Protein AF-A0A817UX14-F1 (afdb_monomer)

Nearest PDB structures (foldseek):
  8pqc-assembly2_B  TM=8.090E-01  e=4.318E-15  Homo sapiens
  6aah-assembly1_B  TM=7.776E-01  e=4.093E-15  Homo sapiens
  6xvb-assembly1_A  TM=7.734E-01  e=9.143E-15  Homo sapiens
  8pqf-assembly2_C  TM=7.685E-01  e=1.018E-14  Homo sapiens
  6tpf-assembly1_A  TM=7.473E-01  e=2.398E-14  Homo sapiens

Structure (mmCIF, N/CA/C/O backbone):
data_AF-A0A817UX14-F1
#
_entry.id   AF-A0A817UX14-F1
#
loop_
_atom_site.group_PDB
_atom_site.id
_atom_site.type_symbol
_atom_site.label_atom_id
_atom_site.label_alt_id
_atom_site.label_comp_id
_atom_site.label_asym_id
_atom_site.label_entity_id
_atom_site.label_seq_id
_atom_site.pdbx_PDB_ins_code
_atom_site.Cartn_x
_atom_site.Cartn_y
_atom_site.Cartn_z
_atom_site.occupancy
_atom_site.B_iso_or_equiv
_atom_site.auth_seq_id
_atom_site.auth_comp_id
_atom_site.auth_asym_id
_atom_site.auth_atom_id
_atom_site.pdbx_PDB_model_num
ATOM 1 N N . MET A 1 1 ? -37.666 2.750 -24.695 1.00 27.81 1 MET A N 1
ATOM 2 C CA . MET A 1 1 ? -36.372 2.231 -25.201 1.00 27.81 1 MET A CA 1
ATOM 3 C C . MET A 1 1 ? -35.300 2.726 -24.253 1.00 27.81 1 MET A C 1
ATOM 5 O O . MET A 1 1 ? -35.486 3.818 -23.735 1.00 27.81 1 MET A O 1
ATOM 9 N N . LYS A 1 2 ? -34.231 1.959 -24.007 1.00 29.25 2 LYS A N 1
ATOM 10 C CA . LYS A 1 2 ? -33.114 2.449 -23.187 1.00 29.25 2 LYS A CA 1
ATOM 11 C C . LYS A 1 2 ? -32.446 3.632 -23.889 1.00 29.25 2 LYS A C 1
ATOM 13 O O . LYS A 1 2 ? -32.114 3.507 -25.066 1.00 29.25 2 LYS A O 1
ATOM 18 N N . ALA A 1 3 ? -32.235 4.724 -23.168 1.00 33.88 3 ALA A N 1
ATOM 19 C CA . ALA A 1 3 ? -31.270 5.753 -23.525 1.00 33.88 3 ALA A CA 1
ATOM 20 C C . ALA A 1 3 ? -30.038 5.531 -22.639 1.00 33.88 3 ALA A C 1
ATOM 22 O O . ALA A 1 3 ? -30.162 5.562 -21.417 1.00 33.88 3 ALA A O 1
ATOM 23 N N . SER A 1 4 ? -28.877 5.243 -23.230 1.00 44.59 4 SER A N 1
ATOM 24 C CA . SER A 1 4 ? -27.603 5.373 -22.516 1.00 44.59 4 SER A CA 1
ATOM 25 C C . SER A 1 4 ? -27.234 6.855 -22.397 1.00 44.59 4 SER A C 1
ATOM 27 O O . SER A 1 4 ? -27.844 7.702 -23.054 1.00 44.59 4 SER A O 1
ATOM 29 N N . GLU A 1 5 ? -26.224 7.182 -21.588 1.00 45.62 5 GLU A N 1
ATOM 30 C CA . GLU A 1 5 ? -25.717 8.557 -21.463 1.00 45.62 5 GLU A CA 1
ATOM 31 C C . GLU A 1 5 ? -25.317 9.143 -22.833 1.00 45.62 5 GLU A C 1
ATOM 33 O O . GLU A 1 5 ? -25.610 10.302 -23.122 1.00 45.62 5 GLU A O 1
ATOM 38 N N . ASP A 1 6 ? -24.809 8.296 -23.740 1.00 50.47 6 ASP A N 1
ATOM 39 C CA . ASP A 1 6 ? -24.524 8.621 -25.146 1.00 50.47 6 ASP A CA 1
ATOM 40 C C . ASP A 1 6 ? -25.689 9.287 -25.885 1.00 50.47 6 ASP A C 1
ATOM 42 O O . ASP A 1 6 ? -25.464 10.102 -26.775 1.00 50.47 6 ASP A O 1
ATOM 46 N N . ALA A 1 7 ? -26.931 8.925 -25.552 1.00 61.19 7 ALA A N 1
ATOM 47 C CA . ALA A 1 7 ? -28.116 9.396 -26.257 1.00 61.19 7 ALA A CA 1
ATOM 48 C C . ALA A 1 7 ? -28.475 10.851 -25.919 1.00 61.19 7 ALA A C 1
ATOM 50 O O . ALA A 1 7 ? -29.197 11.474 -26.694 1.00 61.19 7 ALA A O 1
ATOM 51 N N . LEU A 1 8 ? -27.982 11.393 -24.798 1.00 68.06 8 LEU A N 1
ATOM 52 C CA . LEU A 1 8 ? -28.151 12.802 -24.415 1.00 68.06 8 LEU A CA 1
ATOM 53 C C . LEU A 1 8 ? -26.970 13.684 -24.866 1.00 68.06 8 LEU A C 1
ATOM 55 O O . LEU A 1 8 ? -27.051 14.911 -24.770 1.00 68.06 8 LEU A O 1
ATOM 59 N N . LEU A 1 9 ? -25.885 13.072 -25.353 1.00 68.75 9 LEU A N 1
ATOM 60 C CA . LEU A 1 9 ? -24.669 13.752 -25.789 1.00 68.75 9 LEU A CA 1
ATOM 61 C C . LEU A 1 9 ? -24.631 13.933 -27.311 1.00 68.75 9 LEU A C 1
ATOM 63 O O . LEU A 1 9 ? -25.017 13.062 -28.089 1.00 68.75 9 LEU A O 1
ATOM 67 N N . CYS A 1 10 ? -24.091 15.065 -27.747 1.00 78.12 10 CYS A N 1
ATOM 68 C CA . CYS A 1 10 ? -23.890 15.384 -29.149 1.00 78.12 10 CYS A CA 1
ATOM 69 C C . CYS A 1 10 ? -22.788 14.522 -29.781 1.00 78.12 10 CYS A C 1
ATOM 71 O O . CYS A 1 10 ? -21.642 14.613 -29.352 1.00 78.12 10 CYS A O 1
ATOM 73 N N . PRO A 1 11 ? -23.040 13.790 -30.880 1.00 70.06 11 PRO A N 1
ATOM 74 C CA . PRO A 1 11 ? -22.001 13.009 -31.562 1.00 70.06 11 PRO A CA 1
ATOM 75 C C . PRO A 1 11 ? -20.893 13.828 -32.256 1.00 70.06 11 PRO A C 1
ATOM 77 O O . PRO A 1 11 ? -20.032 13.237 -32.899 1.00 70.06 11 PRO A O 1
ATOM 80 N N . ILE A 1 12 ? -20.921 15.168 -32.176 1.00 71.00 12 ILE A N 1
ATOM 81 C CA . ILE A 1 12 ? -19.880 16.064 -32.720 1.00 71.00 12 ILE A CA 1
ATOM 82 C C . ILE A 1 12 ? -19.131 16.805 -31.605 1.00 71.00 12 ILE A C 1
ATOM 84 O O . ILE A 1 12 ? -17.909 16.875 -31.657 1.00 71.00 12 ILE A O 1
ATOM 88 N N . THR A 1 13 ? -19.837 17.381 -30.622 1.00 65.81 13 THR A N 1
ATOM 89 C CA . THR A 1 13 ? -19.198 18.118 -29.509 1.00 65.81 13 THR A CA 1
ATOM 90 C C . THR A 1 13 ? -18.962 17.261 -28.271 1.00 65.81 13 THR A C 1
ATOM 92 O O . THR A 1 13 ? -18.198 17.658 -27.403 1.00 65.81 13 THR A O 1
ATOM 95 N N . LEU A 1 14 ? -19.615 16.096 -28.179 1.00 59.88 14 LEU A N 1
ATOM 96 C CA . LEU A 1 14 ? -19.617 15.184 -27.028 1.00 59.88 14 LEU A CA 1
ATOM 97 C C . LEU A 1 14 ? -20.153 15.809 -25.719 1.00 59.88 14 LEU A C 1
ATOM 99 O O . LEU A 1 14 ? -20.052 15.210 -24.652 1.00 59.88 14 LEU A O 1
ATOM 103 N N . GLU A 1 15 ? -20.792 16.977 -25.819 1.00 62.75 15 GLU A N 1
ATOM 104 C CA . GLU A 1 15 ? -21.490 17.697 -24.746 1.00 62.75 15 GLU A CA 1
ATOM 105 C C . GLU A 1 15 ? -22.997 17.379 -24.740 1.00 62.75 15 GLU A C 1
ATOM 107 O O . GLU A 1 15 ? -23.550 16.935 -25.748 1.00 62.75 15 GLU A O 1
ATOM 112 N N . LEU A 1 16 ? -23.689 17.672 -23.633 1.00 68.12 16 LEU A N 1
ATOM 113 C CA . LEU A 1 16 ? -25.160 17.667 -23.576 1.00 68.12 16 LEU A CA 1
ATOM 114 C C . LEU A 1 16 ? -25.749 18.636 -24.615 1.00 68.12 16 LEU A C 1
ATOM 116 O O . LEU A 1 16 ? -25.269 19.760 -24.763 1.00 68.12 16 LEU A O 1
ATOM 120 N N . PHE A 1 17 ? -26.807 18.230 -25.323 1.00 73.50 17 PHE A N 1
ATOM 121 C CA . PHE A 1 17 ? -27.410 19.088 -26.348 1.00 73.50 17 PHE A CA 1
ATOM 122 C C . PHE A 1 17 ? -28.073 20.356 -25.771 1.00 73.50 17 PHE A C 1
ATOM 124 O O . PHE A 1 17 ? -29.157 20.307 -25.179 1.00 73.50 17 PHE A O 1
ATOM 131 N N . CYS A 1 18 ? -27.503 21.523 -26.072 1.00 71.62 18 CYS A N 1
ATOM 132 C CA . CYS A 1 18 ? -28.115 22.822 -25.790 1.00 71.62 18 CYS A CA 1
ATOM 133 C C . CYS A 1 18 ? -29.289 23.125 -26.742 1.00 71.62 18 CYS A C 1
ATOM 135 O O . CYS A 1 18 ? -30.315 23.664 -26.327 1.00 71.62 18 CYS A O 1
ATOM 137 N N . ASN A 1 19 ? -29.147 22.779 -28.023 1.00 77.88 19 ASN A N 1
ATOM 138 C CA . ASN A 1 19 ? -30.113 22.991 -29.100 1.00 77.88 19 ASN A CA 1
ATOM 139 C C . ASN A 1 19 ? -30.092 21.774 -30.054 1.00 77.88 19 ASN A C 1
ATOM 141 O O . ASN A 1 19 ? -29.542 21.851 -31.157 1.00 77.88 19 ASN A O 1
ATOM 145 N N . PRO A 1 20 ? -30.645 20.621 -29.627 1.00 89.19 20 PRO A N 1
ATOM 146 C CA . PRO A 1 20 ? -30.602 19.393 -30.411 1.00 89.19 20 PRO A CA 1
ATOM 147 C C . PRO A 1 20 ? -31.442 19.490 -31.688 1.00 89.19 20 PRO A C 1
ATOM 149 O O . PRO A 1 20 ? -32.590 19.942 -31.672 1.00 89.19 20 PRO A O 1
ATOM 152 N N . VAL A 1 21 ? -30.903 18.973 -32.790 1.00 87.75 21 VAL A N 1
ATOM 153 C CA . VAL A 1 21 ? -31.576 18.833 -34.088 1.00 87.75 21 VAL A CA 1
ATOM 154 C C . VAL A 1 21 ? -31.407 17.423 -34.639 1.00 87.75 21 VAL A C 1
ATOM 156 O O . VAL A 1 21 ? -30.329 16.851 -34.534 1.00 87.75 21 VAL A O 1
ATOM 159 N N . VAL A 1 22 ? -32.451 16.867 -35.249 1.00 90.06 22 VAL A N 1
ATOM 160 C CA . VAL A 1 22 ? -32.379 15.620 -36.020 1.00 90.06 22 VAL A CA 1
ATOM 161 C C . VAL A 1 22 ? -31.994 15.950 -37.462 1.00 90.06 22 VAL A C 1
ATOM 163 O O . VAL A 1 22 ? -32.577 16.859 -38.059 1.00 90.06 22 VAL A O 1
ATOM 166 N N . ALA A 1 23 ? -31.031 15.219 -38.023 1.00 88.00 23 ALA A N 1
ATOM 167 C CA . ALA A 1 23 ? -30.685 15.282 -39.443 1.00 88.00 23 ALA A CA 1
ATOM 168 C C . ALA A 1 23 ? -31.401 14.185 -40.258 1.00 88.00 23 ALA A C 1
ATOM 170 O O . ALA A 1 23 ? -32.073 13.308 -39.716 1.00 88.00 23 ALA A O 1
ATOM 171 N N . GLN A 1 24 ? -31.249 14.221 -41.585 1.00 85.62 24 GLN A N 1
ATOM 172 C CA . GLN A 1 24 ? -31.940 13.307 -42.513 1.00 85.62 24 GLN A CA 1
ATOM 173 C C . GLN A 1 24 ? -31.567 11.824 -42.328 1.00 85.62 24 GLN A C 1
ATOM 175 O O . GLN A 1 24 ? -32.333 10.955 -42.732 1.00 85.62 24 GLN A O 1
ATOM 180 N N . ASP A 1 25 ? -30.429 11.534 -41.692 1.00 81.62 25 ASP A N 1
ATOM 181 C CA . ASP A 1 25 ? -29.975 10.183 -41.344 1.00 81.62 25 ASP A CA 1
ATOM 182 C C . ASP A 1 25 ? -30.524 9.679 -39.991 1.00 81.62 25 ASP A C 1
ATOM 184 O O . ASP A 1 25 ? -30.055 8.670 -39.464 1.00 81.62 25 ASP A O 1
ATOM 188 N N . GLY A 1 26 ? -31.492 10.393 -39.404 1.00 79.31 26 GLY A N 1
ATOM 189 C CA . GLY A 1 26 ? -32.179 10.034 -38.160 1.00 79.31 26 GLY A CA 1
ATOM 190 C C . GLY A 1 26 ? -31.402 10.325 -36.872 1.00 79.31 26 GLY A C 1
ATOM 191 O O . GLY A 1 26 ? -31.946 10.126 -35.785 1.00 79.31 26 GLY A O 1
ATOM 192 N N . HIS A 1 27 ? -30.161 10.808 -36.959 1.00 82.56 27 HIS A N 1
ATOM 193 C CA . HIS A 1 27 ? -29.323 11.070 -35.790 1.00 82.56 27 HIS A CA 1
ATOM 194 C C . HIS A 1 27 ? -29.525 12.493 -35.255 1.00 82.56 27 HIS A C 1
ATOM 196 O O . HIS A 1 27 ? -29.845 13.417 -36.006 1.00 82.56 27 HIS A O 1
ATOM 202 N N . THR A 1 28 ? -29.360 12.666 -33.938 1.00 85.62 28 THR A N 1
ATOM 203 C CA . THR A 1 28 ? -29.483 13.971 -33.268 1.00 85.62 28 THR A CA 1
ATOM 204 C C . THR A 1 28 ? -28.107 14.591 -33.037 1.00 85.62 28 THR A C 1
ATOM 206 O O . THR A 1 28 ? -27.185 13.906 -32.606 1.00 85.62 28 THR A O 1
ATOM 209 N N . TYR A 1 29 ? -27.981 15.889 -33.306 1.00 86.19 29 TYR A N 1
ATOM 210 C CA . TYR A 1 29 ? -26.748 16.670 -33.222 1.00 86.19 29 TYR A CA 1
ATOM 211 C C . TYR A 1 29 ? -26.999 18.020 -32.528 1.00 86.19 29 TYR A C 1
ATOM 213 O O . TYR A 1 29 ? -28.115 18.533 -32.561 1.00 86.19 29 TYR A O 1
ATOM 221 N N . GLU A 1 30 ? -25.973 18.633 -31.932 1.00 89.94 30 GLU A N 1
ATOM 222 C CA . GLU A 1 30 ? -26.035 20.041 -31.511 1.00 89.94 30 GLU A CA 1
ATOM 223 C C . GLU A 1 30 ? -26.065 20.931 -32.757 1.00 89.94 30 GLU A C 1
ATOM 225 O O . GLU A 1 30 ? -25.177 20.831 -33.612 1.00 89.94 30 GLU A O 1
ATOM 230 N N . ARG A 1 31 ? -27.075 21.807 -32.854 1.00 88.31 31 ARG A N 1
ATOM 231 C CA . ARG A 1 31 ? -27.349 22.651 -34.024 1.00 88.31 31 ARG A CA 1
ATOM 232 C C . ARG A 1 31 ? -26.101 23.325 -34.582 1.00 88.31 31 ARG A C 1
ATOM 234 O O . ARG A 1 31 ? -25.825 23.178 -35.770 1.00 88.31 31 ARG A O 1
ATOM 241 N N . LYS A 1 32 ? -25.349 24.062 -33.758 1.00 81.50 32 LYS A N 1
ATOM 242 C CA . LYS A 1 32 ? -24.183 24.821 -34.253 1.00 81.50 32 LYS A CA 1
ATOM 243 C C . LYS A 1 32 ? -23.141 23.903 -34.894 1.00 81.50 32 LYS A C 1
ATOM 245 O O . LYS A 1 32 ? -22.681 24.166 -36.003 1.00 81.50 32 LYS A O 1
ATOM 250 N N . ALA A 1 33 ? -22.835 22.798 -34.219 1.00 79.88 33 ALA A N 1
ATOM 251 C CA . ALA A 1 33 ? -21.798 21.863 -34.625 1.00 79.88 33 ALA A CA 1
ATOM 252 C C . ALA A 1 33 ? -22.152 21.114 -35.918 1.00 79.88 33 ALA A C 1
ATOM 254 O O . ALA A 1 33 ? -21.304 21.002 -36.803 1.00 79.88 33 ALA A O 1
ATOM 255 N N . ILE A 1 34 ? -23.401 20.655 -36.082 1.00 90.00 34 ILE A N 1
ATOM 256 C CA . ILE A 1 34 ? -23.819 20.014 -37.339 1.00 90.00 34 ILE A CA 1
ATOM 257 C C . ILE A 1 34 ? -23.928 21.019 -38.483 1.00 90.00 34 ILE A C 1
ATOM 259 O O . ILE A 1 34 ? -23.539 20.701 -39.604 1.00 90.00 34 ILE A O 1
ATOM 263 N N . GLU A 1 35 ? -24.382 22.248 -38.229 1.00 86.62 35 GLU A N 1
ATOM 264 C CA . GLU A 1 35 ? -24.437 23.268 -39.273 1.00 86.62 35 GLU A CA 1
ATOM 265 C C . GLU A 1 35 ? -23.030 23.640 -39.789 1.00 86.62 35 GLU A C 1
ATOM 267 O O . GLU A 1 35 ? -22.824 23.761 -40.997 1.00 86.62 35 GLU A O 1
ATOM 272 N N . GLU A 1 36 ? -22.036 23.777 -38.908 1.00 82.62 36 GLU A N 1
ATOM 273 C CA . GLU A 1 36 ? -20.631 23.982 -39.296 1.00 82.62 36 GLU A CA 1
ATOM 274 C C . GLU A 1 36 ? -20.027 22.749 -39.985 1.00 82.62 36 GLU A C 1
ATOM 276 O O . GLU A 1 36 ? -19.351 22.879 -41.011 1.00 82.62 36 GLU A O 1
ATOM 281 N N . TRP A 1 37 ? -20.328 21.544 -39.493 1.00 82.19 37 TRP A N 1
ATOM 282 C CA . TRP A 1 37 ? -19.878 20.296 -40.107 1.00 82.19 37 TRP A CA 1
ATOM 283 C C . TRP A 1 37 ? -20.425 20.111 -41.529 1.00 82.19 37 TRP A C 1
ATOM 285 O O . TRP A 1 37 ? -19.666 19.741 -42.428 1.00 82.19 37 TRP A O 1
ATOM 295 N N . ILE A 1 38 ? -21.707 20.408 -41.769 1.00 86.69 38 ILE A N 1
ATOM 296 C CA . ILE A 1 38 ? -22.318 20.344 -43.105 1.00 86.69 38 ILE A CA 1
ATOM 297 C C . ILE A 1 38 ? -21.677 21.381 -44.034 1.00 86.69 38 ILE A C 1
ATOM 299 O O . ILE A 1 38 ? -21.315 21.029 -45.154 1.00 86.69 38 ILE A O 1
ATOM 303 N N . ARG A 1 39 ? -21.451 22.621 -43.570 1.00 84.25 39 ARG A N 1
ATOM 304 C CA . ARG A 1 39 ? -20.758 23.665 -44.356 1.00 84.25 39 ARG A CA 1
ATOM 305 C C . ARG A 1 39 ? -19.337 23.256 -44.773 1.00 84.25 39 ARG A C 1
ATOM 307 O O . ARG A 1 39 ? -18.879 23.696 -45.823 1.00 84.25 39 ARG A O 1
ATOM 314 N N . LYS A 1 40 ? -18.646 22.428 -43.976 1.00 76.75 40 LYS A N 1
ATOM 315 C CA . LYS A 1 40 ? -17.275 21.957 -44.251 1.00 76.75 40 LYS A CA 1
ATOM 316 C C . LYS A 1 40 ? -17.206 20.645 -45.050 1.00 76.75 40 LYS A C 1
ATOM 318 O O . LYS A 1 40 ? -16.281 20.488 -45.840 1.00 76.75 40 LYS A O 1
ATOM 323 N N . ASN A 1 41 ? -18.145 19.714 -44.847 1.00 81.88 41 ASN A N 1
ATOM 324 C CA . ASN A 1 41 ? -18.043 18.331 -45.347 1.00 81.88 41 ASN A CA 1
ATOM 325 C C . ASN A 1 41 ? -19.228 17.857 -46.216 1.00 81.88 41 ASN A C 1
ATOM 327 O O . ASN A 1 41 ? -19.080 16.889 -46.957 1.00 81.88 41 ASN A O 1
ATOM 331 N N . GLY A 1 42 ? -20.413 18.474 -46.112 1.00 80.81 42 GLY A N 1
ATOM 332 C CA . GLY A 1 42 ? -21.627 18.082 -46.854 1.00 80.81 42 GLY A CA 1
ATOM 333 C C . GLY A 1 42 ? -22.210 16.692 -46.532 1.00 80.81 42 GLY A C 1
ATOM 334 O O . GLY A 1 42 ? -23.098 16.222 -47.245 1.00 80.81 42 GLY A O 1
ATOM 335 N N . ARG A 1 43 ? -21.708 16.014 -45.491 1.00 81.94 43 ARG A N 1
ATOM 336 C CA . ARG A 1 43 ? -22.049 14.628 -45.120 1.00 81.94 43 ARG A CA 1
ATOM 337 C C . ARG A 1 43 ? -22.223 14.459 -43.615 1.00 81.94 43 ARG A C 1
ATOM 339 O O . ARG A 1 43 ? -21.689 15.251 -42.843 1.00 81.94 43 ARG A O 1
ATOM 346 N N . SER A 1 44 ? -22.935 13.415 -43.204 1.00 80.81 44 SER A N 1
ATOM 347 C CA . SER A 1 44 ? -23.127 13.039 -41.802 1.00 80.81 44 SER A CA 1
ATOM 348 C C . SER A 1 44 ? -21.800 12.700 -41.104 1.00 80.81 44 SER A C 1
ATOM 350 O O . SER A 1 44 ? -20.996 11.964 -41.679 1.00 80.81 44 SER A O 1
ATOM 352 N N . PRO A 1 45 ? -21.573 13.168 -39.860 1.00 72.75 45 PRO A N 1
ATOM 353 C CA . PRO A 1 45 ? -20.442 12.735 -39.038 1.00 72.75 45 PRO A CA 1
ATOM 354 C C . PRO A 1 45 ? -20.436 11.231 -38.723 1.00 72.75 45 PRO A C 1
ATOM 356 O O . PRO A 1 45 ? -19.364 10.673 -38.499 1.00 72.75 45 PRO A O 1
ATOM 359 N N . ILE A 1 46 ? -21.614 10.591 -38.689 1.00 73.19 46 ILE A N 1
ATOM 360 C CA . ILE A 1 46 ? -21.803 9.205 -38.223 1.00 73.19 46 ILE A CA 1
ATOM 361 C C . ILE A 1 46 ? -21.995 8.240 -39.394 1.00 73.19 46 ILE A C 1
ATOM 363 O O . ILE A 1 46 ? -21.392 7.171 -39.430 1.00 73.19 46 ILE A O 1
ATOM 367 N N . THR A 1 47 ? -22.860 8.598 -40.347 1.00 75.81 47 THR A N 1
ATOM 368 C CA . THR A 1 47 ? -23.317 7.682 -41.406 1.00 75.81 47 THR A CA 1
ATOM 369 C C . THR A 1 47 ? -22.651 7.926 -42.763 1.00 75.81 47 THR A C 1
ATOM 371 O O . THR A 1 47 ? -22.893 7.162 -43.695 1.00 75.81 47 THR A O 1
ATOM 374 N N . ASP A 1 48 ? -21.859 9.000 -42.895 1.00 75.62 48 ASP A N 1
ATOM 375 C CA . ASP A 1 48 ? -21.282 9.529 -44.149 1.00 75.62 48 ASP A CA 1
ATOM 376 C C . ASP A 1 48 ? -22.311 9.788 -45.280 1.00 75.62 48 ASP A C 1
ATOM 378 O O . ASP A 1 48 ? -21.960 10.079 -46.424 1.00 75.62 48 ASP A O 1
ATOM 382 N N . GLN A 1 49 ? -23.612 9.741 -44.971 1.00 82.25 49 GLN A N 1
ATOM 383 C CA . GLN A 1 49 ? -24.682 10.065 -45.914 1.00 82.25 49 GLN A CA 1
ATOM 384 C C . GLN A 1 49 ? -24.703 11.567 -46.213 1.00 82.25 49 GLN A C 1
ATOM 386 O O . GLN A 1 49 ? -24.405 12.390 -45.347 1.00 82.25 49 GLN A O 1
ATOM 391 N N . GLN A 1 50 ? -25.072 11.943 -47.437 1.00 84.31 50 GLN A N 1
ATOM 392 C CA . GLN A 1 50 ? -25.211 13.347 -47.824 1.00 84.31 50 GLN A CA 1
ATOM 393 C C . GLN A 1 50 ? -26.423 13.978 -47.121 1.00 84.31 50 GLN A C 1
ATOM 395 O O . GLN A 1 50 ? -27.522 13.431 -47.183 1.00 84.31 50 GLN A O 1
ATOM 400 N N . ILE A 1 51 ? -26.224 15.128 -46.469 1.00 86.75 51 ILE A N 1
ATOM 401 C CA . ILE A 1 51 ? -27.248 15.808 -45.655 1.00 86.75 51 ILE A CA 1
ATOM 402 C C . ILE A 1 51 ? -27.237 17.329 -45.890 1.00 86.75 51 ILE A C 1
ATOM 404 O O . ILE A 1 51 ? -26.181 17.918 -46.124 1.00 86.75 51 ILE A O 1
ATOM 408 N N . SER A 1 52 ? -28.410 17.969 -45.825 1.00 84.06 52 SER A N 1
ATOM 409 C CA . SER A 1 52 ? -28.604 19.413 -46.060 1.00 84.06 52 SER A CA 1
ATOM 410 C C . SER A 1 52 ? -28.980 20.178 -44.783 1.00 84.06 52 SER A C 1
ATOM 412 O O . SER A 1 52 ? -29.745 19.690 -43.950 1.00 84.06 52 SER A O 1
ATOM 414 N N . LEU A 1 53 ? -28.503 21.427 -44.678 1.00 86.19 53 LEU A N 1
ATOM 415 C CA . LEU A 1 53 ? -28.872 22.389 -43.626 1.00 86.19 53 LEU A CA 1
ATOM 416 C C . LEU A 1 53 ? -30.391 22.621 -43.545 1.00 86.19 53 LEU A C 1
ATOM 418 O O . LEU A 1 53 ? -30.933 22.825 -42.463 1.00 86.19 53 LEU A O 1
ATOM 422 N N . GLU A 1 54 ? -31.076 22.570 -44.690 1.00 83.94 54 GLU A N 1
ATOM 423 C CA . GLU A 1 54 ? -32.516 22.841 -44.830 1.00 83.94 54 GLU A CA 1
ATOM 424 C C . GLU A 1 54 ? -33.398 21.803 -44.116 1.00 83.94 54 GLU A C 1
ATOM 426 O O . GLU A 1 54 ? -34.580 22.043 -43.891 1.00 83.94 54 GLU A O 1
ATOM 431 N N . HIS A 1 55 ? -32.826 20.649 -43.757 1.00 84.69 55 HIS A N 1
ATOM 432 C CA . HIS A 1 55 ? -33.541 19.494 -43.218 1.00 84.69 55 HIS A CA 1
ATOM 433 C C . HIS A 1 55 ? -33.177 19.193 -41.746 1.00 84.69 55 HIS A C 1
ATOM 435 O O . HIS A 1 55 ? -33.413 18.086 -41.265 1.00 84.69 55 HIS A O 1
ATOM 441 N N . LEU A 1 56 ? -32.605 20.167 -41.022 1.00 87.69 56 LEU A N 1
ATOM 442 C CA . LEU A 1 56 ? -32.265 20.060 -39.594 1.00 87.69 56 LEU A CA 1
ATOM 443 C C . LEU A 1 56 ? -33.463 20.411 -38.690 1.00 87.69 56 LEU A C 1
ATOM 445 O O . LEU A 1 56 ? -33.686 21.574 -38.329 1.00 87.69 56 LEU A O 1
ATOM 449 N N . ILE A 1 57 ? -34.226 19.389 -38.298 1.00 89.06 57 ILE A N 1
ATOM 450 C CA . ILE A 1 57 ? -35.473 19.521 -37.525 1.00 89.06 57 ILE A CA 1
ATOM 451 C C . ILE A 1 57 ? -35.156 19.630 -36.020 1.00 89.06 57 ILE A C 1
ATOM 453 O O . ILE A 1 57 ? -34.462 18.758 -35.504 1.00 89.06 57 ILE A O 1
ATOM 457 N N . PRO A 1 58 ? -35.664 20.625 -35.263 1.00 87.25 58 PRO A N 1
ATOM 458 C CA . PRO A 1 58 ? -35.433 20.706 -33.816 1.00 87.25 58 PRO A CA 1
ATOM 459 C C . PRO A 1 58 ? -35.970 19.478 -33.061 1.00 87.25 58 PRO A C 1
ATOM 461 O O . PRO A 1 58 ? -37.156 19.151 -33.146 1.00 87.25 58 PRO A O 1
ATOM 464 N N . ASN A 1 59 ? -35.121 18.817 -32.272 1.00 84.88 59 ASN A N 1
ATOM 465 C CA . ASN A 1 59 ? -35.510 17.659 -31.471 1.00 84.88 59 ASN A CA 1
ATOM 466 C C . ASN A 1 59 ? -36.035 18.105 -30.095 1.00 84.88 59 ASN A C 1
ATOM 468 O O . ASN A 1 59 ? -35.367 17.980 -29.068 1.00 84.88 59 ASN A O 1
ATOM 472 N N . TYR A 1 60 ? -37.265 18.623 -30.070 1.00 78.44 60 TYR A N 1
ATOM 473 C CA . TYR A 1 60 ? -37.922 19.074 -28.836 1.00 78.44 60 TYR A CA 1
ATOM 474 C C . TYR A 1 60 ? -38.098 17.968 -27.781 1.00 78.44 60 TYR A C 1
ATOM 476 O O . TYR A 1 60 ? -38.206 18.280 -26.597 1.00 78.44 60 TYR A O 1
ATOM 484 N N . ALA A 1 61 ? -38.122 16.690 -28.180 1.00 70.06 61 ALA A N 1
ATOM 485 C CA . ALA A 1 61 ? -38.153 15.573 -27.238 1.00 70.06 61 ALA A CA 1
ATOM 486 C C . ALA A 1 61 ? -36.807 15.435 -26.513 1.00 70.06 61 ALA A C 1
ATOM 488 O O . ALA A 1 61 ? -36.781 15.385 -25.286 1.00 70.06 61 ALA A O 1
ATOM 489 N N . MET A 1 62 ? -35.695 15.469 -27.256 1.00 75.12 62 MET A N 1
ATOM 490 C CA . MET A 1 62 ? -34.349 15.476 -26.680 1.00 75.12 62 MET A CA 1
ATOM 491 C C . MET A 1 62 ? -34.123 16.694 -25.786 1.00 75.12 62 MET A C 1
ATOM 493 O O . MET A 1 62 ? -33.661 16.540 -24.658 1.00 75.12 62 MET A O 1
ATOM 497 N N . LYS A 1 63 ? -34.522 17.895 -26.239 1.00 74.06 63 LYS A N 1
ATOM 498 C CA . LYS A 1 63 ? -34.355 19.099 -25.417 1.00 74.06 63 LYS A CA 1
ATOM 499 C C . LYS A 1 63 ? -35.151 19.000 -24.114 1.00 74.06 63 LYS A C 1
ATOM 501 O O . LYS A 1 63 ? -34.569 19.221 -23.066 1.00 74.06 63 LYS A O 1
ATOM 506 N N . LYS A 1 64 ? -36.402 18.520 -24.138 1.00 68.06 64 LYS A N 1
ATOM 507 C CA . LYS A 1 64 ? -37.180 18.277 -22.907 1.00 68.06 64 LYS A CA 1
ATOM 508 C C . LYS A 1 64 ? -36.568 17.236 -21.965 1.00 68.06 64 LYS A C 1
ATOM 510 O O . LYS A 1 64 ? -36.691 17.401 -20.756 1.00 68.06 64 LYS A O 1
ATOM 515 N N . MET A 1 65 ? -35.944 16.174 -22.482 1.00 67.06 65 MET A N 1
ATOM 516 C CA . MET A 1 65 ? -35.255 15.192 -21.631 1.00 67.06 65 MET A CA 1
ATOM 517 C C . MET A 1 65 ? -34.040 15.819 -20.936 1.00 67.06 65 MET A C 1
ATOM 519 O O . MET A 1 65 ? -33.829 15.577 -19.751 1.00 67.06 65 MET A O 1
ATOM 523 N N . ILE A 1 66 ? -33.307 16.688 -21.636 1.00 69.94 66 ILE A N 1
ATOM 524 C CA . ILE A 1 66 ? -32.170 17.428 -21.075 1.00 69.94 66 ILE A CA 1
ATOM 525 C C . ILE A 1 66 ? -32.631 18.526 -20.117 1.00 69.94 66 ILE A C 1
ATOM 527 O O . ILE A 1 66 ? -32.126 18.576 -19.008 1.00 69.94 66 ILE A O 1
ATOM 531 N N . ASP A 1 67 ? -33.642 19.325 -20.461 1.00 64.50 67 ASP A N 1
ATOM 532 C CA . ASP A 1 67 ? -34.220 20.339 -19.566 1.00 64.50 67 ASP A CA 1
ATOM 533 C C . ASP A 1 67 ? -34.711 19.704 -18.253 1.00 64.50 67 ASP A C 1
ATOM 535 O O . ASP A 1 67 ? -34.510 20.250 -17.169 1.00 64.50 67 ASP A O 1
ATOM 539 N N . HIS A 1 68 ? -35.324 18.516 -18.335 1.00 65.69 68 HIS A N 1
ATOM 540 C CA . HIS A 1 68 ? -35.732 17.756 -17.158 1.00 65.69 68 HIS A CA 1
ATOM 541 C C . HIS A 1 68 ? -34.521 17.276 -16.343 1.00 65.69 68 HIS A C 1
ATOM 543 O O . HIS A 1 68 ? -34.484 17.497 -15.132 1.00 65.69 68 HIS A O 1
ATOM 549 N N . PHE A 1 69 ? -33.511 16.696 -16.998 1.00 67.19 69 PHE A N 1
ATOM 550 C CA . PHE A 1 69 ? -32.272 16.248 -16.361 1.00 67.19 69 PHE A CA 1
ATOM 551 C C . PHE A 1 69 ? -31.518 17.401 -15.679 1.00 67.19 69 PHE A C 1
ATOM 553 O O . PHE A 1 69 ? -31.241 17.318 -14.485 1.00 67.19 69 PHE A O 1
ATOM 560 N N . GLU A 1 70 ? -31.271 18.507 -16.381 1.00 63.97 70 GLU A N 1
ATOM 561 C CA . GLU A 1 70 ? -30.618 19.712 -15.854 1.00 63.97 70 GLU A CA 1
ATOM 562 C C . GLU A 1 70 ? -31.412 20.302 -14.679 1.00 63.97 70 GLU A C 1
ATOM 564 O O . GLU A 1 70 ? -30.838 20.526 -13.614 1.00 63.97 70 GLU A O 1
ATOM 569 N N . SER A 1 71 ? -32.744 20.417 -14.787 1.00 61.69 71 SER A N 1
ATOM 570 C CA . SER A 1 71 ? -33.578 20.872 -13.661 1.00 61.69 71 SER A CA 1
ATOM 571 C C . SER A 1 71 ? -33.510 19.948 -12.434 1.00 61.69 71 SER A C 1
ATOM 573 O O . SER A 1 71 ? -33.597 20.424 -11.300 1.00 61.69 71 SER A O 1
ATOM 575 N N . SER A 1 72 ? -33.311 18.638 -12.630 1.00 60.31 72 SER A N 1
ATOM 576 C CA . SER A 1 72 ? -33.136 17.666 -11.540 1.00 60.31 72 SER A CA 1
ATOM 577 C C . SER A 1 72 ? -31.761 17.737 -10.859 1.00 60.31 72 SER A C 1
ATOM 579 O O . SER A 1 72 ? -31.641 17.338 -9.702 1.00 60.31 72 SER A O 1
ATOM 581 N N . LEU A 1 73 ? -30.743 18.269 -11.549 1.00 58.62 73 LEU A N 1
ATOM 582 C CA . LEU A 1 73 ? -29.408 18.520 -10.996 1.00 58.62 73 LEU A CA 1
ATOM 583 C C . LEU A 1 73 ? -29.368 19.862 -10.246 1.00 58.62 73 LEU A C 1
ATOM 585 O O . LEU A 1 73 ? -28.951 19.910 -9.087 1.00 58.62 73 LEU A O 1
ATOM 589 N N . ASP A 1 74 ? -29.859 20.937 -10.873 1.00 55.97 74 ASP A N 1
ATOM 590 C CA . ASP A 1 74 ? -29.850 22.290 -10.297 1.00 55.97 74 ASP A CA 1
ATOM 591 C C . ASP A 1 74 ? -30.710 22.379 -9.023 1.00 55.97 74 ASP A C 1
ATOM 593 O O . ASP A 1 74 ? -30.313 23.008 -8.041 1.00 55.97 74 ASP A O 1
ATOM 597 N N . SER A 1 75 ? -31.855 21.685 -8.982 1.00 57.19 75 SER A N 1
ATOM 598 C CA . SER A 1 75 ? -32.732 21.640 -7.795 1.00 57.19 75 SER A CA 1
ATOM 599 C C . SER A 1 75 ? -32.107 20.977 -6.560 1.00 57.19 75 SER A C 1
ATOM 601 O O . SER A 1 75 ? -32.612 21.184 -5.455 1.00 57.19 75 SER A O 1
ATOM 603 N N . LYS A 1 76 ? -31.006 20.226 -6.711 1.00 60.56 76 LYS A N 1
ATOM 604 C CA . LYS A 1 76 ? -30.314 19.531 -5.612 1.00 60.56 76 LYS A CA 1
ATOM 605 C C . LYS A 1 76 ? -29.035 20.227 -5.131 1.00 60.56 76 LYS A C 1
ATOM 607 O O . LYS A 1 76 ? -28.381 19.720 -4.224 1.00 60.56 76 LYS A O 1
ATOM 612 N N . ASN A 1 77 ? -28.648 21.377 -5.702 1.00 68.69 77 ASN A N 1
ATOM 613 C CA . ASN A 1 77 ? -27.408 22.099 -5.348 1.00 68.69 77 ASN A CA 1
ATOM 614 C C . ASN A 1 77 ? -26.138 21.207 -5.335 1.00 68.69 77 ASN A C 1
ATOM 616 O O . ASN A 1 77 ? -25.202 21.451 -4.571 1.00 68.69 77 ASN A O 1
ATOM 620 N N . PHE A 1 78 ? -26.105 20.163 -6.172 1.00 75.94 78 PHE A N 1
ATOM 621 C CA . PHE A 1 78 ? -25.027 19.162 -6.239 1.00 75.94 78 PHE A CA 1
ATOM 622 C C . PHE A 1 78 ? -24.770 18.390 -4.927 1.00 75.94 78 PHE A C 1
ATOM 624 O O . PHE A 1 78 ? -23.655 17.909 -4.699 1.00 75.94 78 PHE A O 1
ATOM 631 N N . GLN A 1 79 ? -25.789 18.255 -4.073 1.00 79.94 79 GLN A N 1
ATOM 632 C CA . GLN A 1 79 ? -25.790 17.359 -2.917 1.00 79.94 79 GLN A CA 1
ATOM 633 C C . GLN A 1 79 ? -26.820 16.241 -3.112 1.00 79.94 79 GLN A C 1
ATOM 635 O O . GLN A 1 79 ? -27.935 16.478 -3.567 1.00 79.94 79 GLN A O 1
ATOM 640 N N . TYR A 1 80 ? -26.429 15.026 -2.744 1.00 85.75 80 TYR A N 1
ATOM 641 C CA . TYR A 1 80 ? -27.255 13.821 -2.756 1.00 85.75 80 TYR A CA 1
ATOM 642 C C . TYR A 1 80 ? -27.085 13.106 -1.412 1.00 85.75 80 TYR A C 1
ATOM 644 O O . TYR A 1 80 ? -26.032 13.229 -0.785 1.00 85.75 80 TYR A O 1
ATOM 652 N N . THR A 1 81 ? -28.066 12.320 -0.984 1.00 87.25 81 THR A N 1
ATOM 653 C CA . THR A 1 81 ? -27.973 11.493 0.229 1.00 87.25 81 THR A CA 1
ATOM 654 C C . THR A 1 81 ? -27.921 10.009 -0.133 1.00 87.25 81 THR A C 1
ATOM 656 O O . THR A 1 81 ? -28.678 9.530 -0.986 1.00 87.25 81 THR A O 1
ATOM 659 N N . LEU A 1 82 ? -27.002 9.273 0.499 1.00 87.62 82 LEU A N 1
ATOM 660 C CA . LEU A 1 82 ? -26.851 7.833 0.307 1.00 87.62 82 LEU A CA 1
ATOM 661 C C . LEU A 1 82 ? -28.126 7.088 0.741 1.00 87.62 82 LEU A C 1
ATOM 663 O O . LEU A 1 82 ? -28.764 7.448 1.721 1.00 87.62 82 LEU A O 1
ATOM 667 N N . ASP A 1 83 ? -28.509 6.068 -0.027 1.00 87.94 83 ASP A N 1
ATOM 668 C CA . ASP A 1 83 ? -29.726 5.260 0.137 1.00 87.94 83 ASP A CA 1
ATOM 669 C C . ASP A 1 83 ? -31.061 6.045 0.070 1.00 87.94 83 ASP A C 1
ATOM 671 O O . ASP A 1 83 ? -32.134 5.457 0.217 1.00 87.94 83 ASP A O 1
ATOM 675 N N . VAL A 1 84 ? -31.008 7.340 -0.281 1.00 86.69 84 VAL A N 1
ATOM 676 C CA . VAL A 1 84 ? -32.164 8.208 -0.583 1.00 86.69 84 VAL A CA 1
ATOM 677 C C . VAL A 1 84 ? -32.189 8.613 -2.061 1.00 86.69 84 VAL A C 1
ATOM 679 O O . VAL A 1 84 ? -33.193 8.394 -2.734 1.00 86.69 84 VAL A O 1
ATOM 682 N N . ASP A 1 85 ? -31.087 9.169 -2.576 1.00 86.12 85 ASP A N 1
ATOM 683 C CA . ASP A 1 85 ? -30.944 9.635 -3.967 1.00 86.12 85 ASP A CA 1
ATOM 684 C C . ASP A 1 85 ? -30.131 8.674 -4.843 1.00 86.12 85 ASP A C 1
ATOM 686 O O . ASP A 1 85 ? -30.371 8.537 -6.044 1.00 86.12 85 ASP A O 1
ATOM 690 N N . VAL A 1 86 ? -29.129 8.034 -4.241 1.00 90.00 86 VAL A N 1
ATOM 691 C CA . VAL A 1 86 ? -28.208 7.092 -4.884 1.00 90.00 86 VAL A CA 1
ATOM 692 C C . VAL A 1 86 ? -27.806 6.015 -3.891 1.00 90.00 86 VAL A C 1
ATOM 694 O O . VAL A 1 86 ? -27.701 6.270 -2.695 1.00 90.00 86 VAL A O 1
ATOM 697 N N . LYS A 1 87 ? -27.559 4.803 -4.379 1.00 90.12 87 LYS A N 1
ATOM 698 C CA . LYS A 1 87 ? -27.298 3.627 -3.546 1.00 90.12 87 LYS A CA 1
ATOM 699 C C . LYS A 1 87 ? -26.133 2.809 -4.081 1.00 90.12 87 LYS A C 1
ATOM 701 O O . LYS A 1 87 ? -25.971 2.649 -5.290 1.00 90.12 87 LYS A O 1
ATOM 706 N N . LYS A 1 88 ? -25.321 2.268 -3.169 1.00 90.12 88 LYS A N 1
ATOM 707 C CA . LYS A 1 88 ? -24.234 1.332 -3.494 1.00 90.12 88 LYS A CA 1
ATOM 708 C C . LYS A 1 88 ? -24.850 0.012 -3.978 1.00 90.12 88 LYS A C 1
ATOM 710 O O . LYS A 1 88 ? -25.632 -0.615 -3.258 1.00 90.12 88 LYS A O 1
ATOM 715 N N . LYS A 1 89 ? -24.493 -0.440 -5.184 1.00 85.44 89 LYS A N 1
ATOM 716 C CA . LYS A 1 89 ? -24.856 -1.782 -5.671 1.00 85.44 89 LYS A CA 1
ATOM 717 C C . LYS A 1 89 ? -24.158 -2.831 -4.795 1.00 85.44 89 LYS A C 1
ATOM 719 O O . LYS A 1 89 ? -23.011 -2.651 -4.392 1.00 85.44 89 LYS A O 1
ATOM 724 N N . LYS A 1 90 ? -24.844 -3.938 -4.489 1.00 72.50 90 LYS A N 1
ATOM 725 C CA . LYS A 1 90 ? -24.298 -4.994 -3.617 1.00 72.50 90 LYS A CA 1
ATOM 726 C C . LYS A 1 90 ? -23.134 -5.721 -4.298 1.00 72.50 90 LYS A C 1
ATOM 728 O O . LYS A 1 90 ? -23.339 -6.416 -5.288 1.00 72.50 90 LYS A O 1
ATOM 733 N N . GLY A 1 91 ? -21.941 -5.604 -3.724 1.00 62.38 91 GLY A N 1
ATOM 734 C CA . GLY A 1 91 ? -20.719 -6.253 -4.191 1.00 62.38 91 GLY A CA 1
ATOM 735 C C . GLY A 1 91 ? -19.484 -5.672 -3.503 1.00 62.38 91 GLY A C 1
ATOM 736 O O . GLY A 1 91 ? -19.600 -4.797 -2.645 1.00 62.38 91 GLY A O 1
ATOM 737 N N . ARG A 1 92 ? -18.300 -6.149 -3.896 1.00 60.16 92 ARG A N 1
ATOM 738 C CA . ARG A 1 92 ? -17.027 -5.493 -3.560 1.00 60.16 92 ARG A CA 1
ATOM 739 C C . ARG A 1 92 ? -16.894 -4.145 -4.298 1.00 60.16 92 ARG A C 1
ATOM 741 O O . ARG A 1 92 ? -17.560 -3.965 -5.322 1.00 60.16 92 ARG A O 1
ATOM 748 N N . PRO A 1 93 ? -16.029 -3.221 -3.839 1.00 82.31 93 PRO A N 1
ATOM 749 C CA . PRO A 1 93 ? -15.625 -2.060 -4.630 1.00 82.31 93 PRO A CA 1
ATOM 750 C C . PRO A 1 93 ? -15.150 -2.459 -6.035 1.00 82.31 93 PRO A C 1
ATOM 752 O O . PRO A 1 93 ? -14.554 -3.521 -6.220 1.00 82.31 93 PRO A O 1
ATOM 755 N N . LEU A 1 94 ? -15.391 -1.596 -7.023 1.00 78.12 94 LEU A N 1
ATOM 756 C CA . LEU A 1 94 ? -14.830 -1.735 -8.372 1.00 78.12 94 LEU A CA 1
ATOM 757 C C . LEU A 1 94 ? -13.309 -1.537 -8.355 1.00 78.12 94 LEU A C 1
ATOM 759 O O . LEU A 1 94 ? -12.588 -2.199 -9.091 1.00 78.12 94 LEU A O 1
ATOM 763 N N . PHE A 1 95 ? -12.836 -0.634 -7.495 1.00 74.44 95 PHE A N 1
ATOM 764 C CA . PHE A 1 95 ? -11.426 -0.328 -7.290 1.00 74.44 95 PHE A CA 1
ATOM 765 C C . PHE A 1 95 ? -11.221 0.146 -5.849 1.00 74.44 95 PHE A C 1
ATOM 767 O O . PHE A 1 95 ? -12.053 0.887 -5.321 1.00 74.44 95 PHE A O 1
ATOM 774 N N . GLN A 1 96 ? -10.120 -0.247 -5.211 1.00 75.69 96 GLN A N 1
ATOM 775 C CA . GLN A 1 96 ? -9.753 0.246 -3.886 1.00 75.69 96 GLN A CA 1
ATOM 776 C C . GLN A 1 96 ? -8.235 0.345 -3.748 1.00 75.69 96 GLN A C 1
ATOM 778 O O . GLN A 1 96 ? -7.493 -0.546 -4.152 1.00 75.69 96 GLN A O 1
ATOM 783 N N . THR A 1 97 ? -7.790 1.445 -3.156 1.00 63.16 97 THR A N 1
ATOM 784 C CA . THR A 1 97 ? -6.422 1.693 -2.704 1.00 63.16 97 THR A CA 1
ATOM 785 C C . THR A 1 97 ? -6.495 2.476 -1.390 1.00 63.16 97 THR A C 1
ATOM 787 O O . THR A 1 97 ? -7.577 2.902 -0.976 1.00 63.16 97 THR A O 1
ATOM 790 N N . PHE A 1 98 ? -5.372 2.682 -0.703 1.00 54.69 98 PHE A N 1
ATOM 791 C CA . PHE A 1 98 ? -5.350 3.543 0.483 1.00 54.69 98 PHE A CA 1
ATOM 792 C C . PHE A 1 98 ? -5.935 4.916 0.107 1.00 54.69 98 PHE A C 1
ATOM 794 O O . PHE A 1 98 ? -5.576 5.467 -0.935 1.00 54.69 98 PHE A O 1
ATOM 801 N N . GLY A 1 99 ? -6.846 5.452 0.920 1.00 60.28 99 GLY A N 1
ATOM 802 C CA . GLY A 1 99 ? -7.437 6.783 0.744 1.00 60.28 99 GLY A CA 1
ATOM 803 C C . GLY A 1 99 ? -8.357 6.991 -0.468 1.00 60.28 99 GLY A C 1
ATOM 804 O O . GLY A 1 99 ? -8.822 8.114 -0.651 1.00 60.28 99 GLY A O 1
ATOM 805 N N . LYS A 1 100 ? -8.610 5.972 -1.305 1.00 75.06 100 LYS A N 1
ATOM 806 C CA . LYS A 1 100 ? -9.527 6.054 -2.457 1.00 75.06 100 LYS A CA 1
ATOM 807 C C . LYS A 1 100 ? -10.233 4.718 -2.708 1.00 75.06 100 LYS A C 1
ATOM 809 O O . LYS A 1 100 ? -9.593 3.717 -3.028 1.00 75.06 100 LYS A O 1
ATOM 814 N N . THR A 1 101 ? -11.564 4.733 -2.670 1.00 82.81 101 THR A N 1
ATOM 815 C CA . THR A 1 101 ? -12.424 3.565 -2.923 1.00 82.81 101 THR A CA 1
ATOM 816 C C . THR A 1 101 ? -13.535 3.919 -3.911 1.00 82.81 101 THR A C 1
ATOM 818 O O . THR A 1 101 ? -14.195 4.941 -3.757 1.00 82.81 101 THR A O 1
ATOM 821 N N . ILE A 1 102 ? -13.768 3.079 -4.923 1.00 87.75 102 ILE A N 1
ATOM 822 C CA . ILE A 1 102 ? -14.823 3.257 -5.931 1.00 87.75 102 ILE A CA 1
ATOM 823 C C . ILE A 1 102 ? -15.858 2.138 -5.797 1.00 87.75 102 ILE A C 1
ATOM 825 O O . ILE A 1 102 ? -15.531 0.965 -5.969 1.00 87.75 102 ILE A O 1
ATOM 829 N N . TYR A 1 103 ? -17.121 2.493 -5.574 1.00 90.62 103 TYR A N 1
ATOM 830 C CA . TYR A 1 103 ? -18.257 1.564 -5.568 1.00 90.62 103 TYR A CA 1
ATOM 831 C C . TYR A 1 103 ? -19.103 1.734 -6.835 1.00 90.62 103 TYR A C 1
ATOM 833 O O . TYR A 1 103 ? -19.303 2.855 -7.298 1.00 90.62 103 TYR A O 1
ATOM 841 N N . SER A 1 104 ? -19.661 0.644 -7.369 1.00 89.25 104 SER A N 1
ATOM 842 C CA . SER A 1 104 ? -20.718 0.740 -8.389 1.00 89.25 104 SER A CA 1
ATOM 843 C C . SER A 1 104 ? -22.029 1.189 -7.739 1.00 89.25 104 SER A C 1
ATOM 845 O O . SER A 1 104 ? -22.327 0.770 -6.616 1.00 89.25 104 SER A O 1
ATOM 847 N N . ALA A 1 105 ? -22.821 2.020 -8.419 1.00 91.62 105 ALA A N 1
ATOM 848 C CA . ALA A 1 105 ? -24.020 2.622 -7.842 1.00 91.62 105 ALA A CA 1
ATOM 849 C C . ALA A 1 105 ? -25.251 2.578 -8.763 1.00 91.62 105 ALA A C 1
ATOM 851 O O . ALA A 1 105 ? -25.171 2.235 -9.947 1.00 91.62 105 ALA A O 1
ATOM 852 N N . GLU A 1 106 ? -26.408 2.891 -8.183 1.00 90.69 106 GLU A N 1
ATOM 853 C CA . GLU A 1 106 ? -27.712 3.018 -8.839 1.00 90.69 106 GLU A CA 1
ATOM 854 C C . GLU A 1 106 ? -28.483 4.230 -8.295 1.00 90.69 106 GLU A C 1
ATOM 856 O O . GLU A 1 106 ? -28.353 4.580 -7.121 1.00 90.69 106 GLU A O 1
ATOM 861 N N . TRP A 1 107 ? -29.270 4.881 -9.154 1.00 88.00 107 TRP A N 1
ATOM 862 C CA . TRP A 1 107 ? -30.108 6.026 -8.784 1.00 88.00 107 TRP A CA 1
ATOM 863 C C . TRP A 1 107 ? -31.393 5.578 -8.080 1.00 88.00 107 TRP A C 1
ATOM 865 O O . TRP A 1 107 ? -31.954 4.523 -8.402 1.00 88.00 107 TRP A O 1
ATOM 875 N N . LEU A 1 108 ? -31.880 6.408 -7.159 1.00 85.44 108 LEU A N 1
ATOM 876 C CA . LEU A 1 108 ? -33.123 6.221 -6.418 1.00 85.44 108 LEU A CA 1
ATOM 877 C C . LEU A 1 108 ? -34.075 7.425 -6.619 1.00 85.44 108 LEU A C 1
ATOM 879 O O . LEU A 1 108 ? -33.652 8.570 -6.463 1.00 85.44 108 LEU A O 1
ATOM 883 N N . PRO A 1 109 ? -35.366 7.191 -6.938 1.00 76.38 109 PRO A N 1
ATOM 884 C CA . PRO A 1 109 ? -35.906 5.945 -7.484 1.00 76.38 109 PRO A CA 1
ATOM 885 C C . PRO A 1 109 ? -35.266 5.624 -8.846 1.00 76.38 109 PRO A C 1
ATOM 887 O O . PRO A 1 109 ? -34.879 6.517 -9.599 1.00 76.38 109 PRO A O 1
ATOM 890 N N . SER A 1 110 ? -35.148 4.338 -9.172 1.00 69.69 110 SER A N 1
ATOM 891 C CA . SER A 1 110 ? -34.463 3.894 -10.390 1.00 69.69 110 SER A CA 1
ATOM 892 C C . SER A 1 110 ? -35.324 4.134 -11.637 1.00 69.69 110 SER A C 1
ATOM 894 O O . SER A 1 110 ? -36.178 3.317 -11.975 1.00 69.69 110 SER A O 1
ATOM 896 N N . ASN A 1 111 ? -35.097 5.264 -12.313 1.00 62.03 111 ASN A N 1
ATOM 897 C CA . ASN A 1 111 ? -35.806 5.667 -13.533 1.00 62.03 111 ASN A CA 1
ATOM 898 C C . ASN A 1 111 ? -34.981 5.373 -14.804 1.00 62.03 111 ASN A C 1
ATOM 900 O O . ASN A 1 111 ? -33.771 5.593 -14.821 1.00 62.03 111 ASN A O 1
ATOM 904 N N . ASP A 1 112 ? -35.653 4.982 -15.895 1.00 52.88 112 ASP A N 1
ATOM 905 C CA . ASP A 1 112 ? -35.092 4.552 -17.200 1.00 52.88 112 ASP A CA 1
ATOM 906 C C . ASP A 1 112 ? -34.346 5.642 -18.029 1.00 52.88 112 ASP A C 1
ATOM 908 O O . ASP A 1 112 ? -34.230 5.529 -19.252 1.00 52.88 112 ASP A O 1
ATOM 912 N N . GLY A 1 113 ? -33.858 6.717 -17.400 1.00 54.47 113 GLY A N 1
ATOM 913 C CA . GLY A 1 113 ? -33.233 7.862 -18.080 1.00 54.47 113 GLY A CA 1
ATOM 914 C C . GLY A 1 113 ? -32.048 8.513 -17.359 1.00 54.47 113 GLY A C 1
ATOM 915 O O . GLY A 1 113 ? -31.604 9.572 -17.795 1.00 54.47 113 GLY A O 1
ATOM 916 N N . HIS A 1 114 ? -31.543 7.923 -16.272 1.00 66.25 114 HIS A N 1
ATOM 917 C CA . HIS A 1 114 ? -30.330 8.402 -15.600 1.00 66.25 114 HIS A CA 1
ATOM 918 C C . HIS A 1 114 ? -29.076 7.638 -16.075 1.00 66.25 114 HIS A C 1
ATOM 920 O O . HIS A 1 114 ? -29.181 6.452 -16.398 1.00 66.25 114 HIS A O 1
ATOM 926 N N . PRO A 1 115 ? -27.893 8.283 -16.100 1.00 71.12 115 PRO A N 1
ATOM 927 C CA . PRO A 1 115 ? -26.638 7.651 -16.512 1.00 71.12 115 PRO A CA 1
ATOM 928 C C . PRO A 1 115 ? -26.155 6.575 -15.529 1.00 71.12 115 PRO A C 1
ATOM 930 O O . PRO A 1 115 ? -26.541 6.570 -14.356 1.00 71.12 115 PRO A O 1
ATOM 933 N N . GLU A 1 116 ? -25.275 5.680 -15.987 1.00 82.50 116 GLU A N 1
ATOM 934 C CA . GLU A 1 116 ? -24.601 4.738 -15.088 1.00 82.50 116 GLU A CA 1
ATOM 935 C C . GLU A 1 116 ? -23.571 5.468 -14.219 1.00 82.50 116 GLU A C 1
ATOM 937 O O . GLU A 1 116 ? -22.844 6.341 -14.690 1.00 82.50 116 GLU A O 1
ATOM 942 N N . ILE A 1 117 ? -23.524 5.116 -12.933 1.00 89.19 117 ILE A N 1
ATOM 943 C CA . ILE A 1 117 ? -22.813 5.892 -11.913 1.00 89.19 117 ILE A CA 1
ATOM 944 C C . ILE A 1 117 ? -21.922 5.044 -11.010 1.00 89.19 117 ILE A C 1
ATOM 946 O O . ILE A 1 117 ? -22.206 3.878 -10.709 1.00 89.19 117 ILE A O 1
ATOM 950 N N . ILE A 1 118 ? -20.873 5.695 -10.514 1.00 93.38 118 ILE A N 1
ATOM 951 C CA . ILE A 1 118 ? -20.010 5.218 -9.437 1.00 93.38 118 ILE A CA 1
ATOM 952 C C . ILE A 1 118 ? -19.972 6.215 -8.277 1.00 93.38 118 ILE A C 1
ATOM 954 O O . ILE A 1 118 ? -20.245 7.407 -8.434 1.00 93.38 118 ILE A O 1
ATOM 958 N N . LEU A 1 119 ? -19.623 5.702 -7.099 1.00 91.50 119 LEU A N 1
ATOM 959 C CA . LEU A 1 119 ? -19.377 6.475 -5.886 1.00 91.50 119 LEU A CA 1
ATOM 960 C C . LEU A 1 119 ? -17.888 6.398 -5.552 1.00 91.50 119 LEU A C 1
ATOM 962 O O . LEU A 1 119 ? -17.393 5.342 -5.156 1.00 91.50 119 LEU A O 1
ATOM 966 N N . LEU A 1 120 ? -17.187 7.514 -5.722 1.00 88.06 120 LEU A N 1
ATOM 967 C CA . LEU A 1 120 ? -15.772 7.685 -5.409 1.00 88.06 120 LEU A CA 1
ATOM 968 C C . LEU A 1 120 ? -15.638 8.238 -3.982 1.00 88.06 120 LEU A C 1
ATOM 970 O O . LEU A 1 120 ? -15.795 9.438 -3.766 1.00 88.06 120 LEU A O 1
ATOM 974 N N . LYS A 1 121 ? -15.359 7.369 -3.003 1.00 84.25 121 LYS A N 1
ATOM 975 C CA . LYS A 1 121 ? -14.990 7.769 -1.637 1.00 84.25 121 LYS A CA 1
ATOM 976 C C . LYS A 1 121 ? -13.494 8.094 -1.581 1.00 84.25 121 LYS A C 1
ATOM 978 O O . LYS A 1 121 ? -12.678 7.314 -2.074 1.00 84.25 121 LYS A O 1
ATOM 983 N N . ILE A 1 122 ? -13.147 9.239 -0.997 1.00 75.44 122 ILE A N 1
ATOM 984 C CA . ILE A 1 122 ? -11.774 9.717 -0.794 1.00 75.44 122 ILE A CA 1
ATOM 985 C C . ILE A 1 122 ? -11.601 10.064 0.686 1.00 75.44 122 ILE A C 1
ATOM 987 O O . ILE A 1 122 ? -12.310 10.922 1.219 1.00 75.44 122 ILE A O 1
ATOM 991 N N . ASP A 1 123 ? -10.657 9.404 1.350 1.00 67.75 123 ASP A N 1
ATOM 992 C CA . ASP A 1 123 ? -10.476 9.498 2.799 1.00 67.75 123 ASP A CA 1
ATOM 993 C C . ASP A 1 123 ? -9.411 10.542 3.175 1.00 67.75 123 ASP A C 1
ATOM 995 O O . ASP A 1 123 ? -8.430 10.763 2.464 1.00 67.75 123 ASP A O 1
ATOM 999 N N . GLY A 1 124 ? -9.603 11.199 4.319 1.00 56.09 124 GLY A N 1
ATOM 1000 C CA . GLY A 1 124 ? -8.785 12.302 4.833 1.00 56.09 124 GLY A CA 1
ATOM 1001 C C . GLY A 1 124 ? -9.068 13.680 4.221 1.00 56.09 124 GLY A C 1
ATOM 1002 O O . GLY A 1 124 ? -8.361 14.634 4.544 1.00 56.09 124 GLY A O 1
ATOM 1003 N N . ALA A 1 125 ? -10.088 13.806 3.368 1.00 54.19 125 ALA A N 1
ATOM 1004 C CA . ALA A 1 125 ? -10.535 15.075 2.791 1.00 54.19 125 ALA A CA 1
ATOM 1005 C C . ALA A 1 125 ? -11.672 15.719 3.614 1.00 54.19 125 ALA A C 1
ATOM 1007 O O . ALA A 1 125 ? -12.484 15.030 4.230 1.00 54.19 125 ALA A O 1
ATOM 1008 N N . ARG A 1 126 ? -11.754 17.058 3.609 1.00 52.22 126 ARG A N 1
ATOM 1009 C CA . ARG A 1 126 ? -12.807 17.844 4.286 1.00 52.22 126 ARG A CA 1
ATOM 1010 C C . ARG A 1 126 ? -13.337 18.948 3.379 1.00 52.22 126 ARG A C 1
ATOM 1012 O O . ARG A 1 126 ? -12.809 20.059 3.401 1.00 52.22 126 ARG A O 1
ATOM 1019 N N . ALA A 1 127 ? -14.402 18.679 2.624 1.00 52.25 127 ALA A N 1
ATOM 1020 C CA . ALA A 1 127 ? -14.807 19.617 1.584 1.00 52.25 127 ALA A CA 1
ATOM 1021 C C . ALA A 1 127 ? -16.313 19.731 1.310 1.00 52.25 127 ALA A C 1
ATOM 1023 O O . ALA A 1 127 ? -16.822 19.158 0.359 1.00 52.25 127 ALA A O 1
ATOM 1024 N N . ASN A 1 128 ? -16.981 20.662 1.998 1.00 48.06 128 ASN A N 1
ATOM 1025 C CA . ASN A 1 128 ? -18.235 21.256 1.497 1.00 48.06 128 ASN A CA 1
ATOM 1026 C C . ASN A 1 128 ? -17.993 22.416 0.498 1.00 48.06 128 ASN A C 1
ATOM 1028 O O . ASN A 1 128 ? -18.941 23.079 0.089 1.00 48.06 128 ASN A O 1
ATOM 1032 N N . LYS A 1 129 ? -16.732 22.692 0.119 1.00 46.47 129 LYS A N 1
ATOM 1033 C CA . LYS A 1 129 ? -16.346 23.759 -0.831 1.00 46.47 129 LYS A CA 1
ATOM 1034 C C . LYS A 1 129 ? -15.782 23.267 -2.172 1.00 46.47 129 LYS A C 1
ATOM 1036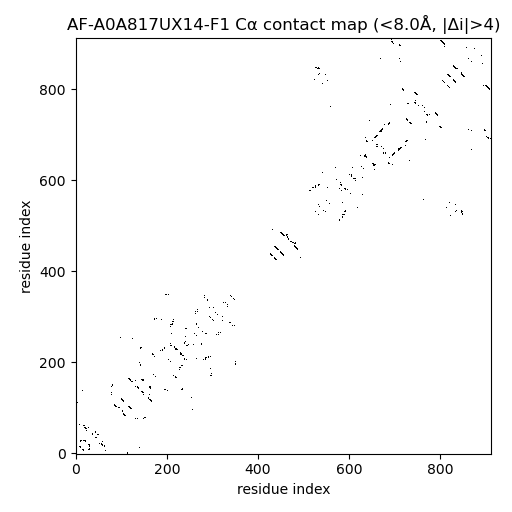 O O . LYS A 1 129 ? -15.705 24.067 -3.096 1.00 46.47 129 LYS A O 1
ATOM 1041 N N . GLU A 1 130 ? -15.403 21.995 -2.300 1.00 55.97 130 GLU A N 1
ATOM 1042 C CA . GLU A 1 130 ? -14.767 21.462 -3.524 1.00 55.97 130 GLU A CA 1
ATOM 1043 C C . GLU A 1 130 ? -15.771 20.829 -4.500 1.00 55.97 130 GLU A C 1
ATOM 1045 O O . GLU A 1 130 ? -15.485 20.714 -5.688 1.00 55.97 130 GLU A O 1
ATOM 1050 N N . ALA A 1 131 ? -16.970 20.462 -4.034 1.00 56.38 131 ALA A N 1
ATOM 1051 C CA . ALA A 1 131 ? -18.003 19.815 -4.851 1.00 56.38 131 ALA A CA 1
ATOM 1052 C C . ALA A 1 131 ? -18.302 20.580 -6.149 1.00 56.38 131 ALA A C 1
ATOM 1054 O O . ALA A 1 131 ? -18.254 20.027 -7.246 1.00 56.38 131 ALA A O 1
ATOM 1055 N N . SER A 1 132 ? -18.555 21.884 -6.018 1.00 61.94 132 SER A N 1
ATOM 1056 C CA . SER A 1 132 ? -18.863 22.775 -7.135 1.00 61.94 132 SER A CA 1
ATOM 1057 C C . SER A 1 132 ? -17.674 22.989 -8.073 1.00 61.94 132 SER A C 1
ATOM 1059 O O . SER A 1 132 ? -17.884 23.250 -9.253 1.00 61.94 132 SER A O 1
ATOM 1061 N N . PHE A 1 133 ? -16.435 22.844 -7.595 1.00 68.88 133 PHE A N 1
ATOM 1062 C CA . PHE A 1 133 ? -15.245 22.892 -8.444 1.00 68.88 133 PHE A CA 1
ATOM 1063 C C . PHE A 1 133 ? -15.199 21.677 -9.384 1.00 68.88 133 PHE A C 1
ATOM 1065 O O . PHE A 1 133 ? -15.100 21.856 -10.599 1.00 68.88 133 PHE A O 1
ATOM 1072 N N . TYR A 1 134 ? -15.364 20.461 -8.846 1.00 69.88 134 TYR A N 1
ATOM 1073 C CA . TYR A 1 134 ? -15.389 19.238 -9.656 1.00 69.88 134 TYR A CA 1
ATOM 1074 C C . TYR A 1 134 ? -16.546 19.241 -10.660 1.00 69.88 134 TYR A C 1
ATOM 1076 O O . TYR A 1 134 ? -16.313 19.040 -11.851 1.00 69.88 134 TYR A O 1
ATOM 1084 N N . VAL A 1 135 ? -17.761 19.571 -10.208 1.00 70.88 135 VAL A N 1
ATOM 1085 C CA . VAL A 1 135 ? -18.961 19.675 -11.060 1.00 70.88 135 VAL A CA 1
ATOM 1086 C C . VAL A 1 135 ? -18.777 20.677 -12.207 1.00 70.88 135 VAL A C 1
ATOM 1088 O O . VAL A 1 135 ? -19.179 20.403 -13.339 1.00 70.88 135 VAL A O 1
ATOM 1091 N N . ASN A 1 136 ? -18.185 21.848 -11.943 1.00 68.88 136 ASN A N 1
ATOM 1092 C CA . ASN A 1 136 ? -18.040 22.896 -12.957 1.00 68.88 136 ASN A CA 1
ATOM 1093 C C . ASN A 1 136 ? -17.008 22.548 -14.036 1.00 68.88 136 ASN A C 1
ATOM 1095 O O . ASN A 1 136 ? -17.265 22.818 -15.209 1.00 68.88 136 ASN A O 1
ATOM 1099 N N . LEU A 1 137 ? -15.876 21.936 -13.671 1.00 69.81 137 LEU A N 1
ATOM 1100 C CA . LEU A 1 137 ? -14.854 21.531 -14.645 1.00 69.81 137 LEU A CA 1
ATOM 1101 C C . LEU A 1 137 ? -15.258 20.295 -15.443 1.00 69.81 137 LEU A C 1
ATOM 1103 O O . LEU A 1 137 ? -14.953 20.195 -16.631 1.00 69.81 137 LEU A O 1
ATOM 1107 N N . SER A 1 138 ? -16.010 19.381 -14.831 1.00 70.19 138 SER A N 1
ATOM 1108 C CA . SER A 1 138 ? -16.489 18.160 -15.478 1.00 70.19 138 SER A CA 1
ATOM 1109 C C . SER A 1 138 ? -17.649 18.382 -16.469 1.00 70.19 138 SER A C 1
ATOM 1111 O O . SER A 1 138 ? -18.473 17.498 -16.710 1.00 70.19 138 SER A O 1
ATOM 1113 N N . ARG A 1 139 ? -17.749 19.602 -17.007 1.00 70.44 139 ARG A N 1
ATOM 1114 C CA . ARG A 1 139 ? -18.601 19.977 -18.141 1.00 70.44 139 ARG A CA 1
ATOM 1115 C C . ARG A 1 139 ? -17.879 19.797 -19.481 1.00 70.44 139 ARG A C 1
ATOM 1117 O O . ARG A 1 139 ? -18.548 19.731 -20.503 1.00 70.44 139 ARG A O 1
ATOM 1124 N N . HIS A 1 140 ? -16.547 19.701 -19.475 1.00 77.81 140 HIS A N 1
ATOM 1125 C CA . HIS A 1 140 ? -15.746 19.420 -20.667 1.00 77.81 140 HIS A CA 1
ATOM 1126 C C . HIS A 1 140 ? -15.955 17.966 -21.145 1.00 77.81 140 HIS A C 1
ATOM 1128 O O . HIS A 1 140 ? -15.874 17.060 -20.313 1.00 77.81 140 HIS A O 1
ATOM 1134 N N . PRO A 1 141 ? -16.154 17.699 -22.452 1.00 78.50 141 PRO A N 1
ATOM 1135 C CA . PRO A 1 141 ? -16.491 16.361 -22.962 1.00 78.50 141 PRO A CA 1
ATOM 1136 C C . PRO A 1 141 ? -15.455 15.276 -22.627 1.00 78.50 141 PRO A C 1
ATOM 1138 O O . PRO A 1 141 ? -15.812 14.117 -22.427 1.00 78.50 141 PRO A O 1
ATOM 1141 N N . HIS A 1 142 ? -14.180 15.660 -22.526 1.00 89.19 142 HIS A N 1
ATOM 1142 C CA . HIS A 1 142 ? -13.052 14.762 -22.248 1.00 89.19 142 HIS A CA 1
ATOM 1143 C C . HIS A 1 142 ? -12.579 14.778 -20.779 1.00 89.19 142 HIS A C 1
ATOM 1145 O O . HIS A 1 142 ? -11.434 14.436 -20.487 1.00 89.19 142 HIS A O 1
ATOM 1151 N N . ILE A 1 143 ? -13.443 15.170 -19.837 1.00 88.00 143 ILE A N 1
ATOM 1152 C CA . ILE A 1 143 ? -13.191 15.120 -18.385 1.00 88.00 143 ILE A CA 1
ATOM 1153 C C . ILE A 1 143 ? -14.331 14.347 -17.712 1.00 88.00 143 ILE A C 1
ATOM 1155 O O . ILE A 1 143 ? -15.490 14.545 -18.064 1.00 88.00 143 ILE A O 1
ATOM 1159 N N . VAL A 1 144 ? -14.015 13.468 -16.754 1.00 89.31 144 VAL A N 1
ATOM 1160 C CA . VAL A 1 144 ? -15.019 12.613 -16.092 1.00 89.31 144 VAL A CA 1
ATOM 1161 C C . VAL A 1 144 ? -16.039 13.440 -15.309 1.00 89.31 144 VAL A C 1
ATOM 1163 O O . VAL A 1 144 ? -15.704 14.132 -14.342 1.00 89.31 144 VAL A O 1
ATOM 1166 N N . ARG A 1 145 ? -17.302 13.333 -15.732 1.00 84.62 145 ARG A N 1
ATOM 1167 C CA . ARG A 1 145 ? -18.480 14.002 -15.184 1.00 84.62 145 ARG A CA 1
ATOM 1168 C C . ARG A 1 145 ? -18.670 13.655 -13.715 1.00 84.62 145 ARG A C 1
ATOM 1170 O O . ARG A 1 145 ? -18.895 12.506 -13.350 1.00 84.62 145 ARG A O 1
ATOM 1177 N N . THR A 1 146 ? -18.634 14.685 -12.879 1.00 85.94 146 THR A N 1
ATOM 1178 C CA . THR A 1 146 ? -18.985 14.629 -11.462 1.00 85.94 146 THR A CA 1
ATOM 1179 C C . THR A 1 146 ? -20.336 15.314 -11.282 1.00 85.94 146 THR A C 1
ATOM 1181 O O . THR A 1 146 ? -20.495 16.486 -11.613 1.00 85.94 146 THR A O 1
ATOM 1184 N N . PHE A 1 147 ? -21.325 14.582 -10.775 1.00 83.88 147 PHE A N 1
ATOM 1185 C CA . PHE A 1 147 ? -22.691 15.071 -10.569 1.00 83.88 147 PHE A CA 1
ATOM 1186 C C . PHE A 1 147 ? -22.859 15.822 -9.238 1.00 83.88 147 PHE A C 1
ATOM 1188 O O . PHE A 1 147 ? -23.778 16.634 -9.116 1.00 83.88 147 PHE A O 1
ATOM 1195 N N . GLY A 1 148 ? -21.990 15.560 -8.252 1.00 82.88 148 GLY A N 1
ATOM 1196 C CA . GLY A 1 148 ? -21.927 16.263 -6.964 1.00 82.88 148 GLY A CA 1
ATOM 1197 C C . GLY A 1 148 ? -21.359 15.415 -5.819 1.00 82.88 148 GLY A C 1
ATOM 1198 O O . GLY A 1 148 ? -20.699 14.403 -6.060 1.00 82.88 148 GLY A O 1
ATOM 1199 N N . LEU A 1 149 ? -21.615 15.838 -4.577 1.00 83.88 149 LEU A N 1
ATOM 1200 C CA . LEU A 1 149 ? -21.268 15.105 -3.351 1.00 83.88 149 LEU A CA 1
ATOM 1201 C C . LEU A 1 149 ? -22.416 14.224 -2.867 1.00 83.88 149 LEU A C 1
ATOM 1203 O O . LEU A 1 149 ? -23.577 14.625 -2.934 1.00 83.88 149 LEU A O 1
ATOM 1207 N N . VAL A 1 150 ? -22.069 13.094 -2.259 1.00 86.12 150 VAL A N 1
ATOM 1208 C CA . VAL A 1 150 ? -22.995 12.221 -1.535 1.00 86.12 150 VAL A CA 1
ATOM 1209 C C . VAL A 1 150 ? -22.724 12.311 -0.036 1.00 86.12 150 VAL A C 1
ATOM 1211 O O . VAL A 1 150 ? -21.586 12.152 0.405 1.00 86.12 150 VAL A O 1
ATOM 1214 N N . GLN A 1 151 ? -23.768 12.583 0.742 1.00 80.00 151 GLN A N 1
ATOM 1215 C CA . GLN A 1 151 ? -23.737 12.563 2.201 1.00 80.00 151 GLN A CA 1
ATOM 1216 C C . GLN A 1 151 ? -24.028 11.146 2.709 1.00 80.00 151 GLN A C 1
ATOM 1218 O O . GLN A 1 151 ? -24.903 10.450 2.194 1.00 80.00 151 GLN A O 1
ATOM 1223 N N . GLU A 1 152 ? -23.263 10.732 3.715 1.00 71.94 152 GLU A N 1
ATOM 1224 C CA . GLU A 1 152 ? -23.333 9.437 4.389 1.00 71.94 152 GLU A CA 1
ATOM 1225 C C . GLU A 1 152 ? -23.713 9.734 5.852 1.00 71.94 152 GLU A C 1
ATOM 1227 O O . GLU A 1 152 ? -22.980 10.447 6.539 1.00 71.94 152 GLU A O 1
ATOM 1232 N N . ASP A 1 153 ? -24.884 9.268 6.310 1.00 59.38 153 ASP A N 1
ATOM 1233 C CA . ASP A 1 153 ? -25.509 9.699 7.584 1.00 59.38 153 ASP A CA 1
ATOM 1234 C C . ASP A 1 153 ? -24.695 9.345 8.850 1.00 59.38 153 ASP A C 1
ATOM 1236 O O . ASP A 1 153 ? -24.959 9.868 9.932 1.00 59.38 153 ASP A O 1
ATOM 1240 N N . ASP A 1 154 ? -23.673 8.495 8.717 1.00 50.94 154 ASP A N 1
ATOM 1241 C CA . ASP A 1 154 ? -22.862 7.919 9.804 1.00 50.94 154 ASP A CA 1
ATOM 1242 C C . ASP A 1 154 ? -21.851 8.905 10.442 1.00 50.94 154 ASP A C 1
ATOM 1244 O O . ASP A 1 154 ? -21.020 8.549 11.274 1.00 50.94 154 ASP A O 1
ATOM 1248 N N . GLY A 1 155 ? -21.900 10.185 10.061 1.00 50.56 155 GLY A N 1
ATOM 1249 C CA . GLY A 1 155 ? -21.217 11.268 10.775 1.00 50.56 155 GLY A CA 1
ATOM 1250 C C . GLY A 1 155 ? -19.692 11.351 10.612 1.00 50.56 155 GLY A C 1
ATOM 1251 O O . GLY A 1 155 ? -19.080 12.217 11.246 1.00 50.56 155 GLY A O 1
ATOM 1252 N N . ASP A 1 156 ? -19.071 10.528 9.759 1.00 50.75 156 ASP A N 1
ATOM 1253 C CA . ASP A 1 156 ? -17.648 10.634 9.407 1.00 50.75 156 ASP A CA 1
ATOM 1254 C C . ASP A 1 156 ? -17.340 11.977 8.714 1.00 50.75 156 ASP A C 1
ATOM 1256 O O . ASP A 1 156 ? -17.639 12.203 7.544 1.00 50.75 156 ASP A O 1
ATOM 1260 N N . ARG A 1 157 ? -16.697 12.891 9.451 1.00 55.22 157 ARG A N 1
ATOM 1261 C CA . ARG A 1 157 ? -16.269 14.219 8.966 1.00 55.22 157 ARG A CA 1
ATOM 1262 C C . ARG A 1 157 ? -14.843 14.227 8.406 1.00 55.22 157 ARG A C 1
ATOM 1264 O O . ARG A 1 157 ? -14.181 15.273 8.439 1.00 55.22 157 ARG A O 1
ATOM 1271 N N . ASN A 1 158 ? -14.335 13.072 7.989 1.00 61.56 158 ASN A N 1
ATOM 1272 C CA . ASN A 1 158 ? -12.965 12.894 7.528 1.00 61.56 158 ASN A CA 1
ATOM 1273 C C . ASN A 1 158 ? -12.869 12.129 6.198 1.00 61.56 158 ASN A C 1
ATOM 1275 O O . ASN A 1 158 ? -11.794 11.648 5.855 1.00 61.56 158 ASN A O 1
ATOM 1279 N N . SER A 1 159 ? -13.954 12.044 5.431 1.00 68.75 159 SER A N 1
ATOM 1280 C CA . SER A 1 159 ? -13.950 11.576 4.044 1.00 68.75 159 SER A CA 1
ATOM 1281 C C . SER A 1 159 ? -14.924 12.397 3.189 1.00 68.75 159 SER A C 1
ATOM 1283 O O . SER A 1 159 ? -15.785 13.112 3.709 1.00 68.75 159 SER A O 1
ATOM 1285 N N . ILE A 1 160 ? -14.772 12.328 1.865 1.00 76.88 160 ILE A N 1
ATOM 1286 C CA . ILE A 1 160 ? -15.746 12.849 0.894 1.00 76.88 160 ILE A CA 1
ATOM 1287 C C . ILE A 1 160 ? -16.182 11.726 -0.044 1.00 76.88 160 ILE A C 1
ATOM 1289 O O . ILE A 1 160 ? -15.390 10.836 -0.348 1.00 76.88 160 ILE A O 1
ATOM 1293 N N . MET A 1 161 ? -17.421 11.773 -0.533 1.00 85.00 161 MET A N 1
ATOM 1294 C CA . MET A 1 161 ? -17.925 10.830 -1.531 1.00 85.00 161 MET A CA 1
ATOM 1295 C C . MET A 1 161 ? -18.450 11.596 -2.743 1.00 85.00 161 MET A C 1
ATOM 1297 O O . MET A 1 161 ? -19.381 12.387 -2.624 1.00 85.00 161 MET A O 1
ATOM 1301 N N . LEU A 1 162 ? -17.838 11.385 -3.905 1.00 86.25 162 LEU A N 1
ATOM 1302 C CA . LEU A 1 162 ? -18.203 12.016 -5.172 1.00 86.25 162 LEU A CA 1
ATOM 1303 C C . LEU A 1 162 ? -19.059 11.062 -6.009 1.00 86.25 162 LEU A C 1
ATOM 1305 O O . LEU A 1 162 ? -18.729 9.884 -6.154 1.00 86.25 162 LEU A O 1
ATOM 1309 N N . LEU A 1 163 ? -20.136 11.584 -6.588 1.00 89.69 163 LEU A N 1
ATOM 1310 C CA . LEU A 1 163 ? -20.980 10.880 -7.549 1.00 89.69 163 LEU A CA 1
ATOM 1311 C C . LEU A 1 163 ? -20.479 11.179 -8.967 1.00 89.69 163 LEU A C 1
ATOM 1313 O O . LEU A 1 163 ? -20.465 12.345 -9.365 1.00 89.69 163 LEU A O 1
ATOM 1317 N N . GLN A 1 164 ? -20.070 10.160 -9.726 1.00 90.00 164 GLN A N 1
ATOM 1318 C CA . GLN A 1 164 ? -19.489 10.326 -11.069 1.00 90.00 164 GLN A CA 1
ATOM 1319 C C . GLN A 1 164 ? -20.068 9.338 -12.088 1.00 90.00 164 GLN A C 1
ATOM 1321 O O . GLN A 1 164 ? -20.649 8.323 -11.705 1.00 90.00 164 GLN A O 1
ATOM 1326 N N . GLU A 1 165 ? -19.905 9.637 -13.378 1.00 87.25 165 GLU A N 1
ATOM 1327 C CA . GLU A 1 165 ? -20.267 8.736 -14.487 1.00 87.25 165 GLU A CA 1
ATOM 1328 C C . GLU A 1 165 ? -19.397 7.464 -14.513 1.00 87.25 165 GLU A C 1
ATOM 1330 O O . GLU A 1 165 ? -18.250 7.460 -14.055 1.00 87.25 165 GLU A O 1
ATOM 1335 N N . TYR A 1 166 ? -19.941 6.369 -15.047 1.00 87.25 166 TYR A N 1
ATOM 1336 C CA . TYR A 1 166 ? -19.258 5.077 -15.128 1.00 87.25 166 TYR A CA 1
ATOM 1337 C C . TYR A 1 166 ? -18.625 4.826 -16.508 1.00 87.25 166 TYR A C 1
ATOM 1339 O O . TYR A 1 166 ? -19.307 4.833 -17.529 1.00 87.25 166 TYR A O 1
ATOM 1347 N N . ALA A 1 167 ? -17.322 4.529 -16.525 1.00 85.81 167 ALA A N 1
ATOM 1348 C CA . ALA A 1 167 ? -16.597 4.080 -17.714 1.00 85.81 167 ALA A CA 1
ATOM 1349 C C . ALA A 1 167 ? -16.681 2.548 -17.859 1.00 85.81 167 ALA A C 1
ATOM 1351 O O . ALA A 1 167 ? -16.053 1.819 -17.087 1.00 85.81 167 ALA A O 1
ATOM 1352 N N . SER A 1 168 ? -17.442 2.051 -18.841 1.00 78.62 168 SER A N 1
ATOM 1353 C CA . SER A 1 168 ? -17.665 0.607 -19.033 1.00 78.62 168 SER A CA 1
ATOM 1354 C C . SER A 1 168 ? -16.449 -0.150 -19.574 1.00 78.62 168 SER A C 1
ATOM 1356 O O . SER A 1 168 ? -16.283 -1.325 -19.260 1.00 78.62 168 SER A O 1
ATOM 1358 N N . GLU A 1 169 ? -15.591 0.512 -20.356 1.00 82.62 169 GLU A N 1
ATOM 1359 C CA . GLU A 1 169 ? -14.412 -0.094 -20.998 1.00 82.62 169 GLU A CA 1
ATOM 1360 C C . GLU A 1 169 ? -13.129 0.037 -20.143 1.00 82.62 169 GLU A C 1
ATOM 1362 O O . GLU A 1 169 ? -12.030 -0.247 -20.620 1.00 82.62 169 GLU A O 1
ATOM 1367 N N . GLY A 1 170 ? -13.251 0.478 -18.883 1.00 88.62 170 GLY A N 1
ATOM 1368 C CA . GLY A 1 170 ? -12.134 0.609 -17.939 1.00 88.62 170 GLY A CA 1
ATOM 1369 C C . GLY A 1 170 ? -11.177 1.767 -18.248 1.00 88.62 170 GLY A C 1
ATOM 1370 O O . GLY A 1 170 ? -11.565 2.806 -18.790 1.00 88.62 170 GLY A O 1
ATOM 1371 N N . SER A 1 171 ? -9.912 1.615 -17.854 1.00 93.81 171 SER A N 1
ATOM 1372 C CA . SER A 1 171 ? -8.836 2.561 -18.165 1.00 93.81 171 SER A CA 1
ATOM 1373 C C . SER A 1 171 ? -8.162 2.264 -19.507 1.00 93.81 171 SER A C 1
ATOM 1375 O O . SER A 1 171 ? -8.124 1.132 -19.995 1.00 93.81 171 SER A O 1
ATOM 1377 N N . LEU A 1 172 ? -7.531 3.287 -20.087 1.00 95.75 172 LEU A N 1
ATOM 1378 C CA . LEU A 1 172 ? -6.710 3.144 -21.287 1.00 95.75 172 LEU A CA 1
ATOM 1379 C C . LEU A 1 172 ? -5.548 2.159 -21.057 1.00 95.75 172 LEU A C 1
ATOM 1381 O O . LEU A 1 172 ? -5.177 1.436 -21.977 1.00 95.75 172 LEU A O 1
ATOM 1385 N N . TYR A 1 173 ? -5.004 2.079 -19.837 1.00 94.50 173 TYR A N 1
ATOM 1386 C CA . TYR A 1 173 ? -3.980 1.093 -19.472 1.00 94.50 173 TYR A CA 1
ATOM 1387 C C . TYR A 1 173 ? -4.484 -0.360 -19.597 1.00 94.50 173 TYR A C 1
ATOM 1389 O O . TYR A 1 173 ? -3.807 -1.199 -20.197 1.00 94.50 173 TYR A O 1
ATOM 1397 N N . GLU A 1 174 ? -5.680 -0.660 -19.084 1.00 92.00 174 GLU A N 1
ATOM 1398 C CA . GLU A 1 174 ? -6.298 -1.994 -19.187 1.00 92.00 174 GLU A CA 1
ATOM 1399 C C . GLU A 1 174 ? -6.597 -2.331 -20.657 1.00 92.00 174 GLU A C 1
ATOM 1401 O O . GLU A 1 174 ? -6.122 -3.345 -21.176 1.00 92.00 174 GLU A O 1
ATOM 1406 N N . LEU A 1 175 ? -7.234 -1.406 -21.387 1.00 92.25 175 LEU A N 1
ATOM 1407 C CA . LEU A 1 175 ? -7.499 -1.541 -22.824 1.00 92.25 175 LEU A CA 1
ATOM 1408 C C . LEU A 1 175 ? -6.224 -1.810 -23.650 1.00 92.25 175 LEU A C 1
ATOM 1410 O O . LEU A 1 175 ? -6.259 -2.565 -24.621 1.00 92.25 175 LEU A O 1
ATOM 1414 N N . LEU A 1 176 ? -5.087 -1.201 -23.306 1.00 92.69 176 LEU A N 1
ATOM 1415 C CA . LEU A 1 176 ? -3.816 -1.404 -24.012 1.00 92.69 176 LEU A CA 1
ATOM 1416 C C . LEU A 1 176 ? -3.155 -2.755 -23.704 1.00 92.69 176 LEU A C 1
ATOM 1418 O O . LEU A 1 176 ? -2.522 -3.337 -24.592 1.00 92.69 176 LEU A O 1
ATOM 1422 N N . THR A 1 177 ? -3.279 -3.233 -22.465 1.00 89.06 177 THR A N 1
ATOM 1423 C CA . THR A 1 177 ? -2.572 -4.424 -21.966 1.00 89.06 177 THR A CA 1
ATOM 1424 C C . THR A 1 177 ? -3.322 -5.724 -22.260 1.00 89.06 177 THR A C 1
ATOM 1426 O O . THR A 1 177 ? -2.692 -6.708 -22.651 1.00 89.06 177 THR A O 1
ATOM 1429 N N . GLU A 1 178 ? -4.656 -5.733 -22.188 1.00 87.94 178 GLU A N 1
ATOM 1430 C CA . GLU A 1 178 ? -5.473 -6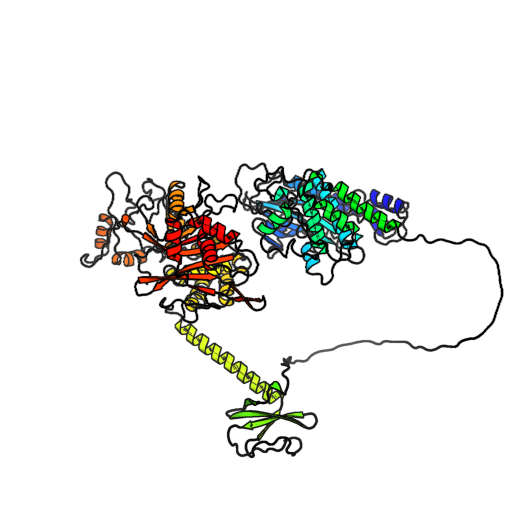.911 -22.526 1.00 87.94 178 GLU A CA 1
ATOM 1431 C C . GLU A 1 178 ? -5.484 -7.226 -24.036 1.00 87.94 178 GLU A C 1
ATOM 1433 O O . GLU A 1 178 ? -5.669 -8.374 -24.466 1.00 87.94 178 GLU A O 1
ATOM 1438 N N . ARG A 1 179 ? -5.263 -6.216 -24.887 1.00 85.62 179 ARG A N 1
ATOM 1439 C CA . ARG A 1 179 ? -5.338 -6.370 -26.344 1.00 85.62 179 ARG A CA 1
ATOM 1440 C C . ARG A 1 179 ? -4.120 -7.097 -26.908 1.00 85.62 179 ARG A C 1
ATOM 1442 O O . ARG A 1 179 ? -2.986 -6.623 -26.866 1.00 85.62 179 ARG A O 1
ATOM 1449 N N . LYS A 1 180 ? -4.374 -8.232 -27.571 1.00 78.12 180 LYS A N 1
ATOM 1450 C CA . LYS A 1 180 ? -3.353 -9.074 -28.236 1.00 78.12 180 LYS A CA 1
ATOM 1451 C C . LYS A 1 180 ? -2.582 -8.366 -29.361 1.00 78.12 180 LYS A C 1
ATOM 1453 O O . LYS A 1 180 ? -1.459 -8.765 -29.659 1.00 78.12 180 LYS A O 1
ATOM 1458 N N . LYS A 1 181 ? -3.170 -7.339 -29.983 1.00 83.31 181 LYS A N 1
ATOM 1459 C CA . LYS A 1 181 ? -2.546 -6.487 -31.009 1.00 83.31 181 LYS A CA 1
ATOM 1460 C C . LYS A 1 181 ? -2.349 -5.073 -30.463 1.00 83.31 181 LYS A C 1
ATOM 1462 O O . LYS A 1 181 ? -3.159 -4.615 -29.663 1.00 83.31 181 LYS A O 1
ATOM 1467 N N . ALA A 1 182 ? -1.314 -4.382 -30.939 1.00 86.62 182 ALA A N 1
ATOM 1468 C CA . ALA A 1 182 ? -1.215 -2.933 -30.774 1.00 86.62 182 ALA A CA 1
ATOM 1469 C C . ALA A 1 182 ? -2.383 -2.226 -31.487 1.00 86.62 182 ALA A C 1
ATOM 1471 O O . ALA A 1 182 ? -2.908 -2.748 -32.473 1.00 86.62 182 ALA A O 1
ATOM 1472 N N . LEU A 1 183 ? -2.754 -1.043 -30.999 1.00 91.38 183 LEU A N 1
ATOM 1473 C CA . LEU A 1 183 ? -3.698 -0.152 -31.676 1.00 91.38 183 LEU A CA 1
ATOM 1474 C C . LEU A 1 183 ? -3.061 0.456 -32.939 1.00 91.38 183 LEU A C 1
ATOM 1476 O O . LEU A 1 183 ? -1.838 0.592 -33.017 1.00 91.38 183 LEU A O 1
ATOM 1480 N N . ASP A 1 184 ? -3.892 0.821 -33.921 1.00 92.19 184 ASP A N 1
ATOM 1481 C CA . ASP A 1 184 ? -3.473 1.650 -35.061 1.00 92.19 184 ASP A CA 1
ATOM 1482 C C . ASP A 1 184 ? -3.004 3.020 -34.536 1.00 92.19 184 ASP A C 1
ATOM 1484 O O . ASP A 1 184 ? -3.602 3.576 -33.611 1.00 92.19 184 ASP A O 1
ATOM 1488 N N . GLU A 1 185 ? -1.953 3.588 -35.127 1.00 92.88 185 GLU A N 1
ATOM 1489 C CA . GLU A 1 185 ? -1.465 4.924 -34.773 1.00 92.88 185 GLU A CA 1
ATOM 1490 C C . GLU A 1 185 ? -2.579 5.984 -34.884 1.00 92.88 185 GLU A C 1
ATOM 1492 O O . GLU A 1 185 ? -2.651 6.882 -34.053 1.00 92.88 185 GLU A O 1
ATOM 1497 N N . LYS A 1 186 ? -3.529 5.834 -35.817 1.00 91.38 186 LYS A N 1
ATOM 1498 C CA . LYS A 1 186 ? -4.709 6.712 -35.944 1.00 91.38 186 LYS A CA 1
ATOM 1499 C C . LYS A 1 186 ? -5.625 6.682 -34.720 1.00 91.38 186 LYS A C 1
ATOM 1501 O O . LYS A 1 186 ? -6.185 7.714 -34.366 1.00 91.38 186 LYS A O 1
ATOM 1506 N N . ILE A 1 187 ? -5.774 5.519 -34.085 1.00 94.44 187 ILE A N 1
ATOM 1507 C CA . ILE A 1 187 ? -6.548 5.367 -32.844 1.00 94.44 187 ILE A CA 1
ATOM 1508 C C . ILE A 1 187 ? -5.813 6.063 -31.695 1.00 94.44 187 ILE A C 1
ATOM 1510 O O . ILE A 1 187 ? -6.430 6.781 -30.912 1.00 94.44 187 ILE A O 1
ATOM 1514 N N . LEU A 1 188 ? -4.490 5.890 -31.620 1.00 96.00 188 LEU A N 1
ATOM 1515 C CA . LEU A 1 188 ? -3.664 6.550 -30.611 1.00 96.00 188 LEU A CA 1
ATOM 1516 C C . LEU A 1 188 ? -3.688 8.079 -30.769 1.00 96.00 188 LEU A C 1
ATOM 1518 O O . LEU A 1 188 ? -3.880 8.777 -29.781 1.00 96.00 188 LEU A O 1
ATOM 1522 N N . ILE A 1 189 ? -3.574 8.602 -31.994 1.00 94.69 189 ILE A N 1
ATOM 1523 C CA . ILE A 1 189 ? -3.658 10.044 -32.285 1.00 94.69 189 ILE A CA 1
ATOM 1524 C C . ILE A 1 189 ? -5.000 10.634 -31.839 1.00 94.69 189 ILE A C 1
ATOM 1526 O O . ILE A 1 189 ? -5.004 11.679 -31.197 1.00 94.69 189 ILE A O 1
ATOM 1530 N N . GLU A 1 190 ? -6.120 9.973 -32.142 1.00 93.06 190 GLU A N 1
ATOM 1531 C CA . GLU A 1 190 ? -7.458 10.412 -31.724 1.00 93.06 190 GLU A CA 1
ATOM 1532 C C . GLU A 1 190 ? -7.560 10.496 -30.189 1.00 93.06 190 GLU A C 1
ATOM 1534 O O . GLU A 1 190 ? -7.883 11.549 -29.640 1.00 93.06 190 GLU A O 1
ATOM 1539 N N . ILE A 1 191 ? -7.147 9.433 -29.488 1.00 96.38 191 ILE A N 1
ATOM 1540 C CA . ILE A 1 191 ? -7.066 9.388 -28.018 1.00 96.38 191 ILE A CA 1
ATOM 1541 C C . ILE A 1 191 ? -6.174 10.518 -27.472 1.00 96.38 191 ILE A C 1
ATOM 1543 O O . ILE A 1 191 ? -6.548 11.195 -26.512 1.00 96.38 191 ILE A O 1
ATOM 1547 N N . PHE A 1 192 ? -5.014 10.774 -28.084 1.00 97.88 192 PHE A N 1
ATOM 1548 C CA . PHE A 1 192 ? -4.125 11.857 -27.659 1.00 97.88 192 PHE A CA 1
ATOM 1549 C C . PHE A 1 192 ? -4.741 13.237 -27.884 1.00 97.88 192 PHE A C 1
ATOM 1551 O O . PHE A 1 192 ? -4.616 14.084 -27.005 1.00 97.88 192 PHE A O 1
ATOM 1558 N N . CYS A 1 193 ? -5.422 13.477 -29.008 1.00 94.19 193 CYS A N 1
ATOM 1559 C CA . CYS A 1 193 ? -6.111 14.740 -29.267 1.00 94.19 193 CYS A CA 1
ATOM 1560 C C . CYS A 1 193 ? -7.171 15.037 -28.196 1.00 94.19 193 CYS A C 1
ATOM 1562 O O . CYS A 1 193 ? -7.201 16.155 -27.683 1.00 94.19 193 CYS A O 1
ATOM 1564 N N . GLN A 1 194 ? -7.965 14.038 -27.805 1.00 93.62 194 GLN A N 1
ATOM 1565 C CA . GLN A 1 194 ? -8.987 14.160 -26.758 1.00 93.62 194 GLN A CA 1
ATOM 1566 C C . GLN A 1 194 ? -8.380 14.465 -25.373 1.00 93.62 194 GLN A C 1
ATOM 1568 O O . GLN A 1 194 ? -8.857 15.350 -24.659 1.00 93.62 194 GLN A O 1
ATOM 1573 N N . VAL A 1 195 ? -7.275 13.802 -25.004 1.00 97.88 195 VAL A N 1
ATOM 1574 C CA . VAL A 1 195 ? -6.569 14.067 -23.733 1.00 97.88 195 VAL A CA 1
ATOM 1575 C C . VAL A 1 195 ? -5.860 15.431 -23.743 1.00 97.88 195 VAL A C 1
ATOM 1577 O O . VAL A 1 195 ? -5.909 16.146 -22.744 1.00 97.88 195 VAL A O 1
ATOM 1580 N N . ILE A 1 196 ? -5.246 15.842 -24.860 1.00 97.88 196 ILE A N 1
ATOM 1581 C CA . ILE A 1 196 ? -4.647 17.182 -25.011 1.00 97.88 196 ILE A CA 1
ATOM 1582 C C . ILE A 1 196 ? -5.710 18.274 -24.836 1.00 97.88 196 ILE A C 1
ATOM 1584 O O . ILE A 1 196 ? -5.430 19.299 -24.218 1.00 97.88 196 ILE A O 1
ATOM 1588 N N . ASP A 1 197 ? -6.919 18.059 -25.357 1.00 90.62 197 ASP A N 1
ATOM 1589 C CA . ASP A 1 197 ? -8.035 19.000 -25.244 1.00 90.62 197 ASP A CA 1
ATOM 1590 C C . ASP A 1 197 ? -8.481 19.182 -23.785 1.00 90.62 197 ASP A C 1
ATOM 1592 O O . ASP A 1 197 ? -8.509 20.301 -23.271 1.00 90.62 197 ASP A O 1
ATOM 1596 N N . ALA A 1 198 ? -8.696 18.071 -23.070 1.00 92.50 198 ALA A N 1
ATOM 1597 C CA . ALA A 1 198 ? -8.984 18.077 -21.634 1.00 92.50 198 ALA A CA 1
ATOM 1598 C C . ALA A 1 198 ? -7.894 18.782 -20.809 1.00 92.50 198 ALA A C 1
ATOM 1600 O O . ALA A 1 198 ? -8.195 19.564 -19.906 1.00 92.50 198 ALA A O 1
ATOM 1601 N N . MET A 1 199 ? -6.622 18.536 -21.130 1.00 96.00 199 MET A N 1
ATOM 1602 C CA . MET A 1 199 ? -5.493 19.131 -20.415 1.00 96.00 199 MET A CA 1
ATOM 1603 C C . MET A 1 199 ? -5.273 20.616 -20.753 1.00 96.00 199 MET A C 1
ATOM 1605 O O . MET A 1 199 ? -4.875 21.377 -19.871 1.00 96.00 199 MET A O 1
ATOM 1609 N N . SER A 1 200 ? -5.597 21.060 -21.974 1.00 93.38 200 SER A N 1
ATOM 1610 C CA . SER A 1 200 ? -5.714 22.488 -22.320 1.00 93.38 200 SER A CA 1
ATOM 1611 C C . SER A 1 200 ? -6.804 23.153 -21.473 1.00 93.38 200 SER A C 1
ATOM 1613 O O . SER A 1 200 ? -6.535 24.146 -20.796 1.00 93.38 200 SER A O 1
ATOM 1615 N N . TYR A 1 201 ? -7.998 22.557 -21.395 1.00 86.88 201 TYR A N 1
ATOM 1616 C CA . TYR A 1 201 ? -9.090 23.082 -20.575 1.00 86.88 201 TYR A CA 1
ATOM 1617 C C . TYR A 1 201 ? -8.732 23.160 -19.078 1.00 86.88 201 TYR A C 1
ATOM 1619 O O . TYR A 1 201 ? -9.008 24.176 -18.434 1.00 86.88 201 TYR A O 1
ATOM 1627 N N . LEU A 1 202 ? -8.068 22.143 -18.516 1.00 88.62 202 LEU A N 1
ATOM 1628 C CA . LEU A 1 202 ? -7.568 22.181 -17.134 1.00 88.62 202 LEU A CA 1
ATOM 1629 C C . LEU A 1 202 ? -6.515 23.287 -16.934 1.00 88.62 202 LEU A C 1
ATOM 1631 O O . LEU A 1 202 ? -6.641 24.076 -15.995 1.00 88.62 202 LEU A O 1
ATOM 1635 N N . SER A 1 203 ? -5.547 23.410 -17.851 1.00 89.94 203 SER A N 1
ATOM 1636 C CA . SER A 1 203 ? -4.515 24.462 -17.849 1.00 89.94 203 SER A CA 1
ATOM 1637 C C . SER A 1 203 ? -5.127 25.871 -17.853 1.00 89.94 203 SER A C 1
ATOM 1639 O O . SER A 1 203 ? -4.793 26.698 -17.000 1.00 89.94 203 SER A O 1
ATOM 1641 N N . LEU A 1 204 ? -6.105 26.125 -18.732 1.00 86.56 204 LEU A N 1
ATOM 1642 C CA . LEU A 1 204 ? -6.842 27.395 -18.822 1.00 86.56 204 LEU A CA 1
ATOM 1643 C C . LEU A 1 204 ? -7.604 27.731 -17.527 1.00 86.56 204 LEU A C 1
ATOM 1645 O O . LEU A 1 204 ? -7.677 28.894 -17.129 1.00 86.56 204 LEU A O 1
ATOM 1649 N N . ASN A 1 205 ? -8.109 26.716 -16.821 1.00 82.44 205 ASN A N 1
ATOM 1650 C CA . ASN A 1 205 ? -8.742 26.863 -15.507 1.00 82.44 205 ASN A CA 1
ATOM 1651 C C . ASN A 1 205 ? -7.734 26.896 -14.334 1.00 82.44 205 ASN A C 1
ATOM 1653 O O . ASN A 1 205 ? -8.138 26.871 -13.173 1.00 82.44 205 ASN A O 1
ATOM 1657 N N . ASN A 1 206 ? -6.428 27.015 -14.614 1.00 82.69 206 ASN A N 1
ATOM 1658 C CA . ASN A 1 206 ? -5.327 27.036 -13.639 1.00 82.69 206 ASN A CA 1
ATOM 1659 C C . ASN A 1 206 ? -5.197 25.745 -12.801 1.00 82.69 206 ASN A C 1
ATOM 1661 O O . ASN A 1 206 ? -4.659 25.769 -11.688 1.00 82.69 206 ASN A O 1
ATOM 1665 N N . VAL A 1 207 ? -5.663 24.615 -13.338 1.00 83.81 207 VAL A N 1
ATOM 1666 C CA . VAL A 1 207 ? -5.605 23.295 -12.702 1.00 83.81 207 VAL A CA 1
ATOM 1667 C C . VAL A 1 207 ? -4.418 22.511 -13.246 1.00 83.81 207 VAL A C 1
ATOM 1669 O O . VAL A 1 207 ? -4.263 22.352 -14.453 1.00 83.81 207 VAL A O 1
ATOM 1672 N N . VAL A 1 208 ? -3.601 21.985 -12.335 1.00 86.25 208 VAL A N 1
ATOM 1673 C CA . VAL A 1 208 ? -2.529 21.031 -12.641 1.00 86.25 208 VAL A CA 1
ATOM 1674 C C . VAL A 1 208 ? -2.989 19.657 -12.160 1.00 86.25 208 VAL A C 1
ATOM 1676 O O . VAL A 1 208 ? -3.491 19.519 -11.042 1.00 86.25 208 VAL A O 1
ATOM 1679 N N . HIS A 1 209 ? -2.854 18.642 -13.004 1.00 89.50 209 HIS A N 1
ATOM 1680 C CA . HIS A 1 209 ? -3.232 17.268 -12.702 1.00 89.50 209 HIS A CA 1
ATOM 1681 C C . HIS A 1 209 ? -2.194 16.617 -11.779 1.00 89.50 209 HIS A C 1
ATOM 1683 O O . HIS A 1 209 ? -2.553 16.102 -10.718 1.00 89.50 209 HIS A O 1
ATOM 1689 N N . GLY A 1 210 ? -0.910 16.668 -12.147 1.00 85.94 210 GLY A N 1
ATOM 1690 C CA . GLY A 1 210 ? 0.204 16.142 -11.353 1.00 85.94 210 GLY A CA 1
ATOM 1691 C C . GLY A 1 210 ? 0.383 14.616 -11.377 1.00 85.94 210 GLY A C 1
ATOM 1692 O O . GLY A 1 210 ? 1.370 14.134 -10.826 1.00 85.94 210 GLY A O 1
ATOM 1693 N N . ASP A 1 211 ? -0.520 13.866 -12.021 1.00 87.94 211 ASP A N 1
ATOM 1694 C CA . ASP A 1 211 ? -0.417 12.410 -12.222 1.00 87.94 211 ASP A CA 1
ATOM 1695 C C . ASP A 1 211 ? -1.068 11.953 -13.547 1.00 87.94 211 ASP A C 1
ATOM 1697 O O . ASP A 1 211 ? -1.917 11.066 -13.584 1.00 87.94 211 ASP A O 1
ATOM 1701 N N . LEU A 1 212 ? -0.714 12.594 -14.662 1.00 94.75 212 LEU A N 1
ATOM 1702 C CA . LEU A 1 212 ? -1.244 12.232 -15.980 1.00 94.75 212 LEU A CA 1
ATOM 1703 C C . LEU A 1 212 ? -0.544 10.970 -16.536 1.00 94.75 212 LEU A C 1
ATOM 1705 O O . LEU A 1 212 ? 0.647 11.003 -16.844 1.00 94.75 212 LEU A O 1
ATOM 1709 N N . ALA A 1 213 ? -1.291 9.869 -16.675 1.00 95.62 213 ALA A N 1
ATOM 1710 C CA . ALA A 1 213 ? -0.836 8.561 -17.176 1.00 95.62 213 ALA A CA 1
ATOM 1711 C C . ALA A 1 213 ? -2.015 7.751 -17.763 1.00 95.62 213 ALA A C 1
ATOM 1713 O O . ALA A 1 213 ? -3.168 8.079 -17.481 1.00 95.62 213 ALA A O 1
ATOM 1714 N N . CYS A 1 214 ? -1.772 6.664 -18.512 1.00 96.38 214 CYS A N 1
ATOM 1715 C CA . CYS A 1 214 ? -2.854 5.892 -19.159 1.00 96.38 214 CYS A CA 1
ATOM 1716 C C . CYS A 1 214 ? -3.860 5.282 -18.166 1.00 96.38 214 CYS A C 1
ATOM 1718 O O . CYS A 1 214 ? -5.026 5.108 -18.507 1.00 96.38 214 CYS A O 1
ATOM 1720 N N . ARG A 1 215 ? -3.448 4.993 -16.926 1.00 93.06 215 ARG A N 1
ATOM 1721 C CA . ARG A 1 215 ? -4.357 4.528 -15.859 1.00 93.06 215 ARG A CA 1
ATOM 1722 C C . ARG A 1 215 ? -5.377 5.586 -15.396 1.00 93.06 215 ARG A C 1
ATOM 1724 O O . ARG A 1 215 ? -6.437 5.220 -14.907 1.00 93.06 215 ARG A O 1
ATOM 1731 N N . ASN A 1 216 ? -5.075 6.875 -15.590 1.00 94.00 216 ASN A N 1
ATOM 1732 C CA . ASN A 1 216 ? -5.933 8.010 -15.216 1.00 94.00 216 ASN A CA 1
ATOM 1733 C C . ASN A 1 216 ? -6.686 8.600 -16.434 1.00 94.00 216 ASN A C 1
ATOM 1735 O O . ASN A 1 216 ? -7.290 9.671 -16.355 1.00 94.00 216 ASN A O 1
ATOM 1739 N N . VAL A 1 217 ? -6.680 7.882 -17.562 1.00 97.25 217 VAL A N 1
ATOM 1740 C CA . VAL A 1 217 ? -7.546 8.125 -18.720 1.00 97.25 217 VAL A CA 1
ATOM 1741 C C . VAL A 1 217 ? -8.533 6.968 -18.807 1.00 97.25 217 VAL A C 1
ATOM 1743 O O . VAL A 1 217 ? -8.128 5.820 -18.980 1.00 97.25 217 VAL A O 1
ATOM 1746 N N . LEU A 1 218 ? -9.823 7.262 -18.675 1.00 94.94 218 LEU A N 1
ATOM 1747 C CA . LEU A 1 218 ? -10.899 6.275 -18.733 1.00 94.94 218 LEU A CA 1
ATOM 1748 C C . LEU A 1 218 ? -11.524 6.225 -20.128 1.00 94.94 218 LEU A C 1
ATOM 1750 O O . LEU A 1 218 ? -11.611 7.243 -20.819 1.00 94.94 218 LEU A O 1
ATOM 1754 N N . VAL A 1 219 ? -11.964 5.038 -20.535 1.00 93.00 219 VAL A N 1
ATOM 1755 C CA . VAL A 1 219 ? -12.539 4.762 -21.853 1.00 93.00 219 VAL A CA 1
ATOM 1756 C C . VAL A 1 219 ? -14.050 4.577 -21.705 1.00 93.00 219 VAL A C 1
ATOM 1758 O O . VAL A 1 219 ? -14.521 3.681 -21.010 1.00 93.00 219 VAL A O 1
ATOM 1761 N N . PHE A 1 220 ? -14.816 5.445 -22.364 1.00 85.56 220 PHE A N 1
ATOM 1762 C CA . PHE A 1 220 ? -16.283 5.434 -22.332 1.00 85.56 220 PHE A CA 1
ATOM 1763 C C . PHE A 1 220 ? -16.880 4.775 -23.572 1.00 85.56 220 PHE A C 1
ATOM 1765 O O . PHE A 1 220 ? -17.907 4.113 -23.489 1.00 85.56 220 PHE A O 1
ATOM 1772 N N . ARG A 1 221 ? -16.224 4.930 -24.726 1.00 85.06 221 ARG A N 1
ATOM 1773 C CA . ARG A 1 221 ? -16.564 4.219 -25.962 1.00 85.06 221 ARG A CA 1
ATOM 1774 C C . ARG A 1 221 ? -15.296 3.837 -26.704 1.00 85.06 221 ARG A C 1
ATOM 1776 O O . ARG A 1 221 ? -14.368 4.641 -26.775 1.00 85.06 221 ARG A O 1
ATOM 1783 N N . PHE A 1 222 ? -15.281 2.652 -27.310 1.00 86.31 222 PHE A N 1
ATOM 1784 C CA . PHE A 1 222 ? -14.174 2.196 -28.144 1.00 86.31 222 PHE A CA 1
ATOM 1785 C C . PHE A 1 222 ? -14.661 1.539 -29.445 1.00 86.31 222 PHE A C 1
ATOM 1787 O O . PHE A 1 222 ? -15.379 0.542 -29.428 1.00 86.31 222 PHE A O 1
ATOM 1794 N N . ASP A 1 223 ? -14.231 2.078 -30.587 1.00 84.56 223 ASP A N 1
ATOM 1795 C CA . ASP A 1 223 ? -14.528 1.572 -31.929 1.00 84.56 223 ASP A CA 1
ATOM 1796 C C . ASP A 1 223 ? -13.238 1.532 -32.763 1.00 84.56 223 ASP A C 1
ATOM 1798 O O . ASP A 1 223 ? -12.719 2.548 -33.223 1.00 84.56 223 ASP A O 1
ATOM 1802 N N . GLU A 1 224 ? -12.711 0.325 -32.968 1.00 84.88 224 GLU A N 1
ATOM 1803 C CA . GLU A 1 224 ? -11.491 0.081 -33.749 1.00 84.88 224 GLU A CA 1
ATOM 1804 C C . GLU A 1 224 ? -11.664 0.349 -35.257 1.00 84.88 224 GLU A C 1
ATOM 1806 O O . GLU A 1 224 ? -10.674 0.465 -35.978 1.00 84.88 224 GLU A O 1
ATOM 1811 N N . LYS A 1 225 ? -12.904 0.432 -35.760 1.00 82.88 225 LYS A N 1
ATOM 1812 C CA . LYS A 1 225 ? -13.202 0.638 -37.187 1.00 82.88 225 LYS A CA 1
ATOM 1813 C C . LYS A 1 225 ? -13.431 2.106 -37.523 1.00 82.88 225 LYS A C 1
ATOM 1815 O O . LYS A 1 225 ? -13.069 2.532 -38.618 1.00 82.88 225 LYS A O 1
ATOM 1820 N N . ASN A 1 226 ? -14.011 2.868 -36.600 1.00 79.56 226 ASN A N 1
ATOM 1821 C CA . ASN A 1 226 ? -14.168 4.313 -36.714 1.00 79.56 226 ASN A CA 1
ATOM 1822 C C . ASN A 1 226 ? -13.576 5.013 -35.480 1.00 79.56 226 ASN A C 1
ATOM 1824 O O . ASN A 1 226 ? -14.297 5.215 -34.503 1.00 79.56 226 ASN A O 1
ATOM 1828 N N . PRO A 1 227 ? -12.302 5.453 -35.527 1.00 79.88 227 PRO A N 1
ATOM 1829 C CA . PRO A 1 227 ? -11.659 6.123 -34.398 1.00 79.88 227 PRO A CA 1
ATOM 1830 C C . PRO A 1 227 ? -12.463 7.304 -33.835 1.00 79.88 227 PRO A C 1
ATOM 1832 O O . PRO A 1 227 ? -12.489 7.487 -32.627 1.00 79.88 227 PRO A O 1
ATOM 1835 N N . ARG A 1 228 ? -13.218 8.039 -34.667 1.00 74.00 228 ARG A N 1
ATOM 1836 C CA . ARG A 1 228 ? -14.059 9.173 -34.230 1.00 74.00 228 ARG A CA 1
ATOM 1837 C C . ARG A 1 228 ? -15.211 8.796 -33.288 1.00 74.00 228 ARG A C 1
ATOM 1839 O O . ARG A 1 228 ? -15.798 9.679 -32.674 1.00 74.00 228 ARG A O 1
ATOM 1846 N N . ASN A 1 229 ? -15.563 7.512 -33.190 1.00 75.44 229 ASN A N 1
ATOM 1847 C CA . ASN A 1 229 ? -16.546 7.018 -32.222 1.00 75.44 229 ASN A CA 1
ATOM 1848 C C . ASN A 1 229 ? -15.922 6.741 -30.837 1.00 75.44 229 ASN A C 1
ATOM 1850 O O . ASN A 1 229 ? -16.667 6.554 -29.870 1.00 75.44 229 ASN A O 1
ATOM 1854 N N . ILE A 1 230 ? -14.585 6.702 -30.736 1.00 83.44 230 ILE A N 1
ATOM 1855 C CA . ILE A 1 230 ? -13.852 6.516 -29.478 1.00 83.44 230 ILE A CA 1
ATOM 1856 C C . ILE A 1 230 ? -14.044 7.753 -28.602 1.00 83.44 230 ILE A C 1
ATOM 1858 O O . ILE A 1 230 ? -13.902 8.881 -29.071 1.00 83.44 230 ILE A O 1
ATOM 1862 N N . VAL A 1 231 ? -14.333 7.533 -27.321 1.00 85.31 231 VAL A N 1
ATOM 1863 C CA . VAL A 1 231 ? -14.408 8.594 -26.313 1.00 85.31 231 VAL A CA 1
ATOM 1864 C C . VAL A 1 231 ? -13.562 8.199 -25.117 1.00 85.31 231 VAL A C 1
ATOM 1866 O O . VAL A 1 231 ? -13.856 7.211 -24.439 1.00 85.31 231 VAL A O 1
ATOM 1869 N N . VAL A 1 232 ? -12.542 9.008 -24.844 1.00 93.00 232 VAL A N 1
ATOM 1870 C CA . VAL A 1 232 ? -11.751 8.950 -23.613 1.00 93.00 232 VAL A CA 1
ATOM 1871 C C . VAL A 1 232 ? -11.962 10.201 -22.766 1.00 93.00 232 VAL A C 1
ATOM 1873 O O . VAL A 1 232 ? -12.259 11.278 -23.292 1.00 93.00 232 VAL A O 1
ATOM 1876 N N . LYS A 1 233 ? -11.807 10.060 -21.447 1.00 93.50 233 LYS A N 1
ATOM 1877 C CA . LYS A 1 233 ? -11.938 11.158 -20.482 1.00 93.50 233 LYS A CA 1
ATOM 1878 C C . LYS A 1 233 ? -10.868 11.085 -19.392 1.00 93.50 233 LYS A C 1
ATOM 1880 O O . LYS A 1 233 ? -10.535 10.002 -18.914 1.00 93.50 233 LYS A O 1
ATOM 1885 N N . VAL A 1 234 ? -10.342 12.236 -18.980 1.00 95.06 234 VAL A N 1
ATOM 1886 C CA . VAL A 1 234 ? -9.354 12.356 -17.893 1.00 95.06 234 VAL A CA 1
ATOM 1887 C C . VAL A 1 234 ? -10.053 12.291 -16.529 1.00 95.06 234 VAL A C 1
ATOM 1889 O O . VAL A 1 234 ? -11.086 12.938 -16.331 1.00 95.06 234 VAL A O 1
ATOM 1892 N N . THR A 1 235 ? -9.484 11.530 -15.588 1.00 90.31 235 THR A N 1
ATOM 1893 C CA . THR A 1 235 ? -9.932 11.430 -14.185 1.00 90.31 235 THR A CA 1
ATOM 1894 C C . THR A 1 235 ? -8.827 11.846 -13.203 1.00 90.31 235 THR A C 1
ATOM 1896 O O . THR A 1 235 ? -7.720 12.168 -13.615 1.00 90.31 235 THR A O 1
ATOM 1899 N N . ASP A 1 236 ? -9.129 11.881 -11.902 1.00 81.06 236 ASP A N 1
ATOM 1900 C CA . ASP A 1 236 ? -8.196 12.185 -10.795 1.00 81.06 236 ASP A CA 1
ATOM 1901 C C . ASP A 1 236 ? -7.419 13.522 -10.894 1.00 81.06 236 ASP A C 1
ATOM 1903 O O . ASP A 1 236 ? -6.443 13.767 -10.176 1.00 81.06 236 ASP A O 1
ATOM 1907 N N . PHE A 1 237 ? -7.881 14.441 -11.742 1.00 76.25 237 PHE A N 1
ATOM 1908 C CA . PHE A 1 237 ? -7.329 15.786 -11.867 1.00 76.25 237 PHE A CA 1
ATOM 1909 C C . PHE A 1 237 ? -7.496 16.590 -10.566 1.00 76.25 237 PHE A C 1
ATOM 1911 O O . PHE A 1 237 ? -8.489 16.480 -9.842 1.00 76.25 237 PHE A O 1
ATOM 1918 N N . GLY A 1 238 ? -6.500 17.421 -10.247 1.00 63.00 238 GLY A N 1
ATOM 1919 C CA . GLY A 1 238 ? -6.522 18.289 -9.068 1.00 63.00 238 GLY A CA 1
ATOM 1920 C C . GLY A 1 238 ? -6.410 17.583 -7.709 1.00 63.00 238 GLY A C 1
ATOM 1921 O O . GLY A 1 238 ? -6.265 18.286 -6.715 1.00 63.00 238 GLY A O 1
ATOM 1922 N N . LEU A 1 239 ? -6.414 16.245 -7.637 1.00 57.44 239 LEU A N 1
ATOM 1923 C CA . LEU A 1 239 ? -6.291 15.482 -6.382 1.00 57.44 239 LEU A CA 1
ATOM 1924 C C . LEU A 1 239 ? -4.851 15.406 -5.829 1.00 57.44 239 LEU A C 1
ATOM 1926 O O . LEU A 1 239 ? -4.630 14.890 -4.736 1.00 57.44 239 LEU A O 1
ATOM 1930 N N . SER A 1 240 ? -3.841 15.883 -6.559 1.00 54.84 240 SER A N 1
ATOM 1931 C CA . SER A 1 240 ? -2.439 15.781 -6.131 1.00 54.84 240 SER A CA 1
ATOM 1932 C C . SER A 1 240 ? -2.096 16.713 -4.953 1.00 54.84 240 SER A C 1
ATOM 1934 O O . SER A 1 240 ? -2.628 17.817 -4.836 1.00 54.84 240 SER A O 1
ATOM 1936 N N . ARG A 1 241 ? -1.131 16.294 -4.111 1.00 48.88 241 ARG A N 1
ATOM 1937 C CA . ARG A 1 241 ? -0.591 16.968 -2.896 1.00 48.88 241 ARG A CA 1
ATOM 1938 C C . ARG A 1 241 ? -0.385 18.486 -2.955 1.00 48.88 241 ARG A C 1
ATOM 1940 O O . ARG A 1 241 ? -0.256 19.140 -1.924 1.00 48.88 241 ARG A O 1
ATOM 1947 N N . TYR A 1 242 ? -0.202 18.994 -4.164 1.00 50.56 242 TYR A N 1
ATOM 1948 C CA . TYR A 1 242 ? 0.295 20.322 -4.496 1.00 50.56 242 TYR A CA 1
ATOM 1949 C C . TYR A 1 242 ? -0.753 21.179 -5.218 1.00 50.56 242 TYR A C 1
ATOM 1951 O O . TYR A 1 242 ? -0.506 22.341 -5.536 1.00 50.56 242 TYR A O 1
ATOM 1959 N N . SER A 1 243 ? -1.939 20.617 -5.445 1.00 51.00 243 SER A N 1
ATOM 1960 C CA . SER A 1 243 ? -3.092 21.311 -5.988 1.00 51.00 243 SER A CA 1
ATOM 1961 C C . SER A 1 243 ? -3.545 22.457 -5.080 1.00 51.00 243 SER A C 1
ATOM 1963 O O . SER A 1 243 ? -3.770 22.285 -3.879 1.00 51.00 243 SER A O 1
ATOM 1965 N N . LYS A 1 244 ? -3.751 23.633 -5.683 1.00 49.28 244 LYS A N 1
ATOM 1966 C CA . LYS A 1 244 ? -4.211 24.859 -5.001 1.00 49.28 244 LYS A CA 1
ATOM 1967 C C . LYS A 1 244 ? -5.631 24.748 -4.428 1.00 49.28 244 LYS A C 1
ATOM 1969 O O . LYS A 1 244 ? -6.033 25.604 -3.647 1.00 49.28 244 LYS A O 1
ATOM 1974 N N . ILE A 1 245 ? -6.370 23.703 -4.813 1.00 49.00 245 ILE A N 1
ATOM 1975 C CA . ILE A 1 245 ? -7.682 23.338 -4.262 1.00 49.00 245 ILE A CA 1
ATOM 1976 C C . ILE A 1 245 ? -7.517 22.906 -2.795 1.00 49.00 245 ILE A C 1
ATOM 1978 O O . ILE A 1 245 ? -8.163 23.448 -1.903 1.00 49.00 245 ILE A O 1
ATOM 1982 N N . TYR A 1 246 ? -6.582 21.981 -2.557 1.00 47.88 246 TYR A N 1
ATOM 1983 C CA . TYR A 1 246 ? -6.347 21.319 -1.272 1.00 47.88 246 TYR A CA 1
ATOM 1984 C C . TYR A 1 246 ? -5.402 22.097 -0.343 1.00 47.88 246 TYR A C 1
ATOM 1986 O O . TYR A 1 246 ? -5.355 21.852 0.863 1.00 47.88 246 TYR A O 1
ATOM 1994 N N . SER A 1 247 ? -4.645 23.064 -0.869 1.00 41.44 247 SER A N 1
ATOM 1995 C CA . SER A 1 247 ? -3.532 23.716 -0.163 1.00 41.44 247 SER A CA 1
ATOM 1996 C C . SER A 1 247 ? -3.929 24.770 0.894 1.00 41.44 247 SER A C 1
ATOM 1998 O O . SER A 1 247 ? -3.184 25.730 1.095 1.00 41.44 247 SER A O 1
ATOM 2000 N N . GLN A 1 248 ? -5.090 24.646 1.552 1.00 36.53 248 GLN A N 1
ATOM 2001 C CA . GLN A 1 248 ? -5.552 25.582 2.599 1.00 36.53 248 GLN A CA 1
ATOM 2002 C C . GLN A 1 248 ? -5.737 24.962 3.998 1.00 36.53 248 GLN A C 1
ATOM 2004 O O . GLN A 1 248 ? -6.100 25.676 4.933 1.00 36.53 248 GLN A O 1
ATOM 2009 N N . THR A 1 249 ? -5.442 23.674 4.199 1.00 36.41 249 THR A N 1
ATOM 2010 C CA . THR A 1 249 ? -5.440 23.067 5.543 1.00 36.41 249 THR A CA 1
ATOM 2011 C C . THR A 1 249 ? -4.040 23.040 6.156 1.00 36.41 249 THR A C 1
ATOM 2013 O O . THR A 1 249 ? -3.176 22.288 5.718 1.00 36.41 249 THR A O 1
ATOM 2016 N N . THR A 1 250 ? -3.834 23.786 7.244 1.00 32.53 250 THR A N 1
ATOM 2017 C CA . THR A 1 250 ? -2.601 23.776 8.062 1.00 32.53 250 THR A CA 1
ATOM 2018 C C . THR A 1 250 ? -2.459 22.543 8.973 1.00 32.53 250 THR A C 1
ATOM 2020 O O . THR A 1 250 ? -1.572 22.499 9.822 1.00 32.53 250 THR A O 1
ATOM 2023 N N . ALA A 1 251 ? -3.318 21.533 8.810 1.00 30.17 251 ALA A N 1
ATOM 2024 C CA . ALA A 1 251 ? -3.291 20.280 9.560 1.00 30.17 251 ALA A CA 1
ATOM 2025 C C . ALA A 1 251 ? -2.603 19.168 8.750 1.00 30.17 251 ALA A C 1
ATOM 2027 O O . ALA A 1 251 ? -2.869 19.002 7.561 1.00 30.17 251 ALA A O 1
ATOM 2028 N N . VAL A 1 252 ? -1.744 18.378 9.401 1.00 32.94 252 VAL A N 1
ATOM 2029 C CA . VAL A 1 252 ? -0.935 17.324 8.758 1.00 32.94 252 VAL A CA 1
ATOM 2030 C C . VAL A 1 252 ? -1.771 16.055 8.516 1.00 32.94 252 VAL A C 1
ATOM 2032 O O . VAL A 1 252 ? -1.622 15.043 9.199 1.00 32.94 252 VAL A O 1
ATOM 2035 N N . GLY A 1 253 ? -2.676 16.116 7.536 1.00 32.47 253 GLY A N 1
ATOM 2036 C CA . GLY A 1 253 ? -3.475 14.974 7.083 1.00 32.47 253 GLY A CA 1
ATOM 2037 C C . GLY A 1 253 ? -2.623 13.920 6.365 1.00 32.47 253 GLY A C 1
ATOM 2038 O O . GLY A 1 253 ? -2.037 14.184 5.314 1.00 32.47 253 GLY A O 1
ATOM 2039 N N . LYS A 1 254 ? -2.549 12.703 6.919 1.00 41.12 254 LYS A N 1
ATOM 2040 C CA . LYS A 1 254 ? -1.821 11.569 6.322 1.00 41.12 254 LYS A CA 1
ATOM 2041 C C . LYS A 1 254 ? -2.724 10.765 5.375 1.00 41.12 254 LYS A C 1
ATOM 2043 O O . LYS A 1 254 ? -3.271 9.743 5.770 1.00 41.12 254 LYS A O 1
ATOM 2048 N N . THR A 1 255 ? -2.846 11.200 4.124 1.00 35.03 255 THR A N 1
ATOM 2049 C CA . THR A 1 255 ? -3.465 10.410 3.038 1.00 35.03 255 THR A CA 1
ATOM 2050 C C . THR A 1 255 ? -2.399 9.843 2.091 1.00 35.03 255 THR A C 1
ATOM 2052 O O . THR A 1 255 ? -1.209 10.130 2.227 1.00 35.03 255 THR A O 1
ATOM 2055 N N . THR A 1 256 ? -2.795 9.063 1.089 1.00 38.75 256 THR A N 1
ATOM 2056 C CA . THR A 1 256 ? -1.956 8.675 -0.069 1.00 38.75 256 THR A CA 1
ATOM 2057 C C . THR A 1 256 ? -1.884 9.744 -1.150 1.00 38.75 256 THR A C 1
ATOM 2059 O O . THR A 1 256 ? -1.325 9.478 -2.213 1.00 38.75 256 THR A O 1
ATOM 2062 N N . LEU A 1 257 ? -2.300 10.983 -0.850 1.00 43.41 257 LEU A N 1
ATOM 2063 C CA . LEU A 1 257 ? -2.102 12.203 -1.656 1.00 43.41 257 LEU A CA 1
ATOM 2064 C C . LEU A 1 257 ? -0.626 12.496 -2.022 1.00 43.41 257 LEU A C 1
ATOM 2066 O O . LEU A 1 257 ? -0.288 13.567 -2.505 1.00 43.41 257 LEU A O 1
ATOM 2070 N N . ASN A 1 258 ? 0.279 11.578 -1.682 1.00 49.47 258 ASN A N 1
ATOM 2071 C CA . ASN A 1 258 ? 1.558 11.790 -1.027 1.00 49.47 258 ASN A CA 1
ATOM 2072 C C . ASN A 1 258 ? 2.712 11.014 -1.694 1.00 49.47 258 ASN A C 1
ATOM 2074 O O . ASN A 1 258 ? 3.869 11.184 -1.293 1.00 49.47 258 ASN A O 1
ATOM 2078 N N . ILE A 1 259 ? 2.413 10.172 -2.689 1.00 59.00 259 ILE A N 1
ATOM 2079 C CA . ILE A 1 259 ? 3.385 9.392 -3.463 1.00 59.00 259 ILE A CA 1
ATOM 2080 C C . ILE A 1 259 ? 3.584 10.088 -4.812 1.00 59.00 259 ILE A C 1
ATOM 2082 O O . ILE A 1 259 ? 2.645 10.223 -5.586 1.00 59.00 259 ILE A O 1
ATOM 2086 N N . ILE A 1 260 ? 4.809 10.538 -5.094 1.00 74.50 260 ILE A N 1
ATOM 2087 C CA . ILE A 1 260 ? 5.151 11.139 -6.391 1.00 74.50 260 ILE A CA 1
ATOM 2088 C C . ILE A 1 260 ? 5.325 10.004 -7.420 1.00 74.50 260 ILE A C 1
ATOM 2090 O O . ILE A 1 260 ? 6.139 9.108 -7.166 1.00 74.50 260 ILE A O 1
ATOM 2094 N N . PRO A 1 261 ? 4.629 10.024 -8.574 1.00 85.19 261 PRO A N 1
ATOM 2095 C CA . PRO A 1 261 ? 4.694 8.982 -9.603 1.00 85.19 261 PRO A CA 1
ATOM 2096 C C . PRO A 1 261 ? 5.995 9.100 -10.422 1.00 85.19 261 PRO A C 1
ATOM 2098 O O . PRO A 1 261 ? 5.993 9.444 -11.604 1.00 85.19 261 PRO A O 1
ATOM 2101 N N . LYS A 1 262 ? 7.140 8.816 -9.781 1.00 89.69 262 LYS A N 1
ATOM 2102 C CA . LYS A 1 262 ? 8.511 9.159 -10.223 1.00 89.69 262 LYS A CA 1
ATOM 2103 C C . LYS A 1 262 ? 8.858 8.862 -11.687 1.00 89.69 262 LYS A C 1
ATOM 2105 O O . LYS A 1 262 ? 9.697 9.551 -12.254 1.00 89.69 262 LYS A O 1
ATOM 2110 N N . ARG A 1 263 ? 8.256 7.828 -12.280 1.00 94.62 263 ARG A N 1
ATOM 2111 C CA . ARG A 1 263 ? 8.497 7.378 -13.665 1.00 94.62 263 ARG A CA 1
ATOM 2112 C C . ARG A 1 263 ? 7.788 8.223 -14.732 1.00 94.62 263 ARG A C 1
ATOM 2114 O O . ARG A 1 263 ? 8.165 8.137 -15.897 1.00 94.62 263 ARG A O 1
ATOM 2121 N N . TYR A 1 264 ? 6.803 9.023 -14.323 1.00 94.56 264 TYR A N 1
ATOM 2122 C CA . TYR A 1 264 ? 5.982 9.896 -15.168 1.00 94.56 264 TYR A CA 1
ATOM 2123 C C . TYR A 1 264 ? 6.350 11.381 -15.002 1.00 94.56 264 TYR A C 1
ATOM 2125 O O . TYR A 1 264 ? 6.201 12.165 -15.933 1.00 94.56 264 TYR A O 1
ATOM 2133 N N . CYS A 1 265 ? 6.858 11.766 -13.827 1.00 92.81 265 CYS A N 1
ATOM 2134 C CA . CYS A 1 265 ? 7.143 13.156 -13.473 1.00 92.81 265 CYS A CA 1
ATOM 2135 C C . CYS A 1 265 ? 8.305 13.803 -14.247 1.00 92.81 265 CYS A C 1
ATOM 2137 O O . CYS A 1 265 ? 9.333 13.185 -14.525 1.00 92.81 265 CYS A O 1
ATOM 2139 N N . ALA A 1 266 ? 8.173 15.111 -14.467 1.00 95.12 266 ALA A N 1
ATOM 2140 C CA . ALA A 1 266 ? 9.194 15.963 -15.065 1.00 95.12 266 ALA A CA 1
ATOM 2141 C C . ALA A 1 266 ? 10.450 16.158 -14.177 1.00 95.12 266 ALA A C 1
ATOM 2143 O O . ALA A 1 266 ? 10.341 16.109 -12.949 1.00 95.12 266 ALA A O 1
ATOM 2144 N N . PRO A 1 267 ? 11.633 16.463 -14.758 1.00 94.31 267 PRO A N 1
ATOM 2145 C CA . PRO A 1 267 ? 12.894 16.651 -14.029 1.00 94.31 267 PRO A CA 1
ATOM 2146 C C . PRO A 1 267 ? 12.833 17.595 -12.820 1.00 94.31 267 PRO A C 1
ATOM 2148 O O . PRO A 1 267 ? 13.474 17.321 -11.805 1.00 94.31 267 PRO A O 1
ATOM 2151 N N . GLU A 1 268 ? 12.072 18.688 -12.909 1.00 92.50 268 GLU A N 1
ATOM 2152 C CA . GLU A 1 268 ? 11.890 19.659 -11.828 1.00 92.50 268 GLU A CA 1
ATOM 2153 C C . GLU A 1 268 ? 11.119 19.067 -10.636 1.00 92.50 268 GLU A C 1
ATOM 2155 O O . GLU A 1 268 ? 11.565 19.213 -9.498 1.00 92.50 268 GLU A O 1
ATOM 2160 N N . ILE A 1 269 ? 10.071 18.278 -10.898 1.00 90.44 269 ILE A N 1
ATOM 2161 C CA . ILE A 1 269 ? 9.254 17.555 -9.904 1.00 90.44 269 ILE A CA 1
ATOM 2162 C C . ILE A 1 269 ? 10.045 16.422 -9.215 1.00 90.44 269 ILE A C 1
ATOM 2164 O O . ILE A 1 269 ? 9.650 15.914 -8.168 1.00 90.44 269 ILE A O 1
ATOM 2168 N N . LEU A 1 270 ? 11.200 16.045 -9.771 1.00 89.12 270 LEU A N 1
ATOM 2169 C CA . LEU A 1 270 ? 12.125 15.051 -9.215 1.00 89.12 270 LEU A CA 1
ATOM 2170 C C . LEU A 1 270 ? 13.310 15.684 -8.449 1.00 89.12 270 LEU A C 1
ATOM 2172 O O . LEU A 1 270 ? 14.291 15.007 -8.103 1.00 89.12 270 LEU A O 1
ATOM 2176 N N . SER A 1 271 ? 13.244 16.991 -8.182 1.00 80.75 271 SER A N 1
ATOM 2177 C CA . SER A 1 271 ? 14.203 17.720 -7.343 1.00 80.75 271 SER A CA 1
ATOM 2178 C C . SER A 1 271 ? 14.066 17.359 -5.857 1.00 80.75 271 SER A C 1
ATOM 2180 O O . SER A 1 271 ? 13.124 16.695 -5.439 1.00 80.75 271 SER A O 1
ATOM 2182 N N . THR A 1 272 ? 15.022 17.782 -5.024 1.00 66.62 272 THR A N 1
ATOM 2183 C CA . THR A 1 272 ? 14.991 17.492 -3.575 1.00 66.62 272 THR A CA 1
ATOM 2184 C C . THR A 1 272 ? 14.042 18.400 -2.790 1.00 66.62 272 THR A C 1
ATOM 2186 O O . THR A 1 272 ? 13.558 17.998 -1.737 1.00 66.62 272 THR A O 1
ATOM 2189 N N . ASN A 1 273 ? 13.772 19.610 -3.295 1.00 67.00 273 ASN A N 1
ATOM 2190 C CA . ASN A 1 273 ? 13.075 20.681 -2.576 1.00 67.00 273 ASN A CA 1
ATOM 2191 C C . ASN A 1 273 ? 11.833 21.138 -3.368 1.00 67.00 273 ASN A C 1
ATOM 2193 O O . ASN A 1 273 ? 11.749 22.294 -3.771 1.00 67.00 273 ASN A O 1
ATOM 2197 N N . VAL A 1 274 ? 10.911 20.216 -3.658 1.00 69.25 274 VAL A N 1
ATOM 2198 C CA . VAL A 1 274 ? 9.746 20.466 -4.531 1.00 69.25 274 VAL A CA 1
ATOM 2199 C C . VAL A 1 274 ? 8.570 21.055 -3.749 1.00 69.25 274 VAL A C 1
ATOM 2201 O O . VAL A 1 274 ? 8.159 20.527 -2.711 1.00 69.25 274 VAL A O 1
ATOM 2204 N N . THR A 1 275 ? 8.010 22.139 -4.279 1.00 70.56 275 THR A N 1
ATOM 2205 C CA . THR A 1 275 ? 6.916 22.930 -3.708 1.00 70.56 275 THR A CA 1
ATOM 2206 C C . THR A 1 275 ? 5.657 22.869 -4.580 1.00 70.56 275 THR A C 1
ATOM 2208 O O . THR A 1 275 ? 5.668 22.335 -5.687 1.00 70.56 275 THR A O 1
ATOM 2211 N N . ALA A 1 276 ? 4.561 23.479 -4.114 1.00 65.94 276 ALA A N 1
ATOM 2212 C CA . ALA A 1 276 ? 3.330 23.591 -4.900 1.00 65.94 276 ALA A CA 1
ATOM 2213 C C . ALA A 1 276 ? 3.466 24.452 -6.170 1.00 65.94 276 ALA A C 1
ATOM 2215 O O . ALA A 1 276 ? 2.644 24.337 -7.072 1.00 65.94 276 ALA A O 1
ATOM 2216 N N . ASN A 1 277 ? 4.496 25.300 -6.254 1.00 75.62 277 ASN A N 1
ATOM 2217 C CA . ASN A 1 277 ? 4.708 26.192 -7.395 1.00 75.62 277 ASN A CA 1
ATOM 2218 C C . ASN A 1 277 ? 5.515 25.543 -8.531 1.00 75.62 277 ASN A C 1
ATOM 2220 O O . ASN A 1 277 ? 5.532 26.079 -9.636 1.00 75.62 277 ASN A O 1
ATOM 2224 N N . ASP A 1 278 ? 6.174 24.409 -8.274 1.00 83.31 278 ASP A N 1
ATOM 2225 C CA . ASP A 1 278 ? 6.914 23.650 -9.290 1.00 83.31 278 ASP A CA 1
ATOM 2226 C C . ASP A 1 278 ? 5.966 22.823 -10.182 1.00 83.31 278 ASP A C 1
ATOM 2228 O O . ASP A 1 278 ? 6.255 22.579 -11.354 1.00 83.31 278 ASP A O 1
ATOM 2232 N N . TYR A 1 279 ? 4.799 22.449 -9.644 1.00 86.38 279 TYR A N 1
ATOM 2233 C CA . TYR A 1 279 ? 3.704 21.825 -10.386 1.00 86.38 279 TYR A CA 1
ATOM 2234 C C . TYR A 1 279 ? 3.027 22.866 -11.284 1.00 86.38 279 TYR A C 1
ATOM 2236 O O . TYR A 1 279 ? 2.454 23.852 -10.820 1.00 86.38 279 TYR A O 1
ATOM 2244 N N . THR A 1 280 ? 3.109 22.647 -12.593 1.00 91.31 280 THR A N 1
ATOM 2245 C CA . THR A 1 280 ? 2.669 23.582 -13.637 1.00 91.31 280 THR A CA 1
ATOM 2246 C C . THR A 1 280 ? 2.093 22.833 -14.840 1.00 91.31 280 THR A C 1
ATOM 2248 O O . THR A 1 280 ? 2.288 21.625 -14.983 1.00 91.31 280 THR A O 1
ATOM 2251 N N . GLU A 1 281 ? 1.479 23.558 -15.781 1.00 94.62 281 GLU A N 1
ATOM 2252 C CA . GLU A 1 281 ? 1.172 23.025 -17.119 1.00 94.62 281 GLU A CA 1
ATOM 2253 C C . GLU A 1 281 ? 2.375 22.269 -17.713 1.00 94.62 281 GLU A C 1
ATOM 2255 O O . GLU A 1 281 ? 2.241 21.177 -18.255 1.00 94.62 281 GLU A O 1
ATOM 2260 N N . LYS A 1 282 ? 3.583 22.825 -17.573 1.00 97.31 282 LYS A N 1
ATOM 2261 C CA . LYS A 1 282 ? 4.793 22.280 -18.191 1.00 97.31 282 LYS A CA 1
ATOM 2262 C C . LYS A 1 282 ? 5.244 20.962 -17.569 1.00 97.31 282 LYS A C 1
ATOM 2264 O O . LYS A 1 282 ? 5.843 20.158 -18.288 1.00 97.31 282 LYS A O 1
ATOM 2269 N N . SER A 1 283 ? 4.952 20.709 -16.291 1.00 95.00 283 SER A N 1
ATOM 2270 C CA . SER A 1 283 ? 5.175 19.388 -15.693 1.00 95.00 283 SER A CA 1
ATOM 2271 C C . SER A 1 283 ? 4.151 18.364 -16.190 1.00 95.00 283 SER A C 1
ATOM 2273 O O . SER A 1 283 ? 4.533 17.234 -16.475 1.00 95.00 283 SER A O 1
ATOM 2275 N N . ASP A 1 284 ? 2.890 18.760 -16.398 1.00 96.38 284 ASP A N 1
ATOM 2276 C CA . ASP A 1 284 ? 1.871 17.875 -16.981 1.00 96.38 284 ASP A CA 1
ATOM 2277 C C . ASP A 1 284 ? 2.113 17.594 -18.474 1.00 96.38 284 ASP A C 1
ATOM 2279 O O . ASP A 1 284 ? 1.887 16.475 -18.926 1.00 96.38 284 ASP A O 1
ATOM 2283 N N . VAL A 1 285 ? 2.637 18.555 -19.244 1.00 98.50 285 VAL A N 1
ATOM 2284 C CA . VAL A 1 285 ? 3.042 18.341 -20.648 1.00 98.50 285 VAL A CA 1
ATOM 2285 C C . VAL A 1 285 ? 4.129 17.266 -20.749 1.00 98.50 285 VAL A C 1
ATOM 2287 O O . VAL A 1 285 ? 4.072 16.433 -21.649 1.00 98.50 285 VAL A O 1
ATOM 2290 N N . TYR A 1 286 ? 5.086 17.229 -19.814 1.00 98.38 286 TYR A N 1
ATOM 2291 C CA . TYR A 1 286 ? 6.086 16.155 -19.752 1.00 98.38 286 TYR A CA 1
ATOM 2292 C C . TYR A 1 286 ? 5.422 14.791 -19.497 1.00 98.38 286 TYR A C 1
ATOM 2294 O O . TYR A 1 286 ? 5.695 13.826 -20.216 1.00 98.38 286 TYR A O 1
ATOM 2302 N N . SER A 1 287 ? 4.510 14.731 -18.520 1.00 97.75 287 SER A N 1
ATOM 2303 C CA . SER A 1 287 ? 3.721 13.535 -18.196 1.00 97.75 287 SER A CA 1
ATOM 2304 C C . SER A 1 287 ? 2.878 13.065 -19.389 1.00 97.75 287 SER A C 1
ATOM 2306 O O . SER A 1 287 ? 2.833 11.871 -19.668 1.00 97.75 287 SER A O 1
ATOM 2308 N N . MET A 1 288 ? 2.305 13.987 -20.175 1.00 98.38 288 MET A N 1
ATOM 2309 C CA . MET A 1 288 ? 1.596 13.671 -21.423 1.00 98.38 288 MET A CA 1
ATOM 2310 C C . MET A 1 288 ? 2.509 12.975 -22.444 1.00 98.38 288 MET A C 1
ATOM 2312 O O . MET A 1 288 ? 2.082 12.038 -23.113 1.00 98.38 288 MET A O 1
ATOM 2316 N N . GLY A 1 289 ? 3.781 13.372 -22.544 1.00 98.38 289 GLY A N 1
ATOM 2317 C CA . GLY A 1 289 ? 4.762 12.659 -23.364 1.00 98.38 289 GLY A CA 1
ATOM 2318 C C . GLY A 1 289 ? 5.014 11.228 -22.887 1.00 98.38 289 GLY A C 1
ATOM 2319 O O . GLY A 1 289 ? 5.116 10.312 -23.704 1.00 98.38 289 GLY A O 1
ATOM 2320 N N . ILE A 1 290 ? 5.071 11.018 -21.566 1.00 98.38 290 ILE A N 1
ATOM 2321 C CA . ILE A 1 290 ? 5.197 9.675 -20.978 1.00 98.38 290 ILE A CA 1
ATOM 2322 C C . ILE A 1 290 ? 3.936 8.840 -21.256 1.00 98.38 290 ILE A C 1
ATOM 2324 O O . ILE A 1 290 ? 4.072 7.693 -21.667 1.00 98.38 290 ILE A O 1
ATOM 2328 N N . LEU A 1 291 ? 2.737 9.420 -21.134 1.00 98.44 291 LEU A N 1
ATOM 2329 C CA . LEU A 1 291 ? 1.456 8.791 -21.484 1.00 98.44 291 LEU A CA 1
ATOM 2330 C C . LEU A 1 291 ? 1.419 8.379 -22.966 1.00 98.44 291 LEU A C 1
ATOM 2332 O O . LEU A 1 291 ? 1.070 7.245 -23.287 1.00 98.44 291 LEU A O 1
ATOM 2336 N N . MET A 1 292 ? 1.851 9.255 -23.882 1.00 98.44 292 MET A N 1
ATOM 2337 C CA . MET A 1 292 ? 1.978 8.906 -25.303 1.00 98.44 292 MET A CA 1
ATOM 2338 C C . MET A 1 292 ? 2.921 7.712 -25.504 1.00 98.44 292 MET A C 1
ATOM 2340 O O . MET A 1 292 ? 2.589 6.777 -26.235 1.00 98.44 292 MET A O 1
ATOM 2344 N N . TRP A 1 293 ? 4.084 7.709 -24.843 1.00 97.88 293 TRP A N 1
ATOM 2345 C CA . TRP A 1 293 ? 5.046 6.606 -24.924 1.00 97.88 293 TRP A CA 1
ATOM 2346 C C . TRP A 1 293 ? 4.495 5.292 -24.352 1.00 97.88 293 TRP A C 1
ATOM 2348 O O . TRP A 1 293 ? 4.657 4.247 -24.981 1.00 97.88 293 TRP A O 1
ATOM 2358 N N . GLU A 1 294 ? 3.826 5.345 -23.199 1.00 97.31 294 GLU A N 1
ATOM 2359 C CA . GLU A 1 294 ? 3.144 4.227 -22.534 1.00 97.31 294 GLU A CA 1
ATOM 2360 C C . GLU A 1 294 ? 2.101 3.604 -23.475 1.00 97.31 294 GLU A C 1
ATOM 2362 O O . GLU A 1 294 ? 2.089 2.387 -23.676 1.00 97.31 294 GLU A O 1
ATOM 2367 N N . ALA A 1 295 ? 1.306 4.439 -24.152 1.00 96.81 295 ALA A N 1
ATOM 2368 C CA . ALA A 1 295 ? 0.292 4.006 -25.106 1.00 96.81 295 ALA A CA 1
ATOM 2369 C C . ALA A 1 295 ? 0.879 3.350 -26.369 1.00 96.81 295 ALA A C 1
ATOM 2371 O O . ALA A 1 295 ? 0.496 2.229 -26.716 1.00 96.81 295 ALA A O 1
ATOM 2372 N N . TYR A 1 296 ? 1.877 3.969 -27.015 1.00 96.75 296 TYR A N 1
ATOM 2373 C CA . TYR A 1 296 ? 2.608 3.328 -28.123 1.00 96.75 296 TYR A CA 1
ATOM 2374 C C . TYR A 1 296 ? 3.326 2.034 -27.696 1.00 96.75 296 TYR A C 1
ATOM 2376 O O . TYR A 1 296 ? 3.539 1.145 -28.523 1.00 96.75 296 TYR A O 1
ATOM 2384 N N . SER A 1 297 ? 3.683 1.916 -26.415 1.00 94.12 297 SER A N 1
ATOM 2385 C CA . SER A 1 297 ? 4.350 0.750 -25.824 1.00 94.12 297 SER A CA 1
ATOM 2386 C C . SER A 1 297 ? 3.377 -0.255 -25.188 1.00 94.12 297 SER A C 1
ATOM 2388 O O . SER A 1 297 ? 3.821 -1.161 -24.487 1.00 94.12 297 SER A O 1
ATOM 2390 N N . ARG A 1 298 ? 2.064 -0.141 -25.459 1.00 92.50 298 ARG A N 1
ATOM 2391 C CA . ARG A 1 298 ? 1.002 -1.066 -25.005 1.00 92.50 298 ARG A CA 1
ATOM 2392 C C . ARG A 1 298 ? 0.900 -1.212 -23.478 1.00 92.50 298 ARG A C 1
ATOM 2394 O O . ARG A 1 298 ? 0.738 -2.319 -22.973 1.00 92.50 298 ARG A O 1
ATOM 2401 N N . GLY A 1 299 ? 1.026 -0.107 -22.745 1.00 91.12 299 GLY A N 1
ATOM 2402 C CA . GLY A 1 299 ? 0.994 -0.107 -21.278 1.00 91.12 299 GLY A CA 1
ATOM 2403 C C . GLY A 1 299 ? 2.279 -0.626 -20.624 1.00 91.12 299 GLY A C 1
ATOM 2404 O O . GLY A 1 299 ? 2.283 -0.945 -19.439 1.00 91.12 299 GLY A O 1
ATOM 2405 N N . ALA A 1 300 ? 3.391 -0.726 -21.364 1.00 91.69 300 ALA A N 1
ATOM 2406 C CA . ALA A 1 300 ? 4.686 -1.009 -20.751 1.00 91.69 300 ALA A CA 1
ATOM 2407 C C . ALA A 1 300 ? 5.061 0.095 -19.748 1.00 91.69 300 ALA A C 1
ATOM 2409 O O . ALA A 1 300 ? 4.988 1.284 -20.063 1.00 91.69 300 ALA A O 1
ATOM 2410 N N . ILE A 1 301 ? 5.515 -0.304 -18.557 1.00 91.50 301 ILE A N 1
ATOM 2411 C CA . ILE A 1 301 ? 5.909 0.626 -17.493 1.00 91.50 301 ILE A CA 1
ATOM 2412 C C . ILE A 1 301 ? 7.041 1.542 -18.003 1.00 91.50 301 ILE A C 1
ATOM 2414 O O . ILE A 1 301 ? 8.063 1.036 -18.486 1.00 91.50 301 ILE A O 1
ATOM 2418 N N . PRO A 1 302 ? 6.929 2.879 -17.874 1.00 94.38 302 PRO A N 1
ATOM 2419 C CA . PRO A 1 302 ? 8.009 3.781 -18.249 1.00 94.38 302 PRO A CA 1
ATOM 2420 C C . PRO A 1 302 ? 9.307 3.426 -17.517 1.00 94.38 302 PRO A C 1
ATOM 2422 O O . PRO A 1 302 ? 9.336 3.218 -16.298 1.00 94.38 302 PRO A O 1
ATOM 2425 N N . TRP A 1 303 ? 10.396 3.333 -18.281 1.00 93.69 303 TRP A N 1
ATOM 2426 C CA . TRP A 1 303 ? 11.709 2.892 -17.795 1.00 93.69 303 TRP A CA 1
ATOM 2427 C C . TRP A 1 303 ? 11.714 1.461 -17.220 1.00 93.69 303 TRP A C 1
ATOM 2429 O O . TRP A 1 303 ? 12.452 1.176 -16.280 1.00 93.69 303 TRP A O 1
ATOM 2439 N N . THR A 1 304 ? 10.902 0.539 -17.759 1.00 89.06 304 THR A N 1
ATOM 2440 C CA . THR A 1 304 ? 10.827 -0.870 -17.303 1.00 89.06 304 THR A CA 1
ATOM 2441 C C . THR A 1 304 ? 12.165 -1.624 -17.312 1.00 89.06 304 THR A C 1
ATOM 2443 O O . THR A 1 304 ? 12.302 -2.614 -16.603 1.00 89.06 304 THR A O 1
ATOM 2446 N N . ASN A 1 305 ? 13.165 -1.159 -18.068 1.00 87.56 305 ASN A N 1
ATOM 2447 C CA . ASN A 1 305 ? 14.541 -1.670 -18.059 1.00 87.56 305 ASN A CA 1
ATOM 2448 C C . ASN A 1 305 ? 15.400 -1.133 -16.891 1.00 87.56 305 ASN A C 1
ATOM 2450 O O . ASN A 1 305 ? 16.618 -1.314 -16.887 1.00 87.56 305 ASN A O 1
ATOM 2454 N N . ILE A 1 306 ? 14.790 -0.427 -15.937 1.00 88.62 306 ILE A N 1
ATOM 2455 C CA . ILE A 1 306 ? 15.419 0.140 -14.744 1.00 88.62 306 ILE A CA 1
ATOM 2456 C C . ILE A 1 306 ? 14.556 -0.234 -13.540 1.00 88.62 306 ILE A C 1
ATOM 2458 O O . ILE A 1 306 ? 13.457 0.290 -13.359 1.00 88.62 306 ILE A O 1
ATOM 2462 N N . GLU A 1 307 ? 15.068 -1.131 -12.702 1.00 80.56 307 GLU A N 1
ATOM 2463 C CA . GLU A 1 307 ? 14.362 -1.667 -11.530 1.00 80.56 307 GLU A CA 1
ATOM 2464 C C . GLU A 1 307 ? 14.026 -0.581 -10.497 1.00 80.56 307 GLU A C 1
ATOM 2466 O O . GLU A 1 307 ? 12.930 -0.550 -9.946 1.00 80.56 307 GLU A O 1
ATOM 2471 N N . LYS A 1 308 ? 14.971 0.329 -10.232 1.00 81.69 308 LYS A N 1
ATOM 2472 C CA . LYS A 1 308 ? 14.918 1.258 -9.096 1.00 81.69 308 LYS A CA 1
ATOM 2473 C C . LYS A 1 308 ? 14.560 2.668 -9.548 1.00 81.69 308 LYS A C 1
ATOM 2475 O O . LYS A 1 308 ? 15.293 3.302 -10.305 1.00 81.69 308 LYS A O 1
ATOM 2480 N N . ASP A 1 309 ? 13.473 3.205 -9.007 1.00 85.31 309 ASP A N 1
ATOM 2481 C CA . ASP A 1 309 ? 12.987 4.550 -9.337 1.00 85.31 309 ASP A CA 1
ATOM 2482 C C . ASP A 1 309 ? 14.012 5.661 -9.058 1.00 85.31 309 ASP A C 1
ATOM 2484 O O . ASP A 1 309 ? 14.039 6.665 -9.762 1.00 85.31 309 ASP A O 1
ATOM 2488 N N . ASP A 1 310 ? 14.889 5.490 -8.066 1.00 87.62 310 ASP A N 1
ATOM 2489 C CA . ASP A 1 310 ? 15.942 6.468 -7.755 1.00 87.62 310 ASP A CA 1
ATOM 2490 C C . ASP A 1 310 ? 17.039 6.522 -8.850 1.00 87.62 310 ASP A C 1
ATOM 2492 O O . ASP A 1 310 ? 17.727 7.537 -8.996 1.00 87.62 310 ASP A O 1
ATOM 2496 N N . ASP A 1 311 ? 17.173 5.473 -9.673 1.00 90.94 311 ASP A N 1
ATOM 2497 C CA . ASP A 1 311 ? 18.010 5.470 -10.880 1.00 90.94 311 ASP A CA 1
ATOM 2498 C C . ASP A 1 311 ? 17.288 6.115 -12.077 1.00 90.94 311 ASP A C 1
ATOM 2500 O O . ASP A 1 311 ? 17.921 6.842 -12.850 1.00 90.94 311 ASP A O 1
ATOM 2504 N N . VAL A 1 312 ? 15.964 5.933 -12.191 1.00 89.81 312 VAL A N 1
ATOM 2505 C CA . VAL A 1 312 ? 15.112 6.650 -13.163 1.00 89.81 312 VAL A CA 1
ATOM 2506 C C . VAL A 1 312 ? 15.176 8.159 -12.913 1.00 89.81 312 VAL A C 1
ATOM 2508 O O . VAL A 1 312 ? 15.489 8.920 -13.827 1.00 89.81 312 VAL A O 1
ATOM 2511 N N . VAL A 1 313 ? 14.996 8.586 -11.658 1.00 91.75 313 VAL A N 1
ATOM 2512 C CA . VAL A 1 313 ? 15.133 9.985 -11.213 1.00 91.75 313 VAL A CA 1
ATOM 2513 C C . VAL A 1 313 ? 16.469 10.586 -11.647 1.00 91.75 313 VAL A C 1
ATOM 2515 O O . VAL A 1 313 ? 16.509 11.714 -12.141 1.00 91.75 313 VAL A O 1
ATOM 2518 N N . ARG A 1 314 ? 17.571 9.838 -11.502 1.00 92.06 314 ARG A N 1
ATOM 2519 C CA . ARG A 1 314 ? 18.906 10.307 -11.897 1.00 92.06 314 ARG A CA 1
ATOM 2520 C C . ARG A 1 314 ? 19.021 10.499 -13.410 1.00 92.06 314 ARG A C 1
ATOM 2522 O O . ARG A 1 314 ? 19.553 11.516 -13.843 1.00 92.06 314 ARG A O 1
ATOM 2529 N N . ARG A 1 315 ? 18.506 9.558 -14.205 1.00 93.44 315 ARG A N 1
ATOM 2530 C CA . ARG A 1 315 ? 18.506 9.625 -15.677 1.00 93.44 315 ARG A CA 1
ATOM 2531 C C . ARG A 1 315 ? 17.646 10.770 -16.213 1.00 93.44 315 ARG A C 1
ATOM 2533 O O . ARG A 1 315 ? 18.154 11.615 -16.946 1.00 93.44 315 ARG A O 1
ATOM 2540 N N . VAL A 1 316 ? 16.395 10.871 -15.762 1.00 94.06 316 VAL A N 1
ATOM 2541 C CA . VAL A 1 316 ? 15.473 11.962 -16.129 1.00 94.06 316 VAL A CA 1
ATOM 2542 C C . VAL A 1 316 ? 16.083 13.331 -15.792 1.00 94.06 316 VAL A C 1
ATOM 2544 O O . VAL A 1 316 ? 16.063 14.247 -16.613 1.00 94.06 316 VAL A O 1
ATOM 2547 N N . ARG A 1 317 ? 16.722 13.472 -14.621 1.00 91.81 317 ARG A N 1
ATOM 2548 C CA . ARG A 1 317 ? 17.417 14.716 -14.239 1.00 91.81 317 ARG A CA 1
ATOM 2549 C C . ARG A 1 317 ? 18.707 14.975 -15.012 1.00 91.81 317 ARG A C 1
ATOM 2551 O O . ARG A 1 317 ? 19.069 16.142 -15.183 1.00 91.81 317 ARG A O 1
ATOM 2558 N N . ASN A 1 318 ? 19.395 13.951 -15.508 1.00 92.00 318 ASN A N 1
ATOM 2559 C CA . ASN A 1 318 ? 20.540 14.132 -16.402 1.00 92.00 318 A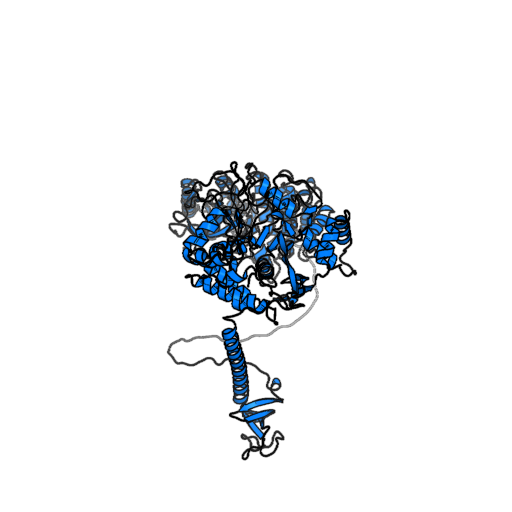SN A CA 1
ATOM 2560 C C . ASN A 1 318 ? 20.091 14.641 -17.780 1.00 92.00 318 ASN A C 1
ATOM 2562 O O . ASN A 1 318 ? 20.707 15.577 -18.298 1.00 92.00 318 ASN A O 1
ATOM 2566 N N . GLY A 1 319 ? 18.967 14.138 -18.291 1.00 91.12 319 GLY A N 1
ATOM 2567 C CA . GLY A 1 319 ? 18.412 14.468 -19.608 1.00 91.12 319 GLY A CA 1
ATOM 2568 C C . GLY A 1 319 ? 18.272 13.259 -20.536 1.00 91.12 319 GLY A C 1
ATOM 2569 O O . GLY A 1 319 ? 18.029 13.442 -21.725 1.00 91.12 319 GLY A O 1
ATOM 2570 N N . ASP A 1 320 ? 18.432 12.039 -20.015 1.00 94.25 320 ASP A N 1
ATOM 2571 C CA . ASP A 1 320 ? 18.046 10.816 -20.714 1.00 94.25 320 ASP A CA 1
ATOM 2572 C C . ASP A 1 320 ? 16.549 10.874 -21.080 1.00 94.25 320 ASP A C 1
ATOM 2574 O O . ASP A 1 320 ? 15.723 11.347 -20.293 1.00 94.25 320 ASP A O 1
ATOM 2578 N N . ILE A 1 321 ? 16.188 10.313 -22.235 1.00 95.25 321 ILE A N 1
ATOM 2579 C CA . ILE A 1 321 ? 14.797 10.121 -22.675 1.00 95.25 321 ILE A CA 1
ATOM 2580 C C . ILE A 1 321 ? 14.520 8.646 -22.983 1.00 95.25 321 ILE A C 1
ATOM 2582 O O . ILE A 1 321 ? 15.445 7.856 -23.185 1.00 95.25 321 ILE A O 1
ATOM 2586 N N . LEU A 1 322 ? 13.240 8.275 -23.025 1.00 96.12 322 LEU A N 1
ATOM 2587 C CA . LEU A 1 322 ? 12.811 6.924 -23.384 1.00 96.12 322 LEU A CA 1
ATOM 2588 C C . LEU A 1 322 ? 13.104 6.615 -24.870 1.00 96.12 322 LEU A C 1
ATOM 2590 O O . LEU A 1 322 ? 13.094 7.525 -25.704 1.00 96.12 322 LEU A O 1
ATOM 2594 N N . PRO A 1 323 ? 13.354 5.342 -25.234 1.00 95.06 323 PRO A N 1
ATOM 2595 C CA . PRO A 1 323 ? 13.599 4.949 -26.620 1.00 95.06 323 PRO A CA 1
ATOM 2596 C C . PRO A 1 323 ? 12.324 5.047 -27.468 1.00 95.06 323 PRO A C 1
ATOM 2598 O O . PRO A 1 323 ? 11.226 4.782 -26.980 1.00 95.06 323 PRO A O 1
ATOM 2601 N N . LYS A 1 324 ? 12.472 5.367 -28.758 1.00 96.56 324 LYS A N 1
ATOM 2602 C CA . LYS A 1 324 ? 11.364 5.452 -29.722 1.00 96.56 324 LYS A CA 1
ATOM 2603 C C . LYS A 1 324 ? 10.598 4.116 -29.828 1.00 96.56 324 LYS A C 1
ATOM 2605 O O . LYS A 1 324 ? 11.213 3.120 -30.213 1.00 96.56 324 LYS A O 1
ATOM 2610 N N . PRO A 1 325 ? 9.277 4.075 -29.562 1.00 94.19 325 PRO A N 1
ATOM 2611 C CA . PRO A 1 325 ? 8.458 2.887 -29.795 1.00 94.19 325 PRO A CA 1
ATOM 2612 C C . PRO A 1 325 ? 8.389 2.517 -31.281 1.00 94.19 325 PRO A C 1
ATOM 2614 O O . PRO A 1 325 ? 8.291 3.395 -32.140 1.00 94.19 325 PRO A O 1
ATOM 2617 N N . ALA A 1 326 ? 8.385 1.216 -31.586 1.00 86.44 326 ALA A N 1
ATOM 2618 C CA . ALA A 1 326 ? 8.463 0.707 -32.960 1.00 86.44 326 ALA A CA 1
ATOM 2619 C C . ALA A 1 326 ? 7.293 1.147 -33.865 1.00 86.44 326 ALA A C 1
ATOM 2621 O O . ALA A 1 326 ? 7.497 1.370 -35.054 1.00 86.44 326 ALA A O 1
ATOM 2622 N N . ASN A 1 327 ? 6.093 1.309 -33.296 1.00 88.19 327 ASN A N 1
ATOM 2623 C CA . ASN A 1 327 ? 4.870 1.668 -34.027 1.00 88.19 327 ASN A CA 1
ATOM 2624 C C . ASN A 1 327 ? 4.574 3.181 -34.034 1.00 88.19 327 ASN A C 1
ATOM 2626 O O . ASN A 1 327 ? 3.486 3.580 -34.432 1.00 88.19 327 ASN A O 1
ATOM 2630 N N . CYS A 1 328 ? 5.503 4.018 -33.562 1.00 95.56 328 CYS A N 1
ATOM 2631 C CA . CYS A 1 328 ? 5.360 5.472 -33.592 1.00 95.56 328 CYS A CA 1
ATOM 2632 C C . CYS A 1 328 ? 6.054 6.033 -34.841 1.00 95.56 328 CYS A C 1
ATOM 2634 O O . CYS A 1 328 ? 7.258 5.833 -35.027 1.00 95.56 328 CYS A O 1
ATOM 2636 N N . SER A 1 329 ? 5.344 6.781 -35.679 1.00 94.56 329 SER A N 1
ATOM 2637 C CA . SER A 1 329 ? 5.895 7.453 -36.858 1.00 94.56 329 SER A CA 1
ATOM 2638 C C . SER A 1 329 ? 6.890 8.566 -36.472 1.00 94.56 329 SER A C 1
ATOM 2640 O O . SER A 1 329 ? 6.892 9.042 -35.330 1.00 94.56 329 SER A O 1
ATOM 2642 N N . PRO A 1 330 ? 7.816 8.974 -37.363 1.00 94.56 330 PRO A N 1
ATOM 2643 C CA . PRO A 1 330 ? 8.802 10.016 -37.058 1.00 94.56 330 PRO A CA 1
ATOM 2644 C C . PRO A 1 330 ? 8.174 11.337 -36.592 1.00 94.56 330 PRO A C 1
ATOM 2646 O O . PRO A 1 330 ? 8.590 11.885 -35.578 1.00 94.56 330 PRO A O 1
ATOM 2649 N N . GLN A 1 331 ? 7.113 11.791 -37.259 1.00 93.19 331 GLN A N 1
ATOM 2650 C CA . GLN A 1 331 ? 6.488 13.094 -37.026 1.00 93.19 331 GLN A CA 1
ATOM 2651 C C . GLN A 1 331 ? 5.909 13.231 -35.611 1.00 93.19 331 GLN A C 1
ATOM 2653 O O . GLN A 1 331 ? 6.128 14.242 -34.945 1.00 93.19 331 GLN A O 1
ATOM 2658 N N . TYR A 1 332 ? 5.206 12.204 -35.120 1.00 95.50 332 TYR A N 1
ATOM 2659 C CA . TYR A 1 332 ? 4.652 12.207 -33.763 1.00 95.50 332 TYR A CA 1
ATOM 2660 C C . TYR A 1 332 ? 5.736 12.005 -32.700 1.00 95.50 332 TYR A C 1
ATOM 2662 O O . TYR A 1 332 ? 5.643 12.580 -31.618 1.00 95.50 332 TYR A O 1
ATOM 2670 N N . TRP A 1 333 ? 6.817 11.287 -33.013 1.00 97.25 333 TRP A N 1
ATOM 2671 C CA . TRP A 1 333 ? 7.981 11.186 -32.127 1.00 97.25 333 TRP A CA 1
ATOM 2672 C C . TRP A 1 333 ? 8.718 12.518 -31.950 1.00 97.25 333 TRP A C 1
ATOM 2674 O O . TRP A 1 333 ? 9.104 12.873 -30.834 1.00 97.25 333 TRP A O 1
ATOM 2684 N N . ASP A 1 334 ? 8.830 13.303 -33.019 1.00 96.25 334 ASP A N 1
ATOM 2685 C CA . ASP A 1 334 ? 9.372 14.663 -32.984 1.00 96.25 334 ASP A CA 1
ATOM 2686 C C . ASP A 1 334 ? 8.452 15.646 -32.238 1.00 96.25 334 ASP A C 1
ATOM 2688 O O . ASP A 1 334 ? 8.859 16.771 -31.946 1.00 96.25 334 ASP A O 1
ATOM 2692 N N . ILE A 1 335 ? 7.207 15.267 -31.927 1.00 97.12 335 ILE A N 1
ATOM 2693 C CA . ILE A 1 335 ? 6.313 16.016 -31.033 1.00 97.12 335 ILE A CA 1
ATOM 2694 C C . ILE A 1 335 ? 6.463 15.510 -29.592 1.00 97.12 335 ILE A C 1
ATOM 2696 O O . ILE A 1 335 ? 6.688 16.323 -28.696 1.00 97.12 335 ILE A O 1
ATOM 2700 N N . ILE A 1 336 ? 6.433 14.188 -29.370 1.00 97.81 336 ILE A N 1
ATOM 2701 C CA . ILE A 1 336 ? 6.642 13.563 -28.051 1.00 97.81 336 ILE A CA 1
ATOM 2702 C C . ILE A 1 336 ? 7.948 14.056 -27.426 1.00 97.81 336 ILE A C 1
ATOM 2704 O O . ILE A 1 336 ? 7.943 14.575 -26.314 1.00 97.81 336 ILE A O 1
ATOM 2708 N N . THR A 1 337 ? 9.064 13.987 -28.150 1.00 97.56 337 THR A N 1
ATOM 2709 C CA . THR A 1 337 ? 10.380 14.371 -27.613 1.00 97.56 337 THR A CA 1
ATOM 2710 C C . THR A 1 337 ? 10.489 15.850 -27.217 1.00 97.56 337 THR A C 1
ATOM 2712 O O . THR A 1 337 ? 11.216 16.160 -26.274 1.00 97.56 337 THR A O 1
ATOM 2715 N N . LYS A 1 338 ? 9.715 16.762 -27.829 1.00 97.38 338 LYS A N 1
ATOM 2716 C CA . LYS A 1 338 ? 9.639 18.182 -27.418 1.00 97.38 338 LYS A CA 1
ATOM 2717 C C . LYS A 1 338 ? 8.962 18.367 -26.056 1.00 97.38 338 LYS A C 1
ATOM 2719 O O . LYS A 1 338 ? 9.264 19.335 -25.356 1.00 97.38 338 LYS A O 1
ATOM 2724 N N . THR A 1 339 ? 8.080 17.450 -25.651 1.00 98.25 339 THR A N 1
ATOM 2725 C CA . THR A 1 339 ? 7.482 17.466 -24.303 1.00 98.25 339 THR A CA 1
ATOM 2726 C C . THR A 1 339 ? 8.498 17.115 -23.212 1.00 98.25 339 THR A C 1
ATOM 2728 O O . THR A 1 339 ? 8.350 17.553 -22.074 1.00 98.25 339 THR A O 1
ATOM 2731 N N . TRP A 1 340 ? 9.581 16.408 -23.556 1.00 97.75 340 TRP A N 1
ATOM 2732 C CA . TRP A 1 340 ? 10.625 15.995 -22.615 1.00 97.75 340 TRP A CA 1
ATOM 2733 C C . TRP A 1 340 ? 11.817 16.956 -22.505 1.00 97.75 340 TRP A C 1
ATOM 2735 O O . TRP A 1 340 ? 12.813 16.625 -21.860 1.00 97.75 340 TRP A O 1
ATOM 2745 N N . SER A 1 341 ? 11.724 18.165 -23.071 1.00 96.06 341 SER A N 1
ATOM 2746 C CA . SER A 1 341 ? 12.747 19.204 -22.898 1.00 96.06 341 SER A CA 1
ATOM 2747 C C . SER A 1 341 ? 13.056 19.441 -21.413 1.00 96.06 341 SER A C 1
ATOM 2749 O O . SER A 1 341 ? 12.157 19.663 -20.596 1.00 96.06 341 SER A O 1
ATOM 2751 N N . LYS A 1 342 ? 14.343 19.403 -21.051 1.00 92.56 342 LYS A N 1
ATOM 2752 C CA . LYS A 1 342 ? 14.797 19.464 -19.651 1.00 92.56 342 LYS A CA 1
ATOM 2753 C C . LYS A 1 342 ? 14.414 20.768 -18.944 1.00 92.56 342 LYS A C 1
ATOM 2755 O O . LYS A 1 342 ? 14.149 20.739 -17.747 1.00 92.56 342 LYS A O 1
ATOM 2760 N N . LEU A 1 343 ? 14.344 21.887 -19.670 1.00 93.38 343 LEU A N 1
ATOM 2761 C CA . LEU A 1 343 ? 13.830 23.154 -19.147 1.00 93.38 343 LEU A CA 1
ATOM 2762 C C . LEU A 1 343 ? 12.314 23.267 -19.423 1.00 93.38 343 LEU A C 1
ATOM 2764 O O . LEU A 1 343 ? 11.913 23.139 -20.582 1.00 93.38 343 LEU A O 1
ATOM 2768 N N . PRO A 1 344 ? 11.460 23.544 -18.415 1.00 95.50 344 PRO A N 1
ATOM 2769 C CA . PRO A 1 344 ? 10.003 23.581 -18.595 1.00 95.50 344 PRO A CA 1
ATOM 2770 C C . PRO A 1 344 ? 9.519 24.580 -19.655 1.00 95.50 344 PRO A C 1
ATOM 2772 O O . PRO A 1 344 ? 8.574 24.302 -20.387 1.00 95.50 344 PRO A O 1
ATOM 2775 N N . ASN A 1 345 ? 10.198 25.722 -19.796 1.00 94.94 345 ASN A N 1
ATOM 2776 C CA . ASN A 1 345 ? 9.873 26.758 -20.783 1.00 94.94 345 ASN A CA 1
ATOM 2777 C C . ASN A 1 345 ? 10.211 26.380 -22.241 1.00 94.94 345 ASN A C 1
ATOM 2779 O O . ASN A 1 345 ? 9.792 27.089 -23.150 1.00 94.94 345 ASN A O 1
ATOM 2783 N N . GLN A 1 346 ? 10.951 25.291 -22.473 1.00 96.56 346 GLN A N 1
ATOM 2784 C CA . GLN A 1 346 ? 11.234 24.753 -23.811 1.00 96.56 346 GLN A CA 1
ATOM 2785 C C . GLN A 1 346 ? 10.193 23.717 -24.269 1.00 96.56 346 GLN A C 1
ATOM 2787 O O . GLN A 1 346 ? 10.205 23.306 -25.429 1.00 96.56 346 GLN A O 1
ATOM 2792 N N . ARG A 1 347 ? 9.296 23.280 -23.375 1.00 98.06 347 ARG A N 1
ATOM 2793 C CA . ARG A 1 347 ? 8.177 22.385 -23.702 1.00 98.06 347 ARG A CA 1
ATOM 2794 C C . ARG A 1 347 ? 7.011 23.199 -24.285 1.00 98.06 347 ARG A C 1
ATOM 2796 O O . ARG A 1 347 ? 6.791 24.331 -23.833 1.00 98.06 347 ARG A O 1
ATOM 2803 N N . PRO A 1 348 ? 6.221 22.645 -25.225 1.00 97.94 348 PRO A N 1
ATOM 2804 C CA . PRO A 1 348 ? 5.007 23.302 -25.715 1.00 97.94 348 PRO A CA 1
ATOM 2805 C C . PRO A 1 348 ? 3.998 23.555 -24.577 1.00 97.94 348 PRO A C 1
ATOM 2807 O O . PRO A 1 348 ? 4.105 22.978 -23.496 1.00 97.94 348 PRO A O 1
ATOM 2810 N N . THR A 1 349 ? 3.052 24.478 -24.754 1.00 98.06 349 THR A N 1
ATOM 2811 C CA . THR A 1 349 ? 1.797 24.504 -23.967 1.00 98.06 349 THR A CA 1
ATOM 2812 C C . THR A 1 349 ? 0.869 23.387 -24.452 1.00 98.06 349 THR A C 1
ATOM 2814 O O . THR A 1 349 ? 1.115 22.821 -25.522 1.00 98.06 349 THR A O 1
ATOM 2817 N N . PHE A 1 350 ? -0.215 23.071 -23.737 1.00 97.88 350 PHE A N 1
ATOM 2818 C CA . PHE A 1 350 ? -1.206 22.130 -24.284 1.00 97.88 350 PHE A CA 1
ATOM 2819 C C . PHE A 1 350 ? -1.857 22.670 -25.568 1.00 97.88 350 PHE A C 1
ATOM 2821 O O . PHE A 1 350 ? -2.055 21.905 -26.508 1.00 97.88 350 PHE A O 1
ATOM 2828 N N . ASP A 1 351 ? -2.056 23.986 -25.689 1.00 94.25 351 ASP A N 1
ATOM 2829 C CA . ASP A 1 351 ? -2.551 24.614 -26.925 1.00 94.25 351 ASP A CA 1
ATOM 2830 C C . ASP A 1 351 ? -1.566 24.486 -28.097 1.00 94.25 351 ASP A C 1
ATOM 2832 O O . ASP A 1 351 ? -1.962 24.175 -29.220 1.00 94.25 351 ASP A O 1
ATOM 2836 N N . GLN A 1 352 ? -0.265 24.667 -27.849 1.00 97.25 352 GLN A N 1
ATOM 2837 C CA . GLN A 1 352 ? 0.776 24.451 -28.860 1.00 97.25 352 GLN A CA 1
ATOM 2838 C C . GLN A 1 352 ? 0.890 22.967 -29.234 1.00 97.25 352 GLN A C 1
ATOM 2840 O O . GLN A 1 352 ? 1.114 22.639 -30.396 1.00 97.25 352 GLN A O 1
ATOM 2845 N N . LEU A 1 353 ? 0.706 22.058 -28.273 1.00 96.75 353 LEU A N 1
ATOM 2846 C CA . LEU A 1 353 ? 0.681 20.617 -28.519 1.00 96.75 353 LEU A CA 1
ATOM 2847 C C . LEU A 1 353 ? -0.542 20.225 -29.372 1.00 96.75 353 LEU A C 1
ATOM 2849 O O . LEU A 1 353 ? -0.400 19.462 -30.327 1.00 96.75 353 LEU A O 1
ATOM 2853 N N . LYS A 1 354 ? -1.710 20.822 -29.101 1.00 92.94 354 LYS A N 1
ATOM 2854 C CA . LYS A 1 354 ? -2.946 20.688 -29.890 1.00 92.94 354 LYS A CA 1
ATOM 2855 C C . LYS A 1 354 ? -2.746 21.161 -31.332 1.00 92.94 354 LYS A C 1
ATOM 2857 O O . LYS A 1 354 ? -3.092 20.432 -32.259 1.00 92.94 354 LYS A O 1
ATOM 2862 N N . GLN A 1 355 ? -2.125 22.327 -31.524 1.00 91.81 355 GLN A N 1
ATOM 2863 C CA . GLN A 1 355 ? -1.764 22.857 -32.846 1.00 91.81 355 GLN A CA 1
ATOM 2864 C C . GLN A 1 355 ? -0.807 21.919 -33.598 1.00 91.81 355 GLN A C 1
ATOM 2866 O O . GLN A 1 355 ? -1.097 21.539 -34.728 1.00 91.81 355 GLN A O 1
ATOM 2871 N N . LEU A 1 356 ? 0.273 21.454 -32.955 1.00 95.06 356 LEU A N 1
ATOM 2872 C CA . LEU A 1 356 ? 1.237 20.527 -33.567 1.00 95.06 356 LEU A CA 1
ATOM 2873 C C . LEU A 1 356 ? 0.588 19.216 -34.043 1.00 95.06 356 LEU A C 1
ATOM 2875 O O . LEU A 1 356 ? 0.919 18.727 -35.124 1.00 95.06 356 LEU A O 1
ATOM 2879 N N . PHE A 1 357 ? -0.344 18.652 -33.269 1.00 92.00 357 PHE A N 1
ATOM 2880 C CA . PHE A 1 357 ? -1.104 17.465 -33.676 1.00 92.00 357 PHE A CA 1
ATOM 2881 C C . PHE A 1 357 ? -2.070 17.761 -34.837 1.00 92.00 357 PHE A C 1
ATOM 2883 O O . PHE A 1 357 ? -2.141 16.983 -35.790 1.00 92.00 357 PHE A O 1
ATOM 2890 N N . GLN A 1 358 ? -2.769 18.901 -34.805 1.00 86.44 358 GLN A N 1
ATOM 2891 C CA . GLN A 1 358 ? -3.652 19.329 -35.895 1.00 86.44 358 GLN A CA 1
ATOM 2892 C C . GLN A 1 358 ? -2.883 19.552 -37.207 1.00 86.44 358 GLN A C 1
ATOM 2894 O O . GLN A 1 358 ? -3.332 19.086 -38.254 1.00 86.44 358 GLN A O 1
ATOM 2899 N N . ASP A 1 359 ? -1.705 20.177 -37.164 1.00 88.00 359 ASP A N 1
ATOM 2900 C CA . ASP A 1 359 ? -0.856 20.398 -38.341 1.00 88.00 359 ASP A CA 1
ATOM 2901 C C . ASP A 1 359 ? -0.418 19.081 -38.996 1.00 88.00 359 ASP A C 1
ATOM 2903 O O . ASP A 1 359 ? -0.445 18.963 -40.224 1.00 88.00 359 ASP A O 1
ATOM 2907 N N . GLN A 1 360 ? -0.064 18.062 -38.202 1.00 88.25 360 GLN A N 1
ATOM 2908 C CA . GLN A 1 360 ? 0.279 16.740 -38.740 1.00 88.25 360 GLN A CA 1
ATOM 2909 C C . GLN A 1 360 ? -0.927 16.035 -39.369 1.00 88.25 360 GLN A C 1
ATOM 2911 O O . GLN A 1 360 ? -0.801 15.441 -40.444 1.00 88.25 360 GLN A O 1
ATOM 2916 N N . LEU A 1 361 ? -2.117 16.166 -38.777 1.00 83.50 361 LEU A N 1
ATOM 2917 C CA . LEU A 1 361 ? -3.356 15.663 -39.374 1.00 83.50 361 LEU A CA 1
ATOM 2918 C C . LEU A 1 361 ? -3.679 16.376 -40.702 1.00 83.50 361 LEU A C 1
ATOM 2920 O O . LEU A 1 361 ? -4.005 15.706 -41.684 1.00 83.50 361 LEU A O 1
ATOM 2924 N N . TYR A 1 362 ? -3.519 17.702 -40.785 1.00 76.06 362 TYR A N 1
ATOM 2925 C CA . TYR A 1 362 ? -3.707 18.461 -42.030 1.00 76.06 362 TYR A CA 1
ATOM 2926 C C . TYR A 1 362 ? -2.680 18.097 -43.115 1.00 76.06 362 TYR A C 1
ATOM 2928 O O . TYR A 1 362 ? -3.050 17.931 -44.280 1.00 76.06 362 TYR A O 1
ATOM 2936 N N . GLN A 1 363 ? -1.405 17.911 -42.763 1.00 74.69 363 GLN A N 1
ATOM 2937 C CA . GLN A 1 363 ? -0.368 17.462 -43.704 1.00 74.69 363 GLN A CA 1
ATOM 2938 C C . GLN A 1 363 ? -0.647 16.035 -44.215 1.00 74.69 363 GLN A C 1
ATOM 2940 O O . GLN A 1 363 ? -0.498 15.758 -45.410 1.00 74.69 363 GLN A O 1
ATOM 2945 N N . THR A 1 364 ? -1.142 15.151 -43.344 1.00 67.62 364 THR A N 1
ATOM 2946 C CA . THR A 1 364 ? -1.520 13.772 -43.699 1.00 67.62 364 THR A CA 1
ATOM 2947 C C . THR A 1 364 ? -2.753 13.717 -44.611 1.00 67.62 364 THR A C 1
ATOM 2949 O O . THR A 1 364 ? -2.805 12.886 -45.514 1.00 67.62 364 THR A O 1
ATOM 2952 N N . THR A 1 365 ? -3.739 14.608 -44.444 1.00 60.44 365 THR A N 1
ATOM 2953 C CA . THR A 1 365 ? -4.922 14.652 -45.330 1.00 60.44 365 THR A CA 1
ATOM 2954 C C . THR A 1 365 ? -4.666 15.367 -46.658 1.00 60.44 365 THR A C 1
ATOM 2956 O O . THR A 1 365 ? -5.254 14.995 -47.672 1.00 60.44 365 THR A O 1
ATOM 2959 N N . THR A 1 366 ? -3.767 16.355 -46.691 1.00 52.72 366 THR A N 1
ATOM 2960 C CA . THR A 1 366 ? -3.491 17.167 -47.896 1.00 52.72 366 THR A CA 1
ATOM 2961 C C . THR A 1 366 ? -2.533 16.483 -48.884 1.00 52.72 366 THR A C 1
ATOM 2963 O O . THR A 1 366 ? -2.475 16.863 -50.051 1.00 52.72 366 THR A O 1
ATOM 2966 N N . SER A 1 367 ? -1.799 15.455 -48.447 1.00 46.88 367 SER A N 1
ATOM 2967 C CA . SER A 1 367 ? -0.839 14.701 -49.273 1.00 46.88 367 SER A CA 1
ATOM 2968 C C . SER A 1 367 ? -1.454 13.544 -50.083 1.00 46.88 367 SER A C 1
ATOM 2970 O O . SER A 1 367 ? -0.752 12.908 -50.871 1.00 46.88 367 SER A O 1
ATOM 2972 N N . ALA A 1 368 ? -2.762 13.291 -49.962 1.00 40.22 368 ALA A N 1
ATOM 2973 C CA . ALA A 1 368 ? -3.472 12.352 -50.831 1.00 40.22 368 ALA A CA 1
ATOM 2974 C C . ALA A 1 368 ? -3.612 12.915 -52.269 1.00 40.22 368 ALA A C 1
ATOM 2976 O O . ALA A 1 368 ? -3.989 14.079 -52.438 1.00 40.22 368 ALA A O 1
ATOM 2977 N N . PRO A 1 369 ? -3.343 12.124 -53.328 1.00 39.50 369 PRO A N 1
ATOM 2978 C CA . PRO A 1 369 ? -3.373 12.621 -54.702 1.00 39.50 369 PRO A CA 1
ATOM 2979 C C . PRO A 1 369 ? -4.797 12.981 -55.150 1.00 39.50 369 PRO A C 1
ATOM 2981 O O . PRO A 1 369 ? -5.727 12.183 -55.032 1.00 39.50 369 PRO A O 1
ATOM 2984 N N . ARG A 1 370 ? -4.964 14.182 -55.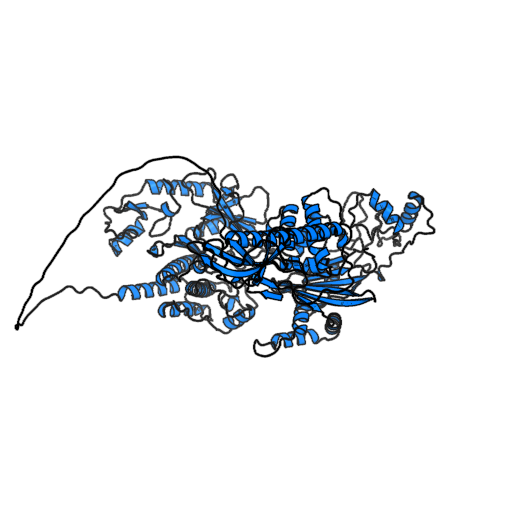721 1.00 32.81 370 ARG A N 1
ATOM 2985 C CA . ARG A 1 370 ? -6.236 14.612 -56.326 1.00 32.81 370 ARG A CA 1
ATOM 2986 C C . ARG A 1 370 ? -6.579 13.747 -57.550 1.00 32.81 370 ARG A C 1
ATOM 2988 O O . ARG A 1 370 ? -5.700 13.547 -58.389 1.00 32.81 370 ARG A O 1
ATOM 2995 N N . PRO A 1 371 ? -7.845 13.329 -57.736 1.00 39.66 371 PRO A N 1
ATOM 2996 C CA . PRO A 1 371 ? -8.285 12.728 -58.990 1.00 39.66 371 PRO A CA 1
ATOM 2997 C C . PRO A 1 371 ? -8.327 13.793 -60.097 1.00 39.66 371 PRO A C 1
ATOM 2999 O O . PRO A 1 371 ? -9.100 14.749 -60.024 1.00 39.66 371 PRO A O 1
ATOM 3002 N N . THR A 1 372 ? -7.499 13.640 -61.129 1.00 30.88 372 THR A N 1
ATOM 3003 C CA . THR A 1 372 ? -7.478 14.520 -62.306 1.00 30.88 372 THR A CA 1
ATOM 3004 C C . THR A 1 372 ? -8.419 14.008 -63.398 1.00 30.88 372 THR A C 1
ATOM 3006 O O . THR A 1 372 ? -8.191 12.970 -64.016 1.00 30.88 372 THR A O 1
ATOM 3009 N N . THR A 1 373 ? -9.495 14.754 -63.646 1.00 27.75 373 THR A N 1
ATOM 3010 C CA . THR A 1 373 ? -10.447 14.533 -64.748 1.00 27.75 373 THR A CA 1
ATOM 3011 C C . THR A 1 373 ? -9.953 15.154 -66.079 1.00 27.75 373 THR A C 1
ATOM 3013 O O . THR A 1 373 ? -9.004 15.940 -66.065 1.00 27.75 373 THR A O 1
ATOM 3016 N N . PRO A 1 374 ? -10.499 14.751 -67.251 1.00 52.56 374 PRO A N 1
ATOM 3017 C CA . PRO A 1 374 ? -9.716 14.705 -68.500 1.00 52.56 374 PRO A CA 1
ATOM 3018 C C . PRO A 1 374 ? -9.938 15.850 -69.514 1.00 52.56 374 PRO A C 1
ATOM 3020 O O . PRO A 1 374 ? -10.992 16.479 -69.544 1.00 52.56 374 PRO A O 1
ATOM 3023 N N . SER A 1 375 ? -8.968 16.025 -70.429 1.00 27.20 375 SER A N 1
ATOM 3024 C CA . SER A 1 375 ? -9.069 16.792 -71.693 1.00 27.20 375 SER A CA 1
ATOM 3025 C C . SER A 1 375 ? -7.983 16.296 -72.687 1.00 27.20 375 SER A C 1
ATOM 3027 O O . SER A 1 375 ? -6.832 16.188 -72.281 1.00 27.20 375 SER A O 1
ATOM 3029 N N . PHE A 1 376 ? -8.308 15.692 -73.848 1.00 27.62 376 PHE A N 1
ATOM 3030 C CA . PHE A 1 376 ? -8.383 16.291 -75.213 1.00 27.62 376 PHE A CA 1
ATOM 3031 C C . PHE A 1 376 ? -7.087 17.019 -75.679 1.00 27.62 376 PHE A C 1
ATOM 3033 O O . PHE A 1 376 ? -6.627 17.895 -74.961 1.00 27.62 376 PHE A O 1
ATOM 3040 N N . TYR A 1 377 ? -6.434 16.782 -76.841 1.00 25.56 377 TYR A N 1
ATOM 3041 C CA . TYR A 1 377 ? -6.690 16.065 -78.129 1.00 25.56 377 TYR A CA 1
ATOM 3042 C C . TYR A 1 377 ? -5.442 15.213 -78.549 1.00 25.56 377 TYR A C 1
ATOM 3044 O O . TYR A 1 377 ? -4.337 15.576 -78.169 1.00 25.56 377 TYR A O 1
ATOM 3052 N N . LYS A 1 378 ? -5.562 13.997 -79.135 1.00 25.84 378 LYS A N 1
ATOM 3053 C CA . LYS A 1 378 ? -5.451 13.578 -80.580 1.00 25.84 378 LYS A CA 1
ATOM 3054 C C . LYS A 1 378 ? -4.245 14.097 -81.411 1.00 25.84 378 LYS A C 1
ATOM 3056 O O . LYS A 1 378 ? -3.915 15.265 -81.231 1.00 25.84 378 LYS A O 1
ATOM 3061 N N . PRO A 1 379 ? -3.770 13.373 -82.465 1.00 34.09 379 PRO A N 1
ATOM 3062 C CA . PRO A 1 379 ? -3.918 11.948 -82.866 1.00 34.09 379 PRO A CA 1
ATOM 3063 C C . PRO A 1 379 ? -2.536 11.204 -82.828 1.00 34.09 379 PRO A C 1
ATOM 3065 O O . PRO A 1 379 ? -1.597 11.757 -82.273 1.00 34.09 379 PRO A O 1
ATOM 3068 N N . ASP A 1 380 ? -2.336 9.916 -83.161 1.00 25.16 380 ASP A N 1
ATOM 3069 C CA . ASP A 1 380 ? -2.403 9.253 -84.488 1.00 25.16 380 ASP A CA 1
ATOM 3070 C C . ASP A 1 380 ? -2.469 7.699 -84.411 1.00 25.16 380 ASP A C 1
ATOM 3072 O O . ASP A 1 380 ? -2.443 7.103 -83.337 1.00 25.16 380 ASP A O 1
ATOM 3076 N N . ASN A 1 381 ? -2.603 7.047 -85.576 1.00 24.64 381 ASN A N 1
ATOM 3077 C CA . ASN A 1 381 ? -2.804 5.603 -85.834 1.00 24.64 381 ASN A CA 1
ATOM 3078 C C . ASN A 1 381 ? -2.130 5.270 -87.210 1.00 24.64 381 ASN A C 1
ATOM 3080 O O . ASN A 1 381 ? -1.791 6.234 -87.900 1.00 24.64 381 ASN A O 1
ATOM 3084 N N . PRO A 1 382 ? -2.001 4.018 -87.730 1.00 44.44 382 PRO A N 1
ATOM 3085 C CA . PRO A 1 382 ? -2.333 2.699 -87.168 1.00 44.44 382 PRO A CA 1
ATOM 3086 C C . PRO A 1 382 ? -1.266 1.583 -87.364 1.00 44.44 382 PRO A C 1
ATOM 3088 O O . PRO A 1 382 ? -0.360 1.711 -88.183 1.00 44.44 382 PRO A O 1
ATOM 3091 N N . SER A 1 383 ? -1.445 0.436 -86.684 1.00 25.17 383 SER A N 1
ATOM 3092 C CA . SER A 1 383 ? -1.178 -0.967 -87.130 1.00 25.17 383 SER A CA 1
ATOM 3093 C C . SER A 1 383 ? -0.942 -1.913 -85.930 1.00 25.17 383 SER A C 1
ATOM 3095 O O . SER A 1 383 ? -0.438 -1.476 -84.903 1.00 25.17 383 SER A O 1
ATOM 3097 N N . SER A 1 384 ? -1.268 -3.214 -85.959 1.00 25.94 384 SER A N 1
ATOM 3098 C CA . SER A 1 384 ? -2.246 -3.964 -86.779 1.00 25.94 384 SER A CA 1
ATOM 3099 C C . SER A 1 384 ? -2.445 -5.383 -86.207 1.00 25.94 384 SER A C 1
ATOM 3101 O O . SER A 1 384 ? -1.440 -6.015 -85.899 1.00 25.94 384 SER A O 1
ATOM 3103 N N . ASN A 1 385 ? -3.681 -5.913 -86.243 1.00 26.62 385 ASN A N 1
ATOM 3104 C CA . ASN A 1 385 ? -4.042 -7.354 -86.209 1.00 26.62 385 ASN A CA 1
ATOM 3105 C C . ASN A 1 385 ? -3.702 -8.163 -84.918 1.00 26.62 385 ASN A C 1
ATOM 3107 O O . ASN A 1 385 ? -2.738 -7.869 -84.230 1.00 26.62 385 ASN A O 1
ATOM 3111 N N . ASN A 1 386 ? -4.396 -9.250 -84.536 1.00 26.98 386 ASN A N 1
ATOM 3112 C CA . ASN A 1 386 ? -5.741 -9.777 -84.855 1.00 26.98 386 ASN A CA 1
ATOM 3113 C C . ASN A 1 386 ? -6.112 -10.906 -83.855 1.00 26.98 386 ASN A C 1
ATOM 3115 O O . ASN A 1 386 ? -5.216 -11.656 -83.487 1.00 26.98 386 ASN A O 1
ATOM 3119 N N . SER A 1 387 ? -7.421 -11.130 -83.598 1.00 27.39 387 SER A N 1
ATOM 3120 C CA . SER A 1 387 ? -8.067 -12.428 -83.209 1.00 27.39 387 SER A CA 1
ATOM 3121 C C . SER A 1 387 ? -7.602 -13.165 -81.916 1.00 27.39 387 SER A C 1
ATOM 3123 O O . SER A 1 387 ? -6.457 -13.052 -81.513 1.00 27.39 387 SER A O 1
ATOM 3125 N N . THR A 1 388 ? -8.394 -13.966 -81.178 1.00 26.89 388 THR A N 1
ATOM 3126 C CA . THR A 1 388 ? -9.798 -14.463 -81.271 1.00 26.89 388 THR A CA 1
ATOM 3127 C C . THR A 1 388 ? -10.263 -14.889 -79.850 1.00 26.89 388 THR A C 1
ATOM 3129 O O . THR A 1 388 ? -9.454 -15.414 -79.095 1.00 26.89 388 THR A O 1
ATOM 3132 N N . VAL A 1 389 ? -11.475 -14.537 -79.384 1.00 27.84 389 VAL A N 1
ATOM 3133 C CA . VAL A 1 389 ? -12.680 -15.418 -79.271 1.00 27.84 389 VAL A CA 1
ATOM 3134 C C . VAL A 1 389 ? -12.460 -16.686 -78.404 1.00 27.84 389 VAL A C 1
ATOM 3136 O O . VAL A 1 389 ? -11.868 -17.639 -78.890 1.00 27.84 389 VAL A O 1
ATOM 3139 N N . ALA A 1 390 ? -12.807 -16.662 -77.100 1.00 26.75 390 ALA A N 1
ATOM 3140 C CA . ALA A 1 390 ? -14.031 -17.244 -76.461 1.00 26.75 390 ALA A CA 1
ATOM 3141 C C . ALA A 1 390 ? -13.888 -18.767 -76.130 1.00 26.75 390 ALA A C 1
ATOM 3143 O O . ALA A 1 390 ? -12.825 -19.307 -76.409 1.00 26.75 390 ALA A O 1
ATOM 3144 N N . SER A 1 391 ? -14.778 -19.563 -75.500 1.00 25.23 391 SER A N 1
ATOM 3145 C CA . SER A 1 391 ? -16.147 -19.504 -74.889 1.00 25.23 391 SER A CA 1
ATOM 3146 C C . SER A 1 391 ? -16.374 -20.864 -74.143 1.00 25.23 391 SER A C 1
ATOM 3148 O O . SER A 1 391 ? -15.706 -21.820 -74.527 1.00 25.23 391 SER A O 1
ATOM 3150 N N . ASN A 1 392 ? -17.260 -21.131 -73.158 1.00 27.42 392 ASN A N 1
ATOM 3151 C CA . ASN A 1 392 ? -18.260 -20.377 -72.366 1.00 27.42 392 ASN A CA 1
ATOM 3152 C C . ASN A 1 392 ? -18.667 -21.181 -71.079 1.00 27.42 392 ASN A C 1
ATOM 3154 O O . ASN A 1 392 ? -18.154 -22.274 -70.870 1.00 27.42 392 ASN A O 1
ATOM 3158 N N . ASP A 1 393 ? -19.577 -20.629 -70.251 1.00 26.28 393 ASP A N 1
ATOM 3159 C CA . ASP A 1 393 ? -20.754 -21.217 -69.528 1.00 26.28 393 ASP A CA 1
ATOM 3160 C C . ASP A 1 393 ? -21.049 -22.746 -69.534 1.00 26.28 393 ASP A C 1
ATOM 3162 O O . ASP A 1 393 ? -20.678 -23.439 -70.472 1.00 26.28 393 ASP A O 1
ATOM 3166 N N . GLN A 1 394 ? -21.849 -23.370 -68.637 1.00 26.92 394 GLN A N 1
ATOM 3167 C CA . GLN A 1 394 ? -22.607 -23.058 -67.379 1.00 26.92 394 GLN A CA 1
ATOM 3168 C C . GLN A 1 394 ? -22.890 -24.435 -66.666 1.00 26.92 394 GLN A C 1
ATOM 3170 O O . GLN A 1 394 ? -22.206 -25.393 -67.010 1.00 26.92 394 GLN A O 1
ATOM 3175 N N . THR A 1 395 ? -23.765 -24.756 -65.684 1.00 25.27 395 THR A N 1
ATOM 3176 C CA . THR A 1 395 ? -24.921 -24.226 -64.879 1.00 25.27 395 THR A CA 1
ATOM 3177 C C . THR A 1 395 ? -24.925 -25.067 -63.559 1.00 25.27 395 THR A C 1
ATOM 3179 O O . THR A 1 395 ? -24.437 -26.191 -63.599 1.00 25.27 395 THR A O 1
ATOM 3182 N N . ARG A 1 396 ? -25.307 -24.661 -62.329 1.00 25.02 396 ARG A N 1
ATOM 3183 C CA . ARG A 1 396 ? -26.500 -23.999 -61.719 1.00 25.02 396 ARG A CA 1
ATOM 3184 C C . ARG A 1 396 ? -27.671 -24.931 -61.297 1.00 25.02 396 ARG A C 1
ATOM 3186 O O . ARG A 1 396 ? -28.437 -25.373 -62.143 1.00 25.02 396 ARG A O 1
ATOM 3193 N N . SER A 1 397 ? -27.874 -25.091 -59.979 1.00 23.84 397 SER A N 1
ATOM 3194 C CA . SER A 1 397 ? -29.156 -25.214 -59.215 1.00 23.84 397 SER A CA 1
ATOM 3195 C C . SER A 1 397 ? -28.801 -25.310 -57.706 1.00 23.84 397 SER A C 1
ATOM 3197 O O . SER A 1 397 ? -27.829 -25.975 -57.373 1.00 23.84 397 SER A O 1
ATOM 3199 N N . GLU A 1 398 ? -29.296 -24.500 -56.755 1.00 22.78 398 GLU A N 1
ATOM 3200 C CA . GLU A 1 398 ? -30.673 -24.251 -56.247 1.00 22.78 398 GLU A CA 1
ATOM 3201 C C . GLU A 1 398 ? -31.212 -25.425 -55.385 1.00 22.78 398 GLU A C 1
ATOM 3203 O O . GLU A 1 398 ? -31.282 -26.542 -55.871 1.00 22.78 398 GLU A O 1
ATOM 3208 N N . ARG A 1 399 ? -31.308 -25.266 -54.042 1.00 23.33 399 ARG A N 1
ATOM 3209 C CA . ARG A 1 399 ? -32.498 -24.891 -53.205 1.00 23.33 399 ARG A CA 1
ATOM 3210 C C . ARG A 1 399 ? -33.562 -26.013 -53.063 1.00 23.33 399 ARG A C 1
ATOM 3212 O O . ARG A 1 399 ? -33.795 -26.714 -54.032 1.00 23.33 399 ARG A O 1
ATOM 3219 N N . SER A 1 400 ? -34.295 -26.202 -51.951 1.00 24.94 400 SER A N 1
ATOM 3220 C CA . SER A 1 400 ? -34.192 -25.750 -50.538 1.00 24.94 400 SER A CA 1
ATOM 3221 C C . SER A 1 400 ? -35.180 -26.546 -49.629 1.00 24.94 400 SER A C 1
ATOM 3223 O O . SER A 1 400 ? -36.031 -27.251 -50.152 1.00 24.94 400 SER A O 1
ATOM 3225 N N . ASP A 1 401 ? -35.059 -26.406 -48.294 1.00 23.41 401 ASP A N 1
ATOM 3226 C CA . ASP A 1 401 ? -36.072 -26.586 -47.211 1.00 23.41 401 ASP A CA 1
ATOM 3227 C C . ASP A 1 401 ? -36.919 -27.886 -47.049 1.00 23.41 401 ASP A C 1
ATOM 3229 O O . ASP A 1 401 ? -37.617 -28.295 -47.966 1.00 23.41 401 ASP A O 1
ATOM 3233 N N . TYR A 1 402 ? -37.018 -28.437 -45.813 1.00 22.36 402 TYR A N 1
ATOM 3234 C CA . TYR A 1 402 ? -38.250 -28.365 -44.969 1.00 22.36 402 TYR A CA 1
ATOM 3235 C C . TYR A 1 402 ? -38.154 -29.002 -43.542 1.00 22.36 402 TYR A C 1
ATOM 3237 O O . TYR A 1 402 ? -37.980 -30.200 -43.368 1.00 22.36 402 TYR A O 1
ATOM 3245 N N . ASN A 1 403 ? -38.356 -28.158 -42.519 1.00 24.31 403 ASN A N 1
ATOM 3246 C CA . ASN A 1 403 ? -39.019 -28.338 -41.199 1.00 24.31 403 ASN A CA 1
ATOM 3247 C C . ASN A 1 403 ? -39.046 -29.660 -40.353 1.00 24.31 403 ASN A C 1
ATOM 3249 O O . ASN A 1 403 ? -39.867 -30.540 -40.576 1.00 24.31 403 ASN A O 1
ATOM 3253 N N . ARG A 1 404 ? -38.374 -29.595 -39.177 1.00 23.97 404 ARG A N 1
ATOM 3254 C CA . ARG A 1 404 ? -38.954 -29.466 -37.794 1.00 23.97 404 ARG A CA 1
ATOM 3255 C C . ARG A 1 404 ? -39.799 -30.606 -37.138 1.00 23.97 404 ARG A C 1
ATOM 3257 O O . ARG A 1 404 ? -40.950 -30.788 -37.522 1.00 23.97 404 ARG A O 1
ATOM 3264 N N . SER A 1 405 ? -39.343 -31.151 -35.981 1.00 21.86 405 SER A N 1
ATOM 3265 C CA . SER A 1 405 ? -40.016 -31.145 -34.625 1.00 21.86 405 SER A CA 1
ATOM 3266 C C . SER A 1 405 ? -39.696 -32.339 -33.670 1.00 21.86 405 SER A C 1
ATOM 3268 O O . SER A 1 405 ? -39.837 -33.479 -34.080 1.00 21.86 405 SER A O 1
ATOM 3270 N N . THR A 1 406 ? -39.377 -32.046 -32.384 1.00 22.41 406 THR A N 1
ATOM 3271 C CA . THR A 1 406 ? -39.697 -32.772 -31.096 1.00 22.41 406 THR A CA 1
ATOM 3272 C C . THR A 1 406 ? -39.549 -34.320 -30.985 1.00 22.41 406 THR A C 1
ATOM 3274 O O . THR A 1 406 ? -40.147 -35.027 -31.776 1.00 22.41 406 THR A O 1
ATOM 3277 N N . SER A 1 407 ? -38.917 -34.967 -29.977 1.00 22.73 407 SER A N 1
ATOM 3278 C CA . SER A 1 407 ? -39.155 -34.862 -28.509 1.00 22.73 407 SER A CA 1
ATOM 3279 C C . SER A 1 407 ? -38.310 -35.840 -27.622 1.00 22.73 407 SER A C 1
ATOM 3281 O O . SER A 1 407 ? -38.149 -36.993 -28.000 1.00 22.73 407 SER A O 1
ATOM 3283 N N . VAL A 1 408 ? -37.977 -35.428 -26.380 1.00 23.20 408 VAL A N 1
ATOM 3284 C CA . VAL A 1 408 ? -37.963 -36.217 -25.099 1.00 23.20 408 VAL A CA 1
ATOM 3285 C C . VAL A 1 408 ? -36.929 -37.358 -24.816 1.00 23.20 408 VAL A C 1
ATOM 3287 O O . VAL A 1 408 ? -36.947 -38.419 -25.419 1.00 23.20 408 VAL A O 1
ATOM 3290 N N . ASN A 1 409 ? -36.154 -37.150 -23.729 1.00 23.39 409 ASN A N 1
ATOM 3291 C CA . ASN A 1 409 ? -35.522 -38.075 -22.746 1.00 23.39 409 ASN A CA 1
ATOM 3292 C C . ASN A 1 409 ? -34.749 -39.358 -23.155 1.00 23.39 409 ASN A C 1
ATOM 3294 O O . ASN A 1 409 ? -35.342 -40.357 -23.547 1.00 23.39 409 ASN A O 1
ATOM 3298 N N . SER A 1 410 ? -33.493 -39.476 -22.681 1.00 23.61 410 SER A N 1
ATOM 3299 C CA . SER A 1 410 ? -33.155 -40.335 -21.511 1.00 23.61 410 SER A CA 1
ATOM 3300 C C . SER A 1 410 ? -31.682 -40.200 -21.043 1.00 23.61 410 SER A C 1
ATOM 3302 O O . SER A 1 410 ? -30.899 -39.449 -21.614 1.00 23.61 410 SER A O 1
ATOM 3304 N N . ARG A 1 411 ? -31.345 -40.843 -19.911 1.00 25.11 411 ARG A N 1
ATOM 3305 C CA . ARG A 1 411 ? -30.108 -40.684 -19.109 1.00 25.11 411 ARG A CA 1
ATOM 3306 C C . ARG A 1 411 ? -28.883 -41.379 -19.734 1.00 25.11 411 ARG A C 1
ATOM 3308 O O . ARG A 1 411 ? -29.024 -42.531 -20.134 1.00 25.11 411 ARG A O 1
ATOM 3315 N N . ASN A 1 412 ? -27.676 -40.798 -19.618 1.00 25.98 412 ASN A N 1
ATOM 3316 C CA . ASN A 1 412 ? -26.581 -41.342 -18.774 1.00 25.98 412 ASN A CA 1
ATOM 3317 C C . ASN A 1 412 ? -25.269 -40.512 -18.799 1.00 25.98 412 ASN A C 1
ATOM 3319 O O . ASN A 1 412 ? -25.160 -39.510 -19.495 1.00 25.98 412 ASN A O 1
ATOM 3323 N N . GLN A 1 413 ? -24.332 -40.904 -17.926 1.00 25.94 413 GLN A N 1
ATOM 3324 C CA . GLN A 1 413 ? -23.146 -40.177 -17.437 1.00 25.94 413 GLN A CA 1
ATOM 3325 C C . GLN A 1 413 ? -22.049 -39.871 -18.487 1.00 25.94 413 GLN A C 1
ATOM 3327 O O . GLN A 1 413 ? -21.862 -40.658 -19.414 1.00 25.94 413 GLN A O 1
ATOM 3332 N N . PRO A 1 414 ? -21.236 -38.809 -18.287 1.00 26.78 414 PRO A N 1
ATOM 3333 C CA . PRO A 1 414 ? -20.015 -38.569 -19.056 1.00 26.78 414 PRO A CA 1
ATOM 3334 C C . PRO A 1 414 ? -18.826 -39.390 -18.522 1.00 26.78 414 PRO A C 1
ATOM 3336 O O . PRO A 1 414 ? -18.513 -39.352 -17.332 1.00 26.78 414 PRO A O 1
ATOM 3339 N N . THR A 1 415 ? -18.107 -40.085 -19.404 1.00 29.94 415 THR A N 1
ATOM 3340 C CA . THR A 1 415 ? -16.830 -40.745 -19.077 1.00 29.94 415 THR A CA 1
ATOM 3341 C C . THR A 1 415 ? -15.645 -39.811 -19.323 1.00 29.94 415 THR A C 1
ATOM 3343 O O . THR A 1 415 ? -15.402 -39.404 -20.459 1.00 29.94 415 THR A O 1
ATOM 3346 N N . THR A 1 416 ? -14.865 -39.512 -18.284 1.00 33.25 416 THR A N 1
ATOM 3347 C CA . THR A 1 416 ? -13.620 -38.733 -18.381 1.00 33.25 416 THR A CA 1
ATOM 3348 C C . THR A 1 416 ? -12.503 -39.551 -19.036 1.00 33.25 416 THR A C 1
ATOM 3350 O O . THR A 1 416 ? -11.885 -40.397 -18.388 1.00 33.25 416 THR A O 1
ATOM 3353 N N . GLY A 1 417 ? -12.231 -39.308 -20.319 1.00 31.89 417 GLY A N 1
ATOM 3354 C CA . GLY A 1 417 ? -11.130 -39.952 -21.040 1.00 31.89 417 GLY A CA 1
ATOM 3355 C C . GLY A 1 417 ? -9.772 -39.343 -20.684 1.00 31.89 417 GLY A C 1
ATOM 3356 O O . GLY A 1 417 ? -9.429 -38.278 -21.189 1.00 31.89 417 GLY A O 1
ATOM 3357 N N . ILE A 1 418 ? -8.987 -40.026 -19.846 1.00 38.91 418 ILE A N 1
ATOM 3358 C CA . ILE A 1 418 ? -7.574 -39.683 -19.621 1.00 38.91 418 ILE A CA 1
ATOM 3359 C C . ILE A 1 418 ? -6.760 -40.247 -20.793 1.00 38.91 418 ILE A C 1
ATOM 3361 O O . ILE A 1 418 ? -6.715 -41.460 -20.994 1.00 38.91 418 ILE A O 1
ATOM 3365 N N . ASN A 1 419 ? -6.134 -39.371 -21.577 1.00 37.53 419 ASN A N 1
ATOM 3366 C CA . ASN A 1 419 ? -5.448 -39.742 -22.814 1.00 37.53 419 ASN A CA 1
ATOM 3367 C C . ASN A 1 419 ? -3.967 -40.091 -22.551 1.00 37.53 419 ASN A C 1
ATOM 3369 O O . ASN A 1 419 ? -3.100 -39.225 -22.637 1.00 37.53 419 ASN A O 1
ATOM 3373 N N . ILE A 1 420 ? -3.693 -41.346 -22.179 1.00 52.44 420 ILE A N 1
ATOM 3374 C CA . ILE A 1 420 ? -2.336 -41.883 -21.944 1.00 52.44 420 ILE A CA 1
ATOM 3375 C C . ILE A 1 420 ? -1.901 -42.706 -23.163 1.00 52.44 420 ILE A C 1
ATOM 3377 O O . ILE A 1 420 ? -2.666 -43.552 -23.636 1.00 52.44 420 ILE A O 1
ATOM 3381 N N . ASN A 1 421 ? -0.673 -42.498 -23.654 1.00 58.19 421 ASN A N 1
ATOM 3382 C CA . ASN A 1 421 ? -0.138 -43.286 -24.764 1.00 58.19 421 ASN A CA 1
ATOM 3383 C C . ASN A 1 421 ? 0.107 -44.747 -24.335 1.00 58.19 421 ASN A C 1
ATOM 3385 O O . ASN A 1 421 ? 0.565 -45.018 -23.226 1.00 58.19 421 ASN A O 1
ATOM 3389 N N . THR A 1 422 ? -0.170 -45.709 -25.219 1.00 61.34 422 THR A N 1
ATOM 3390 C CA . THR A 1 422 ? -0.077 -47.143 -24.889 1.00 61.34 422 THR A CA 1
ATOM 3391 C C . THR A 1 422 ? 1.352 -47.658 -24.719 1.00 61.34 422 THR A C 1
ATOM 3393 O O . THR A 1 422 ? 1.537 -48.722 -24.127 1.00 61.34 422 THR A O 1
ATOM 3396 N N . ASP A 1 423 ? 2.355 -46.899 -25.165 1.00 66.38 423 ASP A N 1
ATOM 3397 C CA . ASP A 1 423 ? 3.770 -47.194 -24.912 1.00 66.38 423 ASP A CA 1
ATOM 3398 C C . ASP A 1 423 ? 4.186 -46.844 -23.471 1.00 66.38 423 ASP A C 1
ATOM 3400 O O . ASP A 1 423 ? 4.926 -47.600 -22.839 1.00 66.38 423 ASP A O 1
ATOM 3404 N N . ASP A 1 424 ? 3.637 -45.760 -22.902 1.00 67.31 424 ASP A N 1
ATOM 3405 C CA . ASP A 1 424 ? 4.023 -45.203 -21.591 1.00 67.31 424 ASP A CA 1
ATOM 3406 C C . ASP A 1 424 ? 3.715 -46.134 -20.406 1.00 67.31 424 ASP A C 1
ATOM 3408 O O . ASP A 1 424 ? 4.102 -45.855 -19.267 1.00 67.31 424 ASP A O 1
ATOM 3412 N N . VAL A 1 425 ? 2.968 -47.218 -20.627 1.00 71.62 425 VAL A N 1
ATOM 3413 C CA . VAL A 1 425 ? 2.617 -48.208 -19.599 1.00 71.62 425 VAL A CA 1
ATOM 3414 C C . VAL A 1 425 ? 3.389 -49.521 -19.703 1.00 71.62 425 VAL A C 1
ATOM 3416 O O . VAL A 1 425 ? 3.306 -50.339 -18.787 1.00 71.62 425 VAL A O 1
ATOM 3419 N N . ILE A 1 426 ? 4.184 -49.725 -20.754 1.00 76.56 426 ILE A N 1
ATOM 3420 C CA . ILE A 1 426 ? 5.018 -50.923 -20.885 1.00 76.56 426 ILE A CA 1
ATOM 3421 C C . ILE A 1 426 ? 6.074 -50.933 -19.764 1.00 76.56 426 ILE A C 1
ATOM 3423 O O . ILE A 1 426 ? 6.667 -49.914 -19.422 1.00 76.56 426 ILE A O 1
ATOM 3427 N N . GLY A 1 427 ? 6.270 -52.092 -19.135 1.00 74.62 427 GLY A N 1
ATOM 3428 C CA . GLY A 1 427 ? 7.159 -52.276 -17.985 1.00 74.62 427 GLY A CA 1
ATOM 3429 C C . GLY A 1 427 ? 6.550 -51.937 -16.618 1.00 74.62 427 GLY A C 1
ATOM 3430 O O . GLY A 1 427 ? 7.154 -52.287 -15.607 1.00 74.62 427 GLY A O 1
ATOM 3431 N N . LYS A 1 428 ? 5.361 -51.318 -16.542 1.00 80.50 428 LYS A N 1
ATOM 3432 C CA . LYS A 1 428 ? 4.685 -51.054 -15.256 1.00 80.50 428 LYS A CA 1
ATOM 3433 C C . LYS A 1 428 ? 4.005 -52.318 -14.711 1.00 80.50 428 LYS A C 1
ATOM 3435 O O . LYS A 1 428 ? 3.457 -53.118 -15.474 1.00 80.50 428 LYS A O 1
ATOM 3440 N N . THR A 1 429 ? 4.007 -52.471 -13.386 1.00 80.62 429 THR A N 1
ATOM 3441 C CA . THR A 1 429 ? 3.240 -53.510 -12.679 1.00 80.62 429 THR A CA 1
ATOM 3442 C C . THR A 1 429 ? 1.831 -53.004 -12.361 1.00 80.62 429 THR A C 1
ATOM 3444 O O . THR A 1 429 ? 1.664 -51.907 -11.832 1.00 80.62 429 THR A O 1
ATOM 3447 N N . VAL A 1 430 ? 0.828 -53.830 -12.650 1.00 80.50 430 VAL A N 1
ATOM 3448 C CA . VAL A 1 430 ? -0.602 -53.621 -12.391 1.00 80.50 430 VAL A CA 1
ATOM 3449 C C . VAL A 1 430 ? -1.140 -54.804 -11.581 1.00 80.50 430 VAL A C 1
ATOM 3451 O O . VAL A 1 430 ? -0.725 -55.944 -11.794 1.00 80.50 430 VAL A O 1
ATOM 3454 N N . GLN A 1 431 ? -2.049 -54.560 -10.634 1.00 78.50 431 GLN A N 1
ATOM 3455 C CA . GLN A 1 431 ? -2.702 -55.632 -9.873 1.00 78.50 431 GLN A CA 1
ATOM 3456 C C . GLN A 1 431 ? -4.081 -55.967 -10.439 1.00 78.50 431 GLN A C 1
ATOM 3458 O O . GLN A 1 431 ? -4.878 -55.078 -10.729 1.00 78.50 431 GLN A O 1
ATOM 3463 N N . PHE A 1 432 ? -4.378 -57.264 -10.515 1.00 71.19 432 PHE A N 1
ATOM 3464 C CA . PHE A 1 432 ? -5.729 -57.776 -10.738 1.00 71.19 432 PHE A CA 1
ATOM 3465 C C . PHE A 1 432 ? -6.065 -58.766 -9.619 1.00 71.19 432 PHE A C 1
ATOM 3467 O O . PHE A 1 432 ? -5.443 -59.822 -9.488 1.00 71.19 432 PHE A O 1
ATOM 3474 N N . GLY A 1 433 ? -7.038 -58.411 -8.777 1.00 71.19 433 GLY A N 1
ATOM 3475 C CA . GLY A 1 433 ? -7.368 -59.185 -7.580 1.00 71.19 433 GLY A CA 1
ATOM 3476 C C . GLY A 1 433 ? -6.239 -59.141 -6.547 1.00 71.19 433 GLY A C 1
ATOM 3477 O O . GLY A 1 433 ? -5.968 -58.089 -5.977 1.00 71.19 433 GLY A O 1
ATOM 3478 N N . LYS A 1 434 ? -5.603 -60.288 -6.280 1.00 66.94 434 LYS A N 1
ATOM 3479 C CA . LYS A 1 434 ? -4.517 -60.430 -5.288 1.00 66.94 434 LYS A CA 1
ATOM 3480 C C . LYS A 1 434 ? -3.117 -60.513 -5.906 1.00 66.94 434 LYS A C 1
ATOM 3482 O O . LYS A 1 434 ? -2.137 -60.583 -5.164 1.00 66.94 434 LYS A O 1
ATOM 3487 N N . ASP A 1 435 ? -3.021 -60.520 -7.233 1.00 75.94 435 ASP A N 1
ATOM 3488 C CA . ASP A 1 435 ? -1.791 -60.843 -7.953 1.00 75.94 435 ASP A CA 1
ATOM 3489 C C . ASP A 1 435 ? -1.277 -59.667 -8.788 1.00 75.94 435 ASP A C 1
ATOM 3491 O O . ASP A 1 435 ? -2.048 -58.869 -9.329 1.00 75.94 435 ASP A O 1
ATOM 3495 N N . SER A 1 436 ? 0.051 -59.574 -8.864 1.00 79.94 436 SER A N 1
ATOM 3496 C CA . SER A 1 436 ? 0.799 -58.549 -9.593 1.00 79.94 436 SER A CA 1
ATOM 3497 C C . SER A 1 436 ? 1.202 -59.054 -10.977 1.00 79.94 436 SER A C 1
ATOM 3499 O O . SER A 1 436 ? 1.702 -60.176 -11.119 1.00 79.94 436 SER A O 1
ATOM 3501 N N . TYR A 1 437 ? 1.017 -58.209 -11.989 1.00 81.81 437 TYR A N 1
ATOM 3502 C CA . TYR A 1 437 ? 1.315 -58.507 -13.385 1.00 81.81 437 TYR A CA 1
ATOM 3503 C C . TYR A 1 437 ? 2.105 -57.361 -14.023 1.00 81.81 437 TYR A C 1
ATOM 3505 O O . TYR A 1 437 ? 1.707 -56.204 -13.919 1.00 81.81 437 TYR A O 1
ATOM 3513 N N . VAL A 1 438 ? 3.191 -57.672 -14.725 1.00 82.19 438 VAL A N 1
ATOM 3514 C CA . VAL A 1 438 ? 3.994 -56.695 -15.474 1.00 82.19 438 VAL A CA 1
ATOM 3515 C C . VAL A 1 438 ? 3.464 -56.578 -16.901 1.00 82.19 438 VAL A C 1
ATOM 3517 O O . VAL A 1 438 ? 3.284 -57.589 -17.584 1.00 82.19 438 VAL A O 1
ATOM 3520 N N . ILE A 1 439 ? 3.246 -55.353 -17.380 1.00 84.31 439 ILE A N 1
ATOM 3521 C CA . ILE A 1 439 ? 2.869 -55.082 -18.773 1.00 84.31 439 ILE A CA 1
ATOM 3522 C C . ILE A 1 439 ? 4.097 -55.316 -19.665 1.00 84.31 439 ILE A C 1
ATOM 3524 O O . ILE A 1 439 ? 5.106 -54.626 -19.535 1.00 84.31 439 ILE A O 1
ATOM 3528 N N . ARG A 1 440 ? 4.036 -56.291 -20.579 1.00 81.50 440 ARG A N 1
ATOM 3529 C CA . ARG A 1 440 ? 5.148 -56.663 -21.480 1.00 81.50 440 ARG A CA 1
ATOM 3530 C C . ARG A 1 440 ? 5.057 -56.057 -22.882 1.00 81.50 440 ARG A C 1
ATOM 3532 O O . ARG A 1 440 ? 6.020 -56.138 -23.634 1.00 81.50 440 ARG A O 1
ATOM 3539 N N . GLY A 1 441 ? 3.917 -55.470 -23.228 1.00 79.88 441 GLY A N 1
ATOM 3540 C CA . GLY A 1 441 ? 3.636 -54.871 -24.532 1.00 79.88 441 GLY A CA 1
ATOM 3541 C C . GLY A 1 441 ? 2.145 -54.945 -24.846 1.00 79.88 441 GLY A C 1
ATOM 3542 O O . GLY A 1 441 ? 1.360 -55.419 -24.022 1.00 79.88 441 GLY A O 1
ATOM 3543 N N . TYR A 1 442 ? 1.746 -54.521 -26.041 1.00 82.88 442 TYR A N 1
ATOM 3544 C CA . TYR A 1 442 ? 0.382 -54.688 -26.543 1.00 82.88 442 TYR A CA 1
ATOM 3545 C C . TYR A 1 442 ? 0.366 -55.330 -27.930 1.00 82.88 442 TYR A C 1
ATOM 3547 O O . TYR A 1 442 ? 1.378 -55.394 -28.625 1.00 82.88 442 TYR A O 1
ATOM 3555 N N . ILE A 1 443 ? -0.806 -55.822 -28.320 1.00 78.56 443 ILE A N 1
ATOM 3556 C CA . ILE A 1 443 ? -1.085 -56.383 -29.640 1.00 78.56 443 ILE A CA 1
ATOM 3557 C C . ILE A 1 443 ? -2.393 -55.801 -30.171 1.00 78.56 443 ILE A C 1
ATOM 3559 O O . ILE A 1 443 ? -3.316 -55.547 -29.397 1.00 78.56 443 ILE A O 1
ATOM 3563 N N . THR A 1 444 ? -2.492 -55.645 -31.489 1.00 77.62 444 THR A N 1
ATOM 3564 C CA . THR A 1 444 ? -3.744 -55.298 -32.174 1.00 77.62 444 THR A CA 1
ATOM 3565 C C . THR A 1 444 ? -4.241 -56.529 -32.924 1.00 77.62 444 THR A C 1
ATOM 3567 O O . THR A 1 444 ? -3.501 -57.140 -33.695 1.00 77.62 444 THR A O 1
ATOM 3570 N N . CYS A 1 445 ? -5.478 -56.941 -32.656 1.00 73.19 445 CYS A N 1
ATOM 3571 C CA . CYS A 1 445 ? -6.062 -58.182 -33.148 1.00 73.19 445 CYS A CA 1
ATOM 3572 C C . CYS A 1 445 ? -7.498 -57.925 -33.628 1.00 73.19 445 CYS A C 1
ATOM 3574 O O . CYS A 1 445 ? -8.438 -57.888 -32.831 1.00 73.19 445 CYS A O 1
ATOM 3576 N N . GLY A 1 446 ? -7.648 -57.691 -34.935 1.00 74.25 446 GLY A N 1
ATOM 3577 C CA . GLY A 1 446 ? -8.850 -57.048 -35.469 1.00 74.25 446 GLY A CA 1
ATOM 3578 C C . GLY A 1 446 ? -8.989 -55.638 -34.890 1.00 74.25 446 GLY A C 1
ATOM 3579 O O . GLY A 1 446 ? -7.994 -54.939 -34.717 1.00 74.25 446 GLY A O 1
ATOM 3580 N N . GLU A 1 447 ? -10.206 -55.254 -34.519 1.00 70.88 447 GLU A N 1
ATOM 3581 C CA . GLU A 1 447 ? -10.519 -53.959 -33.891 1.00 70.88 447 GLU A CA 1
ATOM 3582 C C . GLU A 1 447 ? -10.119 -53.875 -32.401 1.00 70.88 447 GLU A C 1
ATOM 3584 O O . GLU A 1 447 ? -10.382 -52.876 -31.735 1.00 70.88 447 GLU A O 1
ATOM 3589 N N . HIS A 1 448 ? -9.507 -54.921 -31.833 1.00 72.12 448 HIS A N 1
ATOM 3590 C CA . HIS A 1 448 ? -9.163 -54.971 -30.412 1.00 72.12 448 HIS A CA 1
ATOM 3591 C C . HIS A 1 448 ? -7.665 -54.779 -30.166 1.00 72.12 448 HIS A C 1
ATOM 3593 O O . HIS A 1 448 ? -6.853 -55.617 -30.563 1.00 72.12 448 HIS A O 1
ATOM 3599 N N . GLN A 1 449 ? -7.312 -53.739 -29.411 1.00 79.12 449 GLN A N 1
ATOM 3600 C CA . GLN A 1 449 ? -6.002 -53.620 -28.772 1.00 79.12 449 GLN A CA 1
ATOM 3601 C C . GLN A 1 449 ? -6.035 -54.324 -27.401 1.00 79.12 449 GLN A C 1
ATOM 3603 O O . GLN A 1 449 ? -6.972 -54.141 -26.618 1.00 79.12 449 GLN A O 1
ATOM 3608 N N . LEU A 1 450 ? -5.031 -55.156 -27.115 1.00 81.56 450 LEU A N 1
ATOM 3609 C CA . LEU A 1 450 ? -4.906 -55.939 -25.879 1.00 81.56 450 LEU A CA 1
ATOM 3610 C C . LEU A 1 450 ? -3.490 -55.807 -25.313 1.00 81.56 450 LEU A C 1
ATOM 3612 O O . LEU A 1 450 ? -2.521 -55.973 -26.052 1.00 81.56 450 LEU A O 1
ATOM 3616 N N . PHE A 1 451 ? -3.356 -55.589 -24.005 1.00 83.12 451 PHE A N 1
ATOM 3617 C CA . PHE A 1 451 ? -2.061 -55.655 -23.325 1.00 83.12 451 PHE A CA 1
ATOM 3618 C C . PHE A 1 451 ? -1.692 -57.103 -23.002 1.00 83.12 451 PHE A C 1
ATOM 3620 O O . PHE A 1 451 ? -2.503 -57.857 -22.463 1.00 83.12 451 PHE A O 1
ATOM 3627 N N . ALA A 1 452 ? -0.447 -57.465 -23.299 1.00 81.94 452 ALA A N 1
ATOM 3628 C CA . ALA A 1 452 ? 0.187 -58.700 -22.872 1.00 81.94 452 ALA A CA 1
ATOM 3629 C C . ALA A 1 452 ? 0.765 -58.499 -21.464 1.00 81.94 452 ALA A C 1
ATOM 3631 O O . ALA A 1 452 ? 1.674 -57.690 -21.263 1.00 81.94 452 ALA A O 1
ATOM 3632 N N . LEU A 1 453 ? 0.220 -59.221 -20.492 1.00 81.12 453 LEU A N 1
ATOM 3633 C CA . LEU A 1 453 ? 0.582 -59.153 -19.081 1.00 81.12 453 LEU A CA 1
ATOM 3634 C C . LEU A 1 453 ? 1.307 -60.435 -18.666 1.00 81.12 453 LEU A C 1
ATOM 3636 O O . LEU A 1 453 ? 0.946 -61.526 -19.104 1.00 81.12 453 LEU A O 1
ATOM 3640 N N . GLU A 1 454 ? 2.303 -60.327 -17.793 1.00 81.81 454 GLU A N 1
ATOM 3641 C CA . GLU A 1 454 ? 2.993 -61.481 -17.209 1.00 81.81 454 GLU A CA 1
ATOM 3642 C C . GLU A 1 454 ? 2.917 -61.432 -15.682 1.00 81.81 454 GLU A C 1
ATOM 3644 O O . GLU A 1 454 ? 3.360 -60.458 -15.077 1.00 81.81 454 GLU A O 1
ATOM 3649 N N . CYS A 1 455 ? 2.386 -62.477 -15.045 1.00 77.25 455 CYS A N 1
ATOM 3650 C CA . CYS A 1 455 ? 2.395 -62.557 -13.587 1.00 77.25 455 CYS A CA 1
ATOM 3651 C C . CYS A 1 455 ? 3.808 -62.814 -13.042 1.00 77.25 455 CYS A C 1
ATOM 3653 O O . CYS A 1 455 ? 4.553 -63.664 -13.537 1.00 77.25 455 CYS A O 1
ATOM 3655 N N . GLU A 1 456 ? 4.146 -62.123 -11.954 1.00 70.88 456 GLU A N 1
ATOM 3656 C CA . GLU A 1 456 ? 5.398 -62.315 -11.210 1.00 70.88 456 GLU A CA 1
ATOM 3657 C C . GLU A 1 456 ? 5.478 -63.721 -10.564 1.00 70.88 456 GLU A C 1
ATOM 3659 O O . GLU A 1 456 ? 6.567 -64.237 -10.300 1.00 70.88 456 GL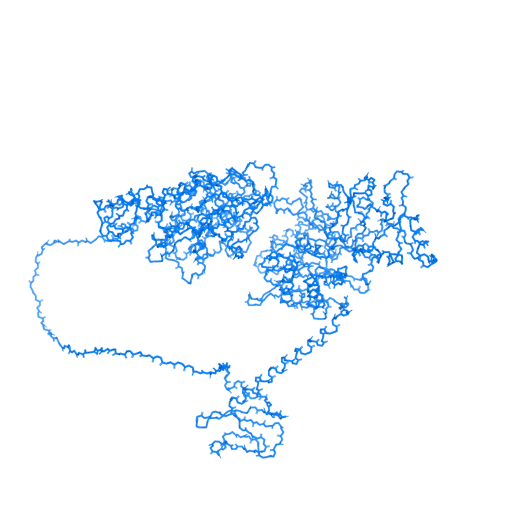U A O 1
ATOM 3664 N N . LYS A 1 457 ? 4.326 -64.383 -10.376 1.00 70.12 457 LYS A N 1
ATOM 3665 C CA . LYS A 1 457 ? 4.169 -65.746 -9.840 1.00 70.12 457 LYS A CA 1
ATOM 3666 C C . LYS A 1 457 ? 3.664 -66.713 -10.922 1.00 70.12 457 LYS A C 1
ATOM 3668 O O . LYS A 1 457 ? 3.081 -66.312 -11.923 1.00 70.12 457 LYS A O 1
ATOM 3673 N N . SER A 1 458 ? 3.872 -68.014 -10.724 1.00 57.91 458 SER A N 1
ATOM 3674 C CA . SER A 1 458 ? 3.308 -69.058 -11.593 1.00 57.91 458 SER A CA 1
ATOM 3675 C C . SER A 1 458 ? 1.818 -69.272 -11.314 1.00 57.91 458 SER A C 1
ATOM 3677 O O . SER A 1 458 ? 1.468 -69.604 -10.182 1.00 57.91 458 SER A O 1
ATOM 3679 N N . ILE A 1 459 ? 0.966 -69.168 -12.339 1.00 58.22 459 ILE A N 1
ATOM 3680 C CA . ILE A 1 459 ? -0.481 -69.408 -12.233 1.00 58.22 459 ILE A CA 1
ATOM 3681 C C . ILE A 1 459 ? -0.874 -70.573 -13.149 1.00 58.22 459 ILE A C 1
ATOM 3683 O O . ILE A 1 459 ? -0.691 -70.528 -14.366 1.00 58.22 459 ILE A O 1
ATOM 3687 N N . THR A 1 460 ? -1.457 -71.627 -12.584 1.00 53.47 460 THR A N 1
ATOM 3688 C CA . THR A 1 460 ? -1.999 -72.747 -13.366 1.00 53.47 460 THR A CA 1
ATOM 3689 C C . THR A 1 460 ? -3.273 -72.332 -14.100 1.00 53.47 460 THR A C 1
ATOM 3691 O O . THR A 1 460 ? -4.267 -72.013 -13.451 1.00 53.47 460 THR A O 1
ATOM 3694 N N . GLY A 1 461 ? -3.257 -72.384 -15.438 1.00 54.12 461 GLY A N 1
ATOM 3695 C CA . GLY A 1 461 ? -4.460 -72.251 -16.276 1.00 54.12 461 GLY A CA 1
ATOM 3696 C C . GLY A 1 461 ? -4.400 -71.241 -17.430 1.00 54.12 461 GLY A C 1
ATOM 3697 O O . GLY A 1 461 ? -5.369 -71.158 -18.176 1.00 54.12 461 GLY A O 1
ATOM 3698 N N . TYR A 1 462 ? -3.301 -70.497 -17.613 1.00 59.56 462 TYR A N 1
ATOM 3699 C CA . TYR A 1 462 ? -3.227 -69.410 -18.605 1.00 59.56 462 TYR A CA 1
ATOM 3700 C C . TYR A 1 462 ? -2.232 -69.655 -19.753 1.00 59.56 462 TYR A C 1
ATOM 3702 O O . TYR A 1 462 ? -1.190 -70.291 -19.580 1.00 59.56 462 TYR A O 1
ATOM 3710 N N . SER A 1 463 ? -2.578 -69.136 -20.938 1.00 60.66 463 SER A N 1
ATOM 3711 C CA . SER A 1 463 ? -1.909 -69.381 -22.222 1.00 60.66 463 SER A CA 1
ATOM 3712 C C . SER A 1 463 ? -1.240 -68.121 -22.788 1.00 60.66 463 SER A C 1
ATOM 3714 O O . SER A 1 463 ? -1.711 -67.004 -22.600 1.00 60.66 463 SER A O 1
ATOM 3716 N N . ASP A 1 464 ? -0.158 -68.321 -23.539 1.00 65.19 464 ASP A N 1
ATOM 3717 C CA . ASP A 1 464 ? 0.575 -67.308 -24.306 1.00 65.19 464 ASP A CA 1
ATOM 3718 C C . ASP A 1 464 ? -0.074 -66.959 -25.668 1.00 65.19 464 ASP A C 1
ATOM 3720 O O . ASP A 1 464 ? 0.407 -66.073 -26.385 1.00 65.19 464 ASP A O 1
ATOM 3724 N N . LEU A 1 465 ? -1.187 -67.614 -26.015 1.00 71.00 465 LEU A N 1
ATOM 3725 C CA . LEU A 1 465 ? -1.988 -67.342 -27.210 1.00 71.00 465 LEU A CA 1
ATOM 3726 C C . LEU A 1 465 ? -2.951 -66.163 -26.995 1.00 71.00 465 LEU A C 1
ATOM 3728 O O . LEU A 1 465 ? -3.598 -66.045 -25.956 1.00 71.00 465 LEU A O 1
ATOM 3732 N N . CYS A 1 466 ? -3.098 -65.308 -28.009 1.00 72.06 466 CYS A N 1
ATOM 3733 C CA . CYS A 1 466 ? -4.084 -64.230 -27.999 1.00 72.06 466 CYS A CA 1
ATOM 3734 C C . CYS A 1 466 ? -5.518 -64.807 -27.997 1.00 72.06 466 CYS A C 1
ATOM 3736 O O . CYS A 1 466 ? -5.866 -65.557 -28.918 1.00 72.06 466 CYS A O 1
ATOM 3738 N N . PRO A 1 467 ? -6.394 -64.410 -27.051 1.00 68.62 467 PRO A N 1
ATOM 3739 C CA . PRO A 1 467 ? -7.736 -64.983 -26.899 1.00 68.62 467 PRO A CA 1
ATOM 3740 C C . PRO A 1 467 ? -8.715 -64.625 -28.032 1.00 68.62 467 PRO A C 1
ATOM 3742 O O . PRO A 1 467 ? -9.833 -65.130 -28.049 1.00 68.62 467 PRO A O 1
ATOM 3745 N N . LYS A 1 468 ? -8.327 -63.752 -28.974 1.00 76.25 468 LYS A N 1
ATOM 3746 C CA . LYS A 1 468 ? -9.157 -63.337 -30.119 1.00 76.25 468 LYS A CA 1
ATOM 3747 C C . LYS A 1 468 ? -8.826 -64.057 -31.431 1.00 76.25 468 LYS A C 1
ATOM 3749 O O . LYS A 1 468 ? -9.692 -64.137 -32.293 1.00 76.25 468 LYS A O 1
ATOM 3754 N N . CYS A 1 469 ? -7.611 -64.588 -31.591 1.00 75.62 469 CYS A N 1
ATOM 3755 C CA . CYS A 1 469 ? -7.169 -65.242 -32.835 1.00 75.62 469 CYS A CA 1
ATOM 3756 C C . CYS A 1 469 ? -6.467 -66.595 -32.641 1.00 75.62 469 CYS A C 1
ATOM 3758 O O . CYS A 1 469 ? -6.100 -67.226 -33.631 1.00 75.62 469 CYS A O 1
ATOM 3760 N N . GLY A 1 470 ? -6.208 -67.022 -31.399 1.00 71.81 470 GLY A N 1
ATOM 3761 C CA . GLY A 1 470 ? -5.497 -68.267 -31.094 1.00 71.81 470 GLY A CA 1
ATOM 3762 C C . GLY A 1 470 ? -4.011 -68.281 -31.480 1.00 71.81 470 GLY A C 1
ATOM 3763 O O . GLY A 1 470 ? -3.373 -69.323 -31.378 1.00 71.81 470 GLY A O 1
ATOM 3764 N N . LYS A 1 471 ? -3.435 -67.153 -31.922 1.00 74.00 471 LYS A N 1
ATOM 3765 C CA . LYS A 1 471 ? -2.020 -67.051 -32.322 1.00 74.00 471 LYS A CA 1
ATOM 3766 C C . LYS A 1 471 ? -1.156 -66.507 -31.186 1.00 74.00 471 LYS A C 1
ATOM 3768 O O . LYS A 1 471 ? -1.585 -65.638 -30.426 1.00 74.00 471 LYS A O 1
ATOM 3773 N N . LYS A 1 472 ? 0.093 -66.970 -31.107 1.00 72.88 472 LYS A N 1
ATOM 3774 C CA . LYS A 1 472 ? 1.121 -66.376 -30.245 1.00 72.88 472 LYS A CA 1
ATOM 3775 C C . LYS A 1 472 ? 1.671 -65.115 -30.913 1.00 72.88 472 LYS A C 1
ATOM 3777 O O . LYS A 1 472 ? 2.258 -65.210 -31.986 1.00 72.88 472 LYS A O 1
ATOM 3782 N N . HIS A 1 473 ? 1.474 -63.958 -30.284 1.00 71.31 473 HIS A N 1
ATOM 3783 C CA . HIS A 1 473 ? 1.968 -62.667 -30.785 1.00 71.31 473 HIS A CA 1
ATOM 3784 C C . HIS A 1 473 ? 3.145 -62.121 -29.963 1.00 71.31 473 HIS A C 1
ATOM 3786 O O . HIS A 1 473 ? 4.086 -61.589 -30.541 1.00 71.31 473 HIS A O 1
ATOM 3792 N N . ILE A 1 474 ? 3.125 -62.285 -28.634 1.00 74.44 474 ILE A N 1
ATOM 3793 C CA . ILE A 1 474 ? 4.227 -61.906 -27.736 1.00 74.44 474 ILE A CA 1
ATOM 3794 C C . ILE A 1 474 ? 4.726 -63.150 -26.990 1.00 74.44 474 ILE A C 1
ATOM 3796 O O . ILE A 1 474 ? 3.953 -64.037 -26.618 1.00 74.44 474 ILE A O 1
ATOM 3800 N N . ALA A 1 475 ? 6.043 -63.242 -26.791 1.00 70.75 475 ALA A N 1
ATOM 3801 C CA . ALA A 1 475 ? 6.686 -64.350 -26.093 1.00 70.75 475 ALA A CA 1
ATOM 3802 C C . ALA A 1 475 ? 6.570 -64.211 -24.565 1.00 70.75 475 ALA A C 1
ATOM 3804 O O . ALA A 1 475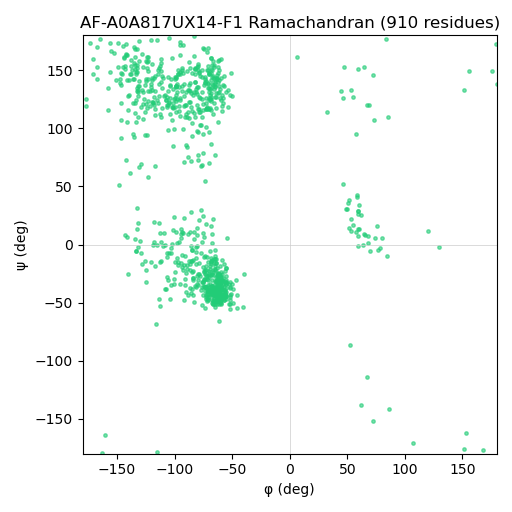 ? 7.525 -63.853 -23.885 1.00 70.75 475 ALA A O 1
ATOM 3805 N N . LEU A 1 476 ? 5.387 -64.514 -24.027 1.00 69.81 476 LEU A N 1
ATOM 3806 C CA . LEU A 1 476 ? 5.164 -64.633 -22.584 1.00 69.81 476 LEU A CA 1
ATOM 3807 C C . LEU A 1 476 ? 5.647 -65.998 -22.061 1.00 69.81 476 LEU A C 1
ATOM 3809 O O . LEU A 1 476 ? 5.646 -66.992 -22.798 1.00 69.81 476 LEU A O 1
ATOM 3813 N N . ASN A 1 477 ? 6.023 -66.061 -20.780 1.00 66.62 477 ASN A N 1
ATOM 3814 C CA . ASN A 1 477 ? 6.342 -67.325 -20.119 1.00 66.62 477 ASN A CA 1
ATOM 3815 C C . ASN A 1 477 ? 5.091 -68.211 -19.979 1.00 66.62 477 ASN A C 1
ATOM 3817 O O . ASN A 1 477 ? 4.005 -67.745 -19.612 1.00 66.62 477 ASN A O 1
ATOM 3821 N N . LYS A 1 478 ? 5.257 -69.515 -20.246 1.00 61.78 478 LYS A N 1
ATOM 3822 C CA . LYS A 1 478 ? 4.189 -70.515 -20.089 1.00 61.78 478 LYS A CA 1
ATOM 3823 C C . LYS A 1 478 ? 3.664 -70.500 -18.650 1.00 61.78 478 LYS A C 1
ATOM 3825 O O . LYS A 1 478 ? 4.454 -70.452 -17.708 1.00 61.78 478 LYS A O 1
ATOM 3830 N N . ASN A 1 479 ? 2.342 -70.555 -18.489 1.00 63.78 479 ASN A N 1
ATOM 3831 C CA . ASN A 1 479 ? 1.650 -70.501 -17.194 1.00 63.78 479 ASN A CA 1
ATOM 3832 C C . ASN A 1 479 ? 1.940 -69.211 -16.380 1.00 63.78 479 ASN A C 1
ATOM 3834 O O . ASN A 1 479 ? 1.927 -69.227 -15.147 1.00 63.78 479 ASN A O 1
ATOM 3838 N N . ARG A 1 480 ? 2.238 -68.096 -17.070 1.00 69.06 480 ARG A N 1
ATOM 3839 C CA . ARG A 1 480 ? 2.372 -66.739 -16.491 1.00 69.06 480 ARG A CA 1
ATOM 3840 C C . ARG A 1 480 ? 1.778 -65.628 -17.361 1.00 69.06 480 ARG A C 1
ATOM 3842 O O . ARG A 1 480 ? 1.433 -64.577 -16.829 1.00 69.06 480 ARG A O 1
ATOM 3849 N N . GLY A 1 481 ? 1.681 -65.840 -18.675 1.00 68.94 481 GLY A N 1
ATOM 3850 C CA . GLY A 1 481 ? 1.089 -64.882 -19.610 1.00 68.94 481 GLY A CA 1
ATOM 3851 C C . GLY A 1 481 ? -0.439 -64.791 -19.533 1.00 68.94 481 GLY A C 1
ATOM 3852 O O . GLY A 1 481 ? -1.113 -65.812 -19.438 1.00 68.94 481 GLY A O 1
ATOM 3853 N N . PHE A 1 482 ? -0.973 -63.574 -19.621 1.00 78.00 482 PHE A N 1
ATOM 3854 C CA . PHE A 1 482 ? -2.400 -63.248 -19.693 1.00 78.00 482 PHE A CA 1
ATOM 3855 C C . PHE A 1 482 ? -2.609 -62.050 -20.642 1.00 78.00 482 PHE A C 1
ATOM 3857 O O . PHE A 1 482 ? -1.705 -61.235 -20.808 1.00 78.00 482 PHE A O 1
ATOM 3864 N N . TYR A 1 483 ? -3.786 -61.917 -21.263 1.00 78.81 483 TYR A N 1
ATOM 3865 C CA . TYR A 1 483 ? -4.113 -60.774 -22.129 1.00 78.81 483 TYR A CA 1
ATOM 3866 C C . TYR A 1 483 ? -5.316 -60.003 -21.580 1.00 78.81 483 TYR A C 1
ATOM 3868 O O . TYR A 1 483 ? -6.400 -60.566 -21.429 1.00 78.81 483 TYR A O 1
ATOM 3876 N N . ALA A 1 484 ? -5.135 -58.706 -21.328 1.00 77.69 484 ALA A N 1
ATOM 3877 C CA . ALA A 1 484 ? -6.161 -57.811 -20.791 1.00 77.69 484 ALA A CA 1
ATOM 3878 C C . ALA A 1 484 ? -6.584 -56.749 -21.817 1.00 77.69 484 ALA A C 1
ATOM 3880 O O . ALA A 1 484 ? -5.800 -56.361 -22.685 1.00 77.69 484 ALA A O 1
ATOM 3881 N N . SER A 1 485 ? -7.815 -56.236 -21.707 1.00 78.00 485 SER A N 1
ATOM 3882 C CA . SER A 1 485 ? -8.232 -55.081 -22.515 1.00 78.00 485 SER A CA 1
ATOM 3883 C C . SER A 1 485 ? -7.529 -53.803 -22.049 1.00 78.00 485 SER A C 1
ATOM 3885 O O . SER A 1 485 ? -7.240 -53.652 -20.859 1.00 78.00 485 SER A O 1
ATOM 3887 N N . VAL A 1 486 ? -7.301 -52.864 -22.971 1.00 74.69 486 VAL A N 1
ATOM 3888 C CA . VAL A 1 486 ? -6.711 -51.545 -22.675 1.00 74.69 486 VAL A CA 1
ATOM 3889 C C . VAL A 1 486 ? -7.453 -50.839 -21.529 1.00 74.69 486 VAL A C 1
ATOM 3891 O O . VAL A 1 486 ? -6.834 -50.439 -20.543 1.00 74.69 486 VAL A O 1
ATOM 3894 N N . ASN A 1 487 ? -8.789 -50.806 -21.583 1.00 72.12 487 ASN A N 1
ATOM 3895 C CA . ASN A 1 487 ? -9.625 -50.196 -20.543 1.00 72.12 487 ASN A CA 1
ATOM 3896 C C . ASN A 1 487 ? -9.495 -50.911 -19.185 1.00 72.12 487 ASN A C 1
ATOM 3898 O O . ASN A 1 487 ? -9.512 -50.259 -18.144 1.00 72.12 487 ASN A O 1
ATOM 3902 N N . SER A 1 488 ? -9.333 -52.240 -19.171 1.00 74.25 488 SER A N 1
ATOM 3903 C CA . SER A 1 488 ? -9.125 -53.004 -17.930 1.00 74.25 488 SER A CA 1
ATOM 3904 C C . SER A 1 488 ? -7.820 -52.613 -17.231 1.00 74.25 488 SER A C 1
ATOM 3906 O O . SER A 1 488 ? -7.801 -52.498 -16.008 1.00 74.25 488 SER A O 1
ATOM 3908 N N . VAL A 1 489 ? -6.744 -52.396 -17.996 1.00 74.75 489 VAL A N 1
ATOM 3909 C CA . VAL A 1 489 ? -5.426 -52.024 -17.458 1.00 74.75 489 VAL A CA 1
ATOM 3910 C C . VAL A 1 489 ? -5.418 -50.582 -16.953 1.00 74.75 489 VAL A C 1
ATOM 3912 O O . VAL A 1 489 ? -4.993 -50.347 -15.823 1.00 74.75 489 VAL A O 1
ATOM 3915 N N . TYR A 1 490 ? -5.949 -49.627 -17.724 1.00 73.25 490 TYR A N 1
ATOM 3916 C CA . TYR A 1 490 ? -6.019 -48.233 -17.274 1.00 73.25 490 TYR A CA 1
ATOM 3917 C C . TYR A 1 490 ? -6.921 -48.048 -16.044 1.00 73.25 490 TYR A C 1
ATOM 3919 O O . TYR A 1 490 ? -6.538 -47.327 -15.123 1.00 73.25 490 TYR A O 1
ATOM 3927 N N . ASN A 1 491 ? -8.055 -48.755 -15.960 1.00 71.94 491 ASN A N 1
ATOM 3928 C CA . ASN A 1 491 ? -8.914 -48.711 -14.772 1.00 71.94 491 ASN A CA 1
ATOM 3929 C C . ASN A 1 491 ? -8.207 -49.251 -13.516 1.00 71.94 491 ASN A C 1
ATOM 3931 O O . ASN A 1 491 ? -8.332 -48.657 -12.447 1.00 71.94 491 ASN A O 1
ATOM 3935 N N . ALA A 1 492 ? -7.440 -50.341 -13.634 1.00 73.81 492 ALA A N 1
ATOM 3936 C CA . ALA A 1 492 ? -6.685 -50.902 -12.512 1.00 73.81 492 ALA A CA 1
ATOM 3937 C C . ALA A 1 492 ? -5.554 -49.963 -12.045 1.00 73.81 492 ALA A C 1
ATOM 3939 O O . ALA A 1 492 ? -5.405 -49.725 -10.845 1.00 73.81 492 ALA A O 1
ATOM 3940 N N . LEU A 1 493 ? -4.811 -49.356 -12.980 1.00 73.06 493 LEU A N 1
ATOM 3941 C CA . LEU A 1 493 ? -3.788 -48.348 -12.668 1.00 73.06 493 LEU A CA 1
ATOM 3942 C C . LEU A 1 493 ? -4.395 -47.109 -11.979 1.00 73.06 493 LEU A C 1
ATOM 3944 O O . LEU A 1 493 ? -3.852 -46.634 -10.982 1.00 73.06 493 LEU A O 1
ATOM 3948 N N . GLY A 1 494 ? -5.548 -46.623 -12.454 1.00 62.41 494 GLY A N 1
ATOM 3949 C CA . GLY A 1 494 ? -6.267 -45.499 -11.841 1.00 62.41 494 GLY A CA 1
ATOM 3950 C C . GLY A 1 494 ? -6.788 -45.798 -10.429 1.00 62.41 494 GLY A C 1
ATOM 3951 O O . GLY A 1 494 ? -6.726 -44.939 -9.551 1.00 62.41 494 GLY A O 1
ATOM 3952 N N . GLN A 1 495 ? -7.238 -47.028 -10.162 1.00 65.31 495 GLN A N 1
ATOM 3953 C CA . GLN A 1 495 ? -7.642 -47.442 -8.813 1.00 65.31 495 GLN A CA 1
ATOM 3954 C C . GLN A 1 495 ? -6.448 -47.511 -7.848 1.00 65.31 495 GLN A C 1
ATOM 3956 O O . GLN A 1 495 ? -6.542 -46.998 -6.734 1.00 65.31 495 GLN A O 1
ATOM 3961 N N . GLN A 1 496 ? -5.299 -48.043 -8.282 1.00 67.44 496 GLN A N 1
ATOM 3962 C CA . GLN A 1 496 ? -4.076 -48.056 -7.466 1.00 67.44 496 GLN A CA 1
ATOM 3963 C C . GLN A 1 496 ? -3.540 -46.648 -7.149 1.00 67.44 496 GLN A C 1
ATOM 3965 O O . GLN A 1 496 ? -2.932 -46.449 -6.096 1.00 67.44 496 GLN A O 1
ATOM 3970 N N . GLN A 1 497 ? -3.751 -45.675 -8.039 1.00 61.56 497 GLN A N 1
ATOM 3971 C CA . GLN A 1 497 ? -3.431 -44.265 -7.803 1.00 61.56 497 GLN A CA 1
ATOM 3972 C C . GLN A 1 497 ? -4.303 -43.699 -6.662 1.00 61.56 497 GLN A C 1
ATOM 3974 O O . GLN A 1 497 ? -3.780 -43.268 -5.633 1.00 61.56 497 GLN A O 1
ATOM 3979 N N . LEU A 1 498 ? -5.629 -43.841 -6.784 1.00 52.22 498 LEU A N 1
ATOM 3980 C CA . LEU A 1 498 ? -6.612 -43.385 -5.790 1.00 52.22 498 LEU A CA 1
ATOM 3981 C C . LEU A 1 498 ? -6.453 -44.050 -4.409 1.00 52.22 498 LEU A C 1
ATOM 3983 O O . LEU A 1 498 ? -6.718 -43.421 -3.381 1.00 52.22 498 LEU A O 1
ATOM 3987 N N . GLU A 1 499 ? -6.024 -45.315 -4.343 1.00 57.97 499 GLU A N 1
ATOM 3988 C CA . GLU A 1 499 ? -5.753 -45.978 -3.060 1.00 57.97 499 GLU A CA 1
ATOM 3989 C C . GLU A 1 499 ? -4.480 -45.464 -2.373 1.00 57.97 499 GLU A C 1
ATOM 3991 O O . GLU A 1 499 ? -4.483 -45.308 -1.149 1.00 57.97 499 GLU A O 1
ATOM 3996 N N . LYS A 1 500 ? -3.417 -45.131 -3.122 1.00 58.84 500 LYS A N 1
ATOM 3997 C CA . LYS A 1 500 ? -2.206 -44.504 -2.554 1.00 58.84 500 LYS A CA 1
ATOM 3998 C C . LYS A 1 500 ? -2.521 -43.139 -1.948 1.00 58.84 500 LYS A C 1
ATOM 4000 O O . LYS A 1 500 ? -2.142 -42.878 -0.807 1.00 58.84 500 LYS A O 1
ATOM 4005 N N . GLU A 1 501 ? -3.276 -42.320 -2.675 1.00 54.09 501 GLU A N 1
ATOM 4006 C CA . GLU A 1 501 ? -3.728 -40.993 -2.240 1.00 54.09 501 GLU A CA 1
ATOM 4007 C C . GLU A 1 501 ? -4.603 -41.094 -0.976 1.00 54.09 501 GLU A C 1
ATOM 4009 O O . GLU A 1 501 ? -4.366 -40.401 0.017 1.00 54.09 501 GLU A O 1
ATOM 4014 N N . ARG A 1 502 ? -5.546 -42.049 -0.936 1.00 51.16 502 ARG A N 1
ATOM 4015 C CA . ARG A 1 502 ? -6.344 -42.348 0.269 1.00 51.16 502 ARG A CA 1
ATOM 4016 C C . ARG A 1 502 ? -5.505 -42.835 1.453 1.00 51.16 502 ARG A C 1
ATOM 4018 O O . ARG A 1 502 ? -5.824 -42.501 2.596 1.00 51.16 502 ARG A O 1
ATOM 4025 N N . LEU A 1 503 ? -4.446 -43.611 1.216 1.00 48.72 503 LEU A N 1
ATOM 4026 C CA . LEU A 1 503 ? -3.569 -44.108 2.280 1.00 48.72 503 LEU A CA 1
ATOM 4027 C C . LEU A 1 503 ? -2.662 -42.999 2.844 1.00 48.72 503 LEU A C 1
ATOM 4029 O O . LEU A 1 503 ? -2.453 -42.949 4.056 1.00 48.72 503 LEU A O 1
ATOM 4033 N N . GLN A 1 504 ? -2.189 -42.074 2.001 1.00 48.94 504 GLN A N 1
ATOM 4034 C CA . GLN A 1 504 ? -1.536 -40.837 2.452 1.00 48.94 504 GLN A CA 1
ATOM 4035 C C . GLN A 1 504 ? -2.503 -39.967 3.267 1.00 48.94 504 GLN A C 1
ATOM 4037 O O . GLN A 1 504 ? -2.144 -39.526 4.359 1.00 48.94 504 GLN A O 1
ATOM 4042 N N . GLY A 1 505 ? -3.749 -39.802 2.806 1.00 41.88 505 GLY A N 1
ATOM 4043 C CA . GLY A 1 505 ? -4.796 -39.088 3.543 1.00 41.88 505 GLY A CA 1
ATOM 4044 C C . GLY A 1 505 ? -5.043 -39.661 4.944 1.00 41.88 505 GLY A C 1
ATOM 4045 O O . GLY A 1 505 ? -5.068 -38.911 5.918 1.00 41.88 505 GLY A O 1
ATOM 4046 N N . ARG A 1 506 ? -5.137 -40.992 5.084 1.00 42.00 506 ARG A N 1
ATOM 4047 C CA . ARG A 1 506 ? -5.280 -41.648 6.399 1.00 42.00 506 ARG A CA 1
ATOM 4048 C C . ARG A 1 506 ? -4.086 -41.399 7.324 1.00 42.00 506 ARG A C 1
ATOM 4050 O O . ARG A 1 506 ? -4.302 -41.055 8.481 1.00 42.00 506 ARG A O 1
ATOM 4057 N N . LYS A 1 507 ? -2.851 -41.483 6.817 1.00 42.19 507 LYS A N 1
ATOM 4058 C CA . LYS A 1 507 ? -1.648 -41.170 7.612 1.00 42.19 507 LYS A CA 1
ATOM 4059 C C . LYS A 1 507 ? -1.607 -39.705 8.062 1.00 42.19 507 LYS A C 1
ATOM 4061 O O . LYS A 1 507 ? -1.252 -39.444 9.207 1.00 42.19 507 LYS A O 1
ATOM 4066 N N . LYS A 1 508 ? -2.037 -38.764 7.209 1.00 40.25 508 LYS A N 1
ATOM 4067 C CA . LYS A 1 508 ? -2.166 -37.337 7.564 1.00 40.25 508 LYS A CA 1
ATOM 4068 C C . LYS A 1 508 ? -3.187 -37.134 8.697 1.00 40.25 508 LYS A C 1
ATOM 4070 O O . LYS A 1 508 ? -2.920 -36.377 9.624 1.00 40.25 508 LYS A O 1
ATOM 4075 N N . ILE A 1 509 ? -4.304 -37.870 8.682 1.00 41.06 509 ILE A N 1
ATOM 4076 C CA . ILE A 1 509 ? -5.329 -37.851 9.746 1.00 41.06 509 ILE A CA 1
ATOM 4077 C C . ILE A 1 509 ? -4.816 -38.461 11.066 1.00 41.06 509 ILE A C 1
ATOM 4079 O O . ILE A 1 509 ? -5.087 -37.910 12.132 1.00 41.06 509 ILE A O 1
ATOM 4083 N N . GLU A 1 510 ? -4.052 -39.558 11.030 1.00 36.09 510 GLU A N 1
ATOM 4084 C CA . GLU A 1 510 ? -3.444 -40.124 12.248 1.00 36.09 510 GLU A CA 1
ATOM 4085 C C . GLU A 1 510 ? -2.366 -39.209 12.848 1.00 36.09 510 GLU A C 1
ATOM 4087 O O . GLU A 1 510 ? -2.315 -39.067 14.069 1.00 36.09 510 GLU A O 1
ATOM 4092 N N . GLN A 1 511 ? -1.572 -38.511 12.023 1.00 39.22 511 GLN A N 1
ATOM 4093 C CA . GLN A 1 511 ? -0.656 -37.473 12.512 1.00 39.22 511 GLN A CA 1
ATOM 4094 C C . GLN A 1 511 ? -1.409 -36.303 13.161 1.00 39.22 511 GLN A C 1
ATOM 4096 O O . GLN A 1 511 ? -1.079 -35.935 14.287 1.00 39.22 511 GLN A O 1
ATOM 4101 N N . LEU A 1 512 ? -2.456 -35.771 12.515 1.00 40.00 512 LEU A N 1
ATOM 4102 C CA . LEU A 1 512 ? -3.289 -34.686 13.064 1.00 40.00 512 LEU A CA 1
ATOM 4103 C C . LEU A 1 512 ? -3.874 -35.028 14.443 1.00 40.00 512 LEU A C 1
ATOM 4105 O O . LEU A 1 512 ? -3.989 -34.158 15.302 1.00 40.00 512 LEU A O 1
ATOM 4109 N N . ARG A 1 513 ? -4.172 -36.306 14.705 1.00 33.34 513 ARG A N 1
ATOM 4110 C CA . ARG A 1 513 ? -4.675 -36.758 16.010 1.00 33.34 513 ARG A CA 1
ATOM 4111 C C . ARG A 1 513 ? -3.651 -36.634 17.149 1.00 33.34 513 ARG A C 1
ATOM 4113 O O . ARG A 1 513 ? -4.060 -36.557 18.300 1.00 33.34 513 ARG A O 1
ATOM 4120 N N . CYS A 1 514 ? -2.355 -36.587 16.834 1.00 39.72 514 CYS A N 1
ATOM 4121 C CA . CYS A 1 514 ? -1.257 -36.402 17.790 1.00 39.72 514 CYS A CA 1
ATOM 4122 C C . CYS A 1 514 ? -0.871 -34.916 17.985 1.00 39.72 514 CYS A C 1
ATOM 4124 O O . CYS A 1 514 ? -0.243 -34.554 18.975 1.00 39.72 514 CYS A O 1
ATOM 4126 N N . ILE A 1 515 ? -1.280 -34.030 17.065 1.00 47.84 515 ILE A N 1
ATOM 4127 C CA . ILE A 1 515 ? -0.956 -32.588 17.084 1.00 47.84 515 ILE A CA 1
ATOM 4128 C C . ILE A 1 515 ? -1.729 -31.819 18.176 1.00 47.84 515 ILE A C 1
ATOM 4130 O O . ILE A 1 515 ? -1.321 -30.726 18.569 1.00 47.84 515 ILE A O 1
ATOM 4134 N N . LYS A 1 516 ? -2.825 -32.379 18.707 1.00 40.91 516 LYS A N 1
ATOM 4135 C CA . LYS A 1 516 ? -3.728 -31.668 19.630 1.00 40.91 516 LYS A CA 1
ATOM 4136 C C . LYS A 1 516 ? -3.131 -31.272 20.985 1.00 40.91 516 LYS A C 1
ATOM 4138 O O . LYS A 1 516 ? -3.679 -30.366 21.605 1.00 40.91 516 LYS A O 1
ATOM 4143 N N . GLU A 1 517 ? -2.064 -31.924 21.447 1.00 49.97 517 GLU A N 1
ATOM 4144 C CA . GLU A 1 517 ? -1.632 -31.823 22.854 1.00 49.97 517 GLU A CA 1
ATOM 4145 C C . GLU A 1 517 ? -0.238 -31.210 23.069 1.00 49.97 517 GLU A C 1
ATOM 4147 O O . GLU A 1 517 ? 0.036 -30.753 24.173 1.00 49.97 517 GLU A O 1
ATOM 4152 N N . ASN A 1 518 ? 0.640 -31.151 22.056 1.00 64.25 518 ASN A N 1
ATOM 4153 C CA . ASN A 1 518 ? 1.979 -30.555 22.189 1.00 64.25 518 ASN A CA 1
ATOM 4154 C C . ASN A 1 518 ? 2.467 -29.877 20.892 1.00 64.25 518 ASN A C 1
ATOM 4156 O O . ASN A 1 518 ? 2.334 -30.423 19.793 1.00 64.25 518 ASN A O 1
ATOM 4160 N N . LEU A 1 519 ? 3.107 -28.711 21.030 1.00 77.94 519 LEU A N 1
ATOM 4161 C CA . LEU A 1 519 ? 3.908 -28.088 19.968 1.00 77.94 519 LEU A CA 1
ATOM 4162 C C . LEU A 1 519 ? 5.325 -28.697 19.934 1.00 77.94 519 LEU A C 1
ATOM 4164 O O . LEU A 1 519 ? 5.830 -29.108 20.981 1.00 77.94 519 LEU A O 1
ATOM 4168 N N . PRO A 1 520 ? 6.008 -28.745 18.773 1.00 81.69 520 PRO A N 1
ATOM 4169 C CA . PRO A 1 520 ? 7.370 -29.266 18.706 1.00 81.69 520 PRO A CA 1
ATOM 4170 C C . PRO A 1 520 ? 8.355 -28.382 19.493 1.00 81.69 520 PRO A C 1
ATOM 4172 O O . PRO A 1 520 ? 8.256 -27.151 19.430 1.00 81.69 520 PRO A O 1
ATOM 4175 N N . PRO A 1 521 ? 9.317 -28.978 20.221 1.00 76.31 521 PRO A N 1
ATOM 4176 C CA . PRO A 1 521 ? 10.271 -28.229 21.029 1.00 76.31 521 PRO A CA 1
A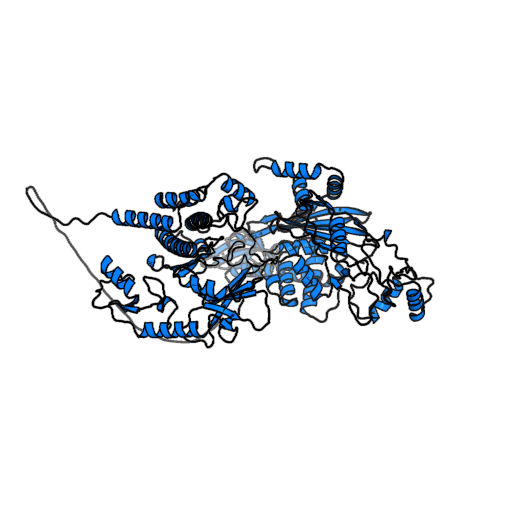TOM 4177 C C . PRO A 1 521 ? 11.308 -27.508 20.159 1.00 76.31 521 PRO A C 1
ATOM 4179 O O . PRO A 1 521 ? 11.832 -28.072 19.198 1.00 76.31 521 PRO A O 1
ATOM 4182 N N . LEU A 1 522 ? 11.665 -26.284 20.559 1.00 78.81 522 LEU A N 1
ATOM 4183 C CA . LEU A 1 522 ? 12.607 -25.382 19.879 1.00 78.81 522 LEU A CA 1
ATOM 4184 C C . LEU A 1 522 ? 14.081 -25.825 20.030 1.00 78.81 522 LEU A C 1
ATOM 4186 O O . LEU A 1 522 ? 14.928 -25.078 20.508 1.00 78.81 522 LEU A O 1
ATOM 4190 N N . ASN A 1 523 ? 14.390 -27.068 19.659 1.00 75.25 523 ASN A N 1
ATOM 4191 C CA . ASN A 1 523 ? 15.685 -27.703 19.924 1.00 75.25 523 ASN A CA 1
ATOM 4192 C C . ASN A 1 523 ? 16.736 -27.491 18.821 1.00 75.25 523 ASN A C 1
ATOM 4194 O O . ASN A 1 523 ? 17.929 -27.599 19.104 1.00 75.25 523 ASN A O 1
ATOM 4198 N N . GLN A 1 524 ? 16.326 -27.228 17.576 1.00 80.00 524 GLN A N 1
ATOM 4199 C CA . GLN A 1 524 ? 17.221 -27.002 16.432 1.00 80.00 524 GLN A CA 1
ATOM 4200 C C . GLN A 1 524 ? 16.613 -25.963 15.473 1.00 80.00 524 GLN A C 1
ATOM 4202 O O . GLN A 1 524 ? 15.391 -25.941 15.322 1.00 80.00 524 GLN A O 1
ATOM 4207 N N . PRO A 1 525 ? 17.429 -25.126 14.804 1.00 84.44 525 PRO A N 1
ATOM 4208 C CA . PRO A 1 525 ? 16.942 -24.194 13.799 1.00 84.44 525 PRO A CA 1
ATOM 4209 C C . PRO A 1 525 ? 16.778 -24.909 12.456 1.00 84.44 525 PRO A C 1
ATOM 4211 O O . PRO A 1 525 ? 17.630 -25.710 12.058 1.00 84.44 525 PRO A O 1
ATOM 4214 N N . VAL A 1 526 ? 15.706 -24.598 11.730 1.00 85.25 526 VAL A N 1
ATOM 4215 C CA . VAL A 1 526 ? 15.459 -25.163 10.401 1.00 85.25 526 VAL A CA 1
ATOM 4216 C C . VAL A 1 526 ? 15.984 -24.194 9.339 1.00 85.25 526 VAL A C 1
ATOM 4218 O O . VAL A 1 526 ? 15.661 -23.010 9.359 1.00 85.25 526 VAL A O 1
ATOM 4221 N N . LEU A 1 527 ? 16.839 -24.698 8.444 1.00 91.19 527 LEU A N 1
ATOM 4222 C CA . LEU A 1 527 ? 17.723 -23.890 7.596 1.00 91.19 527 LEU A CA 1
ATOM 4223 C C . LEU A 1 527 ? 17.729 -24.347 6.136 1.00 91.19 527 LEU A C 1
ATOM 4225 O O . LEU A 1 527 ? 17.591 -25.539 5.846 1.00 91.19 527 LEU A O 1
ATOM 4229 N N . GLY A 1 528 ? 17.975 -23.394 5.241 1.00 88.75 528 GLY A N 1
ATOM 4230 C CA . GLY A 1 528 ? 18.118 -23.576 3.804 1.00 88.75 528 GLY A CA 1
ATOM 4231 C C . GLY A 1 528 ? 16.936 -23.053 2.989 1.00 88.75 528 GLY A C 1
ATOM 4232 O O . GLY A 1 528 ? 16.035 -22.375 3.483 1.00 88.75 528 GLY A O 1
ATOM 4233 N N . VAL A 1 529 ? 16.980 -23.385 1.702 1.00 85.81 529 VAL A N 1
ATOM 4234 C CA . VAL A 1 529 ? 15.959 -23.076 0.694 1.00 85.81 529 VAL A CA 1
ATOM 4235 C C . VAL A 1 529 ? 14.731 -23.977 0.895 1.00 85.81 529 VAL A C 1
ATOM 4237 O O . VAL A 1 529 ? 14.876 -25.150 1.243 1.00 85.81 529 VAL A O 1
ATOM 4240 N N . ASN A 1 530 ? 13.529 -23.449 0.647 1.00 85.94 530 ASN A N 1
ATOM 4241 C CA . ASN A 1 530 ? 12.240 -24.054 1.011 1.00 85.94 530 ASN A CA 1
ATOM 4242 C C . ASN A 1 530 ? 12.109 -24.313 2.522 1.00 85.94 530 ASN A C 1
ATOM 4244 O O . ASN A 1 530 ? 11.622 -25.369 2.918 1.00 85.94 530 ASN A O 1
ATOM 4248 N N . LYS A 1 531 ? 12.537 -23.363 3.364 1.00 92.75 531 LYS A N 1
ATOM 4249 C CA . LYS A 1 531 ? 12.295 -23.354 4.820 1.00 92.75 531 LYS A CA 1
ATOM 4250 C C . LYS A 1 531 ? 11.615 -22.056 5.253 1.00 92.75 531 LYS A C 1
ATOM 4252 O O . LYS A 1 531 ? 11.717 -21.050 4.562 1.00 92.75 531 LYS A O 1
ATOM 4257 N N . GLY A 1 532 ? 10.942 -22.076 6.401 1.00 92.81 532 GLY A N 1
ATOM 4258 C CA . GLY A 1 532 ? 10.109 -20.971 6.876 1.00 92.81 532 GLY A CA 1
ATOM 4259 C C . GLY A 1 532 ? 8.689 -21.048 6.313 1.00 92.81 532 GLY A C 1
ATOM 4260 O O . GLY A 1 532 ? 8.125 -22.138 6.207 1.00 92.81 532 GLY A O 1
ATOM 4261 N N . ILE A 1 533 ? 8.102 -19.899 5.975 1.00 94.81 533 ILE A N 1
ATOM 4262 C CA . ILE A 1 533 ? 6.751 -19.798 5.401 1.00 94.81 533 ILE A CA 1
ATOM 4263 C C . ILE A 1 533 ? 6.865 -19.454 3.914 1.00 94.81 533 ILE A C 1
ATOM 4265 O O . ILE A 1 533 ? 7.545 -18.496 3.556 1.00 94.81 533 ILE A O 1
ATOM 4269 N N . GLU A 1 534 ? 6.220 -20.241 3.054 1.00 90.38 534 GLU A N 1
ATOM 4270 C CA . GLU A 1 534 ? 6.119 -19.968 1.621 1.00 90.38 534 GLU A CA 1
ATOM 4271 C C . GLU A 1 534 ? 5.194 -18.769 1.378 1.00 90.38 534 GLU A C 1
ATOM 4273 O O . GLU A 1 534 ? 4.004 -18.837 1.692 1.00 90.38 534 GLU A O 1
ATOM 4278 N N . GLY A 1 535 ? 5.733 -17.678 0.825 1.00 81.38 535 GLY A N 1
ATOM 4279 C CA . GLY A 1 535 ? 4.960 -16.457 0.615 1.00 81.38 535 GLY A CA 1
ATOM 4280 C C . GLY A 1 535 ? 3.839 -16.627 -0.410 1.00 81.38 535 GLY A C 1
ATOM 4281 O O . GLY A 1 535 ? 4.047 -17.145 -1.511 1.00 81.38 535 GLY A O 1
ATOM 4282 N N . ASP A 1 536 ? 2.654 -16.140 -0.064 1.00 80.12 536 ASP A N 1
ATOM 4283 C CA . ASP A 1 536 ? 1.499 -16.009 -0.946 1.00 80.12 536 ASP A CA 1
ATOM 4284 C C . ASP A 1 536 ? 1.464 -14.603 -1.587 1.00 80.12 536 ASP A C 1
ATOM 4286 O O . ASP A 1 536 ? 2.236 -13.703 -1.242 1.00 80.12 536 ASP A O 1
ATOM 4290 N N . SER A 1 537 ? 0.570 -14.387 -2.552 1.00 77.62 537 SER A N 1
ATOM 4291 C CA . SER A 1 537 ? 0.382 -13.065 -3.152 1.00 77.62 537 SER A CA 1
ATOM 4292 C C . SER A 1 537 ? -0.034 -12.050 -2.082 1.00 77.62 537 SER A C 1
ATOM 4294 O O . SER A 1 537 ? -1.037 -12.236 -1.390 1.00 77.62 537 SER A O 1
ATOM 4296 N N . ASN A 1 538 ? 0.720 -10.955 -1.966 1.00 79.44 538 ASN A N 1
ATOM 4297 C CA . ASN A 1 538 ? 0.474 -9.870 -1.013 1.00 79.44 538 ASN A CA 1
ATOM 4298 C C . ASN A 1 538 ? 0.471 -10.314 0.468 1.00 79.44 538 ASN A C 1
ATOM 4300 O O . ASN A 1 538 ? -0.250 -9.714 1.261 1.00 79.44 538 ASN A O 1
ATOM 4304 N N . SER A 1 539 ? 1.208 -11.367 0.858 1.00 86.62 539 SER A N 1
ATOM 4305 C CA . SER A 1 539 ? 1.208 -11.872 2.247 1.00 86.62 539 SER A CA 1
ATOM 4306 C C . SER A 1 539 ? 2.463 -11.576 3.071 1.00 86.62 539 SER A C 1
ATOM 4308 O O . SER A 1 539 ? 2.436 -11.814 4.275 1.00 86.62 539 SER A O 1
ATOM 4310 N N . CYS A 1 540 ? 3.540 -11.029 2.490 1.00 87.62 540 CYS A N 1
ATOM 4311 C CA . CYS A 1 540 ? 4.857 -10.975 3.151 1.00 87.62 540 CYS A CA 1
ATOM 4312 C C . CYS A 1 540 ? 4.882 -10.247 4.511 1.00 87.62 540 CYS A C 1
ATOM 4314 O O . CYS A 1 540 ? 5.631 -10.642 5.409 1.00 87.62 540 CYS A O 1
ATOM 4316 N N . TYR A 1 541 ? 3.991 -9.269 4.709 1.00 91.50 541 TYR A N 1
ATOM 4317 C CA . TYR A 1 541 ? 3.735 -8.633 6.006 1.00 91.50 541 TYR A CA 1
ATOM 4318 C C . TYR A 1 541 ? 3.344 -9.642 7.102 1.00 91.50 541 TYR A C 1
ATOM 4320 O O . TYR A 1 541 ? 3.771 -9.518 8.249 1.00 91.50 541 TYR A O 1
ATOM 4328 N N . MET A 1 542 ? 2.546 -10.654 6.755 1.00 94.06 542 MET A N 1
ATOM 4329 C CA . MET A 1 542 ? 2.068 -11.707 7.644 1.00 94.06 542 MET A CA 1
ATOM 4330 C C . MET A 1 542 ? 3.101 -12.829 7.764 1.00 94.06 542 MET A C 1
ATOM 4332 O O . MET A 1 542 ? 3.383 -13.240 8.888 1.00 94.06 542 MET A O 1
ATOM 4336 N N . ASP A 1 543 ? 3.715 -13.267 6.655 1.00 94.44 543 ASP A N 1
ATOM 4337 C CA . ASP A 1 543 ? 4.738 -14.329 6.645 1.00 94.44 543 ASP A CA 1
ATOM 4338 C C . ASP A 1 543 ? 5.846 -14.020 7.662 1.00 94.44 543 ASP A C 1
ATOM 4340 O O . ASP A 1 543 ? 6.131 -14.801 8.572 1.00 94.44 543 ASP A O 1
ATOM 4344 N N . ALA A 1 544 ? 6.456 -12.841 7.527 1.00 96.00 544 ALA A N 1
ATOM 4345 C CA . ALA A 1 544 ? 7.606 -12.446 8.322 1.00 96.00 544 ALA A CA 1
ATOM 4346 C C . ALA A 1 544 ? 7.214 -12.083 9.766 1.00 96.00 544 ALA A C 1
ATOM 4348 O O . ALA A 1 544 ? 7.985 -12.347 10.686 1.00 96.00 544 ALA A O 1
ATOM 4349 N N . THR A 1 545 ? 5.996 -11.579 10.002 1.00 96.88 545 THR A N 1
ATOM 4350 C CA . THR A 1 545 ? 5.492 -11.316 11.364 1.00 96.88 545 THR A CA 1
ATOM 4351 C C . THR A 1 545 ? 5.195 -12.607 12.125 1.00 96.88 545 THR A C 1
ATOM 4353 O O . THR A 1 545 ? 5.631 -12.754 13.266 1.00 96.88 545 THR A O 1
ATOM 4356 N N . ILE A 1 546 ? 4.532 -13.585 11.497 1.00 96.69 546 ILE A N 1
ATOM 4357 C CA . ILE A 1 546 ? 4.305 -14.911 12.094 1.00 96.69 546 ILE A CA 1
ATOM 4358 C C . ILE A 1 546 ? 5.644 -15.615 12.348 1.00 96.69 546 ILE A C 1
ATOM 4360 O O . ILE A 1 546 ? 5.819 -16.228 13.402 1.00 96.69 546 ILE A O 1
ATOM 4364 N N . PHE A 1 547 ? 6.613 -15.491 11.434 1.00 97.06 547 PHE A N 1
ATOM 4365 C CA . PHE A 1 547 ? 7.956 -16.035 11.635 1.00 97.06 547 PHE A CA 1
ATOM 4366 C C . PHE A 1 547 ? 8.666 -15.387 12.842 1.00 97.06 547 PHE A C 1
ATOM 4368 O O . PHE A 1 547 ? 9.164 -16.113 13.703 1.00 97.06 547 PHE A O 1
ATOM 4375 N N . CYS A 1 548 ? 8.633 -14.053 12.977 1.00 97.12 548 CYS A N 1
ATOM 4376 C CA . CYS A 1 548 ? 9.127 -13.338 14.165 1.00 97.12 548 CYS A CA 1
ATOM 4377 C C . CYS A 1 548 ? 8.470 -13.822 15.467 1.00 97.12 548 CYS A C 1
ATOM 4379 O O . CYS A 1 548 ? 9.168 -14.062 16.451 1.00 97.12 548 CYS A O 1
ATOM 4381 N N . MET A 1 549 ? 7.142 -13.968 15.483 1.00 94.69 549 MET A N 1
ATOM 4382 C CA . MET A 1 549 ? 6.392 -14.345 16.684 1.00 94.69 549 MET A CA 1
ATOM 4383 C C . MET A 1 549 ? 6.615 -15.808 17.090 1.00 94.69 549 MET A C 1
ATOM 4385 O O . MET A 1 549 ? 6.783 -16.090 18.274 1.00 94.69 549 MET A O 1
ATOM 4389 N N . PHE A 1 550 ? 6.620 -16.747 16.138 1.00 93.81 550 PHE A N 1
ATOM 4390 C CA . PHE A 1 550 ? 6.443 -18.169 16.454 1.00 93.81 550 PHE A CA 1
ATOM 4391 C C . PHE A 1 550 ? 7.585 -19.104 16.037 1.00 93.81 550 PHE A C 1
ATOM 4393 O O . PHE A 1 550 ? 7.607 -20.230 16.539 1.00 93.81 550 PHE A O 1
ATOM 4400 N N . ALA A 1 551 ? 8.528 -18.706 15.172 1.00 92.25 551 ALA A N 1
ATOM 4401 C CA . ALA A 1 551 ? 9.556 -19.635 14.675 1.00 92.25 551 ALA A CA 1
ATOM 4402 C C . AL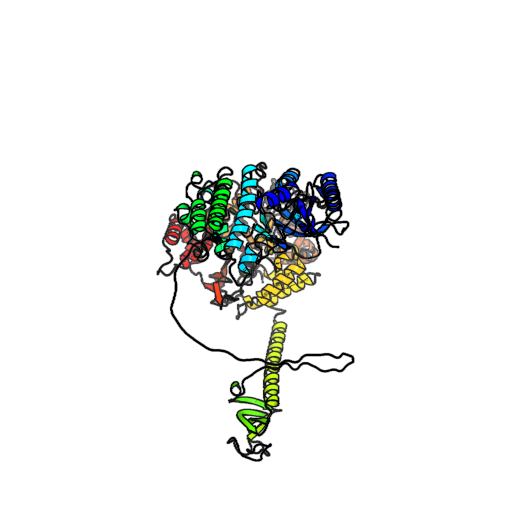A A 1 551 ? 10.467 -20.161 15.797 1.00 92.25 551 ALA A C 1
ATOM 4404 O O . ALA A 1 551 ? 10.622 -21.371 15.952 1.00 92.25 551 ALA A O 1
ATOM 4405 N N . TYR A 1 552 ? 11.031 -19.249 16.599 1.00 90.62 552 TYR A N 1
ATOM 4406 C CA . TYR A 1 552 ? 12.027 -19.557 17.639 1.00 90.62 552 TYR A CA 1
ATOM 4407 C C . TYR A 1 552 ? 11.737 -18.896 19.000 1.00 90.62 552 TYR A C 1
ATOM 4409 O O . TYR A 1 552 ? 12.586 -18.904 19.890 1.00 90.62 552 TYR A O 1
ATOM 4417 N N . CYS A 1 553 ? 10.527 -18.362 19.176 1.00 85.69 553 CYS A N 1
ATOM 4418 C CA . CYS A 1 553 ? 10.038 -17.743 20.407 1.00 85.69 553 CYS A CA 1
ATOM 4419 C C . CYS A 1 553 ? 8.749 -18.444 20.863 1.00 85.69 553 CYS A C 1
ATOM 4421 O O . CYS A 1 553 ? 7.940 -18.826 20.019 1.00 85.69 553 CYS A O 1
ATOM 4423 N N . ASN A 1 554 ? 8.567 -18.621 22.177 1.00 85.62 554 ASN A N 1
ATOM 4424 C CA . ASN A 1 554 ? 7.378 -19.235 22.788 1.00 85.62 554 ASN A CA 1
ATOM 4425 C C . ASN A 1 554 ? 6.521 -18.254 23.612 1.00 85.62 554 ASN A C 1
ATOM 4427 O O . ASN A 1 554 ? 5.512 -18.649 24.191 1.00 85.62 554 ASN A O 1
ATOM 4431 N N . VAL A 1 555 ? 6.886 -16.968 23.666 1.00 84.00 555 VAL A N 1
ATOM 4432 C CA . VAL A 1 555 ? 6.160 -15.956 24.458 1.00 84.00 555 VAL A CA 1
ATOM 4433 C C . VAL A 1 555 ? 4.707 -15.784 23.978 1.00 84.00 555 VAL A C 1
ATOM 4435 O O . VAL A 1 555 ? 3.799 -15.549 24.781 1.00 84.00 555 VAL A O 1
ATOM 4438 N N . PHE A 1 556 ? 4.474 -15.979 22.678 1.00 87.31 556 PHE A N 1
ATOM 4439 C CA . PHE A 1 556 ? 3.160 -15.891 22.037 1.00 87.31 556 PHE A CA 1
ATOM 4440 C C . PHE A 1 556 ? 2.334 -17.183 22.111 1.00 87.31 556 PHE A C 1
ATOM 4442 O O . PHE A 1 556 ? 1.174 -17.173 21.705 1.00 87.31 556 PHE A O 1
ATOM 4449 N N . ASP A 1 557 ? 2.869 -18.290 22.639 1.00 86.44 557 ASP A N 1
ATOM 4450 C CA . ASP A 1 557 ? 2.190 -19.599 22.598 1.00 86.44 557 ASP A CA 1
ATOM 4451 C C . ASP A 1 557 ? 0.858 -19.587 23.357 1.00 86.44 557 ASP A C 1
ATOM 4453 O O . ASP A 1 557 ? -0.085 -20.275 22.975 1.00 86.44 557 ASP A O 1
ATOM 4457 N N . SER A 1 558 ? 0.739 -18.726 24.372 1.00 79.69 558 SER A N 1
ATOM 4458 C CA . SER A 1 558 ? -0.519 -18.456 25.081 1.00 79.69 558 SER A CA 1
ATOM 4459 C C . SER A 1 558 ? -1.687 -18.096 24.148 1.00 79.69 558 SER A C 1
ATOM 4461 O O . SER A 1 558 ? -2.802 -18.559 24.383 1.00 79.69 558 SER A O 1
ATOM 4463 N N . LEU A 1 559 ? -1.444 -17.365 23.050 1.00 83.94 559 LEU A N 1
ATOM 4464 C CA . LEU A 1 559 ? -2.458 -16.995 22.051 1.00 83.94 559 LEU A CA 1
ATOM 4465 C C . LEU A 1 559 ? -3.062 -18.222 21.346 1.00 83.94 559 LEU A C 1
ATOM 4467 O O . LEU A 1 559 ? -4.255 -18.247 21.045 1.00 83.94 559 LEU A O 1
ATOM 4471 N N . LEU A 1 560 ? -2.269 -19.281 21.160 1.00 85.50 560 LEU A N 1
ATOM 4472 C CA . LEU A 1 560 ? -2.666 -20.530 20.495 1.00 85.50 560 LEU A CA 1
ATOM 4473 C C . LEU A 1 560 ? -3.591 -21.412 21.357 1.00 85.50 560 LEU A C 1
ATOM 4475 O O . LEU A 1 560 ? -4.118 -22.413 20.863 1.00 85.50 560 LEU A O 1
ATOM 4479 N N . HIS A 1 561 ? -3.758 -21.054 22.635 1.00 80.25 561 HIS A N 1
ATOM 4480 C CA . HIS A 1 561 ? -4.439 -21.849 23.661 1.00 80.25 561 HIS A CA 1
ATOM 4481 C C . HIS A 1 561 ? -5.435 -21.047 24.524 1.00 80.25 561 HIS A C 1
ATOM 4483 O O . HIS A 1 561 ? -5.998 -21.600 25.471 1.00 80.25 561 HIS A O 1
ATOM 4489 N N . MET A 1 562 ? -5.678 -19.763 24.224 1.00 75.38 562 MET A N 1
ATOM 4490 C CA . MET A 1 562 ? -6.707 -18.980 24.922 1.00 75.38 562 MET A CA 1
ATOM 4491 C C . MET A 1 562 ? -8.101 -19.560 24.681 1.00 75.38 562 MET A C 1
ATOM 4493 O O . MET A 1 562 ? -8.411 -19.996 23.574 1.00 75.38 562 MET A O 1
ATOM 4497 N N . ARG A 1 563 ? -8.951 -19.535 25.712 1.00 72.44 563 ARG A N 1
ATOM 4498 C CA . ARG A 1 563 ? -10.355 -19.949 25.595 1.00 72.44 563 ARG A CA 1
ATOM 4499 C C . ARG A 1 563 ? -11.158 -18.888 24.849 1.00 72.44 563 ARG A C 1
ATOM 4501 O O . ARG A 1 563 ? -10.996 -17.700 25.110 1.00 72.44 563 ARG A O 1
ATOM 4508 N N . THR A 1 564 ? -12.055 -19.333 23.980 1.00 76.06 564 THR A N 1
ATOM 4509 C CA . THR A 1 564 ? -13.017 -18.494 23.265 1.00 76.06 564 THR A CA 1
ATOM 4510 C C . THR A 1 564 ? -14.302 -19.284 23.049 1.00 76.06 564 THR A C 1
ATOM 4512 O O . THR A 1 564 ? -14.245 -20.479 22.771 1.00 76.06 564 THR A O 1
ATOM 4515 N N . ASP A 1 565 ? -15.450 -18.616 23.155 1.00 75.88 565 ASP A N 1
ATOM 4516 C CA . ASP A 1 565 ? -16.765 -19.196 22.846 1.00 75.88 565 ASP A CA 1
ATOM 4517 C C . ASP A 1 565 ? -17.204 -18.881 21.394 1.00 75.88 565 ASP A C 1
ATOM 4519 O O . ASP A 1 565 ? -18.330 -19.175 20.988 1.00 75.88 565 ASP A O 1
ATOM 4523 N N . LYS A 1 566 ? -16.327 -18.248 20.597 1.00 81.56 566 LYS A N 1
ATOM 4524 C CA . LYS A 1 566 ? -16.568 -17.855 19.198 1.00 81.56 566 LYS A CA 1
ATOM 4525 C C . LYS A 1 566 ? -15.869 -18.829 18.240 1.00 81.56 566 LYS A C 1
ATOM 4527 O O . LYS A 1 566 ? -14.654 -18.746 18.061 1.00 81.56 566 LYS A O 1
ATOM 4532 N N . GLU A 1 567 ? -16.637 -19.685 17.562 1.00 85.38 567 GLU A N 1
ATOM 4533 C CA . GLU A 1 567 ? -16.120 -20.695 16.612 1.00 85.38 567 GLU A CA 1
ATOM 4534 C C . GLU A 1 567 ? -15.152 -20.134 15.544 1.00 85.38 567 GLU A C 1
ATOM 4536 O O . GLU A 1 567 ? -14.082 -20.725 15.383 1.00 85.38 567 GLU A O 1
ATOM 4541 N N . PRO A 1 568 ? -15.386 -18.959 14.911 1.00 86.44 568 PRO A N 1
ATOM 4542 C CA . PRO A 1 568 ? -14.440 -18.410 13.935 1.00 86.44 568 PRO A CA 1
ATOM 4543 C C . PRO A 1 568 ? -13.058 -18.085 14.517 1.00 86.44 568 PRO A C 1
ATOM 4545 O O . PRO A 1 568 ? -12.069 -18.076 13.782 1.00 86.44 568 PRO A O 1
ATOM 4548 N N . ILE A 1 569 ? -12.984 -17.830 15.829 1.00 87.00 569 ILE A N 1
ATOM 4549 C CA . ILE A 1 569 ? -11.748 -17.538 16.561 1.00 87.00 569 ILE A CA 1
ATOM 4550 C C . ILE A 1 569 ? -11.065 -18.841 17.003 1.00 87.00 569 ILE A C 1
ATOM 4552 O O . ILE A 1 569 ? -9.856 -18.969 16.822 1.00 87.00 569 ILE A O 1
ATOM 4556 N N . GLU A 1 570 ? -11.816 -19.840 17.483 1.00 87.44 570 GLU A N 1
ATOM 4557 C CA . GLU A 1 570 ? -11.270 -21.180 17.779 1.00 87.44 570 GLU A CA 1
ATOM 4558 C C . GLU A 1 570 ? -10.646 -21.801 16.516 1.00 87.44 570 GLU A C 1
ATOM 4560 O O . GLU A 1 570 ? -9.521 -22.307 16.533 1.00 87.44 570 GLU A O 1
ATOM 4565 N N . LYS A 1 571 ? -11.339 -21.678 15.382 1.00 88.75 571 LYS A N 1
ATOM 4566 C CA . LYS A 1 571 ? -10.901 -22.119 14.052 1.00 88.75 571 LYS A CA 1
ATOM 4567 C C . LYS A 1 571 ? -9.672 -21.344 13.557 1.00 88.75 571 LYS A C 1
ATOM 4569 O O . LYS A 1 571 ? -8.762 -21.949 12.988 1.00 88.75 571 LYS A O 1
ATOM 4574 N N . LEU A 1 572 ? -9.578 -20.038 13.839 1.00 91.88 572 LEU A N 1
ATOM 4575 C CA . LEU A 1 572 ? -8.375 -19.233 13.575 1.00 91.88 572 LEU A CA 1
ATOM 4576 C C . LEU A 1 572 ? -7.172 -19.723 14.401 1.00 91.88 572 LEU A C 1
ATOM 4578 O O . LEU A 1 572 ? -6.091 -19.933 13.846 1.00 91.88 572 LEU A O 1
ATOM 4582 N N . GLN A 1 573 ? -7.362 -19.964 15.704 1.00 90.31 573 GLN A N 1
ATOM 4583 C CA . GLN A 1 573 ? -6.330 -20.537 16.576 1.00 90.31 573 GLN A CA 1
ATOM 4584 C C . GLN A 1 573 ? -5.919 -21.934 16.114 1.00 90.31 573 GLN A C 1
ATOM 4586 O O . GLN A 1 573 ? -4.730 -22.245 16.129 1.00 90.31 573 GLN A O 1
ATOM 4591 N N . GLN A 1 574 ? -6.866 -22.774 15.683 1.00 88.31 574 GLN A N 1
ATOM 4592 C CA . GLN A 1 574 ? -6.567 -24.110 15.176 1.00 88.31 574 GLN A CA 1
ATOM 4593 C C . GLN A 1 574 ? -5.692 -24.044 13.919 1.00 88.31 574 GLN A C 1
ATOM 4595 O O . GLN A 1 574 ? -4.668 -24.723 13.869 1.00 88.31 574 GLN A O 1
ATOM 4600 N N . LEU A 1 575 ? -6.037 -23.206 12.936 1.00 91.69 575 LEU A N 1
ATOM 4601 C CA . LEU A 1 575 ? -5.227 -23.032 11.725 1.00 91.69 575 LEU A CA 1
ATOM 4602 C C . LEU A 1 575 ? -3.815 -22.527 12.055 1.00 91.69 575 LEU A C 1
ATOM 4604 O O . LEU A 1 575 ? -2.836 -23.090 11.563 1.00 91.69 575 LEU A O 1
ATOM 4608 N N . LEU A 1 576 ? -3.695 -21.522 12.929 1.00 93.25 576 LEU A N 1
ATOM 4609 C CA . LEU A 1 576 ? -2.397 -20.991 13.346 1.00 93.25 576 LEU A CA 1
ATOM 4610 C C . LEU A 1 576 ? -1.567 -22.049 14.093 1.00 93.25 576 LEU A C 1
ATOM 4612 O O . LEU A 1 576 ? -0.411 -22.282 13.749 1.00 93.25 576 LEU A O 1
ATOM 4616 N N . ARG A 1 577 ? -2.156 -22.736 15.077 1.00 91.19 577 ARG A N 1
ATOM 4617 C CA . ARG A 1 577 ? -1.490 -23.747 15.913 1.00 91.19 577 ARG A CA 1
ATOM 4618 C C . ARG A 1 577 ? -1.085 -24.989 15.117 1.00 91.19 577 ARG A C 1
ATOM 4620 O O . ARG A 1 577 ? 0.066 -25.409 15.203 1.00 91.19 577 ARG A O 1
ATOM 4627 N N . GLU A 1 578 ? -2.011 -25.581 14.365 1.00 86.94 578 GLU A N 1
ATOM 4628 C CA . GLU A 1 578 ? -1.856 -26.918 13.770 1.00 86.94 578 GLU A CA 1
ATOM 4629 C C . GLU A 1 578 ? -1.221 -26.883 12.373 1.00 86.94 578 GLU A C 1
ATOM 4631 O O . GLU A 1 578 ? -0.343 -27.700 12.093 1.00 86.94 578 GLU A O 1
ATOM 4636 N N . ASN A 1 579 ? -1.598 -25.926 11.516 1.00 88.25 579 ASN A N 1
ATOM 4637 C CA . ASN A 1 579 ? -1.112 -25.877 10.129 1.00 88.25 579 ASN A CA 1
ATOM 4638 C C . ASN A 1 579 ? 0.143 -25.010 9.950 1.00 88.25 579 ASN A C 1
ATOM 4640 O O . ASN A 1 579 ? 0.860 -25.193 8.969 1.00 88.25 579 ASN A O 1
ATOM 4644 N N . ILE A 1 580 ? 0.408 -24.070 10.867 1.00 92.81 580 ILE A N 1
ATOM 4645 C CA . ILE A 1 580 ? 1.501 -23.096 10.731 1.00 92.81 580 ILE A CA 1
ATOM 4646 C C . ILE A 1 580 ? 2.548 -23.290 11.830 1.00 92.81 580 ILE A C 1
ATOM 4648 O O . ILE A 1 580 ? 3.643 -23.758 11.532 1.00 92.81 580 ILE A O 1
ATOM 4652 N N . VAL A 1 581 ? 2.242 -23.001 13.099 1.00 93.25 581 VAL A N 1
ATOM 4653 C CA . VAL A 1 581 ? 3.236 -23.012 14.192 1.00 93.25 581 VAL A CA 1
ATOM 4654 C C . VAL A 1 581 ? 3.800 -24.413 14.445 1.00 93.25 581 VAL A C 1
ATOM 4656 O O . VAL A 1 581 ? 5.018 -24.569 14.541 1.00 93.25 581 VAL A O 1
ATOM 4659 N N . HIS A 1 582 ? 2.955 -25.452 14.487 1.00 89.44 582 HIS A N 1
ATOM 4660 C CA . HIS A 1 582 ? 3.432 -26.833 14.608 1.00 89.44 582 HIS A CA 1
ATOM 4661 C C . HIS A 1 582 ? 4.337 -27.221 13.425 1.00 89.44 582 HIS A C 1
ATOM 4663 O O . HIS A 1 582 ? 5.406 -27.793 13.626 1.00 89.44 582 HIS A O 1
ATOM 4669 N N . VAL A 1 583 ? 3.957 -26.884 12.189 1.00 89.38 583 VAL A N 1
ATOM 4670 C CA . VAL A 1 583 ? 4.741 -27.227 10.990 1.00 89.38 583 VAL A CA 1
ATOM 4671 C C . VAL A 1 583 ? 6.080 -26.479 10.967 1.00 89.38 583 VAL A C 1
ATOM 4673 O O . VAL A 1 583 ? 7.116 -27.105 10.734 1.00 89.38 583 VAL A O 1
ATOM 4676 N N . LEU A 1 584 ? 6.072 -25.183 11.286 1.00 91.06 584 LEU A N 1
ATOM 4677 C CA . LEU A 1 584 ? 7.237 -24.297 11.328 1.00 91.06 584 LEU A CA 1
ATOM 4678 C C . LEU A 1 584 ? 8.291 -24.744 12.355 1.00 91.06 584 LEU A C 1
ATOM 4680 O O . LEU A 1 584 ? 9.482 -24.683 12.063 1.00 91.06 584 LEU A O 1
ATOM 4684 N N . ARG A 1 585 ? 7.859 -25.237 13.525 1.00 89.94 585 ARG A N 1
ATOM 4685 C CA . ARG A 1 585 ? 8.747 -25.763 14.583 1.00 89.94 585 ARG A CA 1
ATOM 4686 C C . ARG A 1 585 ? 9.130 -27.235 14.407 1.00 89.94 585 ARG A C 1
ATOM 4688 O O . ARG A 1 585 ? 10.022 -27.722 15.096 1.00 89.94 585 ARG A O 1
ATOM 4695 N N . SER A 1 586 ? 8.443 -27.971 13.535 1.00 86.50 586 SER A N 1
ATOM 4696 C CA . SER A 1 586 ? 8.771 -29.372 13.253 1.00 86.50 586 SER A CA 1
ATOM 4697 C C . SER A 1 586 ? 10.066 -29.504 12.442 1.00 86.50 586 SER A C 1
ATOM 4699 O O . SER A 1 586 ? 10.496 -28.569 11.772 1.00 86.50 586 SER A O 1
ATOM 4701 N N . ASN A 1 587 ? 10.623 -30.717 12.377 1.00 81.69 587 ASN A N 1
ATOM 4702 C CA . ASN A 1 587 ? 11.765 -31.039 11.507 1.00 81.69 587 ASN A CA 1
ATOM 4703 C C . ASN A 1 587 ? 11.498 -30.780 10.002 1.00 81.69 587 ASN A C 1
ATOM 4705 O O . ASN A 1 587 ? 12.435 -30.796 9.201 1.00 81.69 587 ASN A O 1
ATOM 4709 N N . ILE A 1 588 ? 10.238 -30.563 9.598 1.00 84.06 588 ILE A N 1
ATOM 4710 C CA . ILE A 1 588 ? 9.888 -30.110 8.247 1.00 84.06 588 ILE A CA 1
ATOM 4711 C C . ILE A 1 588 ? 10.253 -28.627 8.106 1.00 84.06 588 ILE A C 1
ATOM 4713 O O . ILE A 1 588 ? 11.018 -28.282 7.204 1.00 84.06 588 ILE A O 1
ATOM 4717 N N . GLY A 1 589 ? 9.749 -27.770 9.004 1.00 84.75 589 GLY A N 1
ATOM 4718 C CA . GLY A 1 589 ? 10.003 -26.325 9.044 1.00 84.75 589 GLY A CA 1
ATOM 4719 C C . GLY A 1 589 ? 9.768 -25.610 7.714 1.00 84.75 589 GLY A C 1
ATOM 4720 O O . GLY A 1 589 ? 10.548 -24.739 7.337 1.00 84.75 589 GLY A O 1
ATOM 4721 N N . PHE A 1 590 ? 8.731 -26.028 6.987 1.00 90.75 590 PHE A N 1
ATOM 4722 C CA . PHE A 1 590 ? 8.280 -25.445 5.727 1.00 90.75 590 PHE A CA 1
ATOM 4723 C C . PHE A 1 590 ? 6.753 -25.429 5.717 1.00 90.75 590 PHE A C 1
ATOM 4725 O O . PHE A 1 590 ? 6.129 -26.490 5.763 1.00 90.75 590 PHE A O 1
ATOM 4732 N N . VAL A 1 591 ? 6.167 -24.235 5.697 1.00 90.12 591 VAL A N 1
ATOM 4733 C CA . VAL A 1 591 ? 4.716 -24.020 5.669 1.00 90.12 591 VAL A CA 1
ATOM 4734 C C . VAL A 1 591 ? 4.306 -23.673 4.238 1.00 90.12 591 VAL A C 1
ATOM 4736 O O . VAL A 1 591 ? 4.746 -22.657 3.707 1.00 90.12 591 VAL A O 1
ATOM 4739 N N . GLU A 1 592 ? 3.477 -24.517 3.623 1.00 86.81 592 GLU A N 1
ATOM 4740 C CA . GLU A 1 592 ? 2.942 -24.320 2.267 1.00 86.81 592 GLU A CA 1
ATOM 4741 C C . GLU A 1 592 ? 1.973 -23.122 2.222 1.00 86.81 592 GLU A C 1
ATOM 4743 O O . GLU A 1 592 ? 1.197 -22.922 3.163 1.00 86.81 592 GLU A O 1
ATOM 4748 N N . ARG A 1 593 ? 1.967 -22.359 1.115 1.00 84.69 593 ARG A N 1
ATOM 4749 C CA . ARG A 1 593 ? 1.177 -21.112 0.967 1.00 84.69 593 ARG A CA 1
ATOM 4750 C C . ARG A 1 593 ? -0.313 -21.273 1.298 1.00 84.69 593 ARG A C 1
ATOM 4752 O O . ARG A 1 593 ? -0.924 -20.378 1.881 1.00 84.69 593 ARG A O 1
ATOM 4759 N N . ASP A 1 594 ? -0.883 -22.441 1.003 1.00 84.56 594 ASP A N 1
ATOM 4760 C CA . ASP A 1 594 ? -2.283 -22.780 1.272 1.00 84.56 594 ASP A CA 1
ATOM 4761 C C . ASP A 1 594 ? -2.637 -22.675 2.764 1.00 84.56 594 ASP A C 1
ATOM 4763 O O . ASP A 1 594 ? -3.750 -22.270 3.107 1.00 84.56 594 ASP A O 1
ATOM 4767 N N . ALA A 1 595 ? -1.713 -23.001 3.675 1.00 86.19 595 ALA A N 1
ATOM 4768 C CA . ALA A 1 595 ? -1.954 -22.878 5.112 1.00 86.19 595 ALA A CA 1
ATOM 4769 C C . ALA A 1 595 ? -2.183 -21.412 5.514 1.00 86.19 595 ALA A C 1
ATOM 4771 O O . ALA A 1 595 ? -3.072 -21.121 6.317 1.00 86.19 595 ALA A O 1
ATOM 4772 N N . LEU A 1 596 ? -1.432 -20.490 4.904 1.00 89.62 596 LEU A N 1
ATOM 4773 C CA . LEU A 1 596 ? -1.562 -19.059 5.141 1.00 89.62 596 LEU A CA 1
ATOM 4774 C C . LEU A 1 596 ? -2.772 -18.454 4.419 1.00 89.62 596 LEU A C 1
ATOM 4776 O O . LEU A 1 596 ? -3.477 -17.646 5.015 1.00 89.62 596 LEU A O 1
ATOM 4780 N N . TYR A 1 597 ? -3.075 -18.877 3.187 1.00 88.56 597 TYR A N 1
ATOM 4781 C CA . TYR A 1 597 ? -4.306 -18.475 2.492 1.00 88.56 597 TYR A CA 1
ATOM 4782 C C . TYR A 1 597 ? -5.554 -18.809 3.328 1.00 88.56 597 TYR A C 1
ATOM 4784 O O . TYR A 1 597 ? -6.444 -17.972 3.500 1.00 88.56 597 TYR A O 1
ATOM 4792 N N . ASN A 1 598 ? -5.594 -20.013 3.911 1.00 89.81 598 ASN A N 1
ATOM 4793 C CA . ASN A 1 598 ? -6.667 -20.420 4.816 1.00 89.81 598 ASN A CA 1
ATOM 4794 C C . ASN A 1 598 ? -6.670 -19.599 6.119 1.00 89.81 598 ASN A C 1
ATOM 4796 O O . ASN A 1 598 ? -7.744 -19.201 6.565 1.00 89.81 598 ASN A O 1
ATOM 4800 N N . LEU A 1 599 ? -5.504 -19.275 6.698 1.00 92.62 599 LEU A N 1
ATOM 4801 C CA . LEU A 1 599 ? -5.422 -18.377 7.858 1.00 92.62 599 LEU A CA 1
ATOM 4802 C C . LEU A 1 599 ? -5.972 -16.977 7.537 1.00 92.62 599 LEU A C 1
ATOM 4804 O O . LEU A 1 599 ? -6.775 -16.457 8.304 1.00 92.62 599 LEU A O 1
ATOM 4808 N N . ARG A 1 600 ? -5.596 -16.381 6.398 1.00 92.31 600 ARG A N 1
ATOM 4809 C CA . ARG A 1 600 ? -6.083 -15.064 5.944 1.00 92.31 600 ARG A CA 1
ATOM 4810 C C . ARG A 1 600 ? -7.594 -15.060 5.726 1.00 92.31 600 ARG A C 1
ATOM 4812 O O . ARG A 1 600 ? -8.268 -14.121 6.140 1.00 92.31 600 ARG A O 1
ATOM 4819 N N . ALA A 1 601 ? -8.133 -16.123 5.127 1.00 90.69 601 ALA A N 1
ATOM 4820 C CA . ALA A 1 601 ? -9.574 -16.296 4.966 1.00 90.69 601 ALA A CA 1
ATOM 4821 C C . ALA A 1 601 ? -10.300 -16.415 6.319 1.00 90.69 601 ALA A C 1
ATOM 4823 O O . ALA A 1 601 ? -11.350 -15.802 6.494 1.00 90.69 601 ALA A O 1
ATOM 4824 N N . GLN A 1 602 ? -9.728 -17.138 7.286 1.00 93.06 602 GLN A N 1
ATOM 4825 C CA . GLN A 1 602 ? -10.319 -17.290 8.616 1.00 93.06 602 GLN A CA 1
ATOM 4826 C C . GLN A 1 602 ? -10.197 -16.028 9.478 1.00 93.06 602 GLN A C 1
ATOM 4828 O O . GLN A 1 602 ? -11.117 -15.702 10.223 1.00 93.06 602 GLN A O 1
ATOM 4833 N N . LEU A 1 603 ? -9.085 -15.299 9.362 1.00 91.75 603 LEU A N 1
ATOM 4834 C CA . LEU A 1 603 ? -8.880 -14.010 10.020 1.00 91.75 603 LEU A CA 1
ATOM 4835 C C . LEU A 1 603 ? -9.912 -12.999 9.517 1.00 91.75 603 LEU A C 1
ATOM 4837 O O . LEU A 1 603 ? -10.537 -12.320 10.319 1.00 91.75 603 LEU A O 1
ATOM 4841 N N . SER A 1 604 ? -10.129 -12.970 8.201 1.00 90.81 604 SER A N 1
ATOM 4842 C CA . SER A 1 604 ? -11.140 -12.147 7.539 1.00 90.81 604 SER A CA 1
ATOM 4843 C C . SER A 1 604 ? -12.576 -12.480 7.977 1.00 90.81 604 SER A C 1
ATOM 4845 O O . SER A 1 604 ? -13.375 -11.572 8.190 1.00 90.81 604 SER A O 1
ATOM 4847 N N . GLU A 1 605 ? -12.901 -13.763 8.183 1.00 91.62 605 GLU A N 1
ATOM 4848 C CA . GLU A 1 605 ? -14.182 -14.188 8.775 1.00 91.62 605 GLU A CA 1
ATOM 4849 C C . GLU A 1 605 ? -14.301 -13.755 10.249 1.00 91.62 605 GLU A C 1
ATOM 4851 O O . GLU A 1 605 ? -15.352 -13.276 10.669 1.00 91.62 605 GLU A O 1
ATOM 4856 N N . ALA A 1 606 ? -13.222 -13.869 11.030 1.00 89.25 606 ALA A N 1
ATOM 4857 C CA . ALA A 1 606 ? -13.211 -13.531 12.452 1.00 89.25 606 ALA A CA 1
ATOM 4858 C C . ALA A 1 606 ? -13.294 -12.015 12.729 1.00 89.25 606 ALA A C 1
ATOM 4860 O O . ALA A 1 606 ? -14.010 -11.615 13.646 1.00 89.25 606 ALA A O 1
ATOM 4861 N N . THR A 1 607 ? -12.600 -11.174 11.951 1.00 88.75 607 THR A N 1
ATOM 4862 C CA . THR A 1 607 ? -12.654 -9.699 12.063 1.00 88.75 607 THR A CA 1
ATOM 4863 C C . THR A 1 607 ? -13.815 -9.068 11.295 1.00 88.75 607 THR A C 1
ATOM 4865 O O . THR A 1 607 ? -14.103 -7.892 11.488 1.00 88.75 607 THR A O 1
ATOM 4868 N N . SER A 1 608 ? -14.465 -9.815 10.396 1.00 89.69 608 SER A N 1
ATOM 4869 C CA . SER A 1 608 ? -15.377 -9.285 9.367 1.00 89.69 608 SER A CA 1
ATOM 4870 C C . SER A 1 608 ? -14.739 -8.290 8.373 1.00 89.69 608 SER A C 1
ATOM 4872 O O . SER A 1 608 ? -15.463 -7.645 7.614 1.00 89.69 608 SER A O 1
ATOM 4874 N N . ASP A 1 609 ? -13.402 -8.183 8.313 1.00 85.88 609 ASP A N 1
ATOM 4875 C CA . ASP A 1 609 ? -12.679 -7.369 7.321 1.00 85.88 609 ASP A CA 1
ATOM 4876 C C . ASP A 1 609 ? -12.249 -8.235 6.109 1.00 85.88 609 ASP A C 1
ATOM 4878 O O . ASP A 1 609 ? -11.344 -9.071 6.237 1.00 85.88 609 ASP A O 1
ATOM 4882 N N . PRO A 1 610 ? -12.835 -8.048 4.903 1.00 83.25 610 PRO A N 1
ATOM 4883 C CA . PRO A 1 610 ? -12.455 -8.787 3.692 1.00 83.25 610 PRO A CA 1
ATOM 4884 C C . PRO A 1 610 ? -11.009 -8.522 3.234 1.00 83.25 610 PRO A C 1
ATOM 4886 O O . PRO A 1 610 ? -10.401 -9.360 2.561 1.00 83.25 610 PRO A O 1
ATOM 4889 N N . SER A 1 611 ? -10.422 -7.377 3.595 1.00 82.62 611 SER A N 1
ATOM 4890 C CA . SER A 1 611 ? -9.126 -6.948 3.061 1.00 82.62 611 SER A CA 1
ATOM 4891 C C . SER A 1 611 ? -7.935 -7.748 3.603 1.00 82.62 611 SER A C 1
ATOM 4893 O O . SER A 1 611 ? -6.940 -7.876 2.894 1.00 82.62 611 SER A O 1
ATOM 4895 N N . PHE A 1 612 ? -8.043 -8.413 4.763 1.00 80.88 612 PHE A N 1
ATOM 4896 C CA . PHE A 1 612 ? -7.024 -9.382 5.214 1.00 80.88 612 PHE A CA 1
ATOM 4897 C C . PHE A 1 612 ? -6.828 -10.558 4.246 1.00 80.88 612 PHE A C 1
ATOM 4899 O O . PHE A 1 612 ? -5.734 -11.130 4.178 1.00 80.88 612 PHE A O 1
ATOM 4906 N N . LYS A 1 613 ? -7.874 -10.919 3.492 1.00 78.25 613 LYS A N 1
ATOM 4907 C CA . LYS A 1 613 ? -7.822 -11.981 2.486 1.00 78.25 613 LYS A CA 1
ATOM 4908 C C . LYS A 1 613 ? -7.377 -11.468 1.116 1.00 78.25 613 LYS A C 1
ATOM 4910 O O . LYS A 1 613 ? -6.592 -12.143 0.457 1.00 78.25 613 LYS A O 1
ATOM 4915 N N . GLU A 1 614 ? -7.888 -10.317 0.680 1.00 66.31 614 GLU A N 1
ATOM 4916 C CA . GLU A 1 614 ? -7.735 -9.857 -0.712 1.00 66.31 614 GLU A CA 1
ATOM 4917 C C . GLU A 1 614 ? -6.619 -8.816 -0.935 1.00 66.31 614 GLU A C 1
ATOM 4919 O O . GLU A 1 614 ? -6.217 -8.605 -2.079 1.00 66.31 614 GLU A O 1
ATOM 4924 N N . MET A 1 615 ? -6.090 -8.175 0.114 1.00 69.88 615 MET A N 1
ATOM 4925 C CA . MET A 1 615 ? -5.164 -7.035 -0.005 1.00 69.88 615 MET A CA 1
ATOM 4926 C C . MET A 1 615 ? -3.823 -7.267 0.701 1.00 69.88 615 MET A C 1
ATOM 4928 O O . MET A 1 615 ? -3.689 -8.141 1.559 1.00 69.88 615 MET A O 1
ATOM 4932 N N . GLU A 1 616 ? -2.818 -6.471 0.324 1.00 73.75 616 GLU A N 1
ATOM 4933 C CA . GLU A 1 616 ? -1.621 -6.281 1.151 1.00 73.75 616 GLU A CA 1
ATOM 4934 C C . GLU A 1 616 ? -1.986 -5.374 2.333 1.00 73.75 616 GLU A C 1
ATOM 4936 O O . GLU A 1 616 ? -2.718 -4.397 2.163 1.00 73.75 616 GLU A O 1
ATOM 4941 N N . LYS A 1 617 ? -1.508 -5.718 3.529 1.00 83.75 617 LYS A N 1
ATOM 4942 C CA . LYS A 1 617 ? -1.769 -5.000 4.784 1.00 83.75 617 LYS A CA 1
ATOM 4943 C C . LYS A 1 617 ? -0.441 -4.757 5.499 1.00 83.75 617 LYS A C 1
ATOM 4945 O O . LYS A 1 617 ? 0.612 -5.230 5.073 1.00 83.75 617 LYS A O 1
ATOM 4950 N N . ASP A 1 618 ? -0.482 -4.031 6.601 1.00 86.44 618 ASP A N 1
ATOM 4951 C CA . ASP A 1 618 ? 0.678 -3.774 7.446 1.00 86.44 618 ASP A CA 1
ATOM 4952 C C . ASP A 1 618 ? 0.752 -4.733 8.661 1.00 86.44 618 ASP A C 1
ATOM 4954 O O . ASP A 1 618 ? -0.292 -5.137 9.187 1.00 86.44 618 ASP A O 1
ATOM 4958 N N . PRO A 1 619 ? 1.946 -5.078 9.191 1.00 93.31 619 PRO A N 1
ATOM 4959 C CA . PRO A 1 619 ? 2.060 -5.846 10.431 1.00 93.31 619 PRO A CA 1
ATOM 4960 C C . PRO A 1 619 ? 1.343 -5.206 11.629 1.00 93.31 619 PRO A C 1
ATOM 4962 O O . PRO A 1 619 ? 0.802 -5.935 12.457 1.00 93.31 619 PRO A O 1
ATOM 4965 N N . SER A 1 620 ? 1.262 -3.869 11.707 1.00 92.81 620 SER A N 1
ATOM 4966 C CA . SER A 1 620 ? 0.469 -3.171 12.728 1.00 92.81 620 SER A CA 1
ATOM 4967 C C . SER A 1 620 ? -1.034 -3.463 12.602 1.00 92.81 620 SER A C 1
ATOM 4969 O O . SER A 1 620 ? -1.719 -3.490 13.620 1.00 92.81 620 SER A O 1
ATOM 4971 N N . GLU A 1 621 ? -1.574 -3.681 11.396 1.00 91.69 621 GLU A N 1
ATOM 4972 C CA . GLU A 1 621 ? -2.986 -4.063 11.214 1.00 91.69 621 GLU A CA 1
ATOM 4973 C C . GLU A 1 621 ? -3.221 -5.511 11.651 1.00 91.69 621 GLU A C 1
ATOM 4975 O O . GLU A 1 621 ? -4.179 -5.796 12.365 1.00 91.69 621 GLU A O 1
ATOM 4980 N N . PHE A 1 622 ? -2.321 -6.426 11.277 1.00 93.19 622 PHE A N 1
ATOM 4981 C CA . PHE A 1 622 ? -2.399 -7.828 11.692 1.00 93.19 622 PHE A CA 1
ATOM 4982 C C . PHE A 1 622 ? -2.284 -7.988 13.214 1.00 93.19 622 PHE A C 1
ATOM 4984 O O . PHE A 1 622 ? -3.097 -8.680 13.822 1.00 93.19 622 PHE A O 1
ATOM 4991 N N . LEU A 1 623 ? -1.324 -7.307 13.844 1.00 93.31 623 LEU A N 1
ATOM 4992 C CA . LEU A 1 623 ? -1.158 -7.330 15.297 1.00 93.31 623 LEU A CA 1
ATOM 4993 C C . LEU A 1 623 ? -2.363 -6.705 16.020 1.00 93.31 623 LEU A C 1
ATOM 4995 O O . LEU A 1 623 ? -2.804 -7.267 17.018 1.00 93.31 623 LEU A O 1
ATOM 4999 N N . ARG A 1 624 ? -2.949 -5.614 15.501 1.00 91.06 624 ARG A N 1
ATOM 5000 C CA . ARG A 1 624 ? -4.195 -5.032 16.043 1.00 91.06 624 ARG A CA 1
ATOM 5001 C C . ARG A 1 624 ? -5.392 -5.978 15.916 1.00 91.06 624 ARG A C 1
ATOM 5003 O O . ARG A 1 624 ? -6.154 -6.097 16.866 1.00 91.06 624 ARG A O 1
ATOM 5010 N N . ALA A 1 625 ? -5.525 -6.709 14.809 1.00 91.12 625 ALA A N 1
ATOM 5011 C CA . ALA A 1 625 ? -6.563 -7.732 14.672 1.00 91.12 625 ALA A CA 1
ATOM 5012 C C . ALA A 1 625 ? -6.381 -8.891 15.673 1.00 91.12 625 ALA A C 1
ATOM 5014 O O . ALA A 1 625 ? -7.361 -9.389 16.221 1.00 91.12 625 ALA A O 1
ATOM 5015 N N . LEU A 1 626 ? -5.141 -9.304 15.964 1.00 89.12 626 LEU A N 1
ATOM 5016 C CA . LEU A 1 626 ? -4.875 -10.271 17.038 1.00 89.12 626 LEU A CA 1
ATOM 5017 C C . LEU A 1 626 ? -5.191 -9.688 18.426 1.00 89.12 626 LEU A C 1
ATOM 5019 O O . LEU A 1 626 ? -5.744 -10.391 19.270 1.00 89.12 626 LEU A O 1
ATOM 5023 N N . GLU A 1 627 ? -4.877 -8.415 18.666 1.00 87.56 627 GLU A N 1
ATOM 5024 C CA . GLU A 1 627 ? -5.226 -7.724 19.908 1.00 87.56 627 GLU A CA 1
ATOM 5025 C C . GLU A 1 627 ? -6.747 -7.680 20.123 1.00 87.56 627 GLU A C 1
ATOM 5027 O O . GLU A 1 627 ? -7.219 -8.050 21.195 1.00 87.56 627 GLU A O 1
ATOM 5032 N N . GLU A 1 628 ? -7.515 -7.305 19.099 1.00 87.06 628 GLU A N 1
ATOM 5033 C CA . GLU A 1 628 ? -8.976 -7.200 19.153 1.00 87.06 628 GLU A CA 1
ATOM 5034 C C . GLU A 1 628 ? -9.662 -8.565 19.323 1.00 87.06 628 GLU A C 1
ATOM 5036 O O . GLU A 1 628 ? -10.518 -8.719 20.197 1.00 87.06 628 GLU A O 1
ATOM 5041 N N . LEU A 1 629 ? -9.271 -9.574 18.533 1.00 86.31 629 LEU A N 1
ATOM 5042 C CA . LEU A 1 629 ? -9.900 -10.901 18.554 1.00 86.31 629 LEU A CA 1
ATOM 5043 C C . LEU A 1 629 ? -9.617 -11.693 19.835 1.00 86.31 629 LEU A C 1
ATOM 5045 O O . LEU A 1 629 ? -10.472 -12.462 20.276 1.00 86.31 629 LEU A O 1
ATOM 5049 N N . PHE A 1 630 ? -8.425 -11.530 20.413 1.00 81.56 630 PHE A N 1
ATOM 5050 C CA . PHE A 1 630 ? -7.975 -12.296 21.580 1.00 81.56 630 PHE A CA 1
ATOM 5051 C C . PHE A 1 630 ? -7.916 -11.478 22.876 1.00 81.56 630 PHE A C 1
ATOM 5053 O O . PHE A 1 630 ? -7.519 -12.015 23.909 1.00 81.56 630 PHE A O 1
ATOM 5060 N N . HIS A 1 631 ? -8.265 -10.188 22.828 1.00 77.94 631 HIS A N 1
ATOM 5061 C CA . HIS A 1 631 ? -8.036 -9.213 23.905 1.00 77.94 631 HIS A CA 1
ATOM 5062 C C . HIS A 1 631 ? -6.572 -9.220 24.403 1.00 77.94 631 HIS A C 1
ATOM 5064 O O . HIS A 1 631 ? -6.273 -9.070 25.589 1.00 77.94 631 HIS A O 1
ATOM 5070 N N . TYR A 1 632 ? -5.635 -9.429 23.470 1.00 77.81 632 TYR A N 1
ATOM 5071 C CA . TYR A 1 632 ? -4.229 -9.722 23.747 1.00 77.81 632 TYR A CA 1
ATOM 5072 C C . TYR A 1 632 ? -3.373 -8.452 23.798 1.00 77.81 632 TYR A C 1
ATOM 5074 O O . TYR A 1 632 ? -2.557 -8.193 22.913 1.00 77.81 632 TYR A O 1
ATOM 5082 N N . ALA A 1 633 ? -3.562 -7.670 24.861 1.00 77.12 633 ALA A N 1
ATOM 5083 C CA . ALA A 1 633 ? -2.966 -6.345 25.029 1.00 77.12 633 ALA A CA 1
ATOM 5084 C C . ALA A 1 633 ? -1.995 -6.262 26.241 1.00 77.12 633 ALA A C 1
ATOM 5086 O O . ALA A 1 633 ? -2.297 -5.617 27.251 1.00 77.12 633 ALA A O 1
ATOM 5087 N N . PRO A 1 634 ? -0.832 -6.949 26.201 1.00 77.62 634 PRO A N 1
ATOM 5088 C CA . PRO A 1 634 ? 0.071 -7.089 27.349 1.00 77.62 634 PRO A CA 1
ATOM 5089 C C . PRO A 1 634 ? 0.894 -5.838 27.702 1.00 77.62 634 PRO A C 1
ATOM 5091 O O . PRO A 1 634 ? 1.528 -5.822 28.760 1.00 77.62 634 PRO A O 1
ATOM 5094 N N . LEU A 1 635 ? 0.915 -4.798 26.861 1.00 83.00 635 LEU A N 1
ATOM 5095 C CA . LEU A 1 635 ? 1.528 -3.515 27.199 1.00 83.00 635 LEU A CA 1
ATOM 5096 C C . LEU A 1 635 ? 0.493 -2.624 27.894 1.00 83.00 635 LEU A C 1
ATOM 5098 O O . LEU A 1 635 ? -0.474 -2.204 27.265 1.00 83.00 635 LEU A O 1
ATOM 5102 N N . LYS A 1 636 ? 0.708 -2.306 29.175 1.00 80.50 636 LYS A N 1
ATOM 5103 C CA . LYS A 1 636 ? -0.196 -1.458 29.970 1.00 80.50 636 LYS A CA 1
ATOM 5104 C C . LYS A 1 636 ? 0.474 -0.144 30.348 1.00 80.50 636 LYS A C 1
ATOM 5106 O O . LYS A 1 636 ? 1.559 -0.173 30.928 1.00 80.50 636 LYS A O 1
ATOM 5111 N N . THR A 1 637 ? -0.169 0.987 30.068 1.00 80.88 637 THR A N 1
ATOM 5112 C CA . THR A 1 637 ? 0.343 2.332 30.378 1.00 80.88 637 THR A CA 1
ATOM 5113 C C . THR A 1 637 ? -0.625 3.153 31.222 1.00 80.88 637 THR A C 1
ATOM 5115 O O . THR A 1 637 ? -1.839 2.958 31.168 1.00 80.88 637 THR A O 1
ATOM 5118 N N . ILE A 1 638 ? -0.068 4.070 32.016 1.00 76.62 638 ILE A N 1
ATOM 5119 C CA . ILE A 1 638 ? -0.791 4.999 32.897 1.00 76.62 638 ILE A CA 1
ATOM 5120 C C . ILE A 1 638 ? -0.199 6.416 32.824 1.00 76.62 638 ILE A C 1
ATOM 5122 O O . ILE A 1 638 ? 1.012 6.549 32.621 1.00 76.62 638 ILE A O 1
ATOM 5126 N N . PRO A 1 639 ? -1.005 7.475 33.035 1.00 74.88 639 PRO A N 1
ATOM 5127 C CA . PRO A 1 639 ? -0.500 8.825 33.281 1.00 74.88 639 PRO A CA 1
ATOM 5128 C C . PRO A 1 639 ? 0.361 8.910 34.560 1.00 74.88 639 PRO A C 1
ATOM 5130 O O . PRO A 1 639 ? 0.194 8.085 35.463 1.00 74.88 639 PRO A O 1
ATOM 5133 N N . PRO A 1 640 ? 1.234 9.925 34.698 1.00 64.19 640 PRO A N 1
ATOM 5134 C CA . PRO A 1 640 ? 2.040 10.142 35.891 1.00 64.19 640 PRO A CA 1
ATOM 5135 C C . PRO A 1 640 ? 1.224 10.883 36.960 1.00 64.19 640 PRO A C 1
ATOM 5137 O O . PRO A 1 640 ? 0.328 11.664 36.638 1.00 64.19 640 PRO A O 1
ATOM 5140 N N . ASP A 1 641 ? 1.564 10.660 38.229 1.00 57.22 641 ASP A N 1
ATOM 5141 C CA . ASP A 1 641 ? 1.146 11.443 39.407 1.00 57.22 641 ASP A CA 1
ATOM 5142 C C . ASP A 1 641 ? -0.361 11.727 39.616 1.00 57.22 641 ASP A C 1
ATOM 5144 O O . ASP A 1 641 ? -0.730 12.514 40.490 1.00 57.22 641 ASP A O 1
ATOM 5148 N N . GLN A 1 642 ? -1.263 11.034 38.915 1.00 52.38 642 GLN A N 1
ATOM 5149 C CA . GLN A 1 642 ? -2.659 10.937 39.343 1.00 52.38 642 GLN A CA 1
ATOM 5150 C C . GLN A 1 642 ? -2.786 9.896 40.458 1.00 52.38 642 GLN A C 1
ATOM 5152 O O . GLN A 1 642 ? -2.378 8.744 40.305 1.00 52.38 642 GLN A O 1
ATOM 5157 N N . SER A 1 643 ? -3.391 10.289 41.580 1.00 47.41 643 SER A N 1
ATOM 5158 C CA . SER A 1 643 ? -3.857 9.328 42.577 1.00 47.41 643 SER A CA 1
ATOM 5159 C C . SER A 1 643 ? -4.942 8.428 41.965 1.00 47.41 643 SER A C 1
ATOM 5161 O O . SER A 1 643 ? -5.737 8.909 41.150 1.00 47.41 643 SER A O 1
ATOM 5163 N N . PRO A 1 644 ? -5.021 7.139 42.347 1.00 45.84 644 PRO A N 1
ATOM 5164 C CA . PRO A 1 644 ? -6.072 6.259 41.856 1.00 45.84 644 PRO A CA 1
ATOM 5165 C C . PRO A 1 644 ? -7.450 6.810 42.223 1.00 45.84 644 PRO A C 1
ATOM 5167 O O . PRO A 1 644 ? -7.812 6.907 43.398 1.00 45.84 644 PRO A O 1
ATOM 5170 N N . ASN A 1 645 ? -8.218 7.185 41.204 1.00 43.12 645 ASN A N 1
ATOM 5171 C CA . ASN A 1 645 ? -9.649 7.387 41.336 1.00 43.12 645 ASN A CA 1
ATOM 5172 C C . ASN A 1 645 ? -10.305 6.026 41.054 1.00 43.12 645 ASN A C 1
ATOM 5174 O O . ASN A 1 645 ? -10.298 5.610 39.894 1.00 43.12 645 ASN A O 1
ATOM 5178 N N . PRO A 1 646 ? -10.879 5.334 42.058 1.00 43.97 646 PRO A N 1
ATOM 5179 C CA . PRO A 1 646 ? -11.332 3.944 41.921 1.00 43.97 646 PRO A CA 1
ATOM 5180 C C . PRO A 1 646 ? -12.495 3.752 40.928 1.00 43.97 646 PRO A C 1
ATOM 5182 O O . PRO A 1 646 ? -12.893 2.625 40.654 1.00 43.97 646 PRO A O 1
ATOM 5185 N N . ASN A 1 647 ? -13.035 4.845 40.374 1.00 41.31 647 ASN A N 1
ATOM 5186 C CA . ASN A 1 647 ? -14.085 4.846 39.356 1.00 41.31 647 ASN A CA 1
ATOM 5187 C C . ASN A 1 647 ? -13.595 5.296 37.957 1.00 41.31 647 ASN A C 1
ATOM 5189 O O . ASN A 1 647 ? -14.429 5.548 37.089 1.00 41.31 647 ASN A O 1
ATOM 5193 N N . ALA A 1 648 ? -12.282 5.445 37.722 1.00 43.72 648 ALA A N 1
ATOM 5194 C CA . ALA A 1 648 ? -11.727 5.910 36.444 1.00 43.72 648 ALA A CA 1
ATOM 5195 C C . ALA A 1 648 ? -10.644 4.961 35.900 1.00 43.72 648 ALA A C 1
ATOM 5197 O O . ALA A 1 648 ? -9.519 4.913 36.397 1.00 43.72 648 ALA A O 1
ATOM 5198 N N . SER A 1 649 ? -10.972 4.223 34.836 1.00 50.97 649 SER A N 1
ATOM 5199 C CA . SER A 1 649 ? -10.075 3.274 34.168 1.00 50.97 649 SER A CA 1
ATOM 5200 C C . SER A 1 649 ? -9.044 3.981 33.274 1.00 50.97 649 SER A C 1
ATOM 5202 O O . SER A 1 649 ? -9.071 3.849 32.053 1.00 50.97 649 SER A O 1
ATOM 5204 N N . ASN A 1 650 ? -8.116 4.724 33.881 1.00 61.62 650 ASN A N 1
ATOM 5205 C CA . ASN A 1 650 ? -7.063 5.484 33.189 1.00 61.62 650 ASN A CA 1
ATOM 5206 C C . ASN A 1 650 ? -5.873 4.609 32.719 1.00 61.62 650 ASN A C 1
ATOM 5208 O O . ASN A 1 650 ? -4.772 5.120 32.522 1.00 61.62 650 ASN A O 1
ATOM 5212 N N . VAL A 1 651 ? -6.074 3.293 32.572 1.00 68.56 651 VAL A N 1
ATOM 5213 C CA . VAL A 1 651 ? -5.065 2.341 32.081 1.00 68.56 651 VAL A CA 1
ATOM 5214 C C . VAL A 1 651 ? -5.329 2.064 30.605 1.00 68.56 651 VAL A C 1
ATOM 5216 O O . VAL A 1 651 ? -6.372 1.508 30.267 1.00 68.56 651 VAL A O 1
ATOM 5219 N N . THR A 1 652 ? -4.374 2.387 29.737 1.00 76.75 652 THR A N 1
ATOM 5220 C CA . THR A 1 652 ? -4.443 2.028 28.314 1.00 76.75 652 THR A CA 1
ATOM 5221 C C . THR A 1 652 ? -3.707 0.712 28.082 1.00 76.75 652 THR A C 1
ATOM 5223 O O . THR A 1 652 ? -2.603 0.515 28.592 1.00 76.75 652 THR A O 1
ATOM 5226 N N . THR A 1 653 ? -4.294 -0.189 27.298 1.00 79.00 653 THR A N 1
ATOM 5227 C CA . THR A 1 653 ? -3.695 -1.475 26.910 1.00 79.00 653 THR A CA 1
ATOM 5228 C C . THR A 1 653 ? -3.374 -1.480 25.413 1.00 79.00 653 THR A C 1
ATOM 5230 O O . THR A 1 653 ? -4.159 -0.937 24.643 1.00 79.00 653 THR A O 1
ATOM 5233 N N . ASN A 1 654 ? -2.232 -2.049 25.010 1.00 83.75 654 ASN A N 1
ATOM 5234 C CA . ASN A 1 654 ? -1.832 -2.235 23.605 1.00 83.75 654 ASN A CA 1
ATOM 5235 C C . ASN A 1 654 ? -1.070 -3.569 23.415 1.00 83.75 654 ASN A C 1
ATOM 5237 O O . ASN A 1 654 ? -0.483 -4.096 24.366 1.00 83.75 654 ASN A O 1
ATOM 5241 N N . ILE A 1 655 ? -0.974 -4.081 22.183 1.00 85.44 655 ILE A N 1
ATOM 5242 C CA . ILE A 1 655 ? -0.037 -5.162 21.799 1.00 85.44 655 ILE A CA 1
ATOM 5243 C C . ILE A 1 655 ? 1.358 -4.642 21.393 1.00 85.44 655 ILE A C 1
ATOM 5245 O O . ILE A 1 655 ? 2.347 -5.377 21.446 1.00 85.44 655 ILE A O 1
ATOM 5249 N N . MET A 1 656 ? 1.455 -3.370 20.992 1.00 92.69 656 MET A N 1
ATOM 5250 C CA . MET A 1 656 ? 2.678 -2.722 20.500 1.00 92.69 656 MET A CA 1
ATOM 5251 C C . MET A 1 656 ? 2.776 -1.267 20.977 1.00 92.69 656 MET A C 1
ATOM 5253 O O . MET A 1 656 ? 1.774 -0.664 21.351 1.00 92.69 656 MET A O 1
ATOM 5257 N N . TRP A 1 657 ? 3.968 -0.678 20.897 1.00 91.31 657 TRP A N 1
ATOM 5258 C CA . TRP A 1 657 ? 4.184 0.758 21.074 1.00 91.31 657 TRP A CA 1
ATOM 5259 C C . TRP A 1 657 ? 4.632 1.383 19.747 1.00 91.31 657 TRP A C 1
ATOM 5261 O O . TRP A 1 657 ? 5.726 1.096 19.252 1.00 91.31 657 TRP A O 1
ATOM 5271 N N . GLU A 1 658 ? 3.784 2.226 19.153 1.00 90.88 658 GLU A N 1
ATOM 5272 C CA . GLU A 1 658 ? 4.119 2.975 17.937 1.00 90.88 658 GLU A CA 1
ATOM 5273 C C . GLU A 1 658 ? 4.861 4.263 18.307 1.00 90.88 658 GLU A C 1
ATOM 5275 O O . GLU A 1 658 ? 4.268 5.221 18.802 1.00 90.88 658 GLU A O 1
ATOM 5280 N N . MET A 1 659 ? 6.179 4.277 18.088 1.00 87.81 659 MET A N 1
ATOM 5281 C CA . MET A 1 659 ? 7.019 5.410 18.467 1.00 87.81 659 MET A CA 1
ATOM 5282 C C . MET A 1 659 ? 6.869 6.583 17.505 1.00 87.81 659 MET A C 1
ATOM 5284 O O . MET A 1 659 ? 6.680 6.440 16.294 1.00 87.81 659 MET A O 1
ATOM 5288 N N . PHE A 1 660 ? 7.059 7.762 18.073 1.00 80.25 660 PHE A N 1
ATOM 5289 C CA . PHE A 1 660 ? 7.131 9.039 17.391 1.00 80.25 660 PHE A CA 1
ATOM 5290 C C . PHE A 1 660 ? 8.352 9.808 17.912 1.00 80.25 660 PHE A C 1
ATOM 5292 O O . PHE A 1 660 ? 8.986 9.407 18.887 1.00 80.25 660 PHE A O 1
ATOM 5299 N N . ASP A 1 661 ? 8.686 10.887 17.218 1.00 70.88 661 ASP A N 1
ATOM 5300 C CA . ASP A 1 661 ? 9.787 11.795 17.531 1.00 70.88 661 ASP A CA 1
ATOM 5301 C C . ASP A 1 661 ? 9.286 13.208 17.216 1.00 70.88 661 ASP A C 1
ATOM 5303 O O . ASP A 1 661 ? 9.090 13.548 16.043 1.00 70.88 661 ASP A O 1
ATOM 5307 N N . ALA A 1 662 ? 8.982 14.002 18.248 1.00 57.56 662 ALA A N 1
ATOM 5308 C CA . ALA A 1 662 ? 8.498 15.369 18.063 1.00 57.56 662 ALA A CA 1
ATOM 5309 C C . ALA A 1 662 ? 9.629 16.382 17.813 1.00 57.56 662 ALA A C 1
ATOM 5311 O O . ALA A 1 662 ? 9.342 17.538 17.489 1.00 57.56 662 ALA A O 1
ATOM 5312 N N . ASN A 1 663 ? 10.901 15.977 17.919 1.00 60.19 663 ASN A N 1
ATOM 5313 C CA . ASN A 1 663 ? 12.054 16.867 17.796 1.00 60.19 663 ASN A CA 1
ATOM 5314 C C . ASN A 1 663 ? 13.115 16.299 16.825 1.00 60.19 663 ASN A C 1
ATOM 5316 O O . ASN A 1 663 ? 14.229 15.963 17.246 1.00 60.19 663 ASN A O 1
ATOM 5320 N N . PRO A 1 664 ? 12.785 16.205 15.517 1.00 60.09 664 PRO A N 1
ATOM 5321 C CA . PRO A 1 664 ? 13.553 15.465 14.517 1.00 60.09 664 PRO A CA 1
ATOM 5322 C C . PRO A 1 664 ? 14.921 16.091 14.219 1.00 60.09 664 PRO A C 1
ATOM 5324 O O . PRO A 1 664 ? 15.110 16.861 13.273 1.00 60.09 664 PRO A O 1
ATOM 5327 N N . GLN A 1 665 ? 15.916 15.712 15.017 1.00 61.00 665 GLN A N 1
ATOM 5328 C CA . GLN A 1 665 ? 17.321 15.982 14.741 1.00 61.00 665 GLN A CA 1
ATOM 5329 C C . GLN A 1 665 ? 17.784 15.074 13.597 1.00 61.00 665 GLN A C 1
ATOM 5331 O O . GLN A 1 665 ? 17.723 13.855 13.729 1.00 61.00 665 GLN A O 1
ATOM 5336 N N . ASN A 1 666 ? 18.276 15.664 12.499 1.00 65.88 666 ASN A N 1
ATOM 5337 C CA . ASN A 1 666 ? 18.812 14.953 11.327 1.00 65.88 666 ASN A CA 1
ATOM 5338 C C . ASN A 1 666 ? 20.152 14.252 11.645 1.00 65.88 666 ASN A C 1
ATOM 5340 O O . ASN A 1 666 ? 21.218 14.687 11.199 1.00 65.88 666 ASN A O 1
ATOM 5344 N N . LEU A 1 667 ? 20.110 13.191 12.450 1.00 75.31 667 LEU A N 1
ATOM 5345 C CA . LEU A 1 667 ? 21.273 12.426 12.896 1.00 75.31 667 LEU A CA 1
ATOM 5346 C C . LEU A 1 667 ? 21.533 11.219 11.983 1.00 75.31 667 LEU A C 1
ATOM 5348 O O . LEU A 1 667 ? 20.631 10.646 11.366 1.00 75.31 667 LEU A O 1
ATOM 5352 N N . LEU A 1 668 ? 22.801 10.807 11.903 1.00 82.12 668 LEU A N 1
ATOM 5353 C CA . LEU A 1 668 ? 23.196 9.659 11.086 1.00 82.12 668 LEU A CA 1
ATOM 5354 C C . LEU A 1 668 ? 22.593 8.353 11.625 1.00 82.12 668 LEU A C 1
ATOM 5356 O O . LEU A 1 668 ? 22.037 7.570 10.859 1.00 82.12 668 LEU A O 1
ATOM 5360 N N . SER A 1 669 ? 22.677 8.143 12.934 1.00 87.69 669 SER A N 1
ATOM 5361 C CA . SER A 1 669 ? 22.179 6.959 13.631 1.00 87.69 669 SER A CA 1
ATOM 5362 C C . SER A 1 669 ? 21.622 7.326 15.008 1.00 87.69 669 SER A C 1
ATOM 5364 O O . SER A 1 669 ? 21.935 8.387 15.552 1.00 87.69 669 SER A O 1
ATOM 5366 N N . THR A 1 670 ? 20.792 6.448 15.569 1.00 90.19 670 THR A N 1
ATOM 5367 C CA . THR A 1 670 ? 20.364 6.479 16.976 1.00 90.19 670 THR A CA 1
ATOM 5368 C C . THR A 1 670 ? 20.013 5.068 17.456 1.00 90.19 670 THR A C 1
ATOM 5370 O O . THR A 1 670 ? 19.795 4.174 16.637 1.00 90.19 670 THR A O 1
ATOM 5373 N N . ASN A 1 671 ? 19.915 4.875 18.767 1.00 91.75 671 ASN A N 1
ATOM 5374 C CA . ASN A 1 671 ? 19.490 3.632 19.411 1.00 91.75 671 ASN A CA 1
ATOM 5375 C C . ASN A 1 671 ? 17.958 3.583 19.550 1.00 91.75 671 ASN A C 1
ATOM 5377 O O . ASN A 1 671 ? 17.327 4.585 19.904 1.00 91.75 671 ASN A O 1
ATOM 5381 N N . ILE A 1 672 ? 17.338 2.427 19.300 1.00 92.62 672 ILE A N 1
ATOM 5382 C CA . ILE A 1 672 ? 15.877 2.269 19.384 1.00 92.62 672 ILE A CA 1
ATOM 5383 C C . ILE A 1 672 ? 15.352 2.455 20.819 1.00 92.62 672 ILE A C 1
ATOM 5385 O O . ILE A 1 672 ? 14.277 3.020 21.014 1.00 92.62 672 ILE A O 1
ATOM 5389 N N . ALA A 1 673 ? 16.147 2.097 21.831 1.00 91.81 673 ALA A N 1
ATOM 5390 C CA . ALA A 1 673 ? 15.858 2.360 23.240 1.00 91.81 673 ALA A CA 1
ATOM 5391 C C . ALA A 1 673 ? 15.878 3.862 23.591 1.00 91.81 673 ALA A C 1
ATOM 5393 O O . ALA A 1 673 ? 15.195 4.279 24.529 1.00 91.81 673 ALA A O 1
ATOM 5394 N N . SER A 1 674 ? 16.628 4.681 22.844 1.00 89.44 674 SER A N 1
ATOM 5395 C CA . SER A 1 674 ? 16.621 6.143 22.990 1.00 89.44 674 SER A CA 1
ATOM 5396 C C . SER A 1 674 ? 15.360 6.752 22.378 1.00 89.44 674 SER A C 1
ATOM 5398 O O . SER A 1 674 ? 14.717 7.576 23.022 1.00 89.44 674 SER A O 1
ATOM 5400 N N . ILE A 1 675 ? 14.944 6.290 21.189 1.00 89.94 675 ILE A N 1
ATOM 5401 C CA . ILE A 1 675 ? 13.656 6.688 20.589 1.00 89.94 675 ILE A CA 1
ATOM 5402 C C . ILE A 1 675 ? 12.500 6.324 21.537 1.00 89.94 675 ILE A C 1
ATOM 5404 O O . ILE A 1 675 ? 11.628 7.152 21.794 1.00 89.94 675 ILE A O 1
ATOM 5408 N N . PHE A 1 676 ? 12.519 5.116 22.110 1.00 90.94 676 PHE A N 1
ATOM 5409 C CA . PHE A 1 676 ? 11.487 4.649 23.039 1.00 90.94 676 PHE A CA 1
ATOM 5410 C C . PHE A 1 676 ? 11.380 5.518 24.300 1.00 90.94 676 PHE A C 1
ATOM 5412 O O . PHE A 1 676 ? 10.280 5.945 24.650 1.00 90.94 676 PHE A O 1
ATOM 5419 N N . ARG A 1 677 ? 12.510 5.842 24.951 1.00 88.06 677 ARG A N 1
ATOM 5420 C CA . ARG A 1 677 ? 12.523 6.746 26.117 1.00 88.06 677 ARG A CA 1
ATOM 5421 C C . ARG A 1 677 ? 12.023 8.148 25.772 1.00 88.06 677 ARG A C 1
ATOM 5423 O O . ARG A 1 677 ? 11.204 8.685 26.511 1.00 88.06 677 ARG A O 1
ATOM 5430 N N . ASN A 1 678 ? 12.455 8.716 24.644 1.00 85.44 678 ASN A N 1
ATOM 5431 C CA . ASN A 1 678 ? 11.994 10.035 24.204 1.00 85.44 678 ASN A CA 1
ATOM 5432 C C . ASN A 1 678 ? 10.471 10.031 23.977 1.00 85.44 678 ASN A C 1
ATOM 5434 O O . ASN A 1 678 ? 9.764 10.871 24.528 1.00 85.44 678 ASN A O 1
ATOM 5438 N N . SER A 1 679 ? 9.956 9.019 23.273 1.00 86.69 679 SER A N 1
ATOM 5439 C CA . SER A 1 679 ? 8.526 8.831 22.997 1.00 86.69 679 SER A CA 1
ATOM 5440 C C . SER A 1 679 ? 7.672 8.704 24.274 1.00 86.69 679 SER A C 1
ATOM 5442 O O . SER A 1 679 ? 6.582 9.272 24.329 1.00 86.69 679 SER A O 1
ATOM 5444 N N . LEU A 1 680 ? 8.171 8.041 25.328 1.00 82.62 680 LEU A N 1
ATOM 5445 C CA . LEU A 1 680 ? 7.517 7.993 26.651 1.00 82.62 680 LEU A CA 1
ATOM 5446 C C . LEU A 1 680 ? 7.623 9.305 27.454 1.00 82.62 680 LEU A C 1
ATOM 5448 O O . LEU A 1 680 ? 6.829 9.535 28.363 1.00 82.62 680 LEU A O 1
ATOM 5452 N N . SER A 1 681 ? 8.600 10.164 27.150 1.00 77.94 681 SER A N 1
ATOM 5453 C CA . SER A 1 681 ? 8.741 11.474 27.804 1.00 77.94 681 SER A CA 1
ATOM 5454 C C . SER A 1 681 ? 7.871 12.564 27.165 1.00 77.94 681 SER A C 1
ATOM 5456 O O . SER A 1 681 ? 7.444 13.489 27.853 1.00 77.94 681 SER A O 1
ATOM 5458 N N . GLU A 1 682 ? 7.583 12.449 25.863 1.00 79.12 682 GLU A N 1
ATOM 5459 C CA . GLU A 1 682 ? 6.813 13.435 25.092 1.00 79.12 682 GLU A CA 1
ATOM 5460 C C . GLU A 1 682 ? 5.290 13.227 25.198 1.00 79.12 682 GLU A C 1
ATOM 5462 O O . GLU A 1 682 ? 4.545 14.201 25.313 1.00 79.12 682 GLU A O 1
ATOM 5467 N N . ILE A 1 683 ? 4.815 11.973 25.218 1.00 77.88 683 ILE A N 1
ATOM 5468 C CA . ILE A 1 683 ? 3.484 11.625 25.739 1.00 77.88 683 ILE A CA 1
ATOM 5469 C C . ILE A 1 683 ? 3.734 11.079 27.145 1.00 77.88 683 ILE A C 1
ATOM 5471 O O . ILE A 1 683 ? 4.139 9.924 27.254 1.00 77.88 683 ILE A O 1
ATOM 5475 N N . PRO A 1 684 ? 3.539 11.879 28.211 1.00 70.94 684 PRO A N 1
ATOM 5476 C CA . PRO A 1 684 ? 3.954 11.497 29.552 1.00 70.94 684 PRO A CA 1
ATOM 5477 C C . PRO A 1 684 ? 3.072 10.359 30.068 1.00 70.94 684 PRO A C 1
ATOM 5479 O O . PRO A 1 684 ? 1.972 10.586 30.566 1.00 70.94 684 PRO A O 1
ATOM 5482 N N . VAL A 1 685 ? 3.560 9.129 29.935 1.00 81.31 685 VAL A N 1
ATOM 5483 C CA . VAL A 1 685 ? 2.975 7.908 30.497 1.00 81.31 685 VAL A CA 1
ATOM 5484 C C . VAL A 1 685 ? 4.090 6.954 30.912 1.00 81.31 685 VAL A C 1
ATOM 5486 O O . VAL A 1 685 ? 5.175 6.958 30.335 1.00 81.31 685 VAL A O 1
ATOM 5489 N N . LYS A 1 686 ? 3.815 6.099 31.896 1.00 81.62 686 LYS A N 1
ATOM 5490 C CA . LYS A 1 686 ? 4.724 5.026 32.320 1.00 81.62 686 LYS A CA 1
ATOM 5491 C C . LYS A 1 686 ? 4.067 3.665 32.151 1.00 81.62 686 LYS A C 1
ATOM 5493 O O . LYS A 1 686 ? 2.839 3.555 32.155 1.00 81.62 686 LYS A O 1
ATOM 5498 N N . LEU A 1 687 ? 4.878 2.618 32.010 1.00 82.81 687 LEU A N 1
ATOM 5499 C CA . LEU A 1 687 ? 4.380 1.244 31.996 1.00 82.81 687 LEU A CA 1
ATOM 5500 C C . LEU A 1 687 ? 3.864 0.886 33.400 1.00 82.81 687 LEU A C 1
ATOM 5502 O O . LEU A 1 687 ? 4.609 0.995 34.372 1.00 82.81 687 LEU A O 1
ATOM 5506 N N . ALA A 1 688 ? 2.613 0.439 33.511 1.00 75.31 688 ALA A N 1
ATOM 5507 C CA . ALA A 1 688 ? 1.995 0.052 34.787 1.00 75.31 688 ALA A CA 1
ATOM 5508 C C . ALA A 1 688 ? 2.509 -1.306 35.311 1.00 75.31 688 ALA A C 1
ATOM 5510 O O . ALA A 1 688 ? 2.447 -1.608 36.504 1.00 75.31 688 ALA A O 1
ATOM 5511 N N . THR A 1 689 ? 3.013 -2.135 34.394 1.00 75.19 689 THR A N 1
ATOM 5512 C CA . THR A 1 689 ? 3.533 -3.487 34.622 1.00 75.19 689 THR A CA 1
ATOM 5513 C C . THR A 1 689 ? 4.735 -3.732 33.716 1.00 75.19 689 THR A C 1
ATOM 5515 O O . THR A 1 689 ? 4.781 -3.219 32.599 1.00 75.19 689 THR A O 1
ATOM 5518 N N . ILE A 1 690 ? 5.670 -4.583 34.140 1.00 79.06 690 ILE A N 1
ATOM 5519 C CA . ILE A 1 690 ? 6.718 -5.110 33.253 1.00 79.06 690 ILE A CA 1
ATOM 5520 C C . ILE A 1 690 ? 6.056 -6.103 32.279 1.00 79.06 690 ILE A C 1
ATOM 5522 O O . ILE A 1 690 ? 5.514 -7.109 32.742 1.00 79.06 690 ILE A O 1
ATOM 5526 N N . PRO A 1 691 ? 6.060 -5.865 30.956 1.00 83.12 691 PRO A N 1
ATOM 5527 C CA . PRO A 1 691 ? 5.347 -6.734 30.032 1.00 83.12 691 PRO A CA 1
ATOM 5528 C C . PRO A 1 691 ? 6.155 -8.017 29.729 1.00 83.12 691 PRO A C 1
ATOM 5530 O O . PRO A 1 691 ? 7.385 -8.026 29.854 1.00 83.12 691 PRO A O 1
ATOM 5533 N N . PRO A 1 692 ? 5.499 -9.122 29.324 1.00 81.19 692 PRO A N 1
ATOM 5534 C CA . PRO A 1 692 ? 6.179 -10.348 28.900 1.00 81.19 692 PRO A CA 1
ATOM 5535 C C . PRO A 1 692 ? 6.987 -10.154 27.607 1.00 81.19 692 PRO A C 1
ATOM 5537 O O . PRO A 1 692 ? 8.063 -10.729 27.458 1.00 81.19 692 PRO A O 1
ATOM 5540 N N . PHE A 1 693 ? 6.490 -9.325 26.692 1.00 89.62 693 PHE A N 1
ATOM 5541 C CA . PHE A 1 693 ? 7.210 -8.862 25.513 1.00 89.62 693 PHE A CA 1
ATOM 5542 C C . PHE A 1 693 ? 6.876 -7.398 25.230 1.00 89.62 693 PHE A C 1
ATOM 5544 O O . PHE A 1 693 ? 5.887 -6.869 25.730 1.00 89.62 693 PHE A O 1
ATOM 5551 N N . LEU A 1 694 ? 7.688 -6.756 24.400 1.00 92.75 694 LEU A N 1
ATOM 5552 C CA . LEU A 1 694 ? 7.465 -5.405 23.903 1.00 92.75 694 LEU A CA 1
ATOM 5553 C C . LEU A 1 694 ? 7.742 -5.393 22.398 1.00 92.75 694 LEU A C 1
ATOM 5555 O O . LEU A 1 694 ? 8.841 -5.748 21.970 1.00 92.75 694 LEU A O 1
ATOM 5559 N N . ILE A 1 695 ? 6.744 -5.004 21.601 1.00 96.25 695 ILE A N 1
ATOM 5560 C CA . ILE A 1 695 ? 6.909 -4.729 20.169 1.00 96.25 695 ILE A CA 1
ATOM 5561 C C . ILE A 1 695 ? 7.035 -3.217 20.016 1.00 96.25 695 ILE A C 1
ATOM 5563 O O . ILE A 1 695 ? 6.085 -2.486 20.291 1.00 96.25 695 ILE A O 1
ATOM 5567 N N . LEU A 1 696 ? 8.203 -2.752 19.586 1.00 96.06 696 LEU A N 1
ATOM 5568 C CA . LEU A 1 696 ? 8.457 -1.350 19.275 1.00 96.06 696 LEU A CA 1
ATOM 5569 C C . LEU A 1 696 ? 8.359 -1.121 17.767 1.00 96.06 696 LEU A C 1
ATOM 5571 O O . LEU A 1 696 ? 9.099 -1.750 17.011 1.00 96.06 696 LEU A O 1
ATOM 5575 N N . VAL A 1 697 ? 7.496 -0.203 17.328 1.00 95.00 697 VAL A N 1
ATOM 5576 C CA . VAL A 1 697 ? 7.374 0.185 15.911 1.00 95.00 697 VAL A CA 1
ATOM 5577 C C . VAL A 1 697 ? 8.121 1.493 15.671 1.00 95.00 697 VAL A C 1
ATOM 5579 O O . VAL A 1 697 ? 7.874 2.484 16.359 1.00 95.00 697 VAL A O 1
ATOM 5582 N N . ALA A 1 698 ? 9.039 1.503 14.705 1.00 89.50 698 ALA A N 1
ATOM 5583 C CA . ALA A 1 698 ? 9.855 2.664 14.366 1.00 89.50 698 ALA A CA 1
ATOM 5584 C C . ALA A 1 698 ? 9.009 3.857 13.877 1.00 89.50 698 ALA A C 1
ATOM 5586 O O . ALA A 1 698 ? 8.021 3.649 13.162 1.00 89.50 698 ALA A O 1
ATOM 5587 N N . PRO A 1 699 ? 9.437 5.108 14.144 1.00 81.69 699 PRO A N 1
ATOM 5588 C CA . PRO A 1 699 ? 8.807 6.292 13.574 1.00 81.69 699 PRO A CA 1
ATOM 5589 C C . PRO A 1 699 ? 8.724 6.220 12.038 1.00 81.69 699 PRO A C 1
ATOM 5591 O O . PRO A 1 699 ? 9.728 6.152 11.321 1.00 81.69 699 PRO A O 1
ATOM 5594 N N . ARG A 1 700 ? 7.497 6.230 11.505 1.00 64.12 700 ARG A N 1
ATOM 5595 C CA . ARG A 1 700 ? 7.217 6.043 10.070 1.00 64.12 700 ARG A CA 1
ATOM 5596 C C . ARG A 1 700 ? 7.297 7.355 9.287 1.00 64.12 700 ARG A C 1
ATOM 5598 O O . ARG A 1 700 ? 6.284 7.901 8.850 1.00 64.12 700 ARG A O 1
ATOM 5605 N N . HIS A 1 701 ? 8.509 7.865 9.098 1.00 53.34 701 HIS A N 1
ATOM 5606 C CA . HIS A 1 701 ? 8.754 9.021 8.232 1.00 53.34 701 HIS A CA 1
ATOM 5607 C C . HIS A 1 701 ? 8.961 8.591 6.770 1.00 53.34 701 HIS A C 1
ATOM 5609 O O . HIS A 1 701 ? 9.496 7.515 6.488 1.00 53.34 701 HIS A O 1
ATOM 5615 N N . THR A 1 702 ? 8.618 9.468 5.821 1.00 45.78 702 THR A N 1
ATOM 5616 C CA . THR A 1 702 ? 9.036 9.296 4.418 1.00 45.78 702 THR A CA 1
ATOM 5617 C C . THR A 1 702 ? 10.571 9.345 4.308 1.00 45.78 702 THR A C 1
ATOM 5619 O O . THR A 1 702 ? 11.238 9.922 5.169 1.00 45.78 702 THR A O 1
ATOM 5622 N N . ARG A 1 703 ? 11.170 8.777 3.245 1.00 43.50 703 ARG A N 1
ATOM 5623 C CA . ARG A 1 703 ? 12.646 8.769 3.061 1.00 43.50 703 ARG A CA 1
ATOM 5624 C C . ARG A 1 703 ? 13.293 10.169 3.091 1.00 43.50 703 ARG A C 1
ATOM 5626 O O . ARG A 1 703 ? 14.490 10.252 3.334 1.00 43.50 703 ARG A O 1
ATOM 5633 N N . SER A 1 704 ? 12.528 11.237 2.860 1.00 39.47 704 SER A N 1
ATOM 5634 C CA . SER A 1 704 ? 12.956 12.643 2.911 1.00 39.47 704 SER A CA 1
ATOM 5635 C C . SER A 1 704 ? 12.624 13.367 4.228 1.00 39.47 704 SER A C 1
ATOM 5637 O O . SER A 1 704 ? 12.904 14.556 4.341 1.00 39.47 704 SER A O 1
ATOM 5639 N N . GLN A 1 705 ? 12.019 12.686 5.208 1.00 42.72 705 GLN A N 1
ATOM 5640 C CA . GLN A 1 705 ? 11.595 13.258 6.497 1.00 42.72 705 GLN A CA 1
ATOM 5641 C C . GLN A 1 705 ? 12.061 12.446 7.718 1.00 42.72 705 GLN A C 1
ATOM 5643 O O . GLN A 1 705 ? 11.668 12.774 8.835 1.00 42.72 705 GLN A O 1
ATOM 5648 N N . ARG A 1 706 ? 12.833 11.365 7.530 1.00 55.72 706 ARG A N 1
ATOM 5649 C CA . ARG A 1 706 ? 13.400 10.577 8.636 1.00 55.72 706 ARG A CA 1
ATOM 5650 C C . ARG A 1 706 ? 14.413 11.412 9.416 1.00 55.72 706 ARG A C 1
ATOM 5652 O O . ARG A 1 706 ? 15.430 11.787 8.842 1.00 55.72 706 ARG A O 1
ATOM 5659 N N . SER A 1 707 ? 14.184 11.585 10.716 1.00 61.41 707 SER A N 1
ATOM 5660 C CA . SER A 1 707 ? 15.166 12.139 11.659 1.00 61.41 707 SER A CA 1
ATOM 5661 C C . SER A 1 707 ? 16.469 11.335 11.641 1.00 61.41 707 SER A C 1
ATOM 5663 O O . SER A 1 707 ? 17.563 11.888 11.633 1.00 61.41 707 SER A O 1
ATOM 5665 N N . TYR A 1 708 ? 16.346 10.006 11.573 1.00 75.88 708 TYR A N 1
ATOM 5666 C CA . TYR A 1 708 ? 17.465 9.073 11.665 1.00 75.88 708 TYR A CA 1
ATOM 5667 C C . TYR A 1 708 ? 17.637 8.303 10.353 1.00 75.88 708 TYR A C 1
ATOM 5669 O O . TYR A 1 708 ? 16.705 7.650 9.869 1.00 75.88 708 TYR A O 1
ATOM 5677 N N . ARG A 1 709 ? 18.837 8.353 9.760 1.00 79.31 709 ARG A N 1
ATOM 5678 C CA . ARG A 1 709 ? 19.153 7.556 8.557 1.00 79.31 709 ARG A CA 1
ATOM 5679 C C . ARG A 1 709 ? 19.242 6.063 8.893 1.00 79.31 709 ARG A C 1
ATOM 5681 O O . ARG A 1 709 ? 18.757 5.248 8.106 1.00 79.31 709 ARG A O 1
ATOM 5688 N N . TYR A 1 710 ? 19.805 5.744 10.058 1.00 89.94 710 TYR A N 1
ATOM 5689 C CA . TYR A 1 710 ? 19.944 4.400 10.615 1.00 89.94 710 TYR A CA 1
ATOM 5690 C C . TYR A 1 710 ? 19.399 4.318 12.050 1.00 89.94 710 TYR A C 1
ATOM 5692 O O . TYR A 1 710 ? 19.408 5.300 12.790 1.00 89.94 710 TYR A O 1
ATOM 5700 N N . ILE A 1 711 ? 18.959 3.128 12.446 1.00 92.00 711 ILE A N 1
ATOM 5701 C CA . ILE A 1 711 ? 18.485 2.777 13.785 1.00 92.00 711 ILE A CA 1
ATOM 5702 C C . ILE A 1 711 ? 19.281 1.554 14.251 1.00 92.00 711 ILE A C 1
ATOM 5704 O O . ILE A 1 711 ? 19.319 0.535 13.562 1.00 92.00 711 ILE A O 1
ATOM 5708 N N . ILE A 1 712 ? 19.914 1.656 15.417 1.00 95.31 712 ILE A N 1
ATOM 5709 C CA . ILE A 1 712 ? 20.617 0.556 16.079 1.00 95.31 712 ILE A CA 1
ATOM 5710 C C . ILE A 1 712 ? 19.603 -0.202 16.952 1.00 95.31 712 ILE A C 1
ATOM 5712 O O . ILE A 1 712 ? 18.967 0.415 17.813 1.00 95.31 712 ILE A O 1
ATOM 5716 N N . PRO A 1 713 ? 19.419 -1.518 16.747 1.00 96.56 713 PRO A N 1
ATOM 5717 C CA . PRO A 1 713 ? 18.567 -2.336 17.594 1.00 96.56 713 PRO A CA 1
ATOM 5718 C C . PRO A 1 713 ? 19.312 -2.719 18.879 1.00 96.56 713 PRO A C 1
ATOM 5720 O O . PRO A 1 713 ? 20.068 -3.690 18.900 1.00 96.56 713 PRO A O 1
ATOM 5723 N N . ASP A 1 714 ? 19.088 -1.974 19.963 1.00 95.88 714 ASP A N 1
ATOM 5724 C CA . ASP A 1 714 ? 19.652 -2.279 21.281 1.00 95.88 714 ASP A CA 1
ATOM 5725 C C . ASP A 1 714 ? 19.386 -3.738 21.661 1.00 95.88 714 ASP A C 1
ATOM 5727 O O . ASP A 1 714 ? 18.240 -4.190 21.664 1.00 95.88 714 ASP A O 1
ATOM 5731 N N . ARG A 1 715 ? 20.425 -4.487 22.041 1.00 93.81 715 ARG A N 1
ATOM 5732 C CA . ARG A 1 715 ? 20.285 -5.909 22.408 1.00 93.81 715 ARG A CA 1
ATOM 5733 C C . ARG A 1 715 ? 19.423 -6.130 23.652 1.00 93.81 715 ARG A C 1
ATOM 5735 O O . ARG A 1 715 ? 18.832 -7.200 23.807 1.00 93.81 715 ARG A O 1
ATOM 5742 N N . GLN A 1 716 ? 19.384 -5.146 24.551 1.00 93.19 716 GLN A N 1
ATOM 5743 C CA . GLN A 1 716 ? 18.591 -5.161 25.778 1.00 93.19 716 GLN A CA 1
ATOM 5744 C C . GLN A 1 716 ? 17.989 -3.780 26.051 1.00 93.19 716 GLN A C 1
ATOM 5746 O O . GLN A 1 716 ? 18.722 -2.800 26.154 1.00 93.19 716 GLN A O 1
ATOM 5751 N N . ILE A 1 717 ? 16.676 -3.718 26.274 1.00 92.75 717 ILE A N 1
ATOM 5752 C CA . ILE A 1 717 ? 16.019 -2.549 26.869 1.00 92.75 717 ILE A CA 1
ATOM 5753 C C . ILE A 1 717 ? 15.979 -2.761 28.380 1.00 92.75 717 ILE A C 1
ATOM 5755 O O . ILE A 1 717 ? 15.399 -3.733 28.862 1.00 92.75 717 ILE A O 1
ATOM 5759 N N . ILE A 1 718 ? 16.606 -1.853 29.125 1.00 89.50 718 ILE A N 1
ATOM 5760 C CA . ILE A 1 718 ? 16.501 -1.781 30.588 1.00 89.50 718 ILE A CA 1
ATOM 5761 C C . ILE A 1 718 ? 15.190 -1.068 30.928 1.00 89.50 718 ILE A C 1
ATOM 5763 O O . ILE A 1 718 ? 14.928 0.002 30.384 1.00 89.50 718 ILE A O 1
ATOM 5767 N N . LEU A 1 719 ? 14.387 -1.661 31.811 1.00 87.00 719 LEU A N 1
ATOM 5768 C CA . LEU A 1 719 ? 13.126 -1.114 32.306 1.00 87.00 719 LEU A CA 1
ATOM 5769 C C . LEU A 1 719 ? 13.342 -0.509 33.697 1.00 87.00 719 LEU A C 1
ATOM 5771 O O . LEU A 1 719 ? 13.159 -1.164 34.718 1.00 87.00 719 LEU A O 1
ATOM 5775 N N . ASP A 1 720 ? 13.782 0.741 33.709 1.00 83.12 720 ASP A N 1
ATOM 5776 C CA . ASP A 1 720 ? 14.052 1.541 34.905 1.00 83.12 720 ASP A CA 1
ATOM 5777 C C . ASP A 1 720 ? 12.777 2.210 35.480 1.00 83.12 720 ASP A C 1
ATOM 5779 O O . ASP A 1 720 ? 11.669 2.045 34.964 1.00 83.12 720 ASP A O 1
ATOM 5783 N N . ASN A 1 721 ? 12.925 2.960 36.581 1.00 77.00 721 ASN A N 1
ATOM 5784 C CA . ASN A 1 721 ? 11.821 3.708 37.206 1.00 77.00 721 ASN A CA 1
ATOM 5785 C C . ASN A 1 721 ? 11.329 4.892 36.353 1.00 77.00 721 ASN A C 1
ATOM 5787 O O . ASN A 1 721 ? 10.258 5.433 36.632 1.00 77.00 721 ASN A O 1
ATOM 5791 N N . ASP A 1 722 ? 12.080 5.325 35.338 1.00 75.88 722 ASP A N 1
ATOM 5792 C CA . ASP A 1 722 ? 11.645 6.397 34.439 1.00 75.88 722 ASP A CA 1
ATOM 5793 C C . ASP A 1 722 ? 10.681 5.844 33.381 1.00 75.88 722 ASP A C 1
ATOM 5795 O O . ASP A 1 722 ? 9.697 6.501 33.049 1.00 75.88 722 ASP A O 1
ATOM 5799 N N . ILE A 1 723 ? 10.882 4.594 32.953 1.00 81.88 723 ILE A N 1
ATOM 5800 C CA . ILE A 1 723 ? 9.977 3.858 32.057 1.00 81.88 723 ILE A CA 1
ATOM 5801 C C . ILE A 1 723 ? 8.784 3.225 32.805 1.00 81.88 723 ILE A C 1
ATOM 5803 O O . ILE A 1 723 ? 7.682 3.171 32.254 1.00 81.88 723 ILE A O 1
ATOM 5807 N N . VAL A 1 724 ? 8.965 2.719 34.034 1.00 80.44 724 VAL A N 1
ATOM 5808 C CA . VAL A 1 724 ? 7.965 1.880 34.736 1.00 80.44 724 VAL A CA 1
ATOM 5809 C C . VAL A 1 724 ? 7.486 2.491 36.058 1.00 80.44 724 VAL A C 1
ATOM 5811 O O . VAL A 1 724 ? 8.278 2.863 36.922 1.00 80.44 724 VAL A O 1
ATOM 5814 N N . GLN A 1 725 ? 6.168 2.492 36.261 1.00 78.56 725 GLN A N 1
ATOM 5815 C CA . GLN A 1 725 ? 5.498 2.883 37.501 1.00 78.56 725 GLN A CA 1
ATOM 5816 C C . GLN A 1 725 ? 4.606 1.733 37.976 1.00 78.56 725 GLN A C 1
ATOM 5818 O O . GLN A 1 725 ? 3.467 1.590 37.539 1.00 78.56 725 GLN A O 1
ATOM 5823 N N . LEU A 1 726 ? 5.143 0.886 38.860 1.00 74.88 726 LEU A N 1
ATOM 5824 C CA . LEU A 1 726 ? 4.427 -0.280 39.384 1.00 74.88 726 LEU A CA 1
ATOM 5825 C C . LEU A 1 726 ? 3.210 0.140 40.217 1.00 74.88 726 LEU A C 1
ATOM 5827 O O . LEU A 1 726 ? 3.312 1.028 41.066 1.00 74.88 726 LEU A O 1
ATOM 5831 N N . VAL A 1 727 ? 2.085 -0.550 40.012 1.00 73.62 727 VAL A N 1
ATOM 5832 C CA . VAL A 1 727 ? 0.802 -0.314 40.694 1.00 73.62 727 VAL A CA 1
ATOM 5833 C C . VAL A 1 727 ? 0.412 -1.537 41.524 1.00 73.62 727 VAL A C 1
ATOM 5835 O O . VAL A 1 727 ? 0.443 -2.668 41.044 1.00 73.62 727 VAL A O 1
ATOM 5838 N N . CYS A 1 728 ? 0.026 -1.340 42.786 1.00 74.19 728 CYS A N 1
ATOM 5839 C CA . CYS A 1 728 ? -0.368 -2.444 43.660 1.00 74.19 728 CYS A CA 1
ATOM 5840 C C . CYS A 1 728 ? -1.763 -2.965 43.297 1.00 74.19 728 CYS A C 1
ATOM 5842 O O . CYS A 1 728 ? -2.755 -2.280 43.534 1.00 74.19 728 CYS A O 1
ATOM 5844 N N . VAL A 1 729 ? -1.858 -4.220 42.855 1.00 70.88 729 VAL A N 1
ATOM 5845 C CA . VAL A 1 729 ? -3.110 -4.873 42.402 1.00 70.88 729 VAL A CA 1
ATOM 5846 C C . VAL A 1 729 ? -4.241 -4.877 43.456 1.00 70.88 729 VAL A C 1
ATOM 5848 O O . VAL A 1 729 ? -5.401 -5.090 43.121 1.00 70.88 729 VAL A O 1
ATOM 5851 N N . LYS A 1 730 ? -3.934 -4.634 44.741 1.00 72.69 730 LYS A N 1
ATOM 5852 C CA . LYS A 1 730 ? -4.904 -4.661 45.858 1.00 72.69 730 LYS A CA 1
ATOM 5853 C C . LYS A 1 730 ? -5.199 -3.328 46.540 1.00 72.69 730 LYS A C 1
ATOM 5855 O O . LYS A 1 730 ? -6.145 -3.265 47.322 1.00 72.69 730 LYS A O 1
ATOM 5860 N N . CYS A 1 731 ? -4.385 -2.298 46.330 1.00 73.62 731 CYS A N 1
ATOM 5861 C CA . CYS A 1 731 ? -4.612 -0.984 46.944 1.00 73.62 731 CYS A CA 1
ATOM 5862 C C . CYS A 1 731 ? -4.299 0.193 46.018 1.00 73.62 731 CYS A C 1
ATOM 5864 O O . CYS A 1 731 ? -4.285 1.330 46.482 1.00 73.62 731 CYS A O 1
ATOM 5866 N N . GLU A 1 732 ? -3.992 -0.094 44.750 1.00 70.25 732 GLU A N 1
ATOM 5867 C CA . GLU A 1 732 ? -3.749 0.834 43.637 1.00 70.25 732 GLU A CA 1
ATOM 5868 C C . GLU A 1 732 ? -2.595 1.832 43.855 1.00 70.25 732 GLU A C 1
ATOM 5870 O O . GLU A 1 732 ? -2.232 2.590 42.961 1.00 70.25 732 GLU A O 1
ATOM 5875 N N . LYS A 1 733 ? -1.937 1.791 45.019 1.00 73.69 733 LYS A N 1
ATOM 5876 C CA . LYS A 1 733 ? -0.772 2.619 45.327 1.00 73.69 733 LYS A CA 1
ATOM 5877 C C . LYS A 1 733 ? 0.429 2.257 44.455 1.00 73.69 733 LYS A C 1
ATOM 5879 O O . LYS A 1 733 ? 0.675 1.089 44.155 1.00 73.69 733 LYS A O 1
ATOM 5884 N N . THR A 1 734 ? 1.194 3.286 44.127 1.00 72.50 734 THR A N 1
ATOM 5885 C CA . THR A 1 734 ? 2.334 3.309 43.207 1.00 72.50 734 THR A CA 1
ATOM 5886 C C . THR A 1 734 ? 3.685 3.132 43.919 1.00 72.50 734 THR A C 1
ATOM 5888 O O . THR A 1 734 ? 3.772 3.183 45.153 1.00 72.50 734 THR A O 1
ATOM 5891 N N . ASN A 1 735 ? 4.764 2.960 43.146 1.00 69.12 735 ASN A N 1
ATOM 5892 C CA . ASN A 1 735 ? 6.159 3.098 43.609 1.00 69.12 735 ASN A CA 1
ATOM 5893 C C . ASN A 1 735 ? 6.588 4.560 43.837 1.00 69.12 735 ASN A C 1
ATOM 5895 O O . ASN A 1 735 ? 7.455 4.807 44.674 1.00 69.12 735 ASN A O 1
ATOM 5899 N N . HIS A 1 736 ? 5.951 5.523 43.165 1.00 57.25 736 HIS A N 1
ATOM 5900 C CA . HIS A 1 736 ? 6.157 6.959 43.373 1.00 57.25 736 HIS A CA 1
ATOM 5901 C C . HIS A 1 736 ? 4.985 7.574 44.158 1.00 57.25 736 HIS A C 1
ATOM 5903 O O . HIS A 1 736 ? 3.865 7.633 43.655 1.00 57.25 736 HIS A O 1
ATOM 5909 N N . GLY A 1 737 ? 5.234 8.013 45.396 1.00 53.47 737 GLY A N 1
ATOM 5910 C CA . GLY A 1 737 ? 4.247 8.649 46.280 1.00 53.47 737 GLY A CA 1
ATOM 5911 C C . GLY A 1 737 ? 4.912 9.240 47.531 1.00 53.47 737 GLY A C 1
ATOM 5912 O O . GLY A 1 737 ? 5.916 8.707 48.000 1.00 53.47 737 GLY A O 1
ATOM 5913 N N . GLN A 1 738 ? 4.390 10.358 48.049 1.00 51.31 738 GLN A N 1
ATOM 5914 C CA . GLN A 1 738 ? 5.158 11.257 48.931 1.00 51.31 738 GLN A CA 1
ATOM 5915 C C . GLN A 1 738 ? 5.432 10.737 50.359 1.00 51.31 738 GLN A C 1
ATOM 5917 O O . GLN A 1 738 ? 6.440 11.131 50.939 1.00 51.31 738 GLN A O 1
ATOM 5922 N N . ASP A 1 739 ? 4.605 9.846 50.918 1.00 50.97 739 ASP A N 1
ATOM 5923 C CA . ASP A 1 739 ? 4.734 9.425 52.330 1.00 50.97 739 ASP A CA 1
ATOM 5924 C C . ASP A 1 739 ? 5.652 8.209 52.572 1.00 50.97 739 ASP A C 1
ATOM 5926 O O . ASP A 1 739 ? 6.113 8.006 53.698 1.00 50.97 739 ASP A O 1
ATOM 5930 N N . GLN A 1 740 ? 5.904 7.385 51.544 1.00 53.97 740 GLN A N 1
ATOM 5931 C CA . GLN A 1 740 ? 6.957 6.353 51.483 1.00 53.97 740 GLN A CA 1
ATOM 5932 C C . GLN A 1 740 ? 6.905 5.616 50.128 1.00 53.97 740 GLN A C 1
ATOM 5934 O O . GLN A 1 740 ? 5.811 5.246 49.691 1.00 53.97 740 GLN A O 1
ATOM 5939 N N . PRO A 1 741 ? 8.051 5.321 49.481 1.00 58.12 741 PRO A N 1
ATOM 5940 C CA . PRO A 1 741 ? 8.080 4.429 48.326 1.00 58.12 741 PRO A CA 1
ATOM 5941 C C . PRO A 1 741 ? 7.756 2.995 48.769 1.00 58.12 741 PRO A C 1
ATOM 5943 O O . PRO A 1 741 ? 8.386 2.459 49.682 1.00 58.12 741 PRO A O 1
ATOM 5946 N N . HIS A 1 742 ? 6.773 2.357 48.132 1.00 63.25 742 HIS A N 1
ATOM 5947 C CA . HIS A 1 742 ? 6.445 0.965 48.434 1.00 63.25 742 HIS A CA 1
ATOM 5948 C C . HIS A 1 742 ? 7.474 0.016 47.818 1.00 63.25 742 HIS A C 1
ATOM 5950 O O . HIS A 1 742 ? 7.724 0.058 46.614 1.00 63.25 742 HIS A O 1
ATOM 5956 N N . ASP A 1 743 ? 7.974 -0.923 48.619 1.00 72.88 743 ASP A N 1
ATOM 5957 C CA . ASP A 1 743 ? 8.587 -2.136 48.089 1.00 72.88 743 ASP A CA 1
ATOM 5958 C C . ASP A 1 743 ? 7.506 -3.035 47.469 1.00 72.88 743 ASP A C 1
ATOM 5960 O O . ASP A 1 743 ? 6.516 -3.392 48.123 1.00 72.88 743 ASP A O 1
ATOM 5964 N N . PHE A 1 744 ? 7.717 -3.407 46.205 1.00 76.50 744 PHE A N 1
ATOM 5965 C CA . PHE A 1 744 ? 6.843 -4.298 45.447 1.00 76.50 744 PHE A CA 1
ATOM 5966 C C . PHE A 1 744 ? 7.378 -5.723 45.415 1.00 76.50 744 PHE A C 1
ATOM 5968 O O . PHE A 1 744 ? 8.580 -5.958 45.275 1.00 76.50 744 PHE A O 1
ATOM 5975 N N . TYR A 1 745 ? 6.453 -6.672 45.498 1.00 75.56 745 TYR A N 1
ATOM 5976 C CA . TYR A 1 745 ? 6.731 -8.097 45.552 1.00 75.56 745 TYR A CA 1
ATOM 5977 C C . TYR A 1 745 ? 5.819 -8.865 44.594 1.00 75.56 745 TYR A C 1
ATOM 5979 O O . TYR A 1 745 ? 4.650 -8.509 44.413 1.00 75.56 745 TYR A O 1
ATOM 5987 N N . SER A 1 746 ? 6.345 -9.949 44.028 1.00 72.69 746 SER A N 1
ATOM 5988 C CA . SER A 1 746 ? 5.582 -10.987 43.332 1.00 72.69 746 SER A CA 1
ATOM 5989 C C . SER A 1 746 ? 5.611 -12.300 44.124 1.00 72.69 746 SER A C 1
ATOM 5991 O O . SER A 1 746 ? 6.505 -12.541 44.940 1.00 72.69 746 SER A O 1
ATOM 5993 N N . CYS A 1 747 ? 4.611 -13.157 43.905 1.00 72.44 747 CYS A N 1
ATOM 5994 C CA . CYS A 1 747 ? 4.560 -14.504 44.470 1.00 72.44 747 CYS A CA 1
ATOM 5995 C C . CYS A 1 747 ? 3.862 -15.455 43.491 1.00 72.44 747 CYS A C 1
ATOM 5997 O O . CYS A 1 747 ? 2.638 -15.416 43.331 1.00 72.44 747 CYS A O 1
ATOM 5999 N N . ASP A 1 748 ? 4.654 -16.319 42.859 1.00 64.38 748 ASP A N 1
ATOM 6000 C CA . ASP A 1 748 ? 4.215 -17.176 41.752 1.00 64.38 748 ASP A CA 1
ATOM 6001 C C . ASP A 1 748 ? 3.100 -18.156 42.174 1.00 64.38 748 ASP A C 1
ATOM 6003 O O . ASP A 1 748 ? 2.186 -18.441 41.404 1.00 64.38 748 ASP A O 1
ATOM 6007 N N . ALA A 1 749 ? 3.116 -18.618 43.430 1.00 65.94 749 ALA A N 1
ATOM 6008 C CA . ALA A 1 749 ? 2.129 -19.553 43.978 1.00 65.94 749 ALA A CA 1
ATOM 6009 C C . ALA A 1 749 ? 0.767 -18.908 44.318 1.00 65.94 749 ALA A C 1
ATOM 6011 O O . ALA A 1 749 ? -0.272 -19.558 44.195 1.00 65.94 749 ALA A O 1
ATOM 6012 N N . CYS A 1 750 ? 0.748 -17.635 44.727 1.00 62.44 750 CYS A N 1
ATOM 6013 C CA . CYS A 1 750 ? -0.496 -16.914 45.029 1.00 62.44 750 CYS A CA 1
ATOM 6014 C C . CYS A 1 750 ? -1.191 -16.416 43.759 1.00 62.44 750 CYS A C 1
ATOM 6016 O O . CYS A 1 750 ? -2.420 -16.454 43.680 1.00 62.44 750 CYS A O 1
ATOM 6018 N N . TYR A 1 751 ? -0.407 -16.028 42.748 1.00 60.03 751 TYR A N 1
ATOM 6019 C CA . TYR A 1 751 ? -0.895 -15.629 41.428 1.00 60.03 751 TYR A CA 1
ATOM 6020 C C . TYR A 1 751 ? -1.897 -16.649 40.840 1.00 60.03 751 TYR A C 1
ATOM 6022 O O . TYR A 1 751 ? -3.008 -16.263 40.477 1.00 60.03 751 TYR A O 1
ATOM 6030 N N . TRP A 1 752 ? -1.559 -17.946 40.821 1.00 53.38 752 TRP A N 1
ATOM 6031 C CA . TRP A 1 752 ? -2.404 -18.995 40.224 1.00 53.38 752 TRP A CA 1
ATOM 6032 C C . TRP A 1 752 ? -3.779 -19.178 40.884 1.00 53.38 752 TRP A C 1
ATOM 6034 O O . TRP A 1 752 ? -4.693 -19.688 40.239 1.00 53.38 752 TRP A O 1
ATOM 6044 N N . LYS A 1 753 ? -3.939 -18.796 42.159 1.00 57.50 753 LYS A N 1
ATOM 6045 C CA . LYS A 1 753 ? -5.233 -18.864 42.864 1.00 57.50 753 LYS A CA 1
ATOM 6046 C C . LYS A 1 753 ? -6.109 -17.642 42.594 1.00 57.50 753 LYS A C 1
ATOM 6048 O O . LYS A 1 753 ? -7.329 -17.760 42.617 1.00 57.50 753 LYS A O 1
ATOM 6053 N N . GLU A 1 754 ? -5.502 -16.482 42.352 1.00 53.66 754 GLU A N 1
ATOM 6054 C CA . GLU A 1 754 ? -6.227 -15.220 42.175 1.00 53.66 754 GLU A CA 1
ATOM 6055 C C . GLU A 1 754 ? -6.589 -14.941 40.704 1.00 53.66 754 GLU A C 1
ATOM 6057 O O . GLU A 1 754 ? -7.648 -14.384 40.424 1.00 53.66 754 GLU A O 1
ATOM 6062 N N . SER A 1 755 ? -5.796 -15.421 39.740 1.00 47.72 755 SER A N 1
ATOM 6063 C CA . SER A 1 755 ? -6.153 -15.330 38.314 1.00 47.72 755 SER A CA 1
ATOM 6064 C C . SER A 1 755 ? -7.420 -16.120 37.956 1.00 47.72 755 SER A C 1
ATOM 6066 O O . SER A 1 755 ? -8.184 -15.694 37.092 1.00 47.72 755 SER A O 1
ATOM 6068 N N . GLN A 1 756 ? -7.700 -17.224 38.660 1.00 46.69 756 GLN A N 1
ATOM 6069 C CA . GLN A 1 756 ? -8.914 -18.027 38.465 1.00 46.69 756 GLN A CA 1
ATOM 6070 C C . GLN A 1 756 ? -10.205 -17.336 38.940 1.00 46.69 756 GLN A C 1
ATOM 6072 O O . GLN A 1 756 ? -11.278 -17.681 38.450 1.00 46.69 756 GLN A O 1
ATOM 6077 N N . SER A 1 757 ? -10.134 -16.390 39.884 1.00 43.41 757 SER A N 1
ATOM 6078 C CA . SER A 1 757 ? -11.323 -15.775 40.500 1.00 43.41 757 SER A CA 1
ATOM 6079 C C . SER A 1 757 ? -11.732 -14.431 39.891 1.00 43.41 757 SER A C 1
ATOM 6081 O O . SER A 1 757 ? -12.858 -13.992 40.107 1.00 43.41 757 SER A O 1
ATOM 6083 N N . LEU A 1 758 ? -10.853 -13.789 39.115 1.00 41.31 758 LEU A N 1
ATOM 6084 C CA . LEU A 1 758 ? -11.069 -12.444 38.564 1.00 41.31 758 LEU A CA 1
ATOM 6085 C C . LEU A 1 758 ? -11.610 -12.419 37.121 1.00 41.31 758 LEU A C 1
ATOM 6087 O O . LEU A 1 758 ? -11.767 -11.341 36.553 1.00 41.31 758 LEU A O 1
ATOM 6091 N N . SER A 1 759 ? -11.879 -13.576 36.499 1.00 38.69 759 SER A N 1
ATOM 6092 C CA . SER A 1 759 ? -12.234 -13.705 35.062 1.00 38.69 759 SER A CA 1
ATOM 6093 C C . SER A 1 759 ? -11.240 -13.034 34.093 1.00 38.69 759 SER A C 1
ATOM 6095 O O . SER A 1 759 ? -11.567 -12.724 32.951 1.00 38.69 759 SER A O 1
ATOM 6097 N N . ILE A 1 760 ? -10.010 -12.828 34.561 1.00 40.16 760 ILE A N 1
ATOM 6098 C CA . ILE A 1 760 ? -8.921 -12.186 33.831 1.00 40.16 760 ILE A CA 1
ATOM 6099 C C . ILE A 1 760 ? -8.441 -13.106 32.699 1.00 40.16 760 ILE A C 1
ATOM 6101 O O . ILE A 1 760 ? -8.182 -14.293 32.918 1.00 40.16 760 ILE A O 1
ATOM 6105 N N . ALA A 1 761 ? -8.306 -12.555 31.488 1.00 38.62 761 ALA A N 1
ATOM 6106 C CA . ALA A 1 761 ? -7.775 -13.285 30.340 1.00 38.62 761 ALA A CA 1
ATOM 6107 C C . ALA A 1 761 ? -6.349 -13.781 30.638 1.00 38.62 761 ALA A C 1
ATOM 6109 O O . ALA A 1 761 ? -5.560 -13.100 31.296 1.00 38.62 761 ALA A O 1
ATOM 6110 N N . THR A 1 762 ? -5.995 -14.974 30.150 1.00 38.47 762 THR A N 1
ATOM 6111 C CA . THR A 1 762 ? -4.821 -15.763 30.593 1.00 38.47 762 THR A CA 1
ATOM 6112 C C . THR A 1 762 ? -3.441 -15.177 30.239 1.00 38.47 762 THR A C 1
ATOM 6114 O O . THR A 1 762 ? -2.430 -15.876 30.286 1.00 38.47 762 THR A O 1
ATOM 6117 N N . THR A 1 763 ? -3.382 -13.897 29.881 1.00 40.31 763 THR A N 1
ATOM 6118 C CA . THR A 1 763 ? -2.217 -13.175 29.355 1.00 40.31 763 THR A CA 1
ATOM 6119 C C . THR A 1 763 ? -1.874 -11.907 30.140 1.00 40.31 763 THR A C 1
ATOM 6121 O O . THR A 1 763 ? -0.734 -11.457 30.079 1.00 40.31 763 THR A O 1
ATOM 6124 N N . ASP A 1 764 ? -2.774 -11.418 30.998 1.00 41.44 764 ASP A N 1
ATOM 6125 C CA . ASP A 1 764 ? -2.530 -10.371 32.016 1.00 41.44 764 ASP A CA 1
ATOM 6126 C C . ASP A 1 764 ? -1.588 -10.818 33.161 1.00 41.44 764 ASP A C 1
ATOM 6128 O O . ASP A 1 764 ? -1.452 -10.178 34.204 1.00 41.44 764 ASP A O 1
ATOM 6132 N N . ALA A 1 765 ? -0.977 -11.988 33.010 1.00 42.12 765 ALA A N 1
ATOM 6133 C CA . ALA A 1 765 ? -0.976 -12.987 34.066 1.00 42.12 765 ALA A CA 1
ATOM 6134 C C . ALA A 1 765 ? 0.424 -13.337 34.600 1.00 42.12 765 ALA A C 1
ATOM 6136 O O . ALA A 1 765 ? 0.602 -14.400 35.181 1.00 42.12 765 ALA A O 1
ATOM 6137 N N . LYS A 1 766 ? 1.448 -12.494 34.387 1.00 45.09 766 LYS A N 1
ATOM 6138 C CA . LYS A 1 766 ? 2.824 -12.796 34.855 1.00 45.09 766 LYS A CA 1
ATOM 6139 C C . LYS A 1 766 ? 3.558 -11.683 35.616 1.00 45.09 766 LYS A C 1
ATOM 6141 O O . LYS A 1 766 ? 4.640 -11.951 36.126 1.00 45.09 766 LYS A O 1
ATOM 6146 N N . VAL A 1 767 ? 2.976 -10.487 35.787 1.00 51.97 767 VAL A N 1
ATOM 6147 C CA . VAL A 1 767 ? 3.512 -9.442 36.695 1.00 51.97 767 VAL A CA 1
ATOM 6148 C C . VAL A 1 767 ? 2.383 -8.749 37.474 1.00 51.97 767 VAL A C 1
ATOM 6150 O O . VAL A 1 767 ? 2.171 -7.544 37.376 1.00 51.97 767 VAL A O 1
ATOM 6153 N N . LEU A 1 768 ? 1.651 -9.526 38.281 1.00 60.88 768 LEU A N 1
ATOM 6154 C CA . LEU A 1 768 ? 0.840 -8.965 39.366 1.00 60.88 768 LEU A CA 1
ATOM 6155 C C . LEU A 1 768 ? 1.775 -8.590 40.523 1.00 60.88 768 LEU A C 1
ATOM 6157 O O . LEU A 1 768 ? 2.342 -9.471 41.174 1.00 60.88 768 LEU A O 1
ATOM 6161 N N . CYS A 1 769 ? 1.954 -7.292 40.764 1.00 69.44 769 CYS A N 1
ATOM 6162 C CA . CYS A 1 769 ? 2.792 -6.779 41.843 1.00 69.44 769 CYS A CA 1
ATOM 6163 C C . CYS A 1 769 ? 1.957 -6.256 43.021 1.00 69.44 769 CYS A C 1
ATOM 6165 O O . CYS A 1 769 ? 0.960 -5.550 42.856 1.00 69.44 769 CYS A O 1
ATOM 6167 N N . TYR A 1 770 ? 2.399 -6.581 44.234 1.00 74.25 770 TYR A N 1
ATOM 6168 C CA . TYR A 1 770 ? 1.734 -6.216 45.483 1.00 74.25 770 TYR A CA 1
ATOM 6169 C C . TYR A 1 770 ? 2.724 -5.473 46.381 1.00 74.25 770 TYR A C 1
ATOM 6171 O O . TYR A 1 770 ? 3.884 -5.875 46.484 1.00 74.25 770 TYR A O 1
ATOM 6179 N N . CYS A 1 771 ? 2.282 -4.435 47.094 1.00 80.56 771 CYS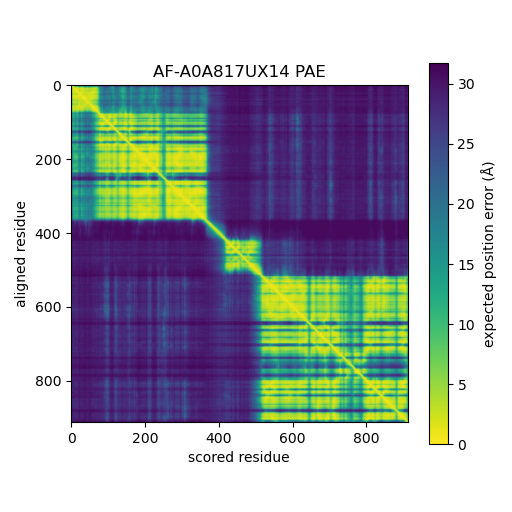 A N 1
ATOM 6180 C CA . CYS A 1 771 ? 3.070 -3.926 48.216 1.00 80.56 771 CYS A CA 1
ATOM 6181 C C . CYS A 1 771 ? 3.079 -4.966 49.354 1.00 80.56 771 CYS A C 1
ATOM 6183 O O . CYS A 1 771 ? 2.116 -5.727 49.512 1.00 80.56 771 CYS A O 1
ATOM 6185 N N . GLY A 1 772 ? 4.143 -4.999 50.165 1.00 76.88 772 GLY A N 1
ATOM 6186 C CA . GLY A 1 772 ? 4.342 -6.043 51.188 1.00 76.88 772 GLY A CA 1
ATOM 6187 C C . GLY A 1 772 ? 3.142 -6.260 52.127 1.00 76.88 772 GLY A C 1
ATOM 6188 O O . GLY A 1 772 ? 2.786 -7.400 52.431 1.00 76.88 772 GLY A O 1
ATOM 6189 N N . THR A 1 773 ? 2.443 -5.187 52.515 1.00 80.69 773 THR A N 1
ATOM 6190 C CA . THR A 1 773 ? 1.219 -5.245 53.337 1.00 80.69 773 THR A CA 1
ATOM 6191 C C . THR A 1 773 ? 0.072 -5.980 52.638 1.00 80.69 773 THR A C 1
ATOM 6193 O O . THR A 1 773 ? -0.615 -6.789 53.261 1.00 80.69 773 THR A O 1
ATOM 6196 N N . CYS A 1 774 ? -0.128 -5.736 51.339 1.00 79.00 774 CYS A N 1
ATOM 6197 C CA . CYS A 1 774 ? -1.178 -6.392 50.562 1.00 79.00 774 CYS A CA 1
ATOM 6198 C C . CYS A 1 774 ? -0.855 -7.863 50.290 1.00 79.00 774 CYS A C 1
ATOM 6200 O O . CYS A 1 774 ? -1.742 -8.700 50.430 1.00 79.00 774 CYS A O 1
ATOM 6202 N N . LEU A 1 775 ? 0.408 -8.194 49.991 1.00 78.06 775 LEU A N 1
ATOM 6203 C CA . LEU A 1 775 ? 0.839 -9.587 49.835 1.00 78.06 775 LEU A CA 1
ATOM 6204 C C . LEU A 1 775 ? 0.663 -10.376 51.142 1.00 78.06 775 LEU A C 1
ATOM 6206 O O . LEU A 1 775 ? 0.102 -11.469 51.148 1.00 78.06 775 LEU A O 1
ATOM 6210 N N . THR A 1 776 ? 1.054 -9.775 52.271 1.00 77.94 776 THR A N 1
ATOM 6211 C CA . THR A 1 776 ? 0.874 -10.358 53.611 1.00 77.94 776 THR A CA 1
ATOM 6212 C C . THR A 1 776 ? -0.600 -10.591 53.947 1.00 77.94 776 THR A C 1
ATOM 6214 O O . THR A 1 776 ? -0.923 -11.557 54.638 1.00 77.94 776 THR A O 1
ATOM 6217 N N . LYS A 1 777 ? -1.511 -9.730 53.467 1.00 78.75 777 LYS A N 1
ATOM 6218 C CA . LYS A 1 777 ? -2.954 -9.956 53.609 1.00 78.75 777 LYS A CA 1
ATOM 6219 C C . LYS A 1 777 ? -3.435 -11.091 52.698 1.00 78.75 777 LYS A C 1
ATOM 6221 O O . LYS A 1 777 ? -4.069 -12.012 53.195 1.00 78.75 777 LYS A O 1
ATOM 6226 N N . LEU A 1 778 ? -3.061 -11.083 51.417 1.00 75.31 778 LEU A N 1
ATOM 6227 C CA . LEU A 1 778 ? -3.432 -12.122 50.448 1.00 75.31 778 LEU A CA 1
ATOM 6228 C C . LEU A 1 778 ? -3.024 -13.531 50.917 1.00 75.31 778 LEU A C 1
ATOM 6230 O O . LEU A 1 778 ? -3.806 -14.470 50.803 1.00 75.31 778 LEU A O 1
ATOM 6234 N N . HIS A 1 779 ? -1.837 -13.676 51.512 1.00 75.44 779 HIS A N 1
ATOM 6235 C CA . HIS A 1 779 ? -1.374 -14.946 52.083 1.00 75.44 779 HIS A CA 1
ATOM 6236 C C . HIS A 1 779 ? -2.255 -15.437 53.249 1.00 75.44 779 HIS A C 1
ATOM 6238 O O . HIS A 1 779 ? -2.511 -16.635 53.365 1.00 75.44 779 HIS A O 1
ATOM 6244 N N . LYS A 1 780 ? -2.750 -14.522 54.097 1.00 74.06 780 LYS A N 1
ATOM 6245 C CA . LYS A 1 780 ? -3.678 -14.847 55.195 1.00 74.06 780 LYS A CA 1
ATOM 6246 C C . LYS A 1 780 ? -5.062 -15.216 54.665 1.00 74.06 780 LYS A C 1
ATOM 6248 O O . LYS A 1 780 ? -5.606 -16.240 55.066 1.00 74.06 780 LYS A O 1
ATOM 6253 N N . ASP A 1 781 ? -5.594 -14.415 53.744 1.00 70.75 781 ASP A N 1
ATOM 6254 C CA . ASP A 1 781 ? -6.927 -14.600 53.159 1.00 70.75 781 ASP A CA 1
ATOM 6255 C C . ASP A 1 781 ? -7.016 -15.922 52.354 1.00 70.75 781 ASP A C 1
ATOM 6257 O O . ASP A 1 781 ? -8.055 -16.576 52.343 1.00 70.75 781 ASP A O 1
ATOM 6261 N N . LEU A 1 782 ? -5.908 -16.367 51.741 1.00 67.56 782 LEU A N 1
ATOM 6262 C CA . LEU A 1 782 ? -5.789 -17.644 51.015 1.00 67.56 782 LEU A CA 1
ATOM 6263 C C . LEU A 1 782 ? -5.375 -18.852 51.891 1.00 67.56 782 LEU A C 1
ATOM 6265 O O . LEU A 1 782 ? -5.058 -19.912 51.334 1.00 67.56 782 LEU A O 1
ATOM 6269 N N . ALA A 1 783 ? -5.347 -18.698 53.221 1.00 55.69 783 ALA A N 1
ATOM 6270 C CA . ALA A 1 783 ? -5.258 -19.762 54.231 1.00 55.69 783 ALA A CA 1
ATOM 6271 C C . ALA A 1 783 ? -4.204 -20.870 53.980 1.00 55.69 783 ALA A C 1
ATOM 6273 O O . ALA A 1 783 ? -4.516 -22.061 54.014 1.00 55.69 783 ALA A O 1
ATOM 6274 N N . HIS A 1 784 ? -2.946 -20.492 53.730 1.00 58.28 784 HIS A N 1
ATOM 6275 C CA . HIS A 1 784 ? -1.826 -21.432 53.580 1.00 58.28 784 HIS A CA 1
ATOM 6276 C C . HIS A 1 784 ? -0.565 -20.936 54.303 1.00 58.28 784 HIS A C 1
ATOM 6278 O O . HIS A 1 784 ? -0.379 -19.736 54.505 1.00 58.28 784 HIS A O 1
ATOM 6284 N N . GLU A 1 785 ? 0.310 -21.860 54.709 1.00 51.75 785 GLU A N 1
ATOM 6285 C CA . GLU A 1 785 ? 1.537 -21.508 55.428 1.00 51.75 785 GLU A CA 1
ATOM 6286 C C . GLU A 1 785 ? 2.568 -20.852 54.497 1.00 51.75 785 GLU A C 1
ATOM 6288 O O . GLU A 1 785 ? 2.941 -21.385 53.453 1.00 51.75 785 GLU A O 1
ATOM 6293 N N . ILE A 1 786 ? 3.039 -19.668 54.897 1.00 51.16 786 ILE A N 1
ATOM 6294 C CA . ILE A 1 786 ? 3.885 -18.770 54.088 1.00 51.16 786 ILE A CA 1
ATOM 6295 C C . ILE A 1 786 ? 5.299 -19.342 53.854 1.00 51.16 786 ILE A C 1
ATOM 6297 O O . ILE A 1 786 ? 6.004 -18.921 52.941 1.00 51.16 786 ILE A O 1
ATOM 6301 N N . THR A 1 787 ? 5.711 -20.318 54.662 1.00 51.28 787 THR A N 1
ATOM 6302 C CA . THR A 1 787 ? 7.080 -20.850 54.785 1.00 51.28 787 THR A CA 1
ATOM 6303 C C . THR A 1 787 ? 7.676 -21.457 53.512 1.00 51.28 787 THR A C 1
ATOM 6305 O O . THR A 1 787 ? 8.897 -21.553 53.430 1.00 51.28 787 THR A O 1
ATOM 6308 N N . ASN A 1 788 ? 6.857 -21.817 52.518 1.00 51.97 788 ASN A N 1
ATOM 6309 C CA . ASN A 1 788 ? 7.299 -22.410 51.248 1.00 51.97 788 ASN A CA 1
ATOM 6310 C C . ASN A 1 788 ? 7.075 -21.504 50.017 1.00 51.97 788 ASN A C 1
ATOM 6312 O O . ASN A 1 788 ? 7.187 -21.973 48.885 1.00 51.97 788 ASN A O 1
ATOM 6316 N N . HIS A 1 789 ? 6.714 -20.228 50.197 1.00 61.31 789 HIS A N 1
ATOM 6317 C CA . HIS A 1 789 ? 6.414 -19.321 49.083 1.00 61.31 789 HIS A CA 1
ATOM 6318 C C . HIS A 1 789 ? 7.626 -18.463 48.688 1.00 61.31 789 HIS A C 1
ATOM 6320 O O . HIS A 1 789 ? 8.102 -17.640 49.465 1.00 61.31 789 HIS A O 1
ATOM 6326 N N . ASP A 1 790 ? 8.080 -18.611 47.441 1.00 59.72 790 ASP A N 1
ATOM 6327 C CA . ASP A 1 790 ? 9.168 -17.826 46.842 1.00 59.72 790 ASP A CA 1
ATOM 6328 C C . ASP A 1 790 ? 8.691 -16.401 46.485 1.00 59.72 790 ASP A C 1
ATOM 6330 O O . ASP A 1 790 ? 8.316 -16.094 45.348 1.00 59.72 790 ASP A O 1
ATOM 6334 N N . THR A 1 791 ? 8.624 -15.541 47.508 1.00 67.19 791 THR A N 1
ATOM 6335 C CA . THR A 1 791 ? 8.241 -14.128 47.393 1.00 67.19 791 THR A CA 1
ATOM 6336 C C . THR A 1 791 ? 9.428 -13.276 46.951 1.00 67.19 791 THR A C 1
ATOM 6338 O O . THR A 1 791 ? 10.350 -13.030 47.734 1.00 67.19 791 THR A O 1
ATOM 6341 N N . LYS A 1 792 ? 9.397 -12.770 45.718 1.00 72.25 792 LYS A N 1
ATOM 6342 C CA . LYS A 1 792 ? 10.507 -12.010 45.128 1.00 72.25 792 LYS A CA 1
ATOM 6343 C C . LYS A 1 792 ? 10.230 -10.513 45.220 1.00 72.25 792 LYS A C 1
ATOM 6345 O O . LYS A 1 792 ? 9.195 -10.052 44.743 1.00 72.25 792 LYS A O 1
ATOM 6350 N N . LYS A 1 793 ? 11.156 -9.742 45.804 1.00 76.38 793 LYS A N 1
ATOM 6351 C CA . LYS A 1 793 ? 11.149 -8.273 45.688 1.00 76.38 793 LYS A CA 1
ATOM 6352 C C . LYS A 1 793 ? 11.496 -7.889 44.248 1.00 76.38 793 LYS A C 1
ATOM 6354 O O . LYS A 1 793 ? 12.458 -8.412 43.689 1.00 76.38 793 LYS A O 1
ATOM 6359 N N . ILE A 1 794 ? 10.732 -6.970 43.671 1.00 75.50 794 ILE A N 1
ATOM 6360 C CA . ILE A 1 794 ? 10.913 -6.489 42.300 1.00 75.50 794 ILE A CA 1
ATOM 6361 C C . ILE A 1 794 ? 11.993 -5.393 42.307 1.00 75.50 794 ILE A C 1
ATOM 6363 O O . ILE A 1 794 ? 11.808 -4.332 42.901 1.00 75.50 794 ILE A O 1
ATOM 6367 N N . ASP A 1 795 ? 13.141 -5.667 41.681 1.00 74.19 795 ASP A N 1
ATOM 6368 C CA . ASP A 1 795 ? 14.272 -4.735 41.545 1.00 74.19 795 ASP A CA 1
ATOM 6369 C C . ASP A 1 795 ? 14.323 -4.204 40.109 1.00 74.19 795 ASP A C 1
ATOM 6371 O O . ASP A 1 795 ? 14.836 -4.873 39.208 1.00 74.19 795 ASP A O 1
ATOM 6375 N N . MET A 1 796 ? 13.789 -2.997 39.892 1.00 72.88 796 MET A N 1
ATOM 6376 C CA . MET A 1 796 ? 13.697 -2.383 38.560 1.00 72.88 796 MET A CA 1
ATOM 6377 C C . MET A 1 796 ? 15.052 -2.295 37.843 1.00 72.88 796 MET A C 1
ATOM 6379 O O . MET A 1 796 ? 15.116 -2.484 36.634 1.00 72.88 796 MET A O 1
ATOM 6383 N N . ASN A 1 797 ? 16.163 -2.158 38.574 1.00 67.00 797 ASN A N 1
ATOM 6384 C CA . ASN A 1 797 ? 17.508 -2.098 37.988 1.00 67.00 797 ASN A CA 1
ATOM 6385 C C . ASN A 1 797 ? 17.939 -3.411 37.297 1.00 67.00 797 ASN A C 1
ATOM 6387 O O . ASN A 1 797 ? 18.942 -3.438 36.582 1.00 67.00 797 ASN A O 1
ATOM 6391 N N . ARG A 1 798 ? 17.206 -4.514 37.515 1.00 72.12 798 ARG A N 1
ATOM 6392 C CA . ARG A 1 798 ? 17.464 -5.837 36.921 1.00 72.12 798 ARG A CA 1
ATOM 6393 C C . ARG A 1 798 ? 16.479 -6.220 35.824 1.00 72.12 798 ARG A C 1
ATOM 6395 O O . ARG A 1 798 ? 16.722 -7.213 35.137 1.00 72.12 798 ARG A O 1
ATOM 6402 N N . HIS A 1 799 ? 15.386 -5.482 35.644 1.00 80.31 799 HIS A N 1
ATOM 6403 C CA . HIS A 1 799 ? 14.398 -5.824 34.629 1.00 80.31 799 HIS A CA 1
ATOM 6404 C C . HIS A 1 799 ? 14.881 -5.388 33.249 1.00 80.31 799 HIS A C 1
ATOM 6406 O O . HIS A 1 799 ? 15.055 -4.206 32.959 1.00 80.31 799 HIS A O 1
ATOM 6412 N N . LYS A 1 800 ? 15.124 -6.384 32.395 1.00 87.81 800 LYS A N 1
ATOM 6413 C CA . LYS A 1 800 ? 15.581 -6.198 31.023 1.00 87.81 800 LYS A CA 1
ATOM 6414 C C . LYS A 1 800 ? 14.734 -7.023 30.070 1.00 87.81 800 LYS A C 1
ATOM 6416 O O . LYS A 1 800 ? 14.491 -8.202 30.325 1.00 87.81 800 LYS A O 1
ATOM 6421 N N . LEU A 1 801 ? 14.351 -6.416 28.955 1.00 91.81 801 LEU A N 1
ATOM 6422 C CA . LEU A 1 801 ? 13.805 -7.130 27.809 1.00 91.81 801 LEU A CA 1
ATOM 6423 C C . LEU A 1 801 ? 14.923 -7.324 26.780 1.00 91.81 801 LEU A C 1
ATOM 6425 O O . LEU A 1 801 ? 15.690 -6.399 26.527 1.00 91.81 801 LEU A O 1
ATOM 6429 N N . ASN A 1 802 ? 15.036 -8.509 26.191 1.00 93.19 802 ASN A N 1
ATOM 6430 C CA . ASN A 1 802 ? 16.108 -8.870 25.260 1.00 93.19 802 ASN A CA 1
ATOM 6431 C C . ASN A 1 802 ? 15.567 -8.865 23.838 1.00 93.19 802 ASN A C 1
ATOM 6433 O O . ASN A 1 802 ? 14.491 -9.407 23.605 1.00 93.19 802 ASN A O 1
ATOM 6437 N N . LEU A 1 803 ? 16.316 -8.310 22.889 1.00 96.19 803 LEU A N 1
ATOM 6438 C CA . LEU A 1 803 ? 15.952 -8.380 21.480 1.00 96.19 803 LEU A CA 1
ATOM 6439 C C . LEU A 1 803 ? 15.980 -9.844 21.013 1.00 96.19 803 LEU A C 1
ATOM 6441 O O . LEU A 1 803 ? 17.001 -10.525 21.172 1.00 96.19 803 LEU A O 1
ATOM 6445 N N . PHE A 1 804 ? 14.882 -10.303 20.411 1.00 95.56 804 PHE A N 1
ATOM 6446 C CA . PHE A 1 804 ? 14.783 -11.639 19.813 1.00 95.56 804 PHE A CA 1
ATOM 6447 C C . PHE A 1 804 ? 14.280 -11.637 18.366 1.00 95.56 804 PHE A C 1
ATOM 6449 O O . PHE A 1 804 ? 14.497 -12.629 17.674 1.00 95.56 804 PHE A O 1
ATOM 6456 N N . ALA A 1 805 ? 13.665 -10.558 17.872 1.00 97.88 805 ALA A N 1
ATOM 6457 C CA . ALA A 1 805 ? 13.413 -10.411 16.440 1.00 97.88 805 ALA A CA 1
ATOM 6458 C C . ALA A 1 805 ? 13.430 -8.950 15.962 1.00 97.88 805 ALA A C 1
ATOM 6460 O O . ALA A 1 805 ? 13.114 -8.030 16.717 1.00 97.88 805 ALA A O 1
ATOM 6461 N N . VAL A 1 806 ? 13.769 -8.749 14.688 1.00 98.25 806 VAL A N 1
ATOM 6462 C CA . VAL A 1 806 ? 13.645 -7.477 13.963 1.00 98.25 806 VAL A CA 1
ATOM 6463 C C . VAL A 1 806 ? 12.976 -7.739 12.618 1.00 98.25 806 VAL A C 1
ATOM 6465 O O . VAL A 1 806 ? 13.427 -8.592 11.858 1.00 98.25 806 VAL A O 1
ATOM 6468 N N . LEU A 1 807 ? 11.916 -6.994 12.316 1.00 97.50 807 LEU A N 1
ATOM 6469 C CA . LEU A 1 807 ? 11.199 -7.041 11.044 1.00 97.50 807 LEU A CA 1
ATOM 6470 C C . LEU A 1 807 ? 11.579 -5.818 10.198 1.00 97.50 807 LEU A C 1
ATOM 6472 O O . LEU A 1 807 ? 11.450 -4.682 10.662 1.00 97.50 807 LEU A O 1
ATOM 6476 N N . CYS A 1 808 ? 12.035 -6.043 8.965 1.00 94.94 808 CYS A N 1
ATOM 6477 C CA . CYS A 1 808 ? 12.620 -5.028 8.086 1.00 94.94 808 CYS A CA 1
ATOM 6478 C C . CYS A 1 808 ? 11.842 -4.884 6.767 1.00 94.94 808 CYS A C 1
ATOM 6480 O O . CYS A 1 808 ? 11.570 -5.882 6.104 1.00 94.94 808 CYS A O 1
ATOM 6482 N N . ILE A 1 809 ? 11.579 -3.651 6.313 1.00 89.12 809 ILE A N 1
ATOM 6483 C CA . ILE A 1 809 ? 10.806 -3.339 5.094 1.00 89.12 809 ILE A CA 1
ATOM 6484 C C . ILE A 1 809 ? 11.595 -2.445 4.115 1.00 89.12 809 ILE A C 1
ATOM 6486 O O . ILE A 1 809 ? 11.993 -1.331 4.447 1.00 89.12 809 ILE A O 1
ATOM 6490 N N . GLU A 1 810 ? 11.819 -2.914 2.881 1.00 82.25 810 GLU A N 1
ATOM 6491 C CA . GLU A 1 810 ? 12.271 -2.053 1.771 1.00 82.25 810 GLU A CA 1
ATOM 6492 C C . GLU A 1 810 ? 11.191 -2.079 0.682 1.00 82.25 810 GLU A C 1
ATOM 6494 O O . GLU A 1 810 ? 10.735 -3.147 0.288 1.00 82.25 810 GLU A O 1
ATOM 6499 N N . THR A 1 811 ? 10.752 -0.883 0.270 1.00 76.44 811 THR A N 1
ATOM 6500 C CA . THR A 1 811 ? 9.533 -0.612 -0.520 1.00 76.44 811 THR A CA 1
ATOM 6501 C C . THR A 1 811 ? 8.265 -1.228 0.080 1.00 76.44 811 THR A C 1
ATOM 6503 O O . THR A 1 811 ? 7.599 -0.540 0.848 1.00 76.44 811 THR A O 1
ATOM 6506 N N . SER A 1 812 ? 7.959 -2.484 -0.235 1.00 76.19 812 SER A N 1
ATOM 6507 C CA . SER A 1 812 ? 6.860 -3.274 0.345 1.00 76.19 812 SER A CA 1
ATOM 6508 C C . SER A 1 812 ? 7.312 -4.651 0.848 1.00 76.19 812 SER A C 1
ATOM 6510 O O . SER A 1 812 ? 6.541 -5.343 1.499 1.00 76.19 812 SER A O 1
ATOM 6512 N N . HIS A 1 813 ? 8.564 -5.055 0.595 1.00 85.19 813 HIS A N 1
ATOM 6513 C CA . HIS A 1 813 ? 9.038 -6.402 0.907 1.00 85.19 813 HIS A CA 1
ATOM 6514 C C . HIS A 1 813 ? 9.529 -6.516 2.354 1.00 85.19 813 HIS A C 1
ATOM 6516 O O . HIS A 1 813 ? 10.508 -5.861 2.751 1.00 85.19 813 HIS A O 1
ATOM 6522 N N . TYR A 1 814 ? 8.863 -7.374 3.126 1.00 93.44 814 TYR A N 1
ATOM 6523 C CA . TYR A 1 814 ? 9.169 -7.663 4.525 1.00 93.44 814 TYR A CA 1
ATOM 6524 C C . TYR A 1 814 ? 10.092 -8.881 4.666 1.00 93.44 814 TYR A C 1
ATOM 6526 O O . TYR A 1 814 ? 9.842 -9.937 4.094 1.00 93.44 814 TYR A O 1
ATOM 6534 N N . VAL A 1 815 ? 11.141 -8.741 5.479 1.00 95.25 815 VAL A N 1
ATOM 6535 C CA . VAL A 1 815 ? 12.058 -9.830 5.872 1.00 95.25 815 VAL A CA 1
ATOM 6536 C C . VAL A 1 815 ? 12.313 -9.776 7.373 1.00 95.25 815 VAL A C 1
ATOM 6538 O O . VAL A 1 815 ? 12.221 -8.706 7.978 1.00 95.25 815 VAL A O 1
ATOM 6541 N N . ALA A 1 816 ? 12.654 -10.910 7.978 1.00 97.94 816 ALA A N 1
ATOM 6542 C CA . ALA A 1 816 ? 12.855 -11.026 9.419 1.00 97.94 816 ALA A CA 1
ATOM 6543 C C . ALA A 1 816 ? 14.292 -11.420 9.782 1.00 97.94 816 ALA A C 1
ATOM 6545 O O . ALA A 1 816 ? 14.902 -12.270 9.137 1.00 97.94 816 ALA A O 1
ATOM 6546 N N . PHE A 1 817 ? 14.798 -10.860 10.878 1.00 98.19 817 PHE A N 1
ATOM 6547 C CA . PHE A 1 817 ? 15.907 -11.412 11.650 1.00 98.19 817 PHE A CA 1
ATOM 6548 C C . PHE A 1 817 ? 15.336 -11.976 12.951 1.00 98.19 817 PHE A C 1
ATOM 6550 O O . PHE A 1 817 ? 14.673 -11.242 13.678 1.00 98.19 817 PHE A O 1
ATOM 6557 N N . VAL A 1 818 ? 15.577 -13.251 13.265 1.00 96.81 818 VAL A N 1
ATOM 6558 C CA . VAL A 1 818 ? 15.039 -13.917 14.467 1.00 96.81 818 VAL A CA 1
ATOM 6559 C C . VAL A 1 818 ? 16.139 -14.669 15.208 1.00 96.81 818 VAL A C 1
ATOM 6561 O O . VAL A 1 818 ? 16.959 -15.362 14.607 1.00 96.81 818 VAL A O 1
ATOM 6564 N N . LYS A 1 819 ? 16.149 -14.540 16.531 1.00 94.56 819 LYS A N 1
ATOM 6565 C CA . LYS A 1 819 ? 17.118 -15.142 17.440 1.00 94.56 819 LYS A CA 1
ATOM 6566 C C . LYS A 1 819 ? 16.693 -16.554 17.825 1.00 94.56 819 LYS A C 1
ATOM 6568 O O . LYS A 1 819 ? 15.635 -16.760 18.412 1.00 94.56 819 LYS A O 1
ATOM 6573 N N . PHE A 1 820 ? 17.554 -17.523 17.551 1.00 91.50 820 PHE A N 1
ATOM 6574 C CA . PHE A 1 820 ? 17.431 -18.893 18.028 1.00 91.50 820 PHE A CA 1
ATOM 6575 C C . PHE A 1 820 ? 18.310 -19.099 19.269 1.00 91.50 820 PHE A C 1
ATOM 6577 O O . PHE A 1 820 ? 19.493 -18.753 19.264 1.00 91.50 820 PHE A O 1
ATOM 6584 N N . LYS A 1 821 ? 17.750 -19.682 20.336 1.00 85.62 821 LYS A N 1
ATOM 6585 C CA . LYS A 1 821 ? 18.477 -20.024 21.571 1.00 85.62 821 LYS A CA 1
ATOM 6586 C C . LYS A 1 821 ? 18.808 -21.515 21.594 1.00 85.62 821 LYS A C 1
ATOM 6588 O O . LYS A 1 821 ? 17.913 -22.353 21.582 1.00 85.62 821 LYS A O 1
ATOM 6593 N N . GLN A 1 822 ? 20.089 -21.847 21.701 1.00 76.62 822 GLN A N 1
ATOM 6594 C CA . GLN A 1 822 ? 20.546 -23.203 21.996 1.00 76.62 822 GLN A CA 1
ATOM 6595 C C . GLN A 1 822 ? 20.413 -23.484 23.502 1.00 76.62 822 GLN A C 1
ATOM 6597 O O . GLN A 1 822 ? 20.603 -22.594 24.330 1.00 76.62 822 GLN A O 1
ATOM 6602 N N . GLN A 1 823 ? 20.194 -24.750 23.871 1.00 67.81 823 GLN A N 1
ATOM 6603 C CA . GLN A 1 823 ? 20.066 -25.187 25.274 1.00 67.81 823 GLN A CA 1
ATOM 6604 C C . GLN A 1 823 ? 21.276 -24.794 26.157 1.00 67.81 823 GLN A C 1
ATOM 6606 O O . GLN A 1 823 ? 21.124 -24.553 27.351 1.00 67.81 823 GLN A O 1
ATOM 6611 N N . ASN A 1 824 ? 22.466 -24.644 25.562 1.00 66.12 824 ASN A N 1
ATOM 6612 C CA . ASN A 1 824 ? 23.717 -24.281 26.243 1.00 66.12 824 ASN A CA 1
ATOM 6613 C C . ASN A 1 824 ? 23.924 -22.757 26.421 1.00 66.12 824 ASN A C 1
ATOM 6615 O O . ASN A 1 824 ? 25.066 -22.299 26.415 1.00 66.12 824 ASN A O 1
ATOM 6619 N N . GLN A 1 825 ? 22.851 -21.959 26.513 1.00 63.06 825 GLN A N 1
ATOM 6620 C CA . GLN A 1 825 ? 22.876 -20.483 26.643 1.00 63.06 825 GLN A CA 1
ATOM 6621 C C . GLN A 1 825 ? 23.611 -19.728 25.513 1.00 63.06 825 GLN A C 1
ATOM 6623 O O . GLN A 1 825 ? 23.840 -18.523 25.604 1.00 63.06 825 GLN A O 1
ATOM 6628 N N . ARG A 1 826 ? 23.958 -20.412 24.418 1.00 76.06 826 ARG A N 1
ATOM 6629 C CA . ARG A 1 826 ? 24.412 -19.785 23.171 1.00 76.06 826 ARG A CA 1
ATOM 6630 C C . ARG A 1 826 ? 23.204 -19.407 22.329 1.00 76.06 826 ARG A C 1
ATOM 6632 O O . ARG A 1 826 ? 22.212 -20.132 22.315 1.00 76.06 826 ARG A O 1
ATOM 6639 N N . HIS A 1 827 ? 23.306 -18.325 21.572 1.00 85.81 827 HIS A N 1
ATOM 6640 C CA . HIS A 1 827 ? 22.300 -17.948 20.586 1.00 85.81 827 HIS A CA 1
ATOM 6641 C C . HIS A 1 827 ? 22.921 -17.795 19.200 1.00 85.81 827 HIS A C 1
ATOM 6643 O O . HIS A 1 827 ? 24.118 -17.557 19.060 1.00 85.81 827 HIS A O 1
ATOM 6649 N N . GLU A 1 828 ? 22.084 -17.927 18.183 1.00 90.88 828 GLU A N 1
ATOM 6650 C CA . GLU A 1 828 ? 22.406 -17.666 16.783 1.00 90.88 828 GLU A CA 1
ATOM 6651 C C . GLU A 1 828 ? 21.275 -16.829 16.184 1.00 90.88 828 GLU A C 1
ATOM 6653 O O . GLU A 1 828 ? 20.118 -16.984 16.576 1.00 90.88 828 GLU A O 1
ATOM 6658 N N . TRP A 1 829 ? 21.582 -15.961 15.225 1.00 95.56 829 TRP A N 1
ATOM 6659 C CA . TRP A 1 829 ? 20.563 -15.212 14.492 1.00 95.56 829 TRP A CA 1
ATOM 6660 C C . TRP A 1 829 ? 20.272 -15.868 13.148 1.00 95.56 829 TRP A C 1
ATOM 6662 O O . TRP A 1 829 ? 21.173 -16.405 12.502 1.00 95.56 829 TRP A O 1
ATOM 6672 N N . MET A 1 830 ? 19.010 -15.810 12.737 1.00 95.75 830 MET A N 1
ATOM 6673 C CA . MET A 1 830 ? 18.495 -16.363 11.489 1.00 95.75 830 MET A CA 1
ATOM 6674 C C . MET A 1 830 ? 17.873 -15.238 10.667 1.00 95.75 830 MET A C 1
ATOM 6676 O O . MET A 1 830 ? 17.087 -14.459 11.200 1.00 95.75 830 MET A O 1
ATOM 6680 N N . PHE A 1 831 ? 18.203 -15.159 9.384 1.00 96.94 831 PHE A N 1
ATOM 6681 C CA . PHE A 1 831 ? 17.519 -14.322 8.403 1.00 96.94 831 PHE A CA 1
ATOM 6682 C C . PHE A 1 831 ? 16.417 -15.142 7.730 1.00 96.94 831 PHE A C 1
ATOM 6684 O O . PHE A 1 831 ? 16.649 -16.304 7.399 1.00 96.94 831 PHE A O 1
ATOM 6691 N N . PHE A 1 832 ? 15.245 -14.546 7.518 1.00 96.75 832 PHE A N 1
ATOM 6692 C CA . PHE A 1 832 ? 14.121 -15.151 6.809 1.00 96.75 832 PHE A CA 1
ATOM 6693 C C . PHE A 1 832 ? 13.542 -14.202 5.758 1.00 96.75 832 PHE A C 1
ATOM 6695 O O . PHE A 1 832 ? 13.213 -13.051 6.057 1.00 96.75 832 PHE A O 1
ATOM 6702 N N . ASP A 1 833 ? 13.367 -14.733 4.551 1.00 93.56 833 ASP A N 1
ATOM 6703 C CA . ASP A 1 833 ? 12.688 -14.097 3.425 1.00 93.56 833 ASP A CA 1
ATOM 6704 C C . ASP A 1 833 ? 11.714 -15.112 2.801 1.00 93.56 833 ASP A C 1
ATOM 6706 O O . ASP A 1 833 ? 12.121 -16.219 2.436 1.00 93.56 833 ASP A O 1
ATOM 6710 N N . SER A 1 834 ? 10.427 -14.764 2.699 1.00 89.75 834 SER A N 1
ATOM 6711 C CA . SER A 1 834 ? 9.378 -15.661 2.192 1.00 89.75 834 SER A CA 1
ATOM 6712 C C . SER A 1 834 ? 9.300 -15.745 0.661 1.00 89.75 834 SER A C 1
ATOM 6714 O O . SER A 1 834 ? 8.622 -16.627 0.125 1.00 89.75 834 SER A O 1
ATOM 6716 N N . MET A 1 835 ? 9.998 -14.850 -0.048 1.00 82.50 835 MET A N 1
ATOM 6717 C CA . MET A 1 835 ? 9.987 -14.703 -1.509 1.00 82.50 835 MET A CA 1
ATOM 6718 C C . MET A 1 835 ? 11.409 -14.586 -2.088 1.00 82.50 835 MET A C 1
ATOM 6720 O O . MET A 1 835 ? 11.616 -13.921 -3.103 1.00 82.50 835 MET A O 1
ATOM 6724 N N . SER A 1 836 ? 12.389 -15.233 -1.447 1.00 74.56 836 SER A N 1
ATOM 6725 C CA . SER A 1 836 ? 13.820 -15.109 -1.763 1.00 74.56 836 SER A CA 1
ATOM 6726 C C . SER A 1 836 ? 14.203 -15.499 -3.199 1.00 74.56 836 SER A C 1
ATOM 6728 O O . SER A 1 836 ? 15.241 -15.047 -3.680 1.00 74.56 836 SER A O 1
ATOM 6730 N N . ASP A 1 837 ? 13.424 -16.364 -3.853 1.00 74.12 837 ASP A N 1
ATOM 6731 C CA . ASP A 1 837 ? 13.568 -16.771 -5.259 1.00 74.12 837 ASP A CA 1
ATOM 6732 C C . ASP A 1 837 ? 12.202 -17.276 -5.797 1.00 74.12 837 ASP A C 1
ATOM 6734 O O . ASP A 1 837 ? 11.234 -17.373 -5.033 1.00 74.12 837 ASP A O 1
ATOM 6738 N N . ARG A 1 838 ? 12.070 -17.578 -7.100 1.00 71.19 838 ARG A N 1
ATOM 6739 C CA . ARG A 1 838 ? 10.810 -18.031 -7.729 1.00 71.19 838 ARG A CA 1
ATOM 6740 C C . ARG A 1 838 ? 10.984 -19.152 -8.754 1.00 71.19 838 ARG A C 1
ATOM 6742 O O . ARG A 1 838 ? 11.689 -19.005 -9.749 1.00 71.19 838 ARG A O 1
ATOM 6749 N N . ILE A 1 839 ? 10.205 -20.227 -8.608 1.00 54.59 839 ILE A N 1
ATOM 6750 C CA . ILE A 1 839 ? 10.068 -21.259 -9.648 1.00 54.59 839 ILE A CA 1
ATOM 6751 C C . ILE A 1 839 ? 9.071 -20.774 -10.707 1.00 54.59 839 ILE A C 1
ATOM 6753 O O . ILE A 1 839 ? 7.904 -20.520 -10.401 1.00 54.59 839 ILE A O 1
ATOM 6757 N N . HIS A 1 840 ? 9.538 -20.669 -11.956 1.00 44.62 840 HIS A N 1
ATOM 6758 C CA . HIS A 1 840 ? 8.739 -20.384 -13.160 1.00 44.62 840 HIS A CA 1
ATOM 6759 C C . HIS A 1 840 ? 7.762 -19.190 -13.043 1.00 44.62 840 HIS A C 1
ATOM 6761 O O . HIS A 1 840 ? 6.728 -19.174 -13.697 1.00 44.62 840 HIS A O 1
ATOM 6767 N N . ASN A 1 841 ? 8.106 -18.178 -12.237 1.00 51.94 841 ASN A N 1
ATOM 6768 C CA . ASN A 1 841 ? 7.288 -16.997 -11.904 1.00 51.94 841 ASN A CA 1
ATOM 6769 C C . ASN A 1 841 ? 5.968 -17.256 -11.141 1.00 51.94 841 ASN A C 1
ATOM 6771 O O . ASN A 1 841 ? 5.296 -16.287 -10.796 1.00 51.94 841 ASN A O 1
ATOM 6775 N N . GLU A 1 842 ? 5.612 -18.505 -10.823 1.00 55.72 842 GLU A N 1
ATOM 6776 C CA . GLU A 1 842 ? 4.325 -18.857 -10.189 1.00 55.72 842 GLU A CA 1
ATOM 6777 C C . GLU A 1 842 ? 4.443 -19.220 -8.699 1.00 55.72 842 GLU A C 1
ATOM 6779 O O . GLU A 1 842 ? 3.510 -18.978 -7.924 1.00 55.72 842 GLU A O 1
ATOM 6784 N N . LYS A 1 843 ? 5.584 -19.791 -8.282 1.00 68.94 843 LYS A N 1
ATOM 6785 C CA . LYS A 1 843 ? 5.805 -20.259 -6.905 1.00 68.94 843 LYS A CA 1
ATOM 6786 C C . LYS A 1 843 ? 6.980 -19.540 -6.241 1.00 68.94 843 LYS A C 1
ATOM 6788 O O . LYS A 1 843 ? 8.102 -19.615 -6.741 1.00 68.94 843 LYS A O 1
ATOM 6793 N N . ASN A 1 844 ? 6.729 -18.882 -5.107 1.00 81.81 844 ASN A N 1
ATOM 6794 C CA . ASN A 1 844 ? 7.771 -18.298 -4.258 1.00 81.81 844 ASN A CA 1
ATOM 6795 C C . ASN A 1 844 ? 8.584 -19.398 -3.556 1.00 81.81 844 ASN A C 1
ATOM 6797 O O . ASN A 1 844 ? 8.053 -20.450 -3.199 1.00 81.81 844 ASN A O 1
ATOM 6801 N N . ILE A 1 845 ? 9.871 -19.137 -3.344 1.00 82.44 845 ILE A N 1
ATOM 6802 C CA . ILE A 1 845 ? 10.799 -20.018 -2.640 1.00 82.44 845 ILE A CA 1
ATOM 6803 C C . ILE A 1 845 ? 11.292 -19.283 -1.386 1.00 82.44 845 ILE A C 1
ATOM 6805 O O . ILE A 1 845 ? 12.038 -18.308 -1.516 1.00 82.44 845 ILE A O 1
ATOM 6809 N N . PRO A 1 846 ? 10.913 -19.722 -0.175 1.00 91.38 846 PRO A N 1
ATOM 6810 C CA . PRO A 1 846 ? 11.374 -19.086 1.047 1.00 91.38 846 PRO A CA 1
ATOM 6811 C C . PRO A 1 846 ? 12.768 -19.585 1.453 1.00 91.38 846 PRO A C 1
ATOM 6813 O O . PRO A 1 846 ? 13.150 -20.729 1.174 1.00 91.38 846 PRO A O 1
ATOM 6816 N N . LEU A 1 847 ? 13.524 -18.729 2.137 1.00 91.69 847 LEU A N 1
ATOM 6817 C CA . LEU A 1 847 ? 14.878 -18.989 2.622 1.00 91.69 847 LEU A CA 1
ATOM 6818 C C . LEU A 1 847 ? 14.963 -18.690 4.120 1.00 91.69 847 LEU A C 1
ATOM 6820 O O . LEU A 1 847 ? 14.586 -17.601 4.548 1.00 91.69 847 LEU A O 1
ATOM 6824 N N . VAL A 1 848 ? 15.533 -19.619 4.896 1.00 95.38 848 VAL A N 1
ATOM 6825 C CA . VAL A 1 848 ? 16.037 -19.340 6.252 1.00 95.38 848 VAL A CA 1
ATOM 6826 C C . VAL A 1 848 ? 17.542 -19.597 6.283 1.00 95.38 848 VAL A C 1
ATOM 6828 O O . VAL A 1 848 ? 17.977 -20.721 6.033 1.00 95.38 848 VAL A O 1
ATOM 6831 N N . ASP A 1 849 ? 18.345 -18.587 6.606 1.00 94.25 849 ASP A N 1
ATOM 6832 C CA . ASP A 1 849 ? 19.813 -18.677 6.625 1.00 94.25 849 ASP A CA 1
ATOM 6833 C C . ASP A 1 849 ? 20.414 -18.115 7.925 1.00 94.25 849 ASP A C 1
ATOM 6835 O O . ASP A 1 849 ? 19.778 -17.328 8.622 1.00 94.25 849 ASP A O 1
ATOM 6839 N N . ARG A 1 850 ? 21.641 -18.515 8.280 1.00 94.69 850 ARG A N 1
ATOM 6840 C CA . ARG A 1 850 ? 22.313 -18.041 9.500 1.00 94.69 850 ARG A CA 1
ATOM 6841 C C . ARG A 1 850 ? 22.899 -16.641 9.317 1.00 94.69 850 ARG A C 1
ATOM 6843 O O . ARG A 1 850 ? 23.390 -16.273 8.255 1.00 94.69 850 ARG A O 1
ATOM 6850 N N . VAL A 1 851 ? 22.931 -15.888 10.411 1.00 94.50 851 VAL A N 1
ATOM 6851 C CA . VAL A 1 851 ? 23.585 -14.580 10.527 1.00 94.50 851 VAL A CA 1
ATOM 6852 C C . VAL A 1 851 ? 24.491 -14.590 11.768 1.00 94.50 851 VAL A C 1
ATOM 6854 O O . VAL A 1 851 ? 24.179 -13.950 12.771 1.00 94.50 851 VAL A O 1
ATOM 6857 N N . PRO A 1 852 ? 25.606 -15.349 11.756 1.00 90.62 852 PRO A N 1
ATOM 6858 C CA . PRO A 1 852 ? 26.472 -15.495 12.933 1.00 90.62 852 PRO A CA 1
ATOM 6859 C C . PRO A 1 852 ? 27.089 -14.161 13.380 1.00 90.62 852 PRO A C 1
ATOM 6861 O O . PRO A 1 852 ? 27.373 -13.972 14.558 1.00 90.62 852 PRO A O 1
ATOM 6864 N N . ASP A 1 853 ? 27.247 -13.225 12.444 1.00 92.81 853 ASP A N 1
ATOM 6865 C CA . ASP A 1 853 ? 27.861 -11.921 12.669 1.00 92.81 853 ASP A CA 1
ATOM 6866 C C . ASP A 1 853 ? 26.889 -10.849 13.202 1.00 92.81 853 ASP A C 1
ATOM 6868 O O . ASP A 1 853 ? 27.339 -9.748 13.505 1.00 92.81 853 ASP A O 1
ATOM 6872 N N . PHE A 1 854 ? 25.584 -11.134 13.336 1.00 95.12 854 PHE A N 1
ATOM 6873 C CA . PHE A 1 854 ? 24.554 -10.136 13.685 1.00 95.12 854 PHE A CA 1
ATOM 6874 C C . PHE A 1 854 ? 24.898 -9.331 14.944 1.00 95.12 854 PHE A C 1
ATOM 6876 O O . PHE A 1 854 ? 24.789 -8.107 14.951 1.00 95.12 854 PHE A O 1
ATOM 6883 N N . ASP A 1 855 ? 25.349 -10.007 16.005 1.00 94.00 855 ASP A N 1
ATOM 6884 C CA . ASP A 1 855 ? 25.764 -9.326 17.229 1.00 94.00 855 ASP A CA 1
ATOM 6885 C C . ASP A 1 855 ? 27.029 -8.489 17.015 1.00 94.00 855 ASP A C 1
ATOM 6887 O O . ASP A 1 855 ? 27.074 -7.373 17.522 1.00 94.00 855 ASP A O 1
ATOM 6891 N N . ARG A 1 856 ? 28.014 -8.961 16.233 1.00 94.38 856 ARG A N 1
ATOM 6892 C CA . ARG A 1 856 ? 29.206 -8.157 15.915 1.00 94.38 856 ARG A CA 1
ATOM 6893 C C . ARG A 1 856 ? 28.816 -6.896 15.150 1.00 94.38 856 ARG A C 1
ATOM 6895 O O . ARG A 1 856 ? 29.332 -5.838 15.459 1.00 94.38 856 ARG A O 1
ATOM 6902 N N . TRP A 1 857 ? 27.857 -6.973 14.227 1.00 95.25 857 TRP A N 1
ATOM 6903 C CA . TRP A 1 857 ? 27.385 -5.792 13.498 1.00 95.25 857 TRP A CA 1
ATOM 6904 C C . TRP A 1 857 ? 26.802 -4.717 14.421 1.00 95.25 857 TRP A C 1
ATOM 6906 O O . TRP A 1 857 ? 26.893 -3.540 14.090 1.00 95.25 857 TRP A O 1
ATOM 6916 N N . ILE A 1 858 ? 26.198 -5.098 15.553 1.00 95.31 858 ILE A N 1
ATOM 6917 C CA . ILE A 1 858 ? 25.728 -4.138 16.562 1.00 95.31 858 ILE A CA 1
ATOM 6918 C C . ILE A 1 858 ? 26.922 -3.522 17.303 1.00 95.31 858 ILE A C 1
ATOM 6920 O O . ILE A 1 858 ? 26.952 -2.306 17.451 1.00 95.31 858 ILE A O 1
ATOM 6924 N N . ASP A 1 859 ? 27.935 -4.311 17.685 1.00 94.31 859 ASP A N 1
ATOM 6925 C CA . ASP A 1 859 ? 29.176 -3.765 18.265 1.00 94.31 859 ASP A CA 1
ATOM 6926 C C . ASP A 1 859 ? 29.877 -2.799 17.299 1.00 94.31 859 ASP A C 1
ATOM 6928 O O . ASP A 1 859 ? 30.245 -1.694 17.693 1.00 94.31 859 ASP A O 1
ATOM 6932 N N . ASP A 1 860 ? 30.010 -3.191 16.028 1.00 93.94 860 ASP A N 1
ATOM 6933 C CA . ASP A 1 860 ? 30.587 -2.383 14.954 1.00 93.94 860 ASP A CA 1
ATOM 6934 C C . ASP A 1 860 ? 29.800 -1.057 14.802 1.00 93.94 860 ASP A C 1
ATOM 6936 O O . ASP A 1 860 ? 30.397 0.015 14.732 1.00 93.94 860 ASP A O 1
ATOM 6940 N N . ALA A 1 861 ? 28.461 -1.109 14.832 1.00 92.56 861 ALA A N 1
ATOM 6941 C CA . ALA A 1 861 ? 27.574 0.054 14.727 1.00 92.56 861 ALA A CA 1
ATOM 6942 C C . ALA A 1 861 ? 27.573 0.985 15.956 1.00 92.56 861 ALA A C 1
ATOM 6944 O O . ALA A 1 861 ? 27.329 2.185 15.811 1.00 92.56 861 ALA A O 1
ATOM 6945 N N . GLU A 1 862 ? 27.803 0.444 17.155 1.00 90.06 862 GLU A N 1
ATOM 6946 C CA . GLU A 1 862 ? 27.873 1.193 18.417 1.00 90.06 862 GLU A CA 1
ATOM 6947 C C . GLU A 1 862 ? 29.266 1.807 18.654 1.00 90.06 862 GLU A C 1
ATOM 6949 O O . GLU A 1 862 ? 29.375 2.848 19.307 1.00 90.06 862 GLU A O 1
ATOM 6954 N N . GLN A 1 863 ? 30.332 1.186 18.131 1.00 90.94 863 GLN A N 1
ATOM 6955 C CA . GLN A 1 863 ? 31.725 1.539 18.442 1.00 90.94 863 GLN A CA 1
ATOM 6956 C C . GLN A 1 863 ? 32.465 2.237 17.291 1.00 90.94 863 GLN A C 1
ATOM 6958 O O . GLN A 1 863 ? 33.239 3.164 17.549 1.00 90.94 863 GLN A O 1
ATOM 6963 N N . ASP A 1 864 ? 32.250 1.842 16.029 1.00 87.75 864 ASP A N 1
ATOM 6964 C CA . ASP A 1 864 ? 32.905 2.483 14.887 1.00 87.75 864 ASP A CA 1
ATOM 6965 C C . ASP A 1 864 ? 32.074 3.642 14.319 1.00 87.75 864 ASP A C 1
ATOM 6967 O O . ASP A 1 864 ? 31.068 3.489 13.623 1.00 87.75 864 ASP A O 1
ATOM 6971 N N . LYS A 1 865 ? 32.592 4.851 14.543 1.00 83.19 865 LYS A N 1
ATOM 6972 C CA . LYS A 1 865 ? 32.065 6.109 14.010 1.00 83.19 865 LYS A CA 1
ATOM 6973 C C . LYS A 1 865 ? 31.960 6.135 12.476 1.00 83.19 865 LYS A C 1
ATOM 6975 O O . LYS A 1 865 ? 31.194 6.951 11.958 1.00 83.19 865 LYS A O 1
ATOM 6980 N N . TYR A 1 866 ? 32.715 5.310 11.749 1.00 86.12 866 TYR A N 1
ATOM 6981 C CA . TYR A 1 866 ? 32.725 5.268 10.284 1.00 86.12 866 TYR A CA 1
ATOM 6982 C C . TYR A 1 866 ? 31.833 4.171 9.684 1.00 86.12 866 TYR A C 1
ATOM 6984 O O . TYR A 1 866 ? 31.419 4.325 8.535 1.00 86.12 866 TYR A O 1
ATOM 6992 N N . PHE A 1 867 ? 31.428 3.159 10.460 1.00 90.75 867 PHE A N 1
ATOM 6993 C CA . PHE A 1 867 ? 30.642 1.989 10.042 1.00 90.75 867 PHE A CA 1
ATOM 6994 C C . PHE A 1 867 ? 29.507 2.309 9.056 1.00 90.75 867 PHE A C 1
ATOM 6996 O O . PHE A 1 867 ? 29.447 1.775 7.948 1.00 90.75 867 PHE A O 1
ATOM 7003 N N . PHE A 1 868 ? 28.633 3.256 9.409 1.00 90.50 868 PHE A N 1
ATOM 7004 C CA . PHE A 1 868 ? 27.507 3.661 8.559 1.00 90.50 868 PHE A CA 1
ATOM 7005 C C . PHE A 1 868 ? 27.926 4.373 7.263 1.00 90.50 868 PHE A C 1
ATOM 7007 O O . PHE A 1 868 ? 27.249 4.245 6.244 1.00 90.50 868 PHE A O 1
ATOM 7014 N N . GLN A 1 869 ? 29.046 5.102 7.275 1.00 87.06 869 GLN A N 1
ATOM 7015 C CA . GLN A 1 869 ? 29.598 5.733 6.073 1.00 87.06 869 GLN A CA 1
ATOM 7016 C C . GLN A 1 869 ? 30.279 4.704 5.163 1.00 87.06 869 GLN A C 1
ATOM 7018 O O . GLN A 1 869 ? 30.225 4.850 3.943 1.00 87.06 869 GLN A O 1
ATOM 7023 N N . ASP A 1 870 ? 30.878 3.652 5.725 1.00 83.75 870 ASP A N 1
ATOM 7024 C CA . ASP A 1 870 ? 31.434 2.538 4.959 1.00 83.75 870 ASP A CA 1
ATOM 7025 C C . ASP A 1 870 ? 30.348 1.610 4.391 1.00 83.75 870 ASP A C 1
ATOM 7027 O O . ASP A 1 870 ? 30.428 1.248 3.217 1.00 83.75 870 ASP A O 1
ATOM 7031 N N . LEU A 1 871 ? 29.246 1.369 5.112 1.00 83.88 871 LEU A N 1
ATOM 7032 C CA . LEU A 1 871 ? 28.033 0.757 4.544 1.00 83.88 871 LEU A CA 1
ATOM 7033 C C . LEU A 1 871 ? 27.474 1.556 3.354 1.00 83.88 871 LEU A C 1
ATOM 7035 O O . LEU A 1 871 ? 27.120 0.975 2.325 1.00 83.88 871 LEU A O 1
ATOM 7039 N N . ASP A 1 872 ? 27.419 2.888 3.454 1.00 82.12 872 ASP A N 1
ATOM 7040 C CA . ASP A 1 872 ? 27.020 3.754 2.338 1.00 82.12 872 ASP A CA 1
ATOM 7041 C C . ASP A 1 872 ? 28.017 3.709 1.166 1.00 82.12 872 ASP A C 1
ATOM 7043 O O . ASP A 1 872 ? 27.600 3.678 0.002 1.00 82.12 872 ASP A O 1
ATOM 7047 N N . ARG A 1 873 ? 29.331 3.653 1.439 1.00 79.69 873 ARG A N 1
ATOM 7048 C CA . ARG A 1 873 ? 30.363 3.468 0.403 1.00 79.69 873 ARG A CA 1
ATOM 7049 C C . ARG A 1 873 ? 30.168 2.137 -0.319 1.00 79.69 873 ARG A C 1
ATOM 7051 O O . ARG A 1 873 ? 30.060 2.163 -1.544 1.00 79.69 873 ARG A O 1
ATOM 7058 N N . ILE A 1 874 ? 30.036 1.019 0.399 1.00 74.81 874 ILE A N 1
ATOM 7059 C CA . ILE A 1 874 ? 29.788 -0.316 -0.175 1.00 74.81 874 ILE A CA 1
ATOM 7060 C C . ILE A 1 874 ? 28.513 -0.295 -1.034 1.00 74.81 874 ILE A C 1
ATOM 7062 O O . ILE A 1 874 ? 28.554 -0.678 -2.207 1.00 74.81 874 ILE A O 1
ATOM 7066 N N . ARG A 1 875 ? 27.410 0.273 -0.517 1.00 73.12 875 ARG A N 1
ATOM 7067 C CA . ARG A 1 875 ? 26.149 0.448 -1.265 1.00 73.12 875 ARG A CA 1
ATOM 7068 C C . ARG A 1 875 ? 26.332 1.257 -2.555 1.00 73.12 875 ARG A C 1
ATOM 7070 O O . ARG A 1 875 ? 25.673 0.961 -3.548 1.00 73.12 875 ARG A O 1
ATOM 7077 N N . SER A 1 876 ? 27.202 2.269 -2.558 1.00 68.62 876 SER A N 1
ATOM 7078 C CA . SER A 1 876 ? 27.480 3.104 -3.740 1.00 68.62 876 SER A CA 1
ATOM 7079 C C . SER A 1 876 ? 28.447 2.473 -4.754 1.00 68.62 876 SER A C 1
ATOM 7081 O O . SER A 1 876 ? 28.401 2.811 -5.939 1.00 68.62 876 SER A O 1
ATOM 7083 N N . GLN A 1 877 ? 29.317 1.562 -4.308 1.00 64.50 877 GLN A N 1
ATOM 7084 C CA . GLN A 1 877 ? 30.310 0.882 -5.146 1.00 64.50 877 GLN A CA 1
ATOM 7085 C C . GLN A 1 877 ? 29.739 -0.352 -5.860 1.00 64.50 877 GLN A C 1
ATOM 7087 O O . GLN A 1 877 ? 30.239 -0.719 -6.924 1.00 64.50 877 GLN A O 1
ATOM 7092 N N . ALA A 1 878 ? 28.664 -0.943 -5.326 1.00 56.16 878 ALA A N 1
ATOM 7093 C CA . ALA A 1 878 ? 27.947 -2.089 -5.884 1.00 56.16 878 ALA A CA 1
ATOM 7094 C C . ALA A 1 878 ? 27.260 -1.779 -7.238 1.00 56.16 878 ALA A C 1
ATOM 7096 O O . ALA A 1 878 ? 26.048 -1.567 -7.326 1.00 56.16 878 ALA A O 1
ATOM 7097 N N . ARG A 1 879 ? 28.049 -1.742 -8.320 1.00 47.62 879 ARG A N 1
ATOM 7098 C CA . ARG A 1 879 ? 27.571 -1.568 -9.703 1.00 47.62 879 ARG A CA 1
ATOM 7099 C C . ARG A 1 879 ? 27.040 -2.889 -10.293 1.00 47.62 879 ARG A C 1
ATOM 7101 O O . ARG A 1 879 ? 27.553 -3.944 -9.932 1.00 47.62 879 ARG A O 1
ATOM 7108 N N . PRO A 1 880 ? 26.097 -2.870 -11.261 1.00 46.19 880 PRO A N 1
ATOM 7109 C CA . PRO A 1 880 ? 25.382 -4.076 -11.719 1.00 46.19 880 PRO A CA 1
ATOM 7110 C C . PRO A 1 880 ? 26.184 -5.078 -12.576 1.00 46.19 880 PRO A C 1
ATOM 7112 O O . PRO A 1 880 ? 25.588 -5.877 -13.293 1.00 46.19 880 PRO A O 1
ATOM 7115 N N . SER A 1 881 ? 27.519 -5.026 -12.582 1.00 39.28 881 SER A N 1
ATOM 7116 C CA . SER A 1 881 ? 28.360 -5.777 -13.521 1.00 39.28 881 SER A CA 1
ATOM 7117 C C . SER A 1 881 ? 29.543 -6.471 -12.835 1.00 39.28 881 SER A C 1
ATOM 7119 O O . SER A 1 881 ? 30.484 -5.819 -12.384 1.00 39.28 881 SER A O 1
ATOM 7121 N N . SER A 1 882 ? 29.501 -7.807 -12.843 1.00 40.19 882 SER A N 1
ATOM 7122 C CA . SER A 1 882 ? 30.600 -8.764 -12.603 1.00 40.19 882 SER A CA 1
ATOM 7123 C C . SER A 1 882 ? 31.286 -8.848 -11.226 1.00 40.19 882 SER A C 1
ATOM 7125 O O . SER A 1 882 ? 32.242 -9.610 -11.106 1.00 40.19 882 SER A O 1
ATOM 7127 N N . GLN A 1 883 ? 30.808 -8.182 -10.172 1.00 41.38 883 GLN A N 1
ATOM 7128 C CA . GLN A 1 883 ? 31.183 -8.541 -8.791 1.00 41.38 883 GLN A CA 1
ATOM 7129 C C . GLN A 1 883 ? 30.051 -9.306 -8.095 1.00 41.38 883 GLN A C 1
ATOM 7131 O O . GLN A 1 883 ? 28.877 -8.998 -8.288 1.00 41.38 883 GLN A O 1
ATOM 7136 N N . LYS A 1 884 ? 30.409 -10.302 -7.271 1.00 44.06 884 LYS A N 1
ATOM 7137 C CA . LYS A 1 884 ? 29.476 -10.866 -6.286 1.00 44.06 884 LYS A CA 1
ATOM 7138 C C . LYS A 1 884 ? 29.094 -9.754 -5.311 1.00 44.06 884 LYS A C 1
ATOM 7140 O O . LYS A 1 884 ? 29.984 -9.086 -4.788 1.00 44.06 884 LYS A O 1
ATOM 7145 N N . PHE A 1 885 ? 27.800 -9.571 -5.072 1.00 57.00 885 PHE A N 1
ATOM 7146 C CA . PHE A 1 885 ? 27.326 -8.672 -4.024 1.00 57.00 885 PHE A CA 1
ATOM 7147 C C . PHE A 1 885 ? 27.739 -9.211 -2.650 1.00 57.00 885 PHE A C 1
ATOM 7149 O O . PHE A 1 885 ? 27.736 -10.422 -2.428 1.00 57.00 885 PHE A O 1
ATOM 7156 N N . ASP A 1 886 ? 28.079 -8.308 -1.734 1.00 71.44 886 ASP A N 1
ATOM 7157 C CA . ASP A 1 886 ? 28.282 -8.655 -0.332 1.00 71.44 886 ASP A CA 1
ATOM 7158 C C . ASP A 1 886 ? 26.912 -8.815 0.346 1.00 71.44 886 ASP A C 1
ATOM 7160 O O . ASP A 1 886 ? 26.212 -7.842 0.644 1.00 71.44 886 ASP A O 1
ATOM 7164 N N . GLU A 1 887 ? 26.511 -10.070 0.549 1.00 75.94 887 GLU A N 1
ATOM 7165 C CA . GLU A 1 887 ? 25.259 -10.419 1.221 1.00 75.94 887 GLU A CA 1
ATOM 7166 C C . GLU A 1 887 ? 25.219 -9.937 2.676 1.00 75.94 887 GLU A C 1
ATOM 7168 O O . GLU A 1 887 ? 24.146 -9.571 3.155 1.00 75.94 887 GLU A O 1
ATOM 7173 N N . ASN A 1 888 ? 26.360 -9.876 3.370 1.00 84.00 888 ASN A N 1
ATOM 7174 C CA . ASN A 1 888 ? 26.420 -9.369 4.739 1.00 84.00 888 ASN A CA 1
ATOM 7175 C C . ASN A 1 888 ? 26.188 -7.857 4.758 1.00 84.00 888 ASN A C 1
ATOM 7177 O O . ASN A 1 888 ? 25.339 -7.400 5.519 1.00 84.00 888 ASN A O 1
ATOM 7181 N N . ALA A 1 889 ? 26.827 -7.095 3.865 1.00 82.38 889 ALA A N 1
ATOM 7182 C CA . ALA A 1 889 ? 26.572 -5.656 3.736 1.00 82.38 889 ALA A CA 1
ATOM 7183 C C . ALA A 1 889 ? 25.104 -5.351 3.381 1.00 82.38 889 ALA A C 1
ATOM 7185 O O . ALA A 1 889 ? 24.508 -4.405 3.902 1.00 82.38 889 ALA A O 1
ATOM 7186 N N . MET A 1 890 ? 24.474 -6.181 2.542 1.00 83.38 890 MET A N 1
ATOM 7187 C CA . MET A 1 890 ? 23.041 -6.064 2.251 1.00 83.38 890 MET A CA 1
ATOM 7188 C C . MET A 1 890 ? 22.164 -6.405 3.466 1.00 83.38 890 MET A C 1
ATOM 7190 O O . MET A 1 890 ? 21.228 -5.659 3.755 1.00 83.38 890 MET A O 1
ATOM 7194 N N . ARG A 1 891 ? 22.474 -7.466 4.222 1.00 91.50 891 ARG A N 1
ATOM 7195 C CA . ARG A 1 891 ? 21.759 -7.823 5.464 1.00 91.50 891 ARG A CA 1
ATOM 7196 C C . ARG A 1 891 ? 21.929 -6.740 6.545 1.00 91.50 891 ARG A C 1
ATOM 7198 O O . ARG A 1 891 ? 20.937 -6.355 7.158 1.00 91.50 891 ARG A O 1
ATOM 7205 N N . GLN A 1 892 ? 23.121 -6.160 6.702 1.00 93.62 892 GLN A N 1
ATOM 7206 C CA . GLN A 1 892 ? 23.383 -4.996 7.564 1.00 93.62 892 GLN A CA 1
ATOM 7207 C C . GLN A 1 892 ? 22.524 -3.784 7.163 1.00 93.62 892 GLN A C 1
ATOM 7209 O O . GLN A 1 892 ? 21.887 -3.166 8.014 1.00 93.62 892 GLN A O 1
ATOM 7214 N N . LEU A 1 893 ? 22.436 -3.464 5.866 1.00 89.69 893 LEU A N 1
ATOM 7215 C CA . LEU A 1 893 ? 21.569 -2.385 5.375 1.00 89.69 893 LEU A CA 1
ATOM 7216 C C . LEU A 1 893 ? 20.083 -2.651 5.668 1.00 89.69 893 LEU A C 1
ATOM 7218 O O . LEU A 1 893 ? 19.388 -1.726 6.093 1.00 89.69 893 LEU A O 1
ATOM 7222 N N . ARG A 1 894 ? 19.601 -3.891 5.488 1.00 90.12 894 ARG A N 1
ATOM 7223 C CA . ARG A 1 894 ? 18.216 -4.268 5.831 1.00 90.12 894 ARG A CA 1
ATOM 7224 C C . ARG A 1 894 ? 17.959 -4.108 7.333 1.00 90.12 894 ARG A C 1
ATOM 7226 O O . ARG A 1 894 ? 16.939 -3.533 7.700 1.00 90.12 894 ARG A O 1
ATOM 7233 N N . LEU A 1 895 ? 18.896 -4.539 8.180 1.00 95.12 895 LEU A N 1
ATOM 7234 C CA . LEU A 1 895 ? 18.814 -4.415 9.636 1.00 95.12 895 LEU A CA 1
ATOM 7235 C C . LEU A 1 895 ? 18.753 -2.947 10.088 1.00 95.12 895 LEU A C 1
ATOM 7237 O O . LEU A 1 895 ? 17.730 -2.504 10.605 1.00 95.12 895 LEU A O 1
ATOM 7241 N N . PHE A 1 896 ? 19.823 -2.179 9.860 1.00 94.12 896 PHE A N 1
ATOM 7242 C CA . PHE A 1 896 ? 19.972 -0.849 10.462 1.00 94.12 896 PHE A CA 1
ATOM 7243 C C . PHE A 1 896 ? 19.201 0.257 9.746 1.00 94.12 896 PHE A C 1
ATOM 7245 O O . PHE A 1 896 ? 18.883 1.273 10.356 1.00 94.12 896 PHE A O 1
ATOM 7252 N N . ARG A 1 897 ? 18.941 0.134 8.438 1.00 88.81 897 ARG A N 1
ATOM 7253 C CA . ARG A 1 897 ? 18.268 1.199 7.674 1.00 88.81 897 ARG A CA 1
ATOM 7254 C C . ARG A 1 897 ? 16.785 0.923 7.460 1.00 88.81 897 ARG A C 1
ATOM 7256 O O . ARG A 1 897 ? 16.007 1.866 7.317 1.00 88.81 897 ARG A O 1
ATOM 7263 N N . ASP A 1 898 ? 16.401 -0.345 7.397 1.00 90.75 898 ASP A N 1
ATOM 7264 C CA . ASP A 1 898 ? 15.064 -0.757 6.971 1.00 90.75 898 ASP A CA 1
ATOM 7265 C C . ASP A 1 898 ? 14.290 -1.512 8.072 1.00 90.75 898 ASP A C 1
ATOM 7267 O O . ASP A 1 898 ? 13.130 -1.858 7.860 1.00 90.75 898 ASP A O 1
ATOM 7271 N N . GLY A 1 899 ? 14.883 -1.712 9.259 1.00 93.00 899 GLY A N 1
ATOM 7272 C CA . GLY A 1 899 ? 14.204 -2.202 10.463 1.00 93.00 899 GLY A CA 1
ATOM 7273 C C . GLY A 1 899 ? 13.035 -1.305 10.884 1.00 93.00 899 GLY A C 1
ATOM 7274 O O . GLY A 1 899 ? 13.190 -0.094 11.038 1.00 93.00 899 GLY A O 1
ATOM 7275 N N . ALA A 1 900 ? 11.859 -1.913 11.048 1.00 93.06 900 ALA A N 1
ATOM 7276 C CA . ALA A 1 900 ? 10.587 -1.230 11.283 1.00 93.06 900 ALA A CA 1
ATOM 7277 C C . ALA A 1 900 ? 9.859 -1.706 12.549 1.00 93.06 900 ALA A C 1
ATOM 7279 O O . ALA A 1 900 ? 9.211 -0.888 13.197 1.00 93.06 900 ALA A O 1
ATOM 7280 N N . PHE A 1 901 ? 9.985 -2.983 12.928 1.00 96.81 901 PHE A N 1
ATOM 7281 C CA . PHE A 1 901 ? 9.460 -3.507 14.195 1.00 96.81 901 PHE A CA 1
ATOM 7282 C C . PHE A 1 901 ? 10.564 -4.258 14.940 1.00 96.81 901 PHE A C 1
ATOM 7284 O O . PHE A 1 901 ? 11.251 -5.093 14.351 1.00 96.81 901 PHE A O 1
ATOM 7291 N N . PHE A 1 902 ? 10.709 -3.989 16.235 1.00 97.88 902 PHE A N 1
ATOM 7292 C CA . PHE A 1 902 ? 11.729 -4.580 17.100 1.00 97.88 902 PHE A CA 1
ATOM 7293 C C . PHE A 1 902 ? 11.035 -5.311 18.248 1.00 97.88 902 PHE A C 1
ATOM 7295 O O . PHE A 1 902 ? 10.272 -4.710 19.007 1.00 97.88 902 PHE A O 1
ATOM 7302 N N . PHE A 1 903 ? 11.267 -6.617 18.344 1.00 97.50 903 PHE A N 1
ATOM 7303 C CA . PHE A 1 903 ? 10.581 -7.510 19.268 1.00 97.50 903 PHE A CA 1
ATOM 7304 C C . PHE A 1 903 ? 11.512 -7.879 20.426 1.00 97.50 903 PHE A C 1
ATOM 7306 O O . PHE A 1 903 ? 12.596 -8.442 20.225 1.00 97.50 903 PHE A O 1
ATOM 7313 N N . TYR A 1 904 ? 11.055 -7.583 21.640 1.00 95.69 904 TYR A N 1
ATOM 7314 C CA . TYR A 1 904 ? 11.793 -7.767 22.883 1.00 95.69 904 TYR A CA 1
ATOM 7315 C C . TYR A 1 904 ? 11.065 -8.713 23.843 1.00 95.69 904 TYR A C 1
ATOM 7317 O O . TYR A 1 904 ? 9.857 -8.594 24.002 1.00 95.69 904 TYR A O 1
ATOM 7325 N N . GLU A 1 905 ? 11.780 -9.616 24.516 1.00 90.88 905 GLU A N 1
ATOM 7326 C CA . GLU A 1 905 ? 11.229 -10.619 25.448 1.00 90.88 905 GLU A CA 1
ATOM 7327 C C . GLU A 1 905 ? 11.789 -10.473 26.875 1.00 90.88 905 GLU A C 1
ATOM 7329 O O . GLU A 1 905 ? 12.979 -10.206 27.076 1.00 90.88 905 GLU A O 1
ATOM 7334 N N . ASN A 1 906 ? 10.956 -10.706 27.888 1.00 84.94 906 ASN A N 1
ATOM 7335 C CA . ASN A 1 906 ? 11.391 -10.770 29.281 1.00 84.94 906 ASN A CA 1
ATOM 7336 C C . ASN A 1 906 ? 12.004 -12.150 29.589 1.00 84.94 906 ASN A C 1
ATOM 7338 O O . ASN A 1 906 ? 11.298 -13.107 29.896 1.00 84.94 906 ASN A O 1
ATOM 7342 N N . SER A 1 907 ? 13.335 -12.257 29.544 1.00 67.12 907 SER A N 1
ATOM 7343 C CA . SER A 1 907 ? 14.047 -13.532 29.755 1.00 67.12 907 SER A CA 1
ATOM 7344 C C . SER A 1 907 ? 13.952 -14.091 31.177 1.00 67.12 907 SER A C 1
ATOM 7346 O O . SER A 1 907 ? 14.338 -15.235 31.401 1.00 67.12 907 SER A O 1
ATOM 7348 N N . SER A 1 908 ? 13.492 -13.294 32.144 1.00 59.75 908 SER A N 1
ATOM 7349 C CA . SER A 1 908 ? 13.337 -13.712 33.545 1.00 59.75 908 SER A CA 1
ATOM 7350 C C . SER A 1 908 ? 12.041 -14.491 33.794 1.00 59.75 908 SER A C 1
ATOM 7352 O O . SER A 1 908 ? 11.793 -14.927 34.916 1.00 59.75 908 SER A O 1
ATOM 7354 N N . VAL A 1 909 ? 11.204 -14.652 32.767 1.00 54.34 909 VAL A N 1
ATOM 7355 C CA . VAL A 1 909 ? 9.924 -15.357 32.821 1.00 54.34 909 VAL A CA 1
ATOM 7356 C C . VAL A 1 909 ? 10.053 -16.682 32.072 1.00 54.34 909 VAL A C 1
ATOM 7358 O O . VAL A 1 909 ? 10.466 -16.707 30.916 1.00 54.34 909 VAL A O 1
ATOM 7361 N N . ASN A 1 910 ? 9.667 -17.795 32.706 1.00 47.59 910 ASN A N 1
ATOM 7362 C CA . ASN A 1 910 ? 9.456 -19.042 31.972 1.00 47.59 910 ASN A CA 1
ATOM 7363 C C . ASN A 1 910 ? 8.071 -19.014 31.300 1.00 47.59 910 ASN A C 1
ATOM 7365 O O . ASN A 1 910 ? 7.081 -18.604 31.918 1.00 47.59 910 ASN A O 1
ATOM 7369 N N . TYR A 1 911 ? 8.011 -19.429 30.035 1.00 49.00 911 TYR A N 1
ATOM 7370 C CA . TYR A 1 911 ? 6.798 -19.456 29.204 1.00 49.00 911 TYR A CA 1
ATOM 7371 C C . TYR A 1 911 ? 6.288 -20.870 28.902 1.00 49.00 911 TYR A C 1
ATOM 7373 O O . TYR A 1 911 ? 5.252 -20.997 28.257 1.00 49.00 911 TYR A O 1
ATOM 7381 N N . GLN A 1 912 ? 6.993 -21.898 29.387 1.00 35.34 912 GLN A N 1
ATOM 7382 C CA . GLN A 1 912 ? 6.441 -23.244 29.567 1.00 35.34 912 GLN A CA 1
ATOM 7383 C C . GLN A 1 912 ? 5.419 -23.270 30.717 1.00 35.34 912 GLN A C 1
ATOM 7385 O O . GLN A 1 912 ? 5.497 -22.370 31.591 1.00 35.34 912 GLN A O 1
#

Solvent-accessible surface area (backbone atoms only — not comparable to full-atom values): 52661 Å² total; per-residue (Å²): 127,89,50,59,59,69,72,56,30,13,86,82,73,51,31,70,41,87,50,28,20,30,41,85,86,74,48,61,30,30,45,71,60,48,51,54,43,32,77,75,67,44,34,40,96,84,76,66,45,80,49,61,81,92,52,57,43,74,31,63,67,61,36,51,54,45,55,50,51,51,53,62,46,64,77,42,77,37,54,42,39,58,80,61,41,34,33,78,52,93,72,78,60,79,43,76,55,78,45,37,37,30,33,46,36,45,58,43,80,80,57,83,73,65,64,62,34,27,38,42,36,32,45,65,38,80,64,98,76,50,41,65,54,50,34,63,59,24,64,45,57,22,27,58,38,33,70,20,34,44,47,66,93,84,71,69,80,46,43,44,31,37,34,28,63,57,51,82,61,41,27,45,31,55,55,33,54,74,40,93,59,82,80,55,60,69,47,51,50,51,54,49,52,41,51,36,49,37,49,30,55,33,40,77,71,74,44,41,40,81,69,58,39,41,72,38,26,32,24,64,38,84,36,96,88,46,50,86,62,41,36,52,24,42,48,76,61,44,63,37,74,50,21,82,82,68,69,78,65,95,63,93,69,89,46,63,51,69,72,79,63,64,74,40,56,28,48,68,73,65,46,93,86,68,54,52,81,69,64,36,63,43,36,42,39,20,8,47,29,44,26,53,51,23,57,62,48,39,48,45,61,68,64,68,94,49,92,50,64,76,58,50,44,51,37,46,58,74,60,60,76,83,81,85,46,91,75,55,56,71,73,60,48,66,50,38,56,39,26,62,40,80,50,55,88,69,23,56,52,46,63,53,48,48,48,56,53,50,53,52,52,51,55,63,64,67,68,58,84,78,89,82,82,89,79,90,82,88,89,90,84,88,88,79,90,78,90,80,88,90,88,80,91,90,86,93,83,84,89,79,91,86,84,91,83,90,85,87,90,84,90,83,85,87,81,88,80,80,90,72,64,82,70,83,49,51,72,42,77,42,62,62,93,94,45,54,25,34,27,76,41,69,48,76,59,84,98,42,58,32,34,38,29,35,39,85,57,85,45,93,89,42,54,42,45,39,94,88,77,72,45,72,81,59,96,48,55,83,30,26,12,44,78,42,48,54,69,60,53,54,52,40,48,53,50,57,50,54,50,52,54,50,51,51,50,51,52,53,52,60,52,56,70,63,55,81,81,57,72,53,69,77,78,73,87,66,71,38,78,64,12,45,43,31,37,47,90,60,31,38,39,53,47,31,48,51,44,50,47,47,51,60,42,57,83,56,53,61,69,56,67,61,87,70,95,47,64,54,52,51,53,36,28,45,43,46,41,62,52,38,45,31,32,38,37,32,96,74,9,45,24,59,37,66,51,52,54,51,43,28,48,32,47,16,64,55,71,70,41,66,52,62,54,78,39,70,69,54,50,72,55,55,50,49,52,48,22,67,78,66,70,47,38,55,40,36,33,28,66,69,93,68,76,80,52,97,89,59,86,67,63,49,67,28,61,58,46,81,39,52,73,96,73,70,57,84,36,70,60,48,46,48,60,55,46,50,54,51,33,36,64,75,54,64,41,23,28,38,43,76,41,66,50,47,35,41,31,53,62,88,52,55,97,91,63,46,29,49,64,26,43,43,80,54,64,56,44,74,45,36,75,84,52,37,45,49,42,16,81,83,74,59,51,44,44,79,52,96,93,60,65,50,62,38,30,36,42,75,79,60,47,68,64,52,51,73,73,67,79,55,65,93,68,78,69,85,56,70,35,23,33,62,71,53,47,58,45,51,45,59,77,66,72,56,81,70,91,80,61,76,66,43,73,68,56,46,94,72,41,47,28,34,56,40,24,38,37,22,49,59,99,82,52,37,31,22,38,34,40,38,61,44,95,84,81,45,70,47,35,32,38,38,30,30,63,71,43,62,56,90,86,78,41,48,33,7,31,18,45,80,34,86,56,57,67,55,52,49,51,43,62,78,68,40,91,53,44,70,60,51,53,51,47,53,64,71,65,68,59,102,68,96,64,85,79,61,64,64,63,51,50,49,46,39,51,32,56,22,50,41,36,40,35,26,35,33,77,91,56,84,70,123

Secondary structure (DSSP, 8-state):
-PPPGGGGB-TTT-SB-SSEEE-TTS-EEEHHHHHHHHHHHSB-TTT--B--GGG-EE-HHHHHHHHHHHHHHHTTTTEEEBTTTEEE-SSS-SEEETTEEEEEEEESS--TTSPPEEEEEEET---SSSHHHHHHHTTSTTB--EEEEEE-TT--TTEEEEEEE--TT-BHHHHHHH-SSPPPHHHHHHHHHHHHHHHHHHHHTT---S--SGGGEEEEE--SS-GGG-EEEE-STT-STT-TTTTT--S---SSTT---TTTS-TTTTSSS--TTT--HHHHHHHHHHHHHHHHTTTPPTTTT-S-HHHHHHHHHHT--PPPPTT--HHHHHHHHHHT-SSGGGSPPHHHHHHHHHHHHHHHHHTSPPP-----------------------------------------PPP------TTTTTT-EEEETTEEEEEEEEEEETTEEEEEEEESS--TT--SB-TTTS-B-S-PPTTTEEEEEHHHHHHHHHHHHHHHHHHHHHHHHHHHHHHTS-PPP--S---EET-EEPPPTT-HHHHHHHHHHHSS--TTGGGGG---S-HHHHHHHHIIIIIIIHHHHSSS-EE-HHHHHHHHHHHHHHH--THHHHS---HHHHHHHHHHHHT---EEEE-SS----TT----EEESSEE---SS---EEEEEHHHHHHHHHHHTT-EESS--SEEEEEPP---TTT-SEEEEE--SEEE--TTTB--B-TTT--BSS-TT-PPPEEEEHHHHHHHTTTTT--TTS-S---EEHHHHHHHHHHTT--GGG--EEE--GGG-EEEEEEEEEEETTEEEEEEEEEPTTS-EEEEEEEEEEEEETTTEEEEEEEE-TTHHHHHHHHHH-TTHHHHHHHHHHH--SSSSPP-HHHHHHHHHHHHEEEEEEEETTS---

Foldseek 3Di:
DFDAPQQQAALQQLFGAPWWWAWPVRHIHRLVRVVVVCVVQQADPPPRHGTDNVRTHTPVVSNVLVVVVVCVLVVCVQEAEEPAFKYFDPDAFPDDDFQWTKTFMAGPVHDSRDYGKIKIKGFQDADPPCFVVQQVLLSRSQAWHWSGWYDYPPPPRGMTIIITGDQPCAFQLCVLQVDPDAAAVVLLLLLLLSVLSSLLSCQVVVWFFQQDARNQKGWRDDDSVDSSRTHIHGHSTQLAPLRPSRPPDPDDRDTPSDDRPLLQFALQCLDLDDHSVSRHLLRVLSSSLVRSVCSLVSNPRRPVVDPDSVVVSVCLNVQHDDDDRPNDDPLVVVLSVQSSPNDSVSHDGSVRSSVSSVVVVVVVVVPDDDDDDDDDDDDDDDDDDDDDDDDDDDDDDDYDDDDDDDDDDDDDDDDDDDDDDQVVQQQPWFDDDPWIWGFPHWDDDPPFIKTKIFTPDAAPDDDCADPRPRDRDDDYDPRGIDIGGPVVRVVRVVVVVVVVVVVVVVVVVVVLVVLVPDAADLADAAFWWQAQEADDVLCQQPRALLCQDALADLLCVLLLPWDDPDPLSVVLSCLCRRQHRSCCSDNNRHHYVVSVLVNQVSLCVQQVPCCSNVHRDHNQVVQVSSCVSQVQFQFKKAAPDDDDPVPDPRIDTHPADEFDDPPQAQDAEDELLVSVLRRCVVVVMAGQWQGQKYKYFDHDDDPSRHSYQWYQYPQKRQQAPSRHWYAAPQRRDTCDDDPHRFFKKDWPVLQVVVCVVPVDTPRNGDTNIHGPVVVVVSCVVVPDDPVPIPIDTDDSRPWMWGWAKWWFDDPHFIKMWGWHQHPVRDIWIKIKGNQPDDDPNPTGMIGIHTDRCVVVLSVCVVPPPCSSVVLVVLVVVPDPDDDDRDPNSVVSCRRTRGTGIIMIGGPVDDSD

Mean predicted aligned error: 21.47 Å

pLDDT: mean 74.94, std 19.5, range [21.86, 98.5]

Radius of gyration: 38.47 Å; Cα contacts (8 Å, |Δi|>4): 1456; chains: 1; bounding box: 73×100×143 Å

Sequence (912 aa):
MKASEDALLCPITLELFCNPVVAQDGHTYERKAIEEWIRKNGRSPITDQQISLEHLIPNYAMKKMIDHFESSLDSKNFQYTLDVDVKKKKGRPLFQTFGKTIYSAEWLPSNDGHPEIILLKIDGARANKEASFYVNLSRHPHIVRTFGLVQEDDGDRNSIMLLQEYASEGSLYELLTERKKALDEKILIEIFCQVIDAMSYLSLNNVVHGDLACRNVLVFRFDEKNPRNIVVKVTDFGLSRYSKIYSQTTAVGKTTLNIIPKRYCAPEILSTNVTANDYTEKSDVYSMGILMWEAYSRGAIPWTNIEKDDDVVRRVRNGDILPKPANCSPQYWDIITKTWSKLPNQRPTFDQLKQLFQDQLYQTTTSAPRPTTPSFYKPDNPSSNNSTVASNDQTRSERSDYNRSTSVNSRNQPTTGININTDDVIGKTVQFGKDSYVIRGYITCGEHQLFALECEKSITGYSDLCPKCGKKHIALNKNRGFYASVNSVYNALGQQQLEKERLQGRKKIEQLRCIKENLPPLNQPVLGVNKGIEGDSNSCYMDATIFCMFAYCNVFDSLLHMRTDKEPIEKLQQLLRENIVHVLRSNIGFVERDALYNLRAQLSEATSDPSFKEMEKDPSEFLRALEELFHYAPLKTIPPDQSPNPNASNVTTNIMWEMFDANPQNLLSTNIASIFRNSLSEIPVKLATIPPFLILVAPRHTRSQRSYRYIIPDRQIILDNDIVQLVCVKCEKTNHGQDQPHDFYSCDACYWKESQSLSIATTDAKVLCYCGTCLTKLHKDLAHEITNHDTKKIDMNRHKLNLFAVLCIETSHYVAFVKFKQQNQRHEWMFFDSMSDRIHNEKNIPLVDRVPDFDRWIDDAEQDKYFFQDLDRIRSQARPSSQKFDENAMRQLRLFRDGAFFFYENSSVNYQ